Protein 1XZW (pdb70)

InterPro domains:
  IPR004843 Calcineurin-like, phosphoesterase domain [PF00149] (167-364)
  IPR008963 Purple acid phosphatase-like, N-terminal [SSF49363] (44-157)
  IPR015914 Purple acid phosphatase, N-terminal [PF16656] (63-155)
  IPR025733 Purple acid phosphatase, C-terminal domain [PF14008] (390-450)
  IPR029052 Metallo-dependent phosphatase-like [G3DSA:3.60.21.10] (160-464)
  IPR029052 Metallo-dependent phosphatase-like [SSF56300] (159-462)
  IPR039331 Purple acid phosphatase-like [PTHR22953] (9-457)
  IPR041792 Purple acid phosphatase, metallophosphatase domain [cd00839] (161-459)

B-factor: mean 41.58, std 10.11, range [20.76, 100.69]

Structure (mmCIF, N/CA/C/O backbone):
data_1XZW
#
_entry.id   1XZW
#
_cell.length_a   116.15
_cell.length_b   116.15
_cell.length_c   291.95
_cell.angle_alpha   90.0
_cell.angle_beta   90.0
_cell.angle_gamma   120.0
#
_symmetry.space_group_name_H-M   'P 65 2 2'
#
loop_
_entity.id
_entity.type
_entity.pdbx_description
1 polymer 'purple acid phosphatase'
2 branched alpha-D-mannopyranose-(1-4)-2-acetamido-2-deoxy-beta-D-glucopyranose-(1-4)-[alpha-L-fucopyranose-(1-3)]2-acetamido-2-deoxy-beta-D-glucopyranose
3 branched 2-acetamido-2-deoxy-beta-D-glucopyranose-(1-4)-2-acetamido-2-deoxy-beta-D-glucopyranose
4 branched alpha-L-fucopyranose-(1-3)-2-acetamido-2-deoxy-beta-D-glucopyranose
5 branched alpha-L-fucopyranose-(1-3)-[2-acetamido-2-deoxy-beta-D-glucopyranose-(1-4)]2-acetamido-2-deoxy-beta-D-glucopyranose
6 non-polymer 'FE (III) ION'
7 non-polymer 'MANGANESE (II) ION'
8 non-polymer 'PHOSPHATE ION'
9 non-polymer 2-acetamido-2-deoxy-beta-D-glucopyranose
10 water water
#
loop_
_atom_site.group_PDB
_atom_site.id
_atom_site.type_symbol
_atom_site.label_atom_id
_atom_site.label_alt_id
_atom_site.label_comp_id
_atom_site.label_asym_id
_atom_site.label_entity_id
_atom_site.label_seq_id
_atom_site.pdbx_PDB_ins_code
_atom_site.Cartn_x
_atom_site.Cartn_y
_atom_site.Cartn_z
_atom_site.occupancy
_atom_site.B_iso_or_equiv
_atom_site.auth_seq_id
_atom_site.auth_comp_id
_atom_site.auth_asym_id
_atom_site.auth_atom_id
_atom_site.pdbx_PDB_model_num
ATOM 1 N N . LEU A 1 1 ? 70.220 -37.862 170.907 1.00 62.61 1 LEU A N 1
ATOM 2 C CA . LEU A 1 1 ? 71.088 -37.082 171.840 1.00 61.79 1 LEU A CA 1
ATOM 3 C C . LEU A 1 1 ? 72.276 -36.477 171.089 1.00 61.24 1 LEU A C 1
ATOM 4 O O . LEU A 1 1 ? 73.296 -37.146 170.889 1.00 61.55 1 LEU A O 1
ATOM 6 N N . PRO A 1 2 ? 72.162 -35.198 170.668 1.00 59.35 2 PRO A N 1
ATOM 7 C CA . PRO A 1 2 ? 71.000 -34.320 170.858 1.00 58.30 2 PRO A CA 1
ATOM 8 C C . PRO A 1 2 ? 69.763 -34.723 170.063 1.00 57.86 2 PRO A C 1
ATOM 9 O O . PRO A 1 2 ? 69.859 -35.270 168.967 1.00 57.16 2 PRO A O 1
ATOM 13 N N . ASN A 1 3 ? 68.599 -34.439 170.628 1.00 57.72 3 ASN A N 1
ATOM 14 C CA . ASN A 1 3 ? 67.336 -34.760 169.982 1.00 58.09 3 ASN A CA 1
ATOM 15 C C . ASN A 1 3 ? 67.007 -33.678 168.954 1.00 57.28 3 ASN A C 1
ATOM 16 O O . ASN A 1 3 ? 66.918 -32.500 169.294 1.00 56.76 3 ASN A O 1
ATOM 21 N N . ALA A 1 4 ? 66.821 -34.080 167.702 1.00 56.29 4 ALA A N 1
ATOM 22 C CA . ALA A 1 4 ? 66.519 -33.137 166.630 1.00 55.37 4 ALA A CA 1
ATOM 23 C C . ALA A 1 4 ? 65.326 -32.238 166.938 1.00 55.39 4 ALA A C 1
ATOM 24 O O . ALA A 1 4 ? 65.332 -31.052 166.611 1.00 55.45 4 ALA A O 1
ATOM 26 N N . GLU A 1 5 ? 64.308 -32.809 167.569 1.00 55.18 5 GLU A N 1
ATOM 27 C CA . GLU A 1 5 ? 63.098 -32.075 167.907 1.00 55.49 5 GLU A CA 1
ATOM 28 C C . GLU A 1 5 ? 63.303 -30.996 168.955 1.00 54.38 5 GLU A C 1
ATOM 29 O O . GLU A 1 5 ? 62.428 -30.157 169.167 1.00 53.92 5 GLU A O 1
ATOM 35 N N . ASP A 1 6 ? 64.456 -31.014 169.607 1.00 53.00 6 ASP A N 1
ATOM 36 C CA . ASP A 1 6 ? 64.741 -30.040 170.647 1.00 52.36 6 ASP A CA 1
ATOM 37 C C . ASP A 1 6 ? 65.706 -28.938 170.226 1.00 51.88 6 ASP A C 1
ATOM 38 O O . ASP A 1 6 ? 65.729 -27.874 170.843 1.00 52.89 6 ASP A O 1
ATOM 43 N N . VAL A 1 7 ? 66.501 -29.183 169.187 1.00 50.20 7 VAL A N 1
ATOM 44 C CA . VAL A 1 7 ? 67.484 -28.197 168.765 1.00 47.93 7 VAL A CA 1
ATOM 45 C C . VAL A 1 7 ? 67.255 -27.593 167.385 1.00 48.42 7 VAL A C 1
ATOM 46 O O . VAL A 1 7 ? 67.701 -26.474 167.119 1.00 48.45 7 VAL A O 1
ATOM 50 N N . ASP A 1 8 ? 66.566 -28.316 166.506 1.00 48.72 8 ASP A N 1
ATOM 51 C CA . ASP A 1 8 ? 66.284 -27.776 165.177 1.00 49.34 8 ASP A CA 1
ATOM 52 C C . ASP A 1 8 ? 65.394 -26.552 165.370 1.00 50.23 8 ASP A C 1
ATOM 53 O O . ASP A 1 8 ? 64.683 -26.448 166.373 1.00 50.10 8 ASP A O 1
ATOM 58 N N . MET A 1 9 ? 65.431 -25.618 164.428 1.00 50.38 9 MET A N 1
ATOM 59 C CA . MET A 1 9 ? 64.593 -24.427 164.557 1.00 49.64 9 MET A CA 1
ATOM 60 C C . MET A 1 9 ? 63.122 -24.842 164.549 1.00 48.98 9 MET A C 1
ATOM 61 O O . MET A 1 9 ? 62.747 -25.810 163.877 1.00 48.77 9 MET A O 1
ATOM 66 N N . PRO A 1 10 ? 62.273 -24.119 165.308 1.00 47.98 10 PRO A N 1
ATOM 67 C CA . PRO A 1 10 ? 60.833 -24.385 165.410 1.00 46.73 10 PRO A CA 1
ATOM 68 C C . PRO A 1 10 ? 60.141 -24.337 164.052 1.00 46.67 10 PRO A C 1
ATOM 69 O O . PRO A 1 10 ? 60.601 -23.649 163.143 1.00 46.51 10 PRO A O 1
ATOM 73 N N . TRP A 1 11 ? 59.032 -25.059 163.916 1.00 46.36 11 TRP A N 1
ATOM 74 C CA . TRP A 1 11 ? 58.295 -25.071 162.655 1.00 46.49 11 TRP A CA 1
ATOM 75 C C . TRP A 1 11 ? 57.829 -23.668 162.231 1.00 47.18 11 TRP A C 1
ATOM 76 O O . TRP A 1 11 ? 57.762 -23.357 161.036 1.00 46.91 11 TRP A O 1
ATOM 87 N N . ASP A 1 12 ? 57.505 -22.833 163.214 1.00 47.94 12 ASP A N 1
ATOM 88 C CA . ASP A 1 12 ? 57.024 -21.473 162.968 1.00 49.30 12 ASP A CA 1
ATOM 89 C C . ASP A 1 12 ? 58.139 -20.442 162.758 1.00 49.31 12 ASP A C 1
ATOM 90 O O . ASP A 1 12 ? 57.869 -19.256 162.567 1.00 49.44 12 ASP A O 1
ATOM 95 N N . SER A 1 13 ? 59.388 -20.883 162.799 1.00 48.97 13 SER A N 1
ATOM 96 C CA . SER A 1 13 ? 60.499 -19.967 162.611 1.00 48.44 13 SER A CA 1
ATOM 97 C C . SER A 1 13 ? 60.319 -19.128 161.347 1.00 48.20 13 SER A C 1
ATOM 98 O O . SER A 1 13 ? 59.836 -19.619 160.323 1.00 48.09 13 SER A O 1
ATOM 101 N N . ASP A 1 14 ? 60.707 -17.859 161.425 1.00 47.22 14 ASP A N 1
ATOM 102 C CA . ASP A 1 14 ? 60.571 -16.960 160.286 1.00 47.02 14 ASP A CA 1
ATOM 103 C C . ASP A 1 14 ? 61.214 -17.537 159.033 1.00 45.72 14 ASP A C 1
ATOM 104 O O . ASP A 1 14 ? 60.657 -17.463 157.933 1.00 44.80 14 ASP A O 1
ATOM 109 N N . VAL A 1 15 ? 62.385 -18.129 159.212 1.00 44.63 15 VAL A N 1
ATOM 110 C CA . VAL A 1 15 ? 63.122 -18.711 158.110 1.00 44.30 15 VAL A CA 1
ATOM 111 C C . VAL A 1 15 ? 62.362 -19.854 157.408 1.00 44.82 15 VAL A C 1
ATOM 112 O O . VAL A 1 15 ? 62.762 -20.302 156.332 1.00 44.73 15 VAL A O 1
ATOM 116 N N . PHE A 1 16 ? 61.269 -20.322 158.010 1.00 44.96 16 PHE A N 1
ATOM 117 C CA . PHE A 1 16 ? 60.463 -21.395 157.416 1.00 45.06 16 PHE A CA 1
ATOM 118 C C . PHE A 1 16 ? 59.126 -20.884 156.870 1.00 45.62 16 PHE A C 1
ATOM 119 O O . PHE A 1 16 ? 58.295 -21.665 156.393 1.00 45.42 16 PHE A O 1
ATOM 127 N N . ALA A 1 17 ? 58.925 -19.574 156.947 1.00 46.37 17 ALA A N 1
ATOM 128 C CA . ALA A 1 17 ? 57.691 -18.963 156.478 1.00 46.64 17 ALA A CA 1
ATOM 129 C C . ALA A 1 17 ? 57.351 -19.272 155.017 1.00 47.40 17 ALA A C 1
ATOM 130 O O . ALA A 1 17 ? 58.210 -19.228 154.132 1.00 48.91 17 ALA A O 1
ATOM 132 N N . VAL A 1 18 ? 56.083 -19.582 154.775 1.00 46.95 18 VAL A N 1
ATOM 133 C CA . VAL A 1 18 ? 55.607 -19.877 153.434 1.00 46.35 18 VAL A CA 1
ATOM 134 C C . VAL A 1 18 ? 55.288 -18.571 152.707 1.00 46.97 18 VAL A C 1
ATOM 135 O O . VAL A 1 18 ? 54.597 -17.698 153.244 1.00 47.42 18 VAL A O 1
ATOM 139 N N . PRO A 1 19 ? 55.797 -18.412 151.475 1.00 46.48 19 PRO A N 1
ATOM 140 C CA . PRO A 1 19 ? 55.508 -17.175 150.739 1.00 45.73 19 PRO A CA 1
ATOM 141 C C . PRO A 1 19 ? 53.993 -17.014 150.503 1.00 45.77 19 PRO A C 1
ATOM 142 O O . PRO A 1 19 ? 53.313 -17.978 150.146 1.00 46.03 19 PRO A O 1
ATOM 146 N N . SER A 1 20 ? 53.471 -15.804 150.702 1.00 45.16 20 SER A N 1
ATOM 147 C CA . SER A 1 20 ? 52.043 -15.550 150.522 1.00 45.60 20 SER A CA 1
ATOM 148 C C . SER A 1 20 ? 51.569 -15.558 149.072 1.00 46.50 20 SER A C 1
ATOM 149 O O . SER A 1 20 ? 52.372 -15.468 148.140 1.00 46.91 20 SER A O 1
ATOM 152 N N . GLY A 1 21 ? 50.252 -15.668 148.895 1.00 46.35 21 GLY A N 1
ATOM 153 C CA . GLY A 1 21 ? 49.673 -15.716 147.564 1.00 46.28 21 GLY A CA 1
ATOM 154 C C . GLY A 1 21 ? 49.187 -17.119 147.227 1.00 47.66 21 GLY A C 1
ATOM 155 O O . GLY A 1 21 ? 49.712 -18.111 147.744 1.00 47.68 21 GLY A O 1
ATOM 156 N N . TYR A 1 22 ? 48.181 -17.206 146.361 1.00 47.26 22 TYR A N 1
ATOM 157 C CA . TYR A 1 22 ? 47.636 -18.495 145.956 1.00 46.33 22 TYR A CA 1
ATOM 158 C C . TYR A 1 22 ? 48.684 -19.307 145.201 1.00 45.28 22 TYR A C 1
ATOM 159 O O . TYR A 1 22 ? 49.330 -18.795 144.289 1.00 44.67 22 TYR A O 1
ATOM 168 N N . ASN A 1 23 ? 48.829 -20.574 145.594 1.00 45.53 23 ASN A N 1
ATOM 169 C CA . ASN A 1 23 ? 49.772 -21.521 144.986 1.00 43.28 23 ASN A CA 1
ATOM 170 C C . ASN A 1 23 ? 51.174 -20.941 144.814 1.00 42.24 23 ASN A C 1
ATOM 171 O O . ASN A 1 23 ? 51.837 -21.160 143.789 1.00 43.06 23 ASN A O 1
ATOM 176 N N . ALA A 1 24 ? 51.624 -20.207 145.824 1.00 40.32 24 ALA A N 1
ATOM 177 C CA . ALA A 1 24 ? 52.935 -19.572 145.778 1.00 40.46 24 ALA A CA 1
ATOM 178 C C . ALA A 1 24 ? 54.093 -20.539 145.514 1.00 39.92 24 ALA A C 1
ATOM 179 O O . ALA A 1 24 ? 54.193 -21.594 146.141 1.00 39.35 24 ALA A O 1
ATOM 181 N N . PRO A 1 25 ? 54.979 -20.186 144.569 1.00 39.33 25 PRO A N 1
ATOM 182 C CA . PRO A 1 25 ? 56.129 -21.032 144.251 1.00 38.59 25 PRO A CA 1
ATOM 183 C C . PRO A 1 25 ? 57.043 -20.935 145.460 1.00 38.67 25 PRO A C 1
ATOM 184 O O . PRO A 1 25 ? 57.344 -19.824 145.918 1.00 38.58 25 PRO A O 1
ATOM 188 N N . GLN A 1 26 ? 57.473 -22.080 145.985 1.00 38.33 26 GLN A N 1
ATOM 189 C CA . GLN A 1 26 ? 58.351 -22.074 147.153 1.00 38.67 26 GLN A CA 1
ATOM 190 C C . GLN A 1 26 ? 59.514 -23.061 147.034 1.00 37.95 26 GLN A C 1
ATOM 191 O O . GLN A 1 26 ? 59.652 -23.759 146.019 1.00 35.56 26 GLN A O 1
ATOM 197 N N . GLN A 1 27 ? 60.343 -23.116 148.077 1.00 37.61 27 GLN A N 1
ATOM 198 C CA . GLN A 1 27 ? 61.511 -23.999 148.089 1.00 37.37 27 GLN A CA 1
ATOM 199 C C . GLN A 1 27 ? 62.238 -23.861 146.747 1.00 36.51 27 GLN A C 1
ATOM 200 O O . GLN A 1 27 ? 62.552 -24.846 146.074 1.00 36.48 27 GLN A O 1
ATOM 206 N N . VAL A 1 28 ? 62.494 -22.611 146.377 1.00 35.20 28 VAL A N 1
ATOM 207 C CA . VAL A 1 28 ? 63.166 -22.283 145.129 1.00 34.24 28 VAL A CA 1
ATOM 208 C C . VAL A 1 28 ? 64.676 -22.466 145.248 1.00 33.71 28 VAL A C 1
ATOM 209 O O . VAL A 1 28 ? 65.286 -22.002 146.203 1.00 34.00 28 VAL A O 1
ATOM 213 N N . HIS A 1 29 ? 65.272 -23.157 144.281 1.00 33.75 29 HIS A N 1
ATOM 214 C CA . HIS A 1 29 ? 66.721 -23.366 144.273 1.00 34.77 29 HIS A CA 1
ATOM 215 C C . HIS A 1 29 ? 67.254 -23.656 142.868 1.00 35.27 29 HIS A C 1
ATOM 216 O O . HIS A 1 29 ? 66.530 -24.154 141.996 1.00 36.07 29 HIS A O 1
ATOM 223 N N . ILE A 1 30 ? 68.521 -23.322 142.644 1.00 34.98 30 ILE A N 1
ATOM 224 C CA . ILE A 1 30 ? 69.123 -23.554 141.337 1.00 34.30 30 ILE A CA 1
ATOM 225 C C . ILE A 1 30 ? 70.480 -24.243 141.459 1.00 34.52 30 ILE A C 1
ATOM 226 O O . ILE A 1 30 ? 71.098 -24.272 142.529 1.00 34.52 30 ILE A O 1
ATOM 231 N N . THR A 1 31 ? 70.937 -24.797 140.349 1.00 32.06 31 THR A N 1
ATOM 232 C CA . THR A 1 31 ? 72.232 -25.428 140.322 1.00 31.77 31 THR A CA 1
ATOM 233 C C . THR A 1 31 ? 72.677 -25.409 138.858 1.00 31.99 31 THR A C 1
ATOM 234 O O . THR A 1 31 ? 71.850 -25.244 137.953 1.00 31.71 31 THR A O 1
ATOM 238 N N . GLN A 1 32 ? 73.973 -25.566 138.619 1.00 32.19 32 GLN A N 1
ATOM 239 C CA . GLN A 1 32 ? 74.469 -25.535 137.253 1.00 33.37 32 GLN A CA 1
ATOM 240 C C . GLN A 1 32 ? 73.744 -26.586 136.430 1.00 34.16 32 GLN A C 1
ATOM 241 O O . GLN A 1 32 ? 73.539 -27.707 136.892 1.00 35.44 32 GLN A O 1
ATOM 247 N N . GLY A 1 33 ? 73.359 -26.216 135.211 1.00 34.76 33 GLY A N 1
ATOM 248 C CA . GLY A 1 33 ? 72.615 -27.121 134.348 1.00 33.24 33 GLY A CA 1
ATOM 249 C C . GLY A 1 33 ? 73.368 -27.740 133.191 1.00 33.66 33 GLY A C 1
ATOM 250 O O . GLY A 1 33 ? 72.831 -28.599 132.491 1.00 34.78 33 GLY A O 1
ATOM 251 N N . ASP A 1 34 ? 74.606 -27.327 132.968 1.00 34.00 34 ASP A N 1
ATOM 252 C CA . ASP A 1 34 ? 75.360 -27.914 131.873 1.00 34.34 34 ASP A CA 1
ATOM 253 C C . ASP A 1 34 ? 76.796 -28.136 132.307 1.00 34.55 34 ASP A C 1
ATOM 254 O O . ASP A 1 34 ? 77.170 -27.823 133.435 1.00 33.77 34 ASP A O 1
ATOM 259 N N . TYR A 1 35 ? 77.589 -28.675 131.393 1.00 36.23 35 TYR A N 1
ATOM 260 C CA . TYR A 1 35 ? 78.992 -28.971 131.631 1.00 39.75 35 TYR A CA 1
ATOM 261 C C . TYR A 1 35 ? 79.895 -27.726 131.603 1.00 42.80 35 TYR A C 1
ATOM 262 O O . TYR A 1 35 ? 80.861 -27.645 132.362 1.00 43.67 35 TYR A O 1
ATOM 271 N N . GLU A 1 36 ? 79.567 -26.766 130.732 1.00 45.21 36 GLU A N 1
ATOM 272 C CA . GLU A 1 36 ? 80.353 -25.540 130.545 1.00 47.08 36 GLU A CA 1
ATOM 273 C C . GLU A 1 36 ? 80.068 -24.393 131.505 1.00 47.12 36 GLU A C 1
ATOM 274 O O . GLU A 1 36 ? 80.984 -23.660 131.893 1.00 46.13 36 GLU A O 1
ATOM 280 N N . GLY A 1 37 ? 78.801 -24.214 131.871 1.00 47.33 37 GLY A N 1
ATOM 281 C CA . GLY A 1 37 ? 78.454 -23.132 132.779 1.00 46.27 37 GLY A CA 1
ATOM 282 C C . GLY A 1 37 ? 77.347 -22.222 132.274 1.00 46.06 37 GLY A C 1
ATOM 283 O O . GLY A 1 37 ? 76.769 -21.455 133.047 1.00 46.36 37 GLY A O 1
ATOM 284 N N . ARG A 1 38 ? 77.039 -22.293 130.984 1.00 45.52 38 ARG A N 1
ATOM 285 C CA . ARG A 1 38 ? 75.983 -21.446 130.454 1.00 46.88 38 ARG A CA 1
ATOM 286 C C . ARG A 1 38 ? 74.636 -22.141 130.593 1.00 46.05 38 ARG A C 1
ATOM 287 O O . ARG A 1 38 ? 73.691 -21.858 129.857 1.00 47.44 38 ARG A O 1
ATOM 295 N N . GLY A 1 39 ? 74.563 -23.050 131.563 1.00 45.06 39 GLY A N 1
ATOM 296 C CA . GLY A 1 39 ? 73.346 -23.795 131.823 1.00 43.16 39 GLY A CA 1
ATOM 297 C C . GLY A 1 39 ? 72.932 -23.668 133.279 1.00 43.62 39 GLY A C 1
ATOM 298 O O . GLY A 1 39 ? 73.760 -23.371 134.148 1.00 44.12 39 GLY A O 1
ATOM 299 N N . VAL A 1 40 ? 71.649 -23.899 133.549 1.00 42.62 40 VAL A N 1
ATOM 300 C CA . VAL A 1 40 ? 71.111 -23.796 134.900 1.00 40.87 40 VAL A CA 1
ATOM 301 C C . VAL A 1 40 ? 69.867 -24.661 135.069 1.00 40.65 40 VAL A C 1
ATOM 302 O O . VAL A 1 40 ? 69.105 -24.872 134.121 1.00 40.75 40 VAL A O 1
ATOM 306 N N . ILE A 1 41 ? 69.670 -25.174 136.278 1.00 40.45 41 ILE A N 1
ATOM 307 C CA . ILE A 1 41 ? 68.477 -25.962 136.576 1.00 39.67 41 ILE A CA 1
ATOM 308 C C . ILE A 1 41 ? 67.749 -25.212 137.676 1.00 40.20 41 ILE A C 1
ATOM 309 O O . ILE A 1 41 ? 68.254 -25.108 138.801 1.00 42.17 41 ILE A O 1
ATOM 314 N N . ILE A 1 42 ? 66.571 -24.687 137.356 1.00 39.02 42 ILE A N 1
ATOM 315 C CA . ILE A 1 42 ? 65.797 -23.954 138.346 1.00 38.22 42 ILE A CA 1
ATOM 316 C C . ILE A 1 42 ? 64.726 -24.874 138.910 1.00 38.18 42 ILE A C 1
ATOM 317 O O . ILE A 1 42 ? 63.987 -25.527 138.155 1.00 38.17 42 ILE A O 1
ATOM 322 N N . SER A 1 43 ? 64.651 -24.922 140.236 1.00 36.66 43 SER A N 1
ATOM 323 C CA . SER A 1 43 ? 63.677 -25.751 140.917 1.00 37.73 43 SER A CA 1
ATOM 324 C C . SER A 1 43 ? 62.806 -24.935 141.852 1.00 38.13 43 SER A C 1
ATOM 325 O O . SER A 1 43 ? 63.285 -24.031 142.555 1.00 38.92 43 SER A O 1
ATOM 328 N N . TRP A 1 44 ? 61.520 -25.264 141.859 1.00 37.17 44 TRP A N 1
ATOM 329 C CA . TRP A 1 44 ? 60.565 -24.597 142.723 1.00 36.56 44 TRP A CA 1
ATOM 330 C C . TRP A 1 44 ? 59.412 -25.563 14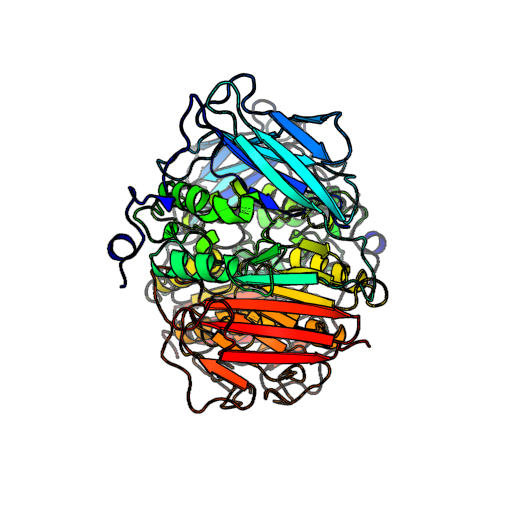2.974 1.00 36.39 44 TRP A C 1
ATOM 331 O O . TRP A 1 44 ? 59.114 -26.439 142.143 1.00 33.38 44 TRP A O 1
ATOM 342 N N . THR A 1 45 ? 58.776 -25.406 144.132 1.00 36.82 45 THR A N 1
ATOM 343 C CA . THR A 1 45 ? 57.677 -26.271 144.503 1.00 37.96 45 THR A CA 1
ATOM 344 C C . THR A 1 45 ? 56.378 -25.511 144.680 1.00 37.79 45 THR A C 1
ATOM 345 O O . THR A 1 45 ? 56.345 -24.416 145.250 1.00 37.01 45 THR A O 1
ATOM 349 N N . THR A 1 46 ? 55.305 -26.116 144.192 1.00 38.54 46 THR A N 1
ATOM 350 C CA . THR A 1 46 ? 53.997 -25.505 144.282 1.00 39.82 46 THR A CA 1
ATOM 351 C C . THR A 1 46 ? 52.974 -26.488 144.850 1.00 39.21 46 THR A C 1
ATOM 352 O O . THR A 1 46 ? 52.935 -27.648 144.455 1.00 40.03 46 THR A O 1
ATOM 356 N N . PRO A 1 47 ? 52.134 -26.034 145.789 1.00 40.21 47 PRO A N 1
ATOM 357 C CA . PRO A 1 47 ? 51.112 -26.899 146.396 1.00 40.96 47 PRO A CA 1
ATOM 358 C C . PRO A 1 47 ? 50.056 -27.445 145.425 1.00 41.36 47 PRO A C 1
ATOM 359 O O . PRO A 1 47 ? 49.450 -28.488 145.692 1.00 40.06 47 PRO A O 1
ATOM 363 N N . TYR A 1 48 ? 49.839 -26.746 144.308 1.00 42.41 48 TYR A N 1
ATOM 364 C CA . TYR A 1 48 ? 48.861 -27.185 143.305 1.00 43.90 48 TYR A CA 1
ATOM 365 C C . TYR A 1 48 ? 49.476 -27.152 141.917 1.00 44.91 48 TYR A C 1
ATOM 366 O O . TYR A 1 48 ? 50.362 -26.347 141.651 1.00 45.47 48 TYR A O 1
ATOM 375 N N . ASP A 1 49 ? 49.005 -28.024 141.034 1.00 46.40 49 ASP A N 1
ATOM 376 C CA . ASP A 1 49 ? 49.531 -28.075 139.682 1.00 49.24 49 ASP A CA 1
ATOM 377 C C . ASP A 1 49 ? 48.561 -27.463 138.683 1.00 50.31 49 ASP A C 1
ATOM 378 O O . ASP A 1 49 ? 48.088 -28.150 137.769 1.00 50.75 49 ASP A O 1
ATOM 383 N N . LYS A 1 50 ? 48.270 -26.176 138.855 1.00 49.99 50 LYS A N 1
ATOM 384 C CA . LYS A 1 50 ? 47.355 -25.490 137.951 1.00 51.86 50 LYS A CA 1
ATOM 385 C C . LYS A 1 50 ? 48.087 -24.591 136.947 1.00 51.84 50 LYS A C 1
ATOM 386 O O . LYS A 1 50 ? 49.211 -24.145 137.202 1.00 51.02 50 LYS A O 1
ATOM 392 N N . ALA A 1 51 ? 47.440 -24.343 135.807 1.00 51.97 51 ALA A N 1
ATOM 393 C CA . ALA A 1 51 ? 48.020 -23.513 134.759 1.00 51.52 51 ALA A CA 1
ATOM 394 C C . ALA A 1 51 ? 48.838 -22.342 135.266 1.00 52.05 51 ALA A C 1
ATOM 395 O O . ALA A 1 51 ? 48.344 -21.516 136.038 1.00 52.55 51 ALA A O 1
ATOM 396 N N . GLY A 1 52 ? 50.096 -22.271 134.838 1.00 51.30 52 GLY A N 1
ATOM 397 C CA . GLY A 1 52 ? 50.954 -21.178 135.260 1.00 50.74 52 GLY A CA 1
ATOM 398 C C . GLY A 1 52 ? 52.002 -21.565 136.287 1.00 50.41 52 GLY A C 1
ATOM 399 O O . GLY A 1 52 ? 53.102 -21.004 136.297 1.00 52.04 52 GLY A O 1
ATOM 400 N N . ALA A 1 53 ? 51.672 -22.520 137.150 1.00 48.97 53 ALA A N 1
ATOM 401 C CA . ALA A 1 53 ? 52.594 -22.959 138.192 1.00 47.64 53 ALA A CA 1
ATOM 402 C C . ALA A 1 53 ? 53.848 -23.637 137.635 1.00 46.12 53 ALA A C 1
ATOM 403 O O . ALA A 1 53 ? 54.848 -23.763 138.331 1.00 45.02 53 ALA A O 1
ATOM 405 N N . ASN A 1 54 ? 53.797 -24.060 136.379 1.00 44.92 54 ASN A N 1
ATOM 406 C CA . ASN A 1 54 ? 54.925 -24.748 135.759 1.00 44.68 54 ASN A CA 1
ATOM 407 C C . ASN A 1 54 ? 55.680 -23.888 134.729 1.00 44.72 54 ASN A C 1
ATOM 408 O O . ASN A 1 54 ? 56.240 -24.410 133.770 1.00 43.09 54 ASN A O 1
ATOM 413 N N . LYS A 1 55 ? 55.700 -22.572 134.924 1.00 46.06 55 LYS A N 1
ATOM 414 C CA . LYS A 1 55 ? 56.374 -21.693 133.974 1.00 46.66 55 LYS A CA 1
ATOM 415 C C . LYS A 1 55 ? 57.364 -20.736 134.621 1.00 47.49 55 LYS A C 1
ATOM 416 O O . LYS A 1 55 ? 57.080 -20.130 135.659 1.00 47.49 55 LYS A O 1
ATOM 422 N N . VAL A 1 56 ? 58.530 -20.614 133.994 1.00 47.30 56 VAL A N 1
ATOM 423 C CA . VAL A 1 56 ? 59.573 -19.713 134.460 1.00 46.58 56 VAL A CA 1
ATOM 424 C C . VAL A 1 56 ? 59.774 -18.654 133.408 1.00 46.71 56 VAL A C 1
ATOM 425 O O . VAL A 1 56 ? 59.826 -18.951 132.211 1.00 46.54 56 VAL A O 1
ATOM 429 N N . PHE A 1 57 ? 59.882 -17.415 133.859 1.00 47.26 57 PHE A N 1
ATOM 430 C CA . PHE A 1 57 ? 60.121 -16.307 132.958 1.00 48.30 57 PHE A CA 1
ATOM 431 C C . PHE A 1 57 ? 61.511 -15.827 133.343 1.00 49.11 57 PHE A C 1
ATOM 432 O O . PHE A 1 57 ? 61.769 -15.526 134.510 1.00 50.14 57 PHE A O 1
ATOM 440 N N . TYR A 1 58 ? 62.414 -15.776 132.373 1.00 49.48 58 TYR A N 1
ATOM 441 C CA . TYR A 1 58 ? 63.768 -15.322 132.648 1.00 50.14 58 TYR A CA 1
ATOM 442 C C . TYR A 1 58 ? 64.269 -14.385 131.558 1.00 51.65 58 TYR A C 1
ATOM 443 O O . TYR A 1 58 ? 63.854 -14.471 130.399 1.00 51.30 58 TYR A O 1
ATOM 452 N N . TRP A 1 59 ? 65.174 -13.493 131.935 1.00 53.80 59 TRP A N 1
ATOM 453 C CA . TRP A 1 59 ? 65.715 -12.542 130.983 1.00 56.78 59 TRP A CA 1
ATOM 454 C C . TRP A 1 59 ? 66.982 -11.887 131.531 1.00 58.16 59 TRP A C 1
ATOM 455 O O . TRP A 1 59 ? 67.123 -11.668 132.744 1.00 56.75 59 TRP A O 1
ATOM 466 N N . SER A 1 60 ? 67.904 -11.598 130.620 1.00 60.09 60 SER A N 1
ATOM 467 C CA . SER A 1 60 ? 69.157 -10.936 130.954 1.00 63.35 60 SER A CA 1
ATOM 468 C C . SER A 1 60 ? 68.769 -9.508 131.314 1.00 65.01 60 SER A C 1
ATOM 469 O O . SER A 1 60 ? 67.830 -8.977 130.734 1.00 65.85 60 SER A O 1
ATOM 472 N N . GLU A 1 61 ? 69.470 -8.881 132.254 1.00 67.67 61 GLU A N 1
ATOM 473 C CA . GLU A 1 61 ? 69.103 -7.522 132.663 1.00 71.48 61 GLU A CA 1
ATOM 474 C C . GLU A 1 61 ? 69.285 -6.458 131.575 1.00 73.39 61 GLU A C 1
ATOM 475 O O . GLU A 1 61 ? 68.477 -5.523 131.460 1.00 72.94 61 GLU A O 1
ATOM 481 N N . ASN A 1 62 ? 70.341 -6.598 130.779 1.00 75.36 62 ASN A N 1
ATOM 482 C CA . ASN A 1 62 ? 70.603 -5.649 129.705 1.00 77.40 62 ASN A CA 1
ATOM 483 C C . ASN A 1 62 ? 70.036 -6.203 128.397 1.00 78.56 62 ASN A C 1
ATOM 484 O O . ASN A 1 62 ? 70.728 -6.248 127.376 1.00 78.50 62 ASN A O 1
ATOM 486 N N . SER A 1 63 ? 68.772 -6.623 128.439 1.00 79.61 63 SER A N 1
ATOM 487 C CA . SER A 1 63 ? 68.097 -7.182 127.268 1.00 80.53 63 SER A CA 1
ATOM 488 C C . SER A 1 63 ? 66.623 -7.438 127.578 1.00 80.98 63 SER A C 1
ATOM 489 O O . SER A 1 63 ? 66.194 -8.585 127.729 1.00 81.13 63 SER A O 1
ATOM 491 N N . LYS A 1 64 ? 65.865 -6.347 127.663 1.00 81.28 64 LYS A N 1
ATOM 492 C CA . LYS A 1 64 ? 64.432 -6.354 127.962 1.00 81.38 64 LYS A CA 1
ATOM 493 C C . LYS A 1 64 ? 63.656 -7.651 127.673 1.00 81.42 64 LYS A C 1
ATOM 494 O O . LYS A 1 64 ? 63.170 -8.301 128.606 1.00 81.94 64 LYS A O 1
ATOM 496 N N . SER A 1 65 ? 63.535 -8.018 126.396 1.00 80.58 65 SER A N 1
ATOM 497 C CA . SER A 1 65 ? 62.795 -9.220 125.982 1.00 79.02 65 SER A CA 1
ATOM 498 C C . SER A 1 65 ? 62.987 -10.414 126.928 1.00 77.14 65 SER A C 1
ATOM 499 O O . SER A 1 65 ? 64.112 -10.877 127.130 1.00 77.11 65 SER A O 1
ATOM 502 N N . GLN A 1 66 ? 61.888 -10.912 127.498 1.00 74.61 66 GLN A N 1
ATOM 503 C CA . GLN A 1 66 ? 61.963 -12.034 128.434 1.00 72.63 66 GLN A CA 1
ATOM 504 C C . GLN A 1 66 ? 61.444 -13.359 127.885 1.00 70.62 66 GLN A C 1
ATOM 505 O O . GLN A 1 66 ? 60.346 -13.426 127.336 1.00 70.81 66 GLN A O 1
ATOM 511 N N . LYS A 1 67 ? 62.241 -14.412 128.049 1.00 68.39 67 LYS A N 1
ATOM 512 C CA . LYS A 1 67 ? 61.871 -15.746 127.580 1.00 66.58 67 LYS A CA 1
ATOM 513 C C . LYS A 1 67 ? 61.195 -16.562 128.686 1.00 64.33 67 LYS A C 1
ATOM 514 O O . LYS A 1 67 ? 61.465 -16.375 129.873 1.00 64.29 67 LYS A O 1
ATOM 516 N N . ARG A 1 68 ? 60.314 -17.470 128.283 1.00 61.47 68 ARG A N 1
ATOM 517 C CA . ARG A 1 68 ? 59.579 -18.315 129.220 1.00 59.14 68 ARG A CA 1
ATOM 518 C C . ARG A 1 68 ? 59.880 -19.779 128.937 1.00 56.66 68 ARG A C 1
ATOM 519 O O . ARG A 1 68 ? 60.024 -20.183 127.781 1.00 55.15 68 ARG A O 1
ATOM 527 N N . ALA A 1 69 ? 59.976 -20.567 130.000 1.00 54.61 69 ALA A N 1
ATOM 528 C CA . ALA A 1 69 ? 60.253 -21.987 129.869 1.00 53.59 69 ALA A CA 1
ATOM 529 C C . ALA A 1 69 ? 59.301 -22.788 130.749 1.00 53.23 69 ALA A C 1
ATOM 530 O O . ALA A 1 69 ? 58.759 -22.282 131.738 1.00 53.30 69 ALA A O 1
ATOM 532 N N . MET A 1 70 ? 59.102 -24.045 130.377 1.00 52.38 70 MET A N 1
ATOM 533 C CA . MET A 1 70 ? 58.232 -24.935 131.126 1.00 51.57 70 MET A CA 1
ATOM 534 C C . MET A 1 70 ? 59.105 -25.945 131.856 1.00 50.53 70 MET A C 1
ATOM 535 O O . MET A 1 70 ? 60.139 -26.371 131.332 1.00 51.21 70 MET A O 1
ATOM 540 N N . GLY A 1 71 ? 58.702 -26.327 133.063 1.00 48.29 71 GLY A N 1
ATOM 541 C CA . GLY A 1 71 ? 59.494 -27.288 133.806 1.00 47.35 71 GLY A CA 1
ATOM 542 C C . GLY A 1 71 ? 58.925 -28.691 133.724 1.00 46.60 71 GLY A C 1
ATOM 543 O O . GLY A 1 71 ? 57.852 -28.906 133.161 1.00 46.38 71 GLY A O 1
ATOM 544 N N . THR A 1 72 ? 59.661 -29.653 134.273 1.00 45.63 72 THR A N 1
ATOM 545 C CA . THR A 1 72 ? 59.222 -31.038 134.313 1.00 43.69 72 THR A CA 1
ATOM 546 C C . THR A 1 72 ? 58.783 -31.187 135.755 1.00 42.46 72 THR A C 1
ATOM 547 O O . THR A 1 72 ? 59.496 -30.771 136.662 1.00 42.03 72 THR A O 1
ATOM 551 N N . VAL A 1 73 ? 57.616 -31.768 135.977 1.00 41.48 73 VAL A N 1
ATOM 552 C CA . VAL A 1 73 ? 57.120 -31.892 137.338 1.00 41.25 73 VAL A CA 1
ATOM 553 C C . VAL A 1 73 ? 57.067 -33.307 137.876 1.00 39.88 73 VAL A C 1
ATOM 554 O O . VAL A 1 73 ? 56.810 -34.270 137.153 1.00 37.45 73 VAL A O 1
ATOM 558 N N . VAL A 1 74 ? 57.313 -33.425 139.171 1.00 40.00 74 VAL A N 1
ATOM 559 C CA . VAL A 1 74 ? 57.300 -34.728 139.796 1.00 40.49 74 VAL A CA 1
ATOM 560 C C . VAL A 1 74 ? 56.783 -34.643 141.229 1.00 40.08 74 VAL A C 1
ATOM 561 O O . VAL A 1 74 ? 56.787 -33.573 141.857 1.00 41.18 74 VAL A O 1
ATOM 565 N N . THR A 1 75 ? 56.317 -35.777 141.732 1.00 37.75 75 THR A N 1
ATOM 566 C CA . THR A 1 75 ? 55.835 -35.873 143.101 1.00 35.21 75 THR A CA 1
ATOM 567 C C . THR A 1 75 ? 56.330 -37.223 143.587 1.00 33.92 75 THR A C 1
ATOM 568 O O . THR A 1 75 ? 56.684 -38.089 142.778 1.00 34.13 75 THR A O 1
ATOM 572 N N . TYR A 1 76 ? 56.385 -37.405 144.898 1.00 32.88 76 TYR A N 1
ATOM 573 C CA . TYR A 1 76 ? 56.824 -38.685 145.424 1.00 33.69 76 TYR A CA 1
ATOM 574 C C . TYR A 1 76 ? 56.158 -38.929 146.763 1.00 34.37 76 TYR A C 1
ATOM 575 O O . TYR A 1 76 ? 55.621 -38.009 147.380 1.00 33.02 76 TYR A O 1
ATOM 584 N N . LYS A 1 77 ? 56.185 -40.182 147.193 1.00 36.00 77 LYS A N 1
ATOM 585 C CA . LYS A 1 77 ? 55.608 -40.578 148.465 1.00 37.30 77 LYS A CA 1
ATOM 586 C C . LYS A 1 77 ? 56.687 -41.292 149.282 1.00 39.22 77 LYS A C 1
ATOM 587 O O . LYS A 1 77 ? 57.582 -41.944 148.720 1.00 39.40 77 LYS A O 1
ATOM 593 N N . TYR A 1 78 ? 56.607 -41.157 150.603 1.00 38.67 78 TYR A N 1
ATOM 594 C CA . TYR A 1 78 ? 57.567 -41.779 151.511 1.00 40.21 78 TYR A CA 1
ATOM 595 C C . TYR A 1 78 ? 56.770 -42.079 152.770 1.00 42.57 78 TYR A C 1
ATOM 596 O O . TYR A 1 78 ? 56.415 -41.154 153.517 1.00 41.74 78 TYR A O 1
ATOM 605 N N . TYR A 1 79 ? 56.498 -43.364 153.007 1.00 43.21 79 TYR A N 1
ATOM 606 C CA . TYR A 1 79 ? 55.688 -43.766 154.148 1.00 44.33 79 TYR A CA 1
ATOM 607 C C . TYR A 1 79 ? 54.373 -42.987 153.975 1.00 44.79 79 TYR A C 1
ATOM 608 O O . TYR A 1 79 ? 53.860 -42.930 152.856 1.00 45.03 79 TYR A O 1
ATOM 617 N N . ASN A 1 80 ? 53.834 -42.385 155.035 1.00 45.10 80 ASN A N 1
ATOM 618 C CA . ASN A 1 80 ? 52.575 -41.643 154.905 1.00 48.29 80 ASN A CA 1
ATOM 619 C C . ASN A 1 80 ? 52.766 -40.189 154.463 1.00 47.62 80 ASN A C 1
ATOM 620 O O . ASN A 1 80 ? 51.959 -39.312 154.808 1.00 46.83 80 ASN A O 1
ATOM 625 N N . TYR A 1 81 ? 53.824 -39.928 153.701 1.00 44.17 81 TYR A N 1
ATOM 626 C CA . TYR A 1 81 ? 54.081 -38.576 153.229 1.00 41.30 81 TYR A CA 1
ATOM 627 C C . TYR A 1 81 ? 53.939 -38.445 151.713 1.00 39.78 81 TYR A C 1
ATOM 628 O O . TYR A 1 81 ? 54.318 -39.337 150.955 1.00 38.74 81 TYR A O 1
ATOM 637 N N . THR A 1 82 ? 53.382 -37.322 151.280 1.00 39.95 82 THR A N 1
ATOM 638 C CA . THR A 1 82 ? 53.221 -37.054 149.856 1.00 39.78 82 THR A CA 1
ATOM 639 C C . THR A 1 82 ? 53.729 -35.644 149.576 1.00 37.75 82 THR A C 1
ATOM 640 O O . THR A 1 82 ? 53.400 -34.699 150.278 1.00 36.62 82 THR A O 1
ATOM 644 N N . SER A 1 83 ? 54.538 -35.502 148.545 1.00 38.82 83 SER A N 1
ATOM 645 C CA . SER A 1 83 ? 55.095 -34.190 148.215 1.00 38.79 83 SER A CA 1
ATOM 646 C C . SER A 1 83 ? 54.120 -33.376 147.394 1.00 39.05 83 SER A C 1
ATOM 647 O O . SER A 1 83 ? 53.122 -33.899 146.878 1.00 40.50 83 SER A O 1
ATOM 650 N N . ALA A 1 84 ? 54.423 -32.090 147.273 1.00 37.77 84 ALA A N 1
ATOM 651 C CA . ALA A 1 84 ? 53.604 -31.197 146.473 1.00 36.56 84 ALA A CA 1
ATOM 652 C C . ALA A 1 84 ? 54.136 -31.386 145.066 1.00 36.04 84 ALA A C 1
ATOM 653 O O . ALA A 1 84 ? 54.805 -32.392 144.782 1.00 34.61 84 ALA A O 1
ATOM 655 N N . PHE A 1 85 ? 53.843 -30.430 144.190 1.00 35.84 85 PHE A N 1
ATOM 656 C CA . PHE A 1 85 ? 54.299 -30.512 142.811 1.00 36.02 85 PHE A CA 1
ATOM 657 C C . PHE A 1 85 ? 55.644 -29.823 142.719 1.00 37.82 85 PHE A C 1
ATOM 658 O O . PHE A 1 85 ? 55.760 -28.598 142.889 1.00 36.96 85 PHE A O 1
ATOM 666 N N . ILE A 1 86 ? 56.664 -30.644 142.469 1.00 39.19 86 ILE A N 1
ATOM 667 C CA . ILE A 1 86 ? 58.041 -30.187 142.360 1.00 39.14 86 ILE A CA 1
ATOM 668 C C . ILE A 1 86 ? 58.383 -29.966 140.893 1.00 39.03 86 ILE A C 1
ATOM 669 O O . ILE A 1 86 ? 58.204 -30.867 140.065 1.00 39.99 86 ILE A O 1
ATOM 674 N N . HIS A 1 87 ? 58.877 -28.773 140.575 1.00 38.18 87 HIS A N 1
ATOM 675 C CA . HIS A 1 87 ? 59.237 -28.457 139.200 1.00 37.40 87 HIS A CA 1
ATOM 676 C C . HIS A 1 87 ? 60.736 -28.295 139.017 1.00 37.12 87 HIS A C 1
ATOM 677 O O . HIS A 1 87 ? 61.421 -27.708 139.857 1.00 37.01 87 HIS A O 1
ATOM 684 N N . HIS A 1 88 ? 61.241 -28.808 137.906 1.00 36.72 88 HIS A N 1
ATOM 685 C CA . HIS A 1 88 ? 62.658 -28.699 137.601 1.00 37.55 88 HIS A CA 1
ATOM 686 C C . HIS A 1 88 ? 62.770 -28.245 136.159 1.00 37.26 88 HIS A C 1
ATOM 687 O O . HIS A 1 88 ? 62.283 -28.916 135.252 1.00 36.44 88 HIS A O 1
ATOM 694 N N . CYS A 1 89 ? 63.399 -27.096 135.949 1.00 37.34 89 CYS A N 1
ATOM 695 C CA . CYS A 1 89 ? 63.555 -26.577 134.601 1.00 38.26 89 CYS A CA 1
ATOM 696 C C . CYS A 1 89 ? 65.026 -26.383 134.267 1.00 38.16 89 CYS A C 1
ATOM 697 O O . CYS A 1 89 ? 65.754 -25.669 134.972 1.00 37.62 89 CYS A O 1
ATOM 700 N N . THR A 1 90 ? 65.458 -27.023 133.189 1.00 37.80 90 THR A N 1
ATOM 701 C CA . THR A 1 90 ? 66.843 -26.933 132.754 1.00 39.90 90 THR A CA 1
ATOM 702 C C . THR A 1 90 ? 66.979 -25.986 131.570 1.00 40.27 90 THR A C 1
ATOM 703 O O . THR A 1 90 ? 66.585 -26.317 130.449 1.00 41.13 90 THR A O 1
ATOM 707 N N . ILE A 1 91 ? 67.544 -24.814 131.829 1.00 40.18 91 ILE A N 1
ATOM 708 C CA . ILE A 1 91 ? 67.749 -23.800 130.798 1.00 41.01 91 ILE A CA 1
ATOM 709 C C . ILE A 1 91 ? 69.207 -23.849 130.349 1.00 43.64 91 ILE A C 1
ATOM 710 O O . ILE A 1 91 ? 70.133 -23.746 131.158 1.00 43.41 91 ILE A O 1
ATOM 715 N N . LYS A 1 92 ? 69.410 -24.006 129.050 1.00 45.69 92 LYS A N 1
ATOM 716 C CA . LYS A 1 92 ? 70.764 -24.095 128.530 1.00 48.68 92 LYS A CA 1
ATOM 717 C C . LYS A 1 92 ? 71.132 -22.906 127.644 1.00 50.05 92 LYS A C 1
ATOM 718 O O . LYS A 1 92 ? 70.333 -21.990 127.450 1.00 50.13 92 LYS A O 1
ATOM 724 N N . ASP A 1 93 ? 72.356 -22.924 127.129 1.00 50.95 93 ASP A N 1
ATOM 725 C CA . ASP A 1 93 ? 72.846 -21.884 126.232 1.00 52.02 93 ASP A CA 1
ATOM 726 C C . ASP A 1 93 ? 72.716 -20.428 126.669 1.00 51.50 93 ASP A C 1
ATOM 727 O O . ASP A 1 93 ? 72.540 -19.558 125.826 1.00 52.90 93 ASP A O 1
ATOM 732 N N . LEU A 1 94 ? 72.795 -20.148 127.963 1.00 50.45 94 LEU A N 1
ATOM 733 C CA . LEU A 1 94 ? 72.717 -18.760 128.404 1.00 49.21 94 LEU A CA 1
ATOM 734 C C . LEU A 1 94 ? 74.042 -18.114 127.994 1.00 49.21 94 LEU A C 1
ATOM 735 O O . LEU A 1 94 ? 74.861 -18.749 127.317 1.00 47.40 94 LEU A O 1
ATOM 740 N N . GLU A 1 95 ? 74.247 -16.859 128.390 1.00 48.92 95 GLU A N 1
ATOM 741 C CA . GLU A 1 95 ? 75.490 -16.157 128.079 1.00 49.21 95 GLU A CA 1
ATOM 742 C C . GLU A 1 95 ? 76.399 -16.186 129.307 1.00 47.67 95 GLU A C 1
ATOM 743 O O . GLU A 1 95 ? 75.919 -16.141 130.439 1.00 47.35 95 GLU A O 1
ATOM 749 N N . TYR A 1 96 ? 77.707 -16.264 129.091 1.00 45.81 96 TYR A N 1
ATOM 750 C CA . TYR A 1 96 ? 78.637 -16.289 130.213 1.00 45.37 96 TYR A CA 1
ATOM 751 C C . TYR A 1 96 ? 78.698 -14.939 130.914 1.00 46.37 96 TYR A C 1
ATOM 752 O O . TYR A 1 96 ? 78.433 -13.903 130.312 1.00 46.60 96 TYR A O 1
ATOM 761 N N . ASP A 1 97 ? 79.039 -14.971 132.197 1.00 47.24 97 ASP A N 1
ATOM 762 C CA . ASP A 1 97 ? 79.204 -13.767 132.995 1.00 48.69 97 ASP A CA 1
ATOM 763 C C . ASP A 1 97 ? 78.135 -12.695 132.791 1.00 49.51 97 ASP A C 1
ATOM 764 O O . ASP A 1 97 ? 78.453 -11.524 132.578 1.00 49.81 97 ASP A O 1
ATOM 769 N N . THR A 1 98 ? 76.868 -13.084 132.849 1.00 49.93 98 THR A N 1
ATOM 770 C CA . THR A 1 98 ? 75.794 -12.111 132.699 1.00 50.49 98 THR A CA 1
ATOM 771 C C . THR A 1 98 ? 74.719 -12.401 133.727 1.00 49.22 98 THR A C 1
ATOM 772 O O . THR A 1 98 ? 74.420 -13.560 134.008 1.00 49.84 98 THR A O 1
ATOM 776 N N . LYS A 1 99 ? 74.147 -11.341 134.289 1.00 48.31 99 LYS A N 1
ATOM 777 C CA . LYS A 1 99 ? 73.105 -11.464 135.299 1.00 46.54 99 LYS A CA 1
ATOM 778 C C . LYS A 1 99 ? 71.768 -11.768 134.641 1.00 46.34 99 LYS A C 1
ATOM 779 O O . LYS A 1 99 ? 71.425 -11.198 133.605 1.00 46.29 99 LYS A O 1
ATOM 785 N N . TYR A 1 100 ? 71.016 -12.673 135.251 1.00 46.10 100 TYR A N 1
ATOM 786 C CA . TYR A 1 100 ? 69.709 -13.047 134.731 1.00 46.19 100 TYR A CA 1
ATOM 787 C C . TYR A 1 100 ? 68.651 -12.935 135.814 1.00 46.82 100 TYR A C 1
ATOM 788 O O . TYR A 1 100 ? 68.910 -13.204 136.996 1.00 47.19 100 TYR A O 1
ATOM 797 N N . TYR A 1 101 ? 67.457 -12.527 135.403 1.00 46.89 101 TYR A N 1
ATOM 798 C CA . TYR A 1 101 ? 66.338 -12.406 136.320 1.00 46.88 101 TYR A CA 1
ATOM 799 C C . TYR A 1 101 ? 65.345 -13.476 135.904 1.00 46.65 101 TYR A C 1
ATOM 800 O O . TYR A 1 101 ? 65.204 -13.769 134.713 1.00 46.28 101 TYR A O 1
ATOM 809 N N . TYR A 1 102 ? 64.670 -14.076 136.873 1.00 46.52 102 TYR A N 1
ATOM 810 C CA . TYR A 1 102 ? 63.661 -15.078 136.554 1.00 45.95 102 TYR A CA 1
ATOM 811 C C . TYR A 1 102 ? 62.558 -14.956 137.593 1.00 46.40 102 TYR A C 1
ATOM 812 O O . TYR A 1 102 ? 62.816 -14.558 138.739 1.00 46.05 102 TYR A O 1
ATOM 821 N N . ARG A 1 103 ? 61.329 -15.273 137.198 1.00 47.00 103 ARG A N 1
ATOM 822 C CA . ARG A 1 103 ? 60.223 -15.176 138.137 1.00 50.09 103 ARG A CA 1
ATOM 823 C C . ARG A 1 103 ? 59.262 -16.345 138.014 1.00 49.39 103 ARG A C 1
ATOM 824 O O . ARG A 1 103 ? 59.113 -16.939 136.944 1.00 48.11 103 ARG A O 1
ATOM 832 N N . LEU A 1 104 ? 58.619 -16.663 139.134 1.00 50.03 104 LEU A N 1
ATOM 833 C CA . LEU A 1 104 ? 57.646 -17.749 139.209 1.00 51.56 104 LEU A CA 1
ATOM 834 C C . LEU A 1 104 ? 56.342 -17.199 139.779 1.00 52.99 104 LEU A C 1
ATOM 835 O O . LEU A 1 104 ? 56.336 -16.158 140.438 1.00 52.87 104 LEU A O 1
ATOM 840 N N . GLY A 1 105 ? 55.246 -17.908 139.529 1.00 54.57 105 GLY A N 1
ATOM 841 C CA . GLY A 1 105 ? 53.957 -17.492 140.053 1.00 56.82 105 GLY A CA 1
ATOM 842 C C . GLY A 1 105 ? 53.250 -16.381 139.297 1.00 58.82 105 GLY A C 1
ATOM 843 O O . GLY A 1 105 ? 53.777 -15.836 138.322 1.00 58.62 105 GLY A O 1
ATOM 844 N N . PHE A 1 106 ? 52.041 -16.057 139.755 1.00 60.71 106 PHE A N 1
ATOM 845 C CA . PHE A 1 106 ? 51.229 -15.004 139.155 1.00 61.64 106 PHE A CA 1
ATOM 846 C C . PHE A 1 106 ? 50.414 -14.258 140.204 1.00 61.50 106 PHE A C 1
ATOM 847 O O . PHE A 1 106 ? 50.313 -14.682 141.360 1.00 60.77 106 PHE A O 1
ATOM 855 N N . GLY A 1 107 ? 49.830 -13.140 139.792 1.00 61.27 107 GLY A N 1
ATOM 856 C CA . GLY A 1 107 ? 49.036 -12.357 140.715 1.00 61.37 107 GLY A CA 1
ATOM 857 C C . GLY A 1 107 ? 49.907 -11.885 141.854 1.00 61.00 107 GLY A C 1
ATOM 858 O O . GLY A 1 107 ? 51.025 -11.431 141.630 1.00 61.93 107 GLY A O 1
ATOM 859 N N . ASP A 1 108 ? 49.408 -11.988 143.077 1.00 61.04 108 ASP A N 1
ATOM 860 C CA . ASP A 1 108 ? 50.192 -11.556 144.224 1.00 61.71 108 ASP A CA 1
ATOM 861 C C . ASP A 1 108 ? 50.972 -12.707 144.850 1.00 59.54 108 ASP A C 1
ATOM 862 O O . ASP A 1 108 ? 51.283 -12.688 146.039 1.00 59.62 108 ASP A O 1
ATOM 867 N N . ALA A 1 109 ? 51.281 -13.710 144.035 1.00 56.97 109 ALA A N 1
ATOM 868 C CA . ALA A 1 109 ? 52.057 -14.857 144.481 1.00 55.73 109 ALA A CA 1
ATOM 869 C C . ALA A 1 109 ? 53.357 -14.839 143.674 1.00 54.95 109 ALA A C 1
ATOM 870 O O . ALA A 1 109 ? 54.287 -15.611 143.923 1.00 55.34 109 ALA A O 1
ATOM 872 N N . LYS A 1 110 ? 53.398 -13.936 142.701 1.00 53.35 110 LYS A N 1
ATOM 873 C CA . LYS A 1 110 ? 54.540 -13.753 141.814 1.00 50.83 110 LYS A CA 1
ATOM 874 C C . LYS A 1 110 ? 55.819 -13.473 142.608 1.00 49.34 110 LYS A C 1
ATOM 875 O O . LYS A 1 110 ? 55.820 -12.670 143.549 1.00 47.95 110 LYS A O 1
ATOM 881 N N . ARG A 1 111 ? 56.905 -14.144 142.230 1.00 48.49 111 ARG A N 1
ATOM 882 C CA . ARG A 1 111 ? 58.193 -13.962 142.901 1.00 47.37 111 ARG A CA 1
ATOM 883 C C . ARG A 1 111 ? 59.322 -13.865 141.882 1.00 46.33 111 ARG A C 1
ATOM 884 O O . ARG A 1 111 ? 59.373 -14.622 140.907 1.00 45.41 111 ARG A O 1
ATOM 892 N N . GLN A 1 112 ? 60.231 -12.928 142.116 1.00 46.42 112 GLN A N 1
ATOM 893 C CA . GLN A 1 112 ? 61.355 -12.722 141.213 1.00 46.03 112 GLN A CA 1
ATOM 894 C C . GLN A 1 112 ? 62.700 -12.934 141.909 1.00 45.47 112 GLN A C 1
ATOM 895 O O . GLN A 1 112 ? 62.910 -12.504 143.051 1.00 44.59 112 GLN A O 1
ATOM 901 N N . PHE A 1 113 ? 63.603 -13.609 141.203 1.00 44.44 113 PHE A N 1
ATOM 902 C CA . PHE A 1 113 ? 64.943 -13.885 141.710 1.00 43.57 113 PHE A CA 1
ATOM 903 C C . PHE A 1 113 ? 65.950 -13.572 140.612 1.00 44.36 113 PHE A C 1
ATOM 904 O O . PHE A 1 113 ? 65.580 -13.159 139.511 1.00 44.48 113 PHE A O 1
ATOM 912 N N . TRP A 1 114 ? 67.225 -13.768 140.912 1.00 44.35 114 TRP A N 1
ATOM 913 C CA . TRP A 1 114 ? 68.266 -13.528 139.929 1.00 44.96 114 TRP A CA 1
ATOM 914 C C . TRP A 1 114 ? 69.492 -14.371 140.236 1.00 44.46 114 TRP A C 1
ATOM 915 O O . TRP A 1 114 ? 69.639 -14.912 141.337 1.00 44.47 114 TRP A O 1
ATOM 926 N N . PHE A 1 115 ? 70.365 -14.483 139.246 1.00 42.98 115 PHE A N 1
ATOM 927 C CA . PHE A 1 115 ? 71.594 -15.223 139.397 1.00 42.09 115 PHE A CA 1
ATOM 928 C C . PHE A 1 115 ? 72.562 -14.732 138.330 1.00 41.60 115 PHE A C 1
ATOM 929 O O . PHE A 1 115 ? 72.171 -14.020 137.405 1.00 42.15 115 PHE A O 1
ATOM 937 N N . VAL A 1 116 ? 73.826 -15.106 138.462 1.00 41.80 116 VAL A N 1
ATOM 938 C CA . VAL A 1 116 ? 74.834 -14.674 137.510 1.00 42.12 116 VAL A CA 1
ATOM 939 C C . VAL A 1 116 ? 75.623 -15.843 136.964 1.00 41.46 116 VAL A C 1
ATOM 940 O O . VAL A 1 116 ? 76.353 -16.500 137.707 1.00 42.43 116 VAL A O 1
ATOM 944 N N . THR A 1 117 ? 75.487 -16.108 135.673 1.00 40.21 117 THR A N 1
ATOM 945 C CA . THR A 1 117 ? 76.227 -17.205 135.080 1.00 40.87 117 THR A CA 1
ATOM 946 C C . THR A 1 117 ? 77.719 -16.930 135.236 1.00 42.00 117 THR A C 1
ATOM 947 O O . THR A 1 117 ? 78.163 -15.775 135.252 1.00 42.63 117 THR A O 1
ATOM 951 N N . PRO A 1 118 ? 78.519 -17.993 135.363 1.00 42.17 118 PRO A N 1
ATOM 952 C CA . PRO A 1 118 ? 79.964 -17.825 135.519 1.00 42.92 118 PRO A CA 1
ATOM 953 C C . PRO A 1 118 ? 80.639 -17.405 134.225 1.00 42.90 118 PRO A C 1
ATOM 954 O O . PRO A 1 118 ? 80.061 -17.507 133.142 1.00 42.52 118 PRO A O 1
ATOM 958 N N . PRO A 1 119 ? 81.878 -16.915 134.327 1.00 43.48 119 PRO A N 1
ATOM 959 C CA . PRO A 1 119 ? 82.590 -16.505 133.116 1.00 44.02 119 PRO A CA 1
ATOM 960 C C . PRO A 1 119 ? 83.011 -17.742 132.345 1.00 45.07 119 PRO A C 1
ATOM 961 O O . PRO A 1 119 ? 83.091 -18.827 132.909 1.00 46.37 119 PRO A O 1
ATOM 965 N N . LYS A 1 120 ? 83.271 -17.586 131.055 1.00 45.78 120 LYS A N 1
ATOM 966 C CA . LYS A 1 120 ? 83.697 -18.714 130.231 1.00 45.84 120 LYS A CA 1
ATOM 967 C C . LYS A 1 120 ? 84.904 -19.402 130.878 1.00 46.54 120 LYS A C 1
ATOM 968 O O . LYS A 1 120 ? 85.779 -18.740 131.444 1.00 46.52 120 LYS A O 1
ATOM 974 N N . PRO A 1 121 ? 84.964 -20.742 130.801 1.00 47.31 121 PRO A N 1
ATOM 975 C CA . PRO A 1 121 ? 86.065 -21.525 131.376 1.00 46.96 121 PRO A CA 1
ATOM 976 C C . PRO A 1 121 ? 87.425 -21.125 130.804 1.00 47.19 121 PRO A C 1
ATOM 977 O O . PRO A 1 121 ? 87.621 -21.141 129.592 1.00 47.98 121 PRO A O 1
ATOM 981 N N . GLY A 1 122 ? 88.357 -20.776 131.684 1.00 46.30 122 GLY A N 1
ATOM 982 C CA . GLY A 1 122 ? 89.679 -20.375 131.248 1.00 45.04 122 GLY A CA 1
ATOM 983 C C . GLY A 1 122 ? 90.688 -20.561 132.362 1.00 44.28 122 GLY A C 1
ATOM 984 O O . GLY A 1 122 ? 90.324 -20.515 133.540 1.00 44.35 122 GLY A O 1
ATOM 985 N N . PRO A 1 123 ? 91.972 -20.756 132.021 1.00 42.99 123 PRO A N 1
ATOM 986 C CA . PRO A 1 123 ? 93.051 -20.959 132.989 1.00 41.90 123 PRO A CA 1
ATOM 987 C C . PRO A 1 123 ? 93.227 -19.913 134.088 1.00 42.22 123 PRO A C 1
ATOM 988 O O . PRO A 1 123 ? 93.489 -20.259 135.245 1.00 42.64 123 PRO A O 1
ATOM 992 N N . ASP A 1 124 ? 93.082 -18.637 133.753 1.00 41.34 124 ASP A N 1
ATOM 993 C CA . ASP A 1 124 ? 93.286 -17.620 134.776 1.00 41.28 124 ASP A CA 1
ATOM 994 C C . ASP A 1 124 ? 92.017 -16.907 135.235 1.00 41.08 124 ASP A C 1
ATOM 995 O O . ASP A 1 124 ? 92.083 -15.846 135.866 1.00 40.51 124 ASP A O 1
ATOM 1000 N N . VAL A 1 125 ? 90.860 -17.499 134.940 1.00 40.90 125 VAL A N 1
ATOM 1001 C CA . VAL A 1 125 ? 89.588 -16.895 135.328 1.00 40.65 125 VAL A CA 1
ATOM 1002 C C . VAL A 1 125 ? 89.334 -17.050 136.827 1.00 40.69 125 VAL A C 1
ATOM 1003 O O . VAL A 1 125 ? 89.126 -18.152 137.320 1.00 40.79 125 VAL A O 1
ATOM 1007 N N . PRO A 1 126 ? 89.343 -15.939 137.571 1.00 40.68 126 PRO A N 1
ATOM 1008 C CA . PRO A 1 126 ? 89.111 -16.009 139.019 1.00 39.37 126 PRO A CA 1
ATOM 1009 C C . PRO A 1 126 ? 87.665 -16.334 139.376 1.00 39.47 126 PRO A C 1
ATOM 1010 O O . PRO A 1 126 ? 86.749 -16.069 138.602 1.00 39.81 126 PRO A O 1
ATOM 1014 N N . TYR A 1 127 ? 87.468 -16.920 140.555 1.00 40.01 127 TYR A N 1
ATOM 1015 C CA . TYR A 1 127 ? 86.137 -17.282 141.022 1.00 38.99 127 TYR A CA 1
ATOM 1016 C C . TYR A 1 127 ? 86.192 -17.586 142.518 1.00 39.10 127 TYR A C 1
ATOM 1017 O O . TYR A 1 127 ? 87.186 -18.126 143.012 1.00 39.36 127 TYR A O 1
ATOM 1026 N N . VAL A 1 128 ? 85.130 -17.231 143.239 1.00 39.23 128 VAL A N 1
ATOM 1027 C CA . VAL A 1 128 ? 85.061 -17.478 144.682 1.00 38.92 128 VAL A CA 1
ATOM 1028 C C . VAL A 1 128 ? 83.967 -18.480 145.055 1.00 38.50 128 VAL A C 1
ATOM 1029 O O . VAL A 1 128 ? 82.776 -18.204 144.879 1.00 39.11 128 VAL A O 1
ATOM 1033 N N . PHE A 1 129 ? 84.377 -19.636 145.573 1.00 37.10 129 PHE A N 1
ATOM 1034 C CA . PHE A 1 129 ? 83.439 -20.691 145.985 1.00 36.50 129 PHE A CA 1
ATOM 1035 C C . PHE A 1 129 ? 83.190 -20.720 147.477 1.00 36.79 129 PHE A C 1
ATOM 1036 O O . PHE A 1 129 ? 84.130 -20.619 148.277 1.00 37.55 129 PHE A O 1
ATOM 1044 N N . GLY A 1 130 ? 81.926 -20.877 147.852 1.00 36.66 130 GLY A N 1
ATOM 1045 C CA . GLY A 1 130 ? 81.594 -20.975 149.260 1.00 36.53 130 GLY A CA 1
ATOM 1046 C C . GLY A 1 130 ? 81.687 -22.452 149.590 1.00 36.54 130 GLY A C 1
ATOM 1047 O O . GLY A 1 130 ? 81.509 -23.295 148.705 1.00 35.18 130 GLY A O 1
ATOM 1048 N N . LEU A 1 131 ? 81.965 -22.774 150.848 1.00 37.53 131 LEU A N 1
ATOM 1049 C CA . LEU A 1 131 ? 82.097 -24.171 151.275 1.00 37.78 131 LEU A CA 1
ATOM 1050 C C . LEU A 1 131 ? 81.238 -24.451 152.503 1.00 38.53 131 LEU A C 1
ATOM 1051 O O . LEU A 1 131 ? 81.420 -23.840 153.569 1.00 38.02 131 LEU A O 1
ATOM 1056 N N . ILE A 1 132 ? 80.296 -25.376 152.350 1.00 37.48 132 ILE A N 1
ATOM 1057 C CA . ILE A 1 132 ? 79.414 -25.732 153.451 1.00 36.72 132 ILE A CA 1
ATOM 1058 C C . ILE A 1 132 ? 79.115 -27.222 153.441 1.00 38.46 132 ILE A C 1
ATOM 1059 O O . ILE A 1 132 ? 79.035 -27.853 152.369 1.00 40.42 132 ILE A O 1
ATOM 1064 N N . GLY A 1 133 ? 78.945 -27.783 154.635 1.00 37.98 133 GLY A N 1
ATOM 1065 C CA . GLY A 1 133 ? 78.626 -29.193 154.746 1.00 35.86 133 GLY A CA 1
ATOM 1066 C C . GLY A 1 133 ? 77.877 -29.532 156.018 1.00 36.30 133 GLY A C 1
ATOM 1067 O O . GLY A 1 133 ? 78.139 -28.943 157.072 1.00 35.16 133 GLY A O 1
ATOM 1068 N N . ASP A 1 134 ? 76.932 -30.469 155.915 1.00 36.28 134 ASP A N 1
ATOM 1069 C CA . ASP A 1 134 ? 76.164 -30.934 157.071 1.00 37.05 134 ASP A CA 1
ATOM 1070 C C . ASP A 1 134 ? 75.502 -29.788 157.833 1.00 37.55 134 ASP A C 1
ATOM 1071 O O . ASP A 1 134 ? 75.569 -29.725 159.066 1.00 35.72 134 ASP A O 1
ATOM 1076 N N . ILE A 1 135 ? 74.848 -28.892 157.104 1.00 39.17 135 ILE A N 1
ATOM 1077 C CA . ILE A 1 135 ? 74.217 -27.747 157.737 1.00 40.24 135 ILE A CA 1
ATOM 1078 C C . ILE A 1 135 ? 72.952 -28.045 158.548 1.00 40.51 135 ILE A C 1
ATOM 1079 O O . ILE A 1 135 ? 72.835 -27.608 159.691 1.00 41.33 135 ILE A O 1
ATOM 1084 N N . GLY A 1 136 ? 72.013 -28.791 157.979 1.00 40.44 136 GLY A N 1
ATOM 1085 C CA . GLY A 1 136 ? 70.795 -29.100 158.712 1.00 39.53 136 GLY A CA 1
ATOM 1086 C C . GLY A 1 136 ? 69.932 -27.867 158.881 1.00 40.50 136 GLY A C 1
ATOM 1087 O O . GLY A 1 136 ? 69.966 -26.971 158.035 1.00 41.04 136 GLY A O 1
ATOM 1088 N N . GLN A 1 137 ? 69.165 -27.803 159.965 1.00 39.03 137 GLN A N 1
ATOM 1089 C CA . GLN A 1 137 ? 68.297 -26.654 160.191 1.00 40.36 137 GLN A CA 1
ATOM 1090 C C . GLN A 1 137 ? 68.148 -26.240 161.659 1.00 42.45 137 GLN A C 1
ATOM 1091 O O . GLN A 1 137 ? 67.037 -26.090 162.183 1.00 41.45 137 GLN A O 1
ATOM 1097 N N . THR A 1 138 ? 69.284 -26.048 162.317 1.00 44.42 138 THR A N 1
ATOM 1098 C CA . THR A 1 138 ? 69.303 -25.649 163.714 1.00 46.22 138 THR A CA 1
ATOM 1099 C C . THR A 1 138 ? 69.578 -24.150 163.757 1.00 46.92 138 THR A C 1
ATOM 1100 O O . THR A 1 138 ? 69.706 -23.510 162.710 1.00 46.33 138 THR A O 1
ATOM 1104 N N . HIS A 1 139 ? 69.671 -23.582 164.955 1.00 48.34 139 HIS A N 1
ATOM 1105 C CA . HIS A 1 139 ? 69.947 -22.154 165.056 1.00 48.69 139 HIS A CA 1
ATOM 1106 C C . HIS A 1 139 ? 71.377 -21.870 164.607 1.00 48.25 139 HIS A C 1
ATOM 1107 O O . HIS A 1 139 ? 71.650 -20.807 164.056 1.00 49.79 139 HIS A O 1
ATOM 1114 N N . ASP A 1 140 ? 72.286 -22.816 164.835 1.00 46.28 140 ASP A N 1
ATOM 1115 C CA . ASP A 1 140 ? 73.672 -22.656 164.400 1.00 44.06 140 ASP A CA 1
ATOM 1116 C C . ASP A 1 140 ? 73.673 -22.656 162.871 1.00 43.90 140 ASP A C 1
ATOM 1117 O O . ASP A 1 140 ? 74.417 -21.910 162.235 1.00 43.73 140 ASP A O 1
ATOM 1122 N N . SER A 1 141 ? 72.828 -23.505 162.291 1.00 43.39 141 SER A N 1
ATOM 1123 C CA . SER A 1 141 ? 72.720 -23.621 160.842 1.00 42.94 141 SER A CA 1
ATOM 1124 C C . SER A 1 141 ? 72.389 -22.267 160.241 1.00 42.47 141 SER A C 1
ATOM 1125 O O . SER A 1 141 ? 72.888 -21.899 159.174 1.00 42.64 141 SER A O 1
ATOM 1128 N N . ASN A 1 142 ? 71.532 -21.527 160.932 1.00 41.77 142 ASN A N 1
ATOM 1129 C CA . ASN A 1 142 ? 71.122 -20.225 160.449 1.00 42.01 142 ASN A CA 1
ATOM 1130 C C . ASN A 1 142 ? 72.285 -19.251 160.536 1.00 40.88 142 ASN A C 1
ATOM 1131 O O . ASN A 1 142 ? 72.488 -18.434 159.642 1.00 39.74 142 ASN A O 1
ATOM 1136 N N . THR A 1 143 ? 73.051 -19.348 161.617 1.00 39.78 143 THR A N 1
ATOM 1137 C CA . THR A 1 143 ? 74.202 -18.480 161.819 1.00 39.55 143 THR A CA 1
ATOM 1138 C C . THR A 1 143 ? 75.250 -18.703 160.742 1.00 39.37 143 THR A C 1
ATOM 1139 O O . THR A 1 143 ? 75.764 -17.741 160.159 1.00 39.72 143 THR A O 1
ATOM 1143 N N . THR A 1 144 ? 75.562 -19.973 160.493 1.00 38.28 144 THR A N 1
ATOM 1144 C CA . THR A 1 144 ? 76.539 -20.364 159.482 1.00 38.09 144 THR A CA 1
ATOM 1145 C C . THR A 1 144 ? 76.186 -19.714 158.149 1.00 38.46 144 THR A C 1
ATOM 1146 O O . THR A 1 144 ? 77.010 -19.047 157.525 1.00 38.88 144 THR A O 1
ATOM 1150 N N . LEU A 1 145 ? 74.949 -19.912 157.718 1.00 38.12 145 LEU A N 1
ATOM 1151 C CA . LEU A 1 145 ? 74.485 -19.347 156.463 1.00 39.73 145 LEU A CA 1
ATOM 1152 C C . LEU A 1 145 ? 74.564 -17.813 156.467 1.00 40.46 145 LEU A C 1
ATOM 1153 O O . LEU A 1 145 ? 74.978 -17.192 155.479 1.00 38.98 145 LEU A O 1
ATOM 1158 N N . THR A 1 146 ? 74.157 -17.205 157.579 1.00 41.78 146 THR A N 1
ATOM 1159 C CA . THR A 1 146 ? 74.183 -15.751 157.691 1.00 41.73 146 THR A CA 1
ATOM 1160 C C . THR A 1 146 ? 75.609 -15.281 157.484 1.00 42.33 146 THR A C 1
ATOM 1161 O O . THR A 1 146 ? 75.866 -14.354 156.708 1.00 42.83 146 THR A O 1
ATOM 1165 N N . HIS A 1 147 ? 76.540 -15.930 158.176 1.00 42.24 147 HIS A N 1
ATOM 1166 C CA . HIS A 1 147 ? 77.936 -15.565 158.051 1.00 43.06 147 HIS A CA 1
ATOM 1167 C C . HIS A 1 147 ? 78.451 -15.713 156.623 1.00 43.65 147 HIS A C 1
ATOM 1168 O O . HIS A 1 147 ? 79.244 -14.897 156.167 1.00 46.26 147 HIS A O 1
ATOM 1175 N N . TYR A 1 148 ? 78.015 -16.744 155.910 1.00 43.01 148 TYR A N 1
ATOM 1176 C CA . TYR A 1 148 ? 78.482 -16.912 154.543 1.00 43.28 148 TYR A CA 1
ATOM 1177 C C . TYR A 1 148 ? 78.006 -15.741 153.698 1.00 44.25 148 TYR A C 1
ATOM 1178 O O . TYR A 1 148 ? 78.753 -15.207 152.883 1.00 44.78 148 TYR A O 1
ATOM 1187 N N . GLU A 1 149 ? 76.755 -15.350 153.899 1.00 44.97 149 GLU A N 1
ATOM 1188 C CA . GLU A 1 149 ? 76.171 -14.255 153.140 1.00 45.95 149 GLU A CA 1
ATOM 1189 C C . GLU A 1 149 ? 76.873 -12.921 153.384 1.00 45.94 149 GLU A C 1
ATOM 1190 O O . GLU A 1 149 ? 76.977 -12.105 152.475 1.00 45.08 149 GLU A O 1
ATOM 1196 N N . GLN A 1 150 ? 77.367 -12.709 154.600 1.00 46.38 150 GLN A N 1
ATOM 1197 C CA . GLN A 1 150 ? 78.031 -11.459 154.935 1.00 47.05 150 GLN A CA 1
ATOM 1198 C C . GLN A 1 150 ? 79.533 -11.494 154.693 1.00 48.44 150 GLN A C 1
ATOM 1199 O O . GLN A 1 150 ? 80.200 -10.460 154.748 1.00 49.94 150 GLN A O 1
ATOM 1205 N N . ASN A 1 151 ? 80.069 -12.677 154.424 1.00 48.57 151 ASN A N 1
ATOM 1206 C CA . ASN A 1 151 ? 81.503 -12.818 154.196 1.00 48.68 151 ASN A CA 1
ATOM 1207 C C . ASN A 1 151 ? 81.947 -11.892 153.068 1.00 47.87 151 ASN A C 1
ATOM 1208 O O . ASN A 1 151 ? 81.495 -12.011 151.925 1.00 46.22 151 ASN A O 1
ATOM 1213 N N . SER A 1 152 ? 82.840 -10.968 153.401 1.00 47.09 152 SER A N 1
ATOM 1214 C CA . SER A 1 152 ? 83.328 -9.999 152.429 1.00 47.44 152 SER A CA 1
ATOM 1215 C C . SER A 1 152 ? 83.949 -10.612 151.181 1.00 46.93 152 SER A C 1
ATOM 1216 O O . SER A 1 152 ? 84.189 -9.899 150.204 1.00 47.25 152 SER A O 1
ATOM 1219 N N . ALA A 1 153 ? 84.205 -11.918 151.212 1.00 45.93 153 ALA A N 1
ATOM 1220 C CA . ALA A 1 153 ? 84.805 -12.612 150.074 1.00 45.93 153 ALA A CA 1
ATOM 1221 C C . ALA A 1 153 ? 83.804 -12.777 148.934 1.00 45.31 153 ALA A C 1
ATOM 1222 O O . ALA A 1 153 ? 84.188 -13.050 147.793 1.00 46.31 153 ALA A O 1
ATOM 1224 N N . LYS A 1 154 ? 82.522 -12.620 149.256 1.00 44.57 154 LYS A N 1
ATOM 1225 C CA . LYS A 1 154 ? 81.435 -12.722 148.278 1.00 44.19 154 LYS A CA 1
ATOM 1226 C C . LYS A 1 154 ? 81.424 -13.971 147.394 1.00 44.13 154 LYS A C 1
ATOM 1227 O O . LYS A 1 154 ? 81.763 -13.909 146.206 1.00 43.05 154 LYS A O 1
ATOM 1233 N N . GLY A 1 155 ? 81.021 -15.098 147.979 1.00 44.26 155 GLY A N 1
ATOM 1234 C CA . GLY A 1 155 ? 80.952 -16.350 147.240 1.00 44.71 155 GLY A CA 1
ATOM 1235 C C . GLY A 1 155 ? 79.876 -16.317 146.166 1.00 45.03 155 GLY A C 1
ATOM 1236 O O . GLY A 1 155 ? 78.776 -15.795 146.385 1.00 45.45 155 GLY A O 1
ATOM 1237 N N . GLN A 1 156 ? 80.187 -16.884 145.005 1.00 44.43 156 GLN A N 1
ATOM 1238 C CA . GLN A 1 156 ? 79.268 -16.887 143.873 1.00 44.47 156 GLN A CA 1
ATOM 1239 C C . GLN A 1 156 ? 78.525 -18.206 143.688 1.00 44.04 156 GLN A C 1
ATOM 1240 O O . GLN A 1 156 ? 77.529 -18.277 142.963 1.00 43.62 156 GLN A O 1
ATOM 1246 N N . ALA A 1 157 ? 79.015 -19.251 144.345 1.00 42.77 157 ALA A N 1
ATOM 1247 C CA . ALA A 1 157 ? 78.413 -20.574 144.257 1.00 40.21 157 ALA A CA 1
ATOM 1248 C C . ALA A 1 157 ? 78.855 -21.345 145.482 1.00 39.46 157 ALA A C 1
ATOM 1249 O O . ALA A 1 157 ? 79.941 -21.115 146.008 1.00 39.78 157 ALA A O 1
ATOM 1251 N N . VAL A 1 158 ? 78.012 -22.256 145.944 1.00 38.68 158 VAL A N 1
ATOM 1252 C CA . VAL A 1 158 ? 78.353 -23.045 147.111 1.00 37.63 158 VAL A CA 1
ATOM 1253 C C . VAL A 1 158 ? 78.612 -24.504 146.767 1.00 37.46 158 VAL A C 1
ATOM 1254 O O . VAL A 1 158 ? 77.792 -25.161 146.115 1.00 37.49 158 VAL A O 1
ATOM 1258 N N . LEU A 1 159 ? 79.770 -25.001 147.193 1.00 37.20 159 LEU A N 1
ATOM 1259 C CA . LEU A 1 159 ? 80.116 -26.400 146.987 1.00 36.77 159 LEU A CA 1
ATOM 1260 C C . LEU A 1 159 ? 79.603 -27.021 148.287 1.00 37.21 159 LEU A C 1
ATOM 1261 O O . LEU A 1 159 ? 80.081 -26.676 149.376 1.00 37.72 159 LEU A O 1
ATOM 1266 N N . PHE A 1 160 ? 78.616 -27.909 148.184 1.00 35.53 160 PHE A N 1
ATOM 1267 C CA . PHE A 1 160 ? 78.033 -28.517 149.378 1.00 36.35 160 PHE A CA 1
ATOM 1268 C C . PHE A 1 160 ? 78.518 -29.952 149.594 1.00 36.00 160 PHE A C 1
ATOM 1269 O O . PHE A 1 160 ? 78.395 -30.815 148.715 1.00 35.56 160 PHE A O 1
ATOM 1277 N N . MET A 1 161 ? 79.061 -30.207 150.780 1.00 35.39 161 MET A N 1
ATOM 1278 C CA . MET A 1 161 ? 79.622 -31.516 151.071 1.00 35.84 161 MET A CA 1
ATOM 1279 C C . MET A 1 161 ? 78.727 -32.646 151.569 1.00 36.54 161 MET A C 1
ATOM 1280 O O . MET A 1 161 ? 79.227 -33.691 151.966 1.00 36.55 161 MET A O 1
ATOM 1285 N N . GLY A 1 162 ? 77.411 -32.453 151.545 1.00 37.73 162 GLY A N 1
ATOM 1286 C CA . GLY A 1 162 ? 76.520 -33.523 151.962 1.00 38.59 162 GLY A CA 1
ATOM 1287 C C . GLY A 1 162 ? 75.796 -33.330 153.274 1.00 40.06 162 GLY A C 1
ATOM 1288 O O . GLY A 1 162 ? 76.215 -32.530 154.121 1.00 41.15 162 GLY A O 1
ATOM 1289 N N . ASP A 1 163 ? 74.710 -34.085 153.435 1.00 40.21 163 ASP A N 1
ATOM 1290 C CA . ASP A 1 163 ? 73.853 -34.032 154.624 1.00 40.81 163 ASP A CA 1
ATOM 1291 C C . ASP A 1 163 ? 73.161 -32.672 154.641 1.00 41.14 163 ASP A C 1
ATOM 1292 O O . ASP A 1 163 ? 73.592 -31.733 155.319 1.00 42.02 163 ASP A O 1
ATOM 1297 N N . LEU A 1 164 ? 72.077 -32.587 153.874 1.00 40.48 164 LEU A N 1
ATOM 1298 C CA . LEU A 1 164 ? 71.320 -31.354 153.730 1.00 39.55 164 LEU A CA 1
ATOM 1299 C C . LEU A 1 164 ? 70.388 -30.974 154.863 1.00 39.53 164 LEU A C 1
ATOM 1300 O O . LEU A 1 164 ? 70.698 -30.082 155.645 1.00 40.42 164 LEU A O 1
ATOM 1305 N N . SER A 1 165 ? 69.251 -31.656 154.947 1.00 39.33 165 SER A N 1
ATOM 1306 C CA . SER A 1 165 ? 68.226 -31.341 155.939 1.00 41.05 165 SER A CA 1
ATOM 1307 C C . SER A 1 165 ? 68.206 -32.065 157.284 1.00 42.06 165 SER A C 1
ATOM 1308 O O . SER A 1 165 ? 67.633 -31.543 158.243 1.00 44.26 165 SER A O 1
ATOM 1311 N N . TYR A 1 166 ? 68.805 -33.247 157.370 1.00 40.94 166 TYR A N 1
ATOM 1312 C CA . TYR A 1 166 ? 68.784 -33.998 158.619 1.00 40.01 166 TYR A CA 1
ATOM 1313 C C . TYR A 1 166 ? 67.352 -34.242 159.084 1.00 40.19 166 TYR A C 1
ATOM 1314 O O . TYR A 1 166 ? 67.088 -34.385 160.276 1.00 40.57 166 TYR A O 1
ATOM 1323 N N . SER A 1 167 ? 66.422 -34.293 158.140 1.00 39.81 167 SER A N 1
ATOM 1324 C CA . SER A 1 167 ? 65.041 -34.530 158.505 1.00 40.59 167 SER A CA 1
ATOM 1325 C C . SER A 1 167 ? 64.864 -36.002 158.843 1.00 40.05 167 SER A C 1
ATOM 1326 O O . SER A 1 167 ? 63.912 -36.387 159.526 1.00 40.53 167 SER A O 1
ATOM 1329 N N . ASN A 1 168 ? 65.789 -36.832 158.369 1.00 38.50 168 ASN A N 1
ATOM 1330 C CA . ASN A 1 168 ? 65.703 -38.255 158.642 1.00 36.07 168 ASN A CA 1
ATOM 1331 C C . ASN A 1 168 ? 65.885 -38.486 160.137 1.00 36.01 168 ASN A C 1
ATOM 1332 O O . ASN A 1 168 ? 65.732 -39.605 160.619 1.00 35.77 168 ASN A O 1
ATOM 1337 N N . ARG A 1 169 ? 66.203 -37.425 160.874 1.00 36.45 169 ARG A N 1
ATOM 1338 C CA . ARG A 1 169 ? 66.383 -37.536 162.324 1.00 38.12 169 ARG A CA 1
ATOM 1339 C C . ARG A 1 169 ? 65.051 -37.343 163.054 1.00 37.92 169 ARG A C 1
ATOM 1340 O O . ARG A 1 169 ? 64.942 -37.551 164.259 1.00 37.08 169 ARG A O 1
ATOM 1348 N N . TRP A 1 170 ? 64.030 -36.943 162.316 1.00 39.37 170 TRP A N 1
ATOM 1349 C CA . TRP A 1 170 ? 62.722 -36.762 162.920 1.00 40.21 170 TRP A CA 1
ATOM 1350 C C . TRP A 1 170 ? 61.942 -38.073 162.834 1.00 40.39 170 TRP A C 1
ATOM 1351 O O . TRP A 1 170 ? 62.335 -39.001 162.112 1.00 39.36 170 TRP A O 1
ATOM 1362 N N . PRO A 1 171 ? 60.829 -38.176 163.578 1.00 40.83 171 PRO A N 1
ATOM 1363 C CA . PRO A 1 171 ? 60.057 -39.416 163.510 1.00 40.26 171 PRO A CA 1
ATOM 1364 C C . PRO A 1 171 ? 59.699 -39.752 162.065 1.00 40.39 171 PRO A C 1
ATOM 1365 O O . PRO A 1 171 ? 59.265 -38.884 161.310 1.00 40.42 171 PRO A O 1
ATOM 1369 N N . ASN A 1 172 ? 59.904 -41.007 161.680 1.00 40.18 172 ASN A N 1
ATOM 1370 C CA . ASN A 1 172 ? 59.598 -41.445 160.329 1.00 40.01 172 ASN A CA 1
ATOM 1371 C C . ASN A 1 172 ? 60.317 -40.620 159.269 1.00 39.70 172 ASN A C 1
ATOM 1372 O O . ASN A 1 172 ? 59.822 -40.499 158.149 1.00 40.94 172 ASN A O 1
ATOM 1377 N N . HIS A 1 173 ? 61.475 -40.056 159.609 1.00 39.33 173 HIS A N 1
ATOM 1378 C CA . HIS A 1 173 ? 62.219 -39.232 158.655 1.00 38.04 173 HIS A CA 1
ATOM 1379 C C . HIS A 1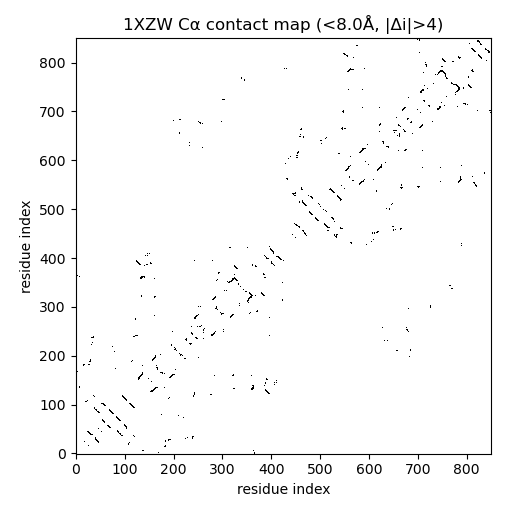 173 ? 61.323 -38.115 158.111 1.00 38.01 173 HIS A C 1
ATOM 1380 O O . HIS A 1 173 ? 61.467 -37.710 156.958 1.00 38.31 173 HIS A O 1
ATOM 1387 N N . ASP A 1 174 ? 60.404 -37.632 158.942 1.00 38.68 174 ASP A N 1
ATOM 1388 C CA . ASP A 1 174 ? 59.451 -36.583 158.573 1.00 39.16 174 ASP A CA 1
ATOM 1389 C C . ASP A 1 174 ? 59.896 -35.724 157.375 1.00 39.77 174 ASP A C 1
ATOM 1390 O O . ASP A 1 174 ? 60.694 -34.795 157.526 1.00 39.06 174 ASP A O 1
ATOM 1395 N N . ASN A 1 175 ? 59.377 -36.028 156.189 1.00 39.00 175 ASN A N 1
ATOM 1396 C CA . ASN A 1 175 ? 59.752 -35.274 155.001 1.00 38.17 175 ASN A CA 1
ATOM 1397 C C . ASN A 1 175 ? 59.248 -33.829 155.040 1.00 38.81 175 ASN A C 1
ATOM 1398 O O . ASN A 1 175 ? 59.550 -33.027 154.146 1.00 38.50 175 ASN A O 1
ATOM 1403 N N . ASN A 1 176 ? 58.476 -33.492 156.067 1.00 38.79 176 ASN A N 1
ATOM 1404 C CA . ASN A 1 176 ? 57.999 -32.124 156.187 1.00 39.08 176 ASN A CA 1
ATOM 1405 C C . ASN A 1 176 ? 59.207 -31.261 156.529 1.00 40.45 176 ASN A C 1
ATOM 1406 O O . ASN A 1 176 ? 59.219 -30.052 156.266 1.00 41.88 176 ASN A O 1
ATOM 1411 N N . ARG A 1 177 ? 60.232 -31.885 157.110 1.00 39.72 177 ARG A N 1
ATOM 1412 C CA . ARG A 1 177 ? 61.442 -31.156 157.461 1.00 40.55 177 ARG A CA 1
ATOM 1413 C C . ARG A 1 177 ? 62.358 -30.962 156.256 1.00 40.55 177 ARG A C 1
ATOM 1414 O O . ARG A 1 177 ? 63.346 -30.230 156.329 1.00 41.26 177 ARG A O 1
ATOM 1422 N N . TRP A 1 178 ? 62.040 -31.627 155.149 1.00 39.50 178 TRP A N 1
ATOM 1423 C CA . TRP A 1 178 ? 62.806 -31.427 153.918 1.00 38.65 178 TRP A CA 1
ATOM 1424 C C . TRP A 1 178 ? 62.239 -30.118 153.345 1.00 37.96 178 TRP A C 1
ATOM 1425 O O . TRP A 1 178 ? 62.973 -29.274 152.837 1.00 37.26 178 TRP A O 1
ATOM 1436 N N . ASP A 1 179 ? 60.920 -29.965 153.440 1.00 37.09 179 ASP A N 1
ATOM 1437 C CA . ASP A 1 179 ? 60.243 -28.776 152.948 1.00 37.47 179 ASP A CA 1
ATOM 1438 C C . ASP A 1 179 ? 60.708 -27.526 153.701 1.00 38.03 179 ASP A C 1
ATOM 1439 O O . ASP A 1 179 ? 60.950 -26.475 153.093 1.00 35.74 179 ASP A O 1
ATOM 1444 N N . THR A 1 180 ? 60.830 -27.641 155.024 1.00 37.61 180 THR A N 1
ATOM 1445 C CA . THR A 1 180 ? 61.266 -26.506 155.818 1.00 38.43 180 THR A CA 1
ATOM 1446 C C . THR A 1 180 ? 62.676 -26.138 155.396 1.00 38.61 180 THR A C 1
ATOM 1447 O O . THR A 1 180 ? 62.985 -24.971 155.149 1.00 39.79 180 THR A O 1
ATOM 1451 N N . TRP A 1 181 ? 63.539 -27.136 155.300 1.00 38.22 181 TRP A N 1
ATOM 1452 C CA . TRP A 1 181 ? 64.906 -26.870 154.899 1.00 37.61 181 TRP A CA 1
ATOM 1453 C C . TRP A 1 181 ? 64.921 -26.164 153.540 1.00 38.02 181 TRP A C 1
ATOM 1454 O O . TRP A 1 181 ? 65.764 -25.301 153.285 1.00 37.73 181 TRP A O 1
ATOM 1465 N N . GLY A 1 182 ? 63.979 -26.534 152.674 1.00 38.13 182 GLY A N 1
ATOM 1466 C CA . GLY A 1 182 ? 63.906 -25.931 151.354 1.00 38.45 182 GLY A CA 1
ATOM 1467 C C . GLY A 1 182 ? 63.592 -24.448 151.405 1.00 38.56 182 GLY A C 1
ATOM 1468 O O . GLY A 1 182 ? 64.103 -23.661 150.610 1.00 39.41 182 GLY A O 1
ATOM 1469 N N . ARG A 1 183 ? 62.739 -24.061 152.344 1.00 39.58 183 ARG A N 1
ATOM 1470 C CA . ARG A 1 183 ? 62.370 -22.657 152.502 1.00 40.26 183 ARG A CA 1
ATOM 1471 C C . ARG A 1 183 ? 63.513 -21.897 153.158 1.00 40.78 183 ARG A C 1
ATOM 1472 O O . ARG A 1 183 ? 63.829 -20.771 152.776 1.00 42.66 183 ARG A O 1
ATOM 1480 N N . PHE A 1 184 ? 64.134 -22.530 154.144 1.00 39.38 184 PHE A N 1
ATOM 1481 C CA . PHE A 1 184 ? 65.232 -21.922 154.871 1.00 38.35 184 PHE A CA 1
ATOM 1482 C C . PHE A 1 184 ? 66.422 -21.600 153.966 1.00 37.96 184 PHE A C 1
ATOM 1483 O O . PHE A 1 184 ? 66.896 -20.462 153.943 1.00 37.07 184 PHE A O 1
ATOM 1491 N N . SER A 1 185 ? 66.888 -22.596 153.219 1.00 38.38 185 SER A N 1
ATOM 1492 C CA . SER A 1 185 ? 68.045 -22.422 152.344 1.00 37.75 185 SER A CA 1
ATOM 1493 C C . SER A 1 185 ? 67.781 -21.553 151.124 1.00 38.36 185 SER A C 1
ATOM 1494 O O . SER A 1 185 ? 68.708 -21.005 150.527 1.00 38.57 185 SER A O 1
ATOM 1497 N N . GLU A 1 186 ? 66.514 -21.424 150.759 1.00 38.16 186 GLU A N 1
ATOM 1498 C CA . GLU A 1 186 ? 66.153 -20.657 149.579 1.00 39.32 186 GLU A CA 1
ATOM 1499 C C . GLU A 1 186 ? 66.777 -19.270 149.444 1.00 40.27 186 GLU A C 1
ATOM 1500 O O . GLU A 1 186 ? 67.147 -18.859 148.333 1.00 40.15 186 GLU A O 1
ATOM 1506 N N . ARG A 1 187 ? 66.898 -18.548 150.557 1.00 40.32 187 ARG A N 1
ATOM 1507 C CA . ARG A 1 187 ? 67.444 -17.196 150.497 1.00 40.07 187 ARG A CA 1
ATOM 1508 C C . ARG A 1 187 ? 68.829 -17.140 149.866 1.00 41.94 187 ARG A C 1
ATOM 1509 O O . ARG A 1 187 ? 69.289 -16.069 149.451 1.00 43.54 187 ARG A O 1
ATOM 1517 N N . SER A 1 188 ? 69.492 -18.291 149.783 1.00 41.52 188 SER A N 1
ATOM 1518 C CA . SER A 1 188 ? 70.808 -18.357 149.169 1.00 40.40 188 SER A CA 1
ATOM 1519 C C . SER A 1 188 ? 70.785 -19.121 147.839 1.00 39.70 188 SER A C 1
ATOM 1520 O O . SER A 1 188 ? 71.159 -18.575 146.801 1.00 40.54 188 SER A O 1
ATOM 1523 N N . VAL A 1 189 ? 70.334 -20.373 147.873 1.00 38.62 189 VAL A N 1
ATOM 1524 C CA . VAL A 1 189 ? 70.306 -21.230 146.688 1.00 38.79 189 VAL A CA 1
ATOM 1525 C C . VAL A 1 189 ? 69.431 -20.726 145.557 1.00 40.05 189 VAL A C 1
ATOM 1526 O O . VAL A 1 189 ? 69.530 -21.219 144.415 1.00 39.56 189 VAL A O 1
ATOM 1530 N N . ALA A 1 190 ? 68.559 -19.772 145.871 1.00 40.61 190 ALA A N 1
ATOM 1531 C CA . ALA A 1 190 ? 67.669 -19.210 144.862 1.00 41.49 190 ALA A CA 1
ATOM 1532 C C . ALA A 1 190 ? 68.439 -18.191 144.021 1.00 43.01 190 ALA A C 1
ATOM 1533 O O . ALA A 1 190 ? 68.030 -17.859 142.909 1.00 42.93 190 ALA A O 1
ATOM 1535 N N . TYR A 1 191 ? 69.564 -17.720 144.559 1.00 43.09 191 TYR A N 1
ATOM 1536 C CA . TYR A 1 191 ? 70.383 -16.714 143.893 1.00 43.23 191 TYR A CA 1
ATOM 1537 C C . TYR A 1 191 ? 71.730 -17.201 143.358 1.00 43.86 191 TYR A C 1
ATOM 1538 O O . TYR A 1 191 ? 72.235 -16.672 142.360 1.00 44.51 191 TYR A O 1
ATOM 1547 N N . GLN A 1 192 ? 72.323 -18.192 144.017 1.00 43.32 192 GLN A N 1
ATOM 1548 C CA . GLN A 1 192 ? 73.579 -18.754 143.529 1.00 41.92 192 GLN A CA 1
ATOM 1549 C C . GLN A 1 192 ? 73.457 -20.262 143.623 1.00 40.30 192 GLN A C 1
ATOM 1550 O O . GLN A 1 192 ? 72.926 -20.790 144.589 1.00 39.89 192 GLN A O 1
ATOM 1556 N N . PRO A 1 193 ? 73.945 -20.978 142.606 1.00 39.38 193 PRO A N 1
ATOM 1557 C CA . PRO A 1 193 ? 73.845 -22.434 142.638 1.00 38.96 193 PRO A CA 1
ATOM 1558 C C . PRO A 1 193 ? 74.618 -23.127 143.743 1.00 38.66 193 PRO A C 1
ATOM 1559 O O . PRO A 1 193 ? 75.711 -22.703 144.107 1.00 39.08 193 PRO A O 1
ATOM 1563 N N . TRP A 1 194 ? 74.031 -24.192 144.279 1.00 37.58 194 TRP A N 1
ATOM 1564 C CA . TRP A 1 194 ? 74.705 -25.002 145.278 1.00 37.38 194 TRP A CA 1
ATOM 1565 C C . TRP A 1 194 ? 74.980 -26.288 144.510 1.00 36.95 194 TRP A C 1
ATOM 1566 O O . TRP A 1 194 ? 74.095 -26.831 143.855 1.00 36.96 194 TRP A O 1
ATOM 1577 N N . ILE A 1 195 ? 76.221 -26.750 144.571 1.00 36.78 195 ILE A N 1
ATOM 1578 C CA . ILE A 1 195 ? 76.626 -27.968 143.872 1.00 37.15 195 ILE A CA 1
ATOM 1579 C C . ILE A 1 195 ? 76.548 -29.097 144.884 1.00 36.40 195 ILE A C 1
ATOM 1580 O O . ILE A 1 195 ? 77.368 -29.203 145.796 1.00 36.78 195 ILE A O 1
ATOM 1585 N N . TRP A 1 196 ? 75.534 -29.935 144.700 1.00 34.78 196 TRP A N 1
ATOM 1586 C CA . TRP A 1 196 ? 75.247 -31.018 145.621 1.00 34.23 196 TRP A CA 1
ATOM 1587 C C . TRP A 1 196 ? 76.137 -32.247 145.633 1.00 35.39 196 TRP A C 1
ATOM 1588 O O . TRP A 1 196 ? 76.612 -32.715 144.597 1.00 35.94 196 TRP A O 1
ATOM 1599 N N . THR A 1 197 ? 76.339 -32.753 146.848 1.00 34.52 197 THR A N 1
ATOM 1600 C CA . THR A 1 197 ? 77.102 -33.964 147.121 1.00 33.54 197 THR A CA 1
ATOM 1601 C C . THR A 1 197 ? 76.167 -34.726 148.042 1.00 33.52 197 THR A C 1
ATOM 1602 O O . THR A 1 197 ? 75.634 -34.149 148.998 1.00 32.52 197 THR A O 1
ATOM 1606 N N . ALA A 1 198 ? 75.960 -36.010 147.766 1.00 32.95 198 ALA A N 1
ATOM 1607 C CA . ALA A 1 198 ? 75.052 -36.802 148.589 1.00 31.29 198 ALA A CA 1
ATOM 1608 C C . ALA A 1 198 ? 75.720 -37.413 149.812 1.00 31.38 198 ALA A C 1
ATOM 1609 O O . ALA A 1 198 ? 76.733 -38.114 149.691 1.00 31.97 198 ALA A O 1
ATOM 1611 N N . GLY A 1 199 ? 75.140 -37.139 150.986 1.00 31.64 199 GLY A N 1
ATOM 1612 C CA . GLY A 1 199 ? 75.655 -37.673 152.242 1.00 32.12 199 GLY A CA 1
ATOM 1613 C C . GLY A 1 199 ? 74.757 -38.778 152.800 1.00 32.62 199 GLY A C 1
ATOM 1614 O O . GLY A 1 199 ? 73.644 -38.984 152.308 1.00 33.31 199 GLY A O 1
ATOM 1615 N N . ASN A 1 200 ? 75.223 -39.488 153.825 1.00 32.36 200 ASN A N 1
ATOM 1616 C CA . ASN A 1 200 ? 74.440 -40.566 154.412 1.00 33.02 200 ASN A CA 1
ATOM 1617 C C . ASN A 1 200 ? 73.067 -40.118 154.934 1.00 33.90 200 ASN A C 1
ATOM 1618 O O . ASN A 1 200 ? 72.176 -40.938 155.122 1.00 34.35 200 ASN A O 1
ATOM 1623 N N . HIS A 1 201 ? 72.878 -38.826 155.161 1.00 34.39 201 HIS A N 1
ATOM 1624 C CA . HIS A 1 201 ? 71.575 -38.372 155.614 1.00 35.13 201 HIS A CA 1
ATOM 1625 C C . HIS A 1 201 ? 70.614 -38.188 154.439 1.00 35.41 201 HIS A C 1
ATOM 1626 O O . HIS A 1 201 ? 69.454 -37.823 154.618 1.00 36.14 201 HIS A O 1
ATOM 1633 N N . GLU A 1 202 ? 71.103 -38.453 153.234 1.00 33.96 202 GLU A N 1
ATOM 1634 C CA . GLU A 1 202 ? 70.257 -38.378 152.065 1.00 34.36 202 GLU A CA 1
ATOM 1635 C C . GLU A 1 202 ? 69.874 -39.805 151.671 1.00 34.13 202 GLU A C 1
ATOM 1636 O O . GLU A 1 202 ? 69.089 -40.026 150.736 1.00 33.75 202 GLU A O 1
ATOM 1642 N N . ILE A 1 203 ? 70.422 -40.780 152.387 1.00 32.68 203 ILE A N 1
ATOM 1643 C CA . ILE A 1 203 ? 70.101 -42.168 152.081 1.00 32.31 203 ILE A CA 1
ATOM 1644 C C . ILE A 1 203 ? 68.631 -42.504 152.377 1.00 31.89 203 ILE A C 1
ATOM 1645 O O . ILE A 1 203 ? 67.986 -43.220 151.614 1.00 33.03 203 ILE A O 1
ATOM 1650 N N . ASP A 1 204 ? 68.110 -41.991 153.487 1.00 31.80 204 ASP A N 1
ATOM 1651 C CA . ASP A 1 204 ? 66.729 -42.224 153.863 1.00 31.35 204 ASP A CA 1
ATOM 1652 C C . ASP A 1 204 ? 66.263 -43.666 153.712 1.00 33.20 204 ASP A C 1
ATOM 1653 O O . ASP A 1 204 ? 65.209 -43.943 153.112 1.00 31.31 204 ASP A O 1
ATOM 1658 N N . TYR A 1 205 ? 67.056 -44.577 154.275 1.00 33.77 205 TYR A N 1
ATOM 1659 C CA . TYR A 1 205 ? 66.765 -46.004 154.245 1.00 34.51 205 TYR A CA 1
ATOM 1660 C C . TYR A 1 205 ? 66.002 -46.321 155.513 1.00 35.13 205 TYR A C 1
ATOM 1661 O O . TYR A 1 205 ? 66.531 -46.169 156.603 1.00 36.40 205 TYR A O 1
ATOM 1670 N N . ALA A 1 206 ? 64.759 -46.758 155.378 1.00 36.53 206 ALA A N 1
ATOM 1671 C CA . ALA A 1 206 ? 63.959 -47.065 156.559 1.00 39.20 206 ALA A CA 1
ATOM 1672 C C . ALA A 1 206 ? 63.080 -48.298 156.380 1.00 41.14 206 ALA A C 1
ATOM 1673 O O . ALA A 1 206 ? 61.896 -48.184 156.069 1.00 41.58 206 ALA A O 1
ATOM 1675 N N . PRO A 1 207 ? 63.657 -49.499 156.578 1.00 42.98 207 PRO A N 1
ATOM 1676 C CA . PRO A 1 207 ? 62.928 -50.766 156.440 1.00 44.19 207 PRO A CA 1
ATOM 1677 C C . PRO A 1 207 ? 61.759 -50.806 157.405 1.00 44.98 207 PRO A C 1
ATOM 1678 O O . PRO A 1 207 ? 60.679 -51.291 157.073 1.00 46.13 207 PRO A O 1
ATOM 1682 N N . ASP A 1 208 ? 61.998 -50.289 158.605 1.00 45.38 208 ASP A N 1
ATOM 1683 C CA . ASP A 1 208 ? 60.994 -50.244 159.657 1.00 46.70 208 ASP A CA 1
ATOM 1684 C C . ASP A 1 208 ? 59.677 -49.642 159.169 1.00 45.60 208 ASP A C 1
ATOM 1685 O O . ASP A 1 208 ? 58.612 -50.025 159.645 1.00 45.92 208 ASP A O 1
ATOM 1690 N N . ILE A 1 209 ? 59.744 -48.700 158.228 1.00 44.15 209 ILE A N 1
ATOM 1691 C CA . ILE A 1 209 ? 58.522 -48.101 157.697 1.00 42.01 209 ILE A CA 1
ATOM 1692 C C . ILE A 1 209 ? 58.381 -48.418 156.221 1.00 40.44 209 ILE A C 1
ATOM 1693 O O . ILE A 1 209 ? 57.746 -47.686 155.455 1.00 40.16 209 ILE A O 1
ATOM 1698 N N . GLY A 1 210 ? 58.996 -49.528 155.836 1.00 38.71 210 GLY A N 1
ATOM 1699 C CA . GLY A 1 210 ? 58.917 -50.008 154.470 1.00 38.66 210 GLY A CA 1
ATOM 1700 C C . GLY A 1 210 ? 59.554 -49.207 153.357 1.00 38.13 210 GLY A C 1
ATOM 1701 O O . GLY A 1 210 ? 59.059 -49.238 152.236 1.00 37.96 210 GLY A O 1
ATOM 1702 N N . GLU A 1 211 ? 60.638 -48.496 153.646 1.00 37.47 211 GLU A N 1
ATOM 1703 C CA . GLU A 1 211 ? 61.321 -47.725 152.612 1.00 36.70 211 GLU A CA 1
ATOM 1704 C C . GLU A 1 211 ? 62.725 -48.317 152.443 1.00 36.17 211 GLU A C 1
ATOM 1705 O O . GLU A 1 211 ? 63.655 -47.961 153.171 1.00 36.08 211 GLU A O 1
ATOM 1711 N N . TYR A 1 212 ? 62.864 -49.230 151.482 1.00 35.81 212 TYR A N 1
ATOM 1712 C CA . TYR A 1 212 ? 64.130 -49.911 151.222 1.00 37.03 212 TYR A CA 1
ATOM 1713 C C . TYR A 1 212 ? 65.005 -49.309 150.129 1.00 37.71 212 TYR A C 1
ATOM 1714 O O . TYR A 1 212 ? 66.213 -49.557 150.089 1.00 39.64 212 TYR A O 1
ATOM 1723 N N . GLN A 1 213 ? 64.413 -48.529 149.234 1.00 36.73 213 GLN A N 1
ATOM 1724 C CA . GLN A 1 213 ? 65.202 -47.898 148.171 1.00 34.38 213 GLN A CA 1
ATOM 1725 C C . GLN A 1 213 ? 65.660 -46.506 148.635 1.00 31.39 213 GLN A C 1
ATOM 1726 O O . GLN A 1 213 ? 64.849 -45.648 148.964 1.00 32.14 213 GLN A O 1
ATOM 1732 N N . PRO A 1 214 ? 66.978 -46.273 148.663 1.00 29.70 214 PRO A N 1
ATOM 1733 C CA . PRO A 1 214 ? 67.577 -45.003 149.096 1.00 28.87 214 PRO A CA 1
ATOM 1734 C C . PRO A 1 214 ? 67.528 -43.795 148.169 1.00 29.30 214 PRO A C 1
ATOM 1735 O O . PRO A 1 214 ? 67.285 -43.911 146.964 1.00 27.70 214 PRO A O 1
ATOM 1739 N N . PHE A 1 215 ? 67.767 -42.631 148.773 1.00 30.13 215 PHE A N 1
ATOM 1740 C CA . PHE A 1 215 ? 67.827 -41.349 148.075 1.00 30.93 215 PHE A CA 1
ATOM 1741 C C . PHE A 1 215 ? 66.534 -40.903 147.405 1.00 31.68 215 PHE A C 1
ATOM 1742 O O . PHE A 1 215 ? 66.569 -40.057 146.505 1.00 32.11 215 PHE A O 1
ATOM 1750 N N . VAL A 1 216 ? 65.397 -41.450 147.823 1.00 31.63 216 VAL A N 1
ATOM 1751 C CA . VAL A 1 216 ? 64.159 -41.073 147.169 1.00 31.07 216 VAL A CA 1
ATOM 1752 C C . VAL A 1 216 ? 63.832 -39.595 147.334 1.00 32.86 216 VAL A C 1
ATOM 1753 O O . VAL A 1 216 ? 63.619 -38.897 146.337 1.00 30.85 216 VAL A O 1
ATOM 1757 N N . PRO A 1 217 ? 63.799 -39.089 148.583 1.00 33.23 217 PRO A N 1
ATOM 1758 C CA . PRO A 1 217 ? 63.485 -37.668 148.784 1.00 33.76 217 PRO A CA 1
ATOM 1759 C C . PRO A 1 217 ? 64.519 -36.734 148.151 1.00 35.57 217 PRO A C 1
ATOM 1760 O O . PRO A 1 217 ? 64.171 -35.816 147.404 1.00 37.09 217 PRO A O 1
ATOM 1764 N N . PHE A 1 218 ? 65.792 -36.973 148.445 1.00 35.90 218 PHE A N 1
ATOM 1765 C CA . PHE A 1 218 ? 66.863 -36.133 147.915 1.00 35.55 218 PHE A CA 1
ATOM 1766 C C . PHE A 1 218 ? 66.888 -36.106 146.389 1.00 36.54 218 PHE A C 1
ATOM 1767 O O . PHE A 1 218 ? 66.970 -35.043 145.769 1.00 37.46 218 PHE A O 1
ATOM 1775 N N . THR A 1 219 ? 66.828 -37.285 145.790 1.00 35.48 219 THR A N 1
ATOM 1776 C CA . THR A 1 219 ? 66.860 -37.407 144.348 1.00 35.96 219 THR A CA 1
ATOM 1777 C C . THR A 1 219 ? 65.681 -36.717 143.664 1.00 37.32 219 THR A C 1
ATOM 1778 O O . THR A 1 219 ? 65.811 -36.243 142.539 1.00 38.35 219 THR A O 1
ATOM 1782 N N . ASN A 1 220 ? 64.535 -36.655 144.333 1.00 37.60 220 ASN A N 1
ATOM 1783 C CA . ASN A 1 220 ? 63.374 -36.005 143.747 1.00 38.83 220 ASN A CA 1
ATOM 1784 C C . ASN A 1 220 ? 63.405 -34.485 143.903 1.00 39.95 220 ASN A C 1
ATOM 1785 O O . ASN A 1 220 ? 62.921 -33.760 143.044 1.00 41.36 220 ASN A O 1
ATOM 1790 N N . ARG A 1 221 ? 63.981 -34.013 145.000 1.00 39.56 221 ARG A N 1
ATOM 1791 C CA . ARG A 1 221 ? 64.066 -32.587 145.281 1.00 38.67 221 ARG A CA 1
ATOM 1792 C C . ARG A 1 221 ? 65.258 -31.865 144.673 1.00 39.14 221 ARG A C 1
ATOM 1793 O O . ARG A 1 221 ? 65.131 -30.727 144.225 1.00 40.74 221 ARG A O 1
ATOM 1801 N N . TYR A 1 222 ? 66.415 -32.518 144.652 1.00 38.47 222 TYR A N 1
ATOM 1802 C CA . TYR A 1 222 ? 67.613 -31.878 144.145 1.00 36.47 222 TYR A CA 1
ATOM 1803 C C . TYR A 1 222 ? 68.260 -32.520 142.934 1.00 37.08 222 TYR A C 1
ATOM 1804 O O . TYR A 1 222 ? 69.182 -33.323 143.064 1.00 37.91 222 TYR A O 1
ATOM 1813 N N . PRO A 1 223 ? 67.784 -32.169 141.729 1.00 36.53 223 PRO A N 1
ATOM 1814 C CA . PRO A 1 223 ? 68.361 -32.739 140.514 1.00 36.55 223 PRO A CA 1
ATOM 1815 C C . PRO A 1 223 ? 69.820 -32.325 140.353 1.00 36.25 223 PRO A C 1
ATOM 1816 O O . PRO A 1 223 ? 70.287 -31.364 140.964 1.00 37.41 223 PRO A O 1
ATOM 1820 N N . THR A 1 224 ? 70.531 -33.060 139.515 1.00 36.64 224 THR A N 1
ATOM 1821 C CA . THR A 1 224 ? 71.941 -32.824 139.290 1.00 35.55 224 THR A CA 1
ATOM 1822 C C . THR A 1 224 ? 72.230 -32.830 137.790 1.00 35.85 224 THR A C 1
ATOM 1823 O O . THR A 1 224 ? 71.511 -33.459 137.013 1.00 35.83 224 THR A O 1
ATOM 1827 N N . PRO A 1 225 ? 73.283 -32.123 137.360 1.00 36.62 225 PRO A N 1
ATOM 1828 C CA . PRO A 1 225 ? 73.596 -32.103 135.924 1.00 36.93 225 PRO A CA 1
ATOM 1829 C C . PRO A 1 225 ? 74.464 -33.274 135.524 1.00 37.06 225 PRO A C 1
ATOM 1830 O O . PRO A 1 225 ? 75.471 -33.090 134.840 1.00 38.00 225 PRO A O 1
ATOM 1834 N N . HIS A 1 226 ? 74.074 -34.479 135.931 1.00 37.04 226 HIS A N 1
ATOM 1835 C CA . HIS A 1 226 ? 74.889 -35.642 135.626 1.00 37.43 226 HIS A CA 1
ATOM 1836 C C . HIS A 1 226 ? 74.974 -36.049 134.160 1.00 38.81 226 HIS A C 1
ATOM 1837 O O . HIS A 1 226 ? 76.057 -36.383 133.678 1.00 40.69 226 HIS A O 1
ATOM 1844 N N . GLU A 1 227 ? 73.854 -36.025 133.444 1.00 39.54 227 GLU A N 1
ATOM 1845 C CA . GLU A 1 227 ? 73.853 -36.422 132.033 1.00 40.56 227 GLU A CA 1
ATOM 1846 C C . GLU A 1 227 ? 74.845 -35.615 131.197 1.00 39.24 227 GLU A C 1
ATOM 1847 O O . GLU A 1 227 ? 75.564 -36.167 130.371 1.00 38.72 227 GLU A O 1
ATOM 1853 N N . ALA A 1 228 ? 74.880 -34.305 131.413 1.00 39.21 228 ALA A N 1
ATOM 1854 C CA . ALA A 1 228 ? 75.780 -33.440 130.662 1.00 37.87 228 ALA A CA 1
ATOM 1855 C C . ALA A 1 228 ? 77.229 -33.769 130.980 1.00 38.69 228 ALA A C 1
ATOM 1856 O O . ALA A 1 228 ? 78.144 -33.346 130.275 1.00 38.69 228 ALA A O 1
ATOM 1858 N N . SER A 1 229 ? 77.422 -34.532 132.050 1.00 39.11 229 SER A N 1
ATOM 1859 C CA . SER A 1 229 ? 78.741 -34.927 132.506 1.00 37.85 229 SER A CA 1
ATOM 1860 C C . SER A 1 229 ? 79.103 -36.326 131.994 1.00 36.98 229 SER A C 1
ATOM 1861 O O . SER A 1 229 ? 80.268 -36.712 132.021 1.00 37.82 229 SER A O 1
ATOM 1864 N N . GLY A 1 230 ? 78.094 -37.068 131.538 1.00 34.87 230 GLY A N 1
ATOM 1865 C CA . GLY A 1 230 ? 78.243 -38.432 131.007 1.00 34.16 230 GLY A CA 1
ATOM 1866 C C . GLY A 1 230 ? 77.868 -39.507 132.030 1.00 34.45 230 GLY A C 1
ATOM 1867 O O . GLY A 1 230 ? 78.111 -40.701 131.820 1.00 32.83 230 GLY A O 1
ATOM 1868 N N . SER A 1 231 ? 77.276 -39.076 133.138 1.00 34.22 231 SER A N 1
ATOM 1869 C CA . SER A 1 231 ? 76.881 -39.994 134.188 1.00 33.66 231 SER A CA 1
ATOM 1870 C C . SER A 1 231 ? 75.392 -40.291 134.131 1.00 34.39 231 SER A C 1
ATOM 1871 O O . SER A 1 231 ? 74.570 -39.388 133.905 1.00 33.58 231 SER A O 1
ATOM 1874 N N . GLY A 1 232 ? 75.054 -41.563 134.345 1.00 33.81 232 GLY A N 1
ATOM 1875 C CA . GLY A 1 232 ? 73.665 -41.980 134.316 1.00 32.56 232 GLY A CA 1
ATOM 1876 C C . GLY A 1 232 ? 73.041 -41.987 135.696 1.00 32.95 232 GLY A C 1
ATOM 1877 O O . GLY A 1 232 ? 71.953 -42.541 135.884 1.00 32.54 232 GLY A O 1
ATOM 1878 N N . ASP A 1 233 ? 73.721 -41.373 136.663 1.00 32.17 233 ASP A N 1
ATOM 1879 C CA . ASP A 1 233 ? 73.218 -41.328 138.030 1.00 32.26 233 ASP A CA 1
ATOM 1880 C C . ASP A 1 233 ? 73.446 -39.947 138.623 1.00 32.05 233 ASP A C 1
ATOM 1881 O O . ASP A 1 233 ? 74.505 -39.352 138.447 1.00 31.89 233 ASP A O 1
ATOM 1886 N N . PRO A 1 234 ? 72.449 -39.415 139.337 1.00 32.56 234 PRO A N 1
ATOM 1887 C CA . PRO A 1 234 ? 72.618 -38.087 139.930 1.00 32.61 234 PRO A CA 1
ATOM 1888 C C . PRO A 1 234 ? 73.613 -37.971 141.087 1.00 34.07 234 PRO A C 1
ATOM 1889 O O . PRO A 1 234 ? 74.060 -36.867 141.393 1.00 34.55 234 PRO A O 1
ATOM 1893 N N . LEU A 1 235 ? 73.974 -39.084 141.725 1.00 33.68 235 LEU A N 1
ATOM 1894 C CA . LEU A 1 235 ? 74.889 -39.009 142.864 1.00 33.44 235 LEU A CA 1
ATOM 1895 C C . LEU A 1 235 ? 76.352 -38.770 142.495 1.00 34.15 235 LEU A C 1
ATOM 1896 O O . LEU A 1 235 ? 77.160 -38.409 143.357 1.00 34.50 235 LEU A O 1
ATOM 1901 N N . TRP A 1 236 ? 76.705 -38.977 141.229 1.00 32.55 236 TRP A N 1
ATOM 1902 C CA . TRP A 1 236 ? 78.073 -38.712 140.798 1.00 32.68 236 TRP A CA 1
ATOM 1903 C C . TRP A 1 236 ? 78.084 -38.012 139.444 1.00 33.61 236 TRP A C 1
ATOM 1904 O O . TRP A 1 236 ? 77.389 -38.409 138.502 1.00 33.76 236 TRP A O 1
ATOM 1915 N N . TYR A 1 237 ? 78.869 -36.943 139.357 1.00 34.48 237 TYR A N 1
ATOM 1916 C CA . TYR A 1 237 ? 78.943 -36.153 138.129 1.00 34.22 237 TYR A CA 1
ATOM 1917 C C . TYR A 1 237 ? 80.057 -35.129 138.222 1.00 34.32 237 TYR A C 1
ATOM 1918 O O . TYR A 1 237 ? 80.718 -34.999 139.257 1.00 33.97 237 TYR A O 1
ATOM 1927 N N . ALA A 1 238 ? 80.249 -34.397 137.130 1.00 35.37 238 ALA A N 1
ATOM 1928 C CA . ALA A 1 238 ? 81.274 -33.362 137.070 1.00 36.54 238 ALA A CA 1
ATOM 1929 C C . ALA A 1 238 ? 80.813 -32.137 136.284 1.00 37.89 238 ALA A C 1
ATOM 1930 O O . ALA A 1 238 ? 80.007 -32.238 135.362 1.00 39.58 238 ALA A O 1
ATOM 1932 N N . ILE A 1 239 ? 81.325 -30.975 136.664 1.00 38.45 239 ILE A N 1
ATOM 1933 C CA . ILE A 1 239 ? 81.015 -29.740 135.962 1.00 38.77 239 ILE A CA 1
ATOM 1934 C C . ILE A 1 239 ? 82.294 -28.920 135.857 1.00 40.65 239 ILE A C 1
ATOM 1935 O O . ILE A 1 239 ? 83.285 -29.160 136.567 1.00 40.55 239 ILE A O 1
ATOM 1940 N N . LYS A 1 240 ? 82.264 -27.955 134.952 1.00 41.01 240 LYS A N 1
ATOM 1941 C CA . LYS A 1 240 ? 83.378 -27.050 134.765 1.00 40.74 240 LYS A CA 1
ATOM 1942 C C . LYS A 1 240 ? 82.792 -25.683 135.084 1.00 40.50 240 LYS A C 1
ATOM 1943 O O . LYS A 1 240 ? 81.703 -25.342 134.621 1.00 40.13 240 LYS A O 1
ATOM 1949 N N . ARG A 1 241 ? 83.488 -24.912 135.902 1.00 38.20 241 ARG A N 1
ATOM 1950 C CA . ARG A 1 241 ? 83.014 -23.580 136.212 1.00 38.50 241 ARG A CA 1
ATOM 1951 C C . ARG A 1 241 ? 84.244 -22.702 136.360 1.00 39.04 241 ARG A C 1
ATOM 1952 O O . ARG A 1 241 ? 85.127 -22.980 137.181 1.00 38.58 241 ARG A O 1
ATOM 1960 N N . ALA A 1 242 ? 84.292 -21.648 135.545 1.00 38.26 242 ALA A N 1
ATOM 1961 C CA . ALA A 1 242 ? 85.408 -20.725 135.540 1.00 37.48 242 ALA A CA 1
ATOM 1962 C C . ALA A 1 242 ? 86.688 -21.515 135.245 1.00 38.83 242 ALA A C 1
ATOM 1963 O O . ALA A 1 242 ? 86.795 -22.187 134.217 1.00 38.46 242 ALA A O 1
ATOM 1965 N N . SER A 1 243 ? 87.659 -21.446 136.147 1.00 39.91 243 SER A N 1
ATOM 1966 C CA . SER A 1 243 ? 88.922 -22.144 135.947 1.00 40.97 243 SER A CA 1
ATOM 1967 C C . SER A 1 243 ? 88.969 -23.513 136.633 1.00 42.34 243 SER A C 1
ATOM 1968 O O . SER A 1 243 ? 90.012 -24.176 136.631 1.00 42.92 243 SER A O 1
ATOM 1971 N N . ALA A 1 244 ? 87.845 -23.942 137.204 1.00 41.30 244 ALA A N 1
ATOM 1972 C CA . ALA A 1 244 ? 87.810 -25.209 137.919 1.00 40.86 244 ALA A CA 1
ATOM 1973 C C . ALA A 1 244 ? 87.040 -26.346 137.269 1.00 40.69 244 ALA A C 1
ATOM 1974 O O . ALA A 1 244 ? 86.038 -26.133 136.580 1.00 41.77 244 ALA A O 1
ATOM 1976 N N . HIS A 1 245 ? 87.535 -27.564 137.494 1.00 39.51 245 HIS A N 1
ATOM 1977 C CA . HIS A 1 245 ? 86.887 -28.769 136.997 1.00 38.40 245 HIS A CA 1
ATOM 1978 C C . HIS A 1 245 ? 86.549 -29.486 138.293 1.00 38.32 245 HIS A C 1
ATOM 1979 O O . HIS A 1 245 ? 87.445 -29.917 139.022 1.00 38.78 245 HIS A O 1
ATOM 1986 N N . ILE A 1 246 ? 85.255 -29.593 138.577 1.00 37.66 246 ILE A N 1
ATOM 1987 C CA . ILE A 1 246 ? 84.770 -30.209 139.808 1.00 36.50 246 ILE A CA 1
ATOM 1988 C C . ILE A 1 246 ? 84.143 -31.579 139.602 1.00 36.45 246 ILE A C 1
ATOM 1989 O O . ILE A 1 246 ? 83.210 -31.746 138.810 1.00 35.89 246 ILE A O 1
ATOM 1994 N N . ILE A 1 247 ? 84.668 -32.556 140.329 1.00 36.68 247 ILE A N 1
ATOM 1995 C CA . ILE A 1 247 ? 84.167 -33.918 140.267 1.00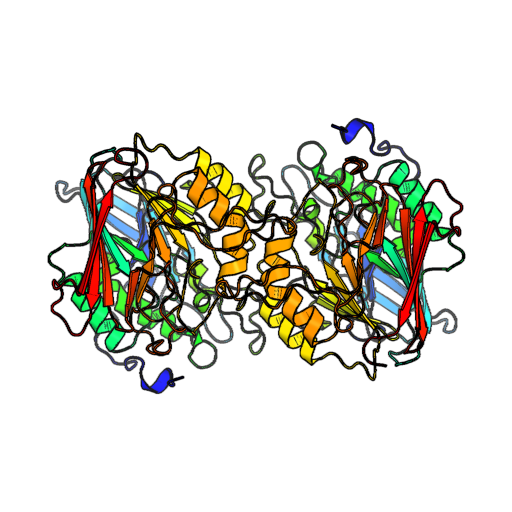 34.63 247 ILE A CA 1
ATOM 1996 C C . ILE A 1 247 ? 83.505 -34.204 141.610 1.00 35.30 247 ILE A C 1
ATOM 1997 O O . ILE A 1 247 ? 84.137 -34.082 142.671 1.00 35.82 247 ILE A O 1
ATOM 2002 N N . VAL A 1 248 ? 82.226 -34.566 141.556 1.00 35.52 248 VAL A N 1
ATOM 2003 C CA . VAL A 1 248 ? 81.451 -34.882 142.749 1.00 34.41 248 VAL A CA 1
ATOM 2004 C C . VAL A 1 248 ? 81.285 -36.399 142.800 1.00 35.13 248 VAL A C 1
ATOM 2005 O O . VAL A 1 248 ? 80.735 -36.983 141.868 1.00 35.77 248 VAL A O 1
ATOM 2009 N N . LEU A 1 249 ? 81.765 -37.027 143.877 1.00 35.05 249 LEU A N 1
ATOM 2010 C CA . LEU A 1 249 ? 81.681 -38.485 144.039 1.00 34.11 249 LEU A CA 1
ATOM 2011 C C . LEU A 1 249 ? 80.652 -38.901 145.086 1.00 34.43 249 LEU A C 1
ATOM 2012 O O . LEU A 1 249 ? 80.268 -38.102 145.942 1.00 36.64 249 LEU A O 1
ATOM 2017 N N . SER A 1 250 ? 80.211 -40.156 145.012 1.00 33.11 250 SER A N 1
ATOM 2018 C CA . SER A 1 250 ? 79.199 -40.677 145.929 1.00 31.45 250 SER A CA 1
ATOM 2019 C C . SER A 1 250 ? 79.727 -41.749 146.866 1.00 31.14 250 SER A C 1
ATOM 2020 O O . SER A 1 250 ? 79.953 -42.895 146.464 1.00 29.77 250 SER A O 1
ATOM 2023 N N . SER A 1 251 ? 79.900 -41.357 148.124 1.00 31.31 251 SER A N 1
ATOM 2024 C CA . SER A 1 251 ? 80.397 -42.222 149.189 1.00 31.42 251 SER A CA 1
ATOM 2025 C C . SER A 1 251 ? 79.572 -43.471 149.476 1.00 32.37 251 SER A C 1
ATOM 2026 O O . SER A 1 251 ? 80.131 -44.517 149.820 1.00 31.11 251 SER A O 1
ATOM 2029 N N . TYR A 1 252 ? 78.253 -43.370 149.346 1.00 31.09 252 TYR A N 1
ATOM 2030 C CA . TYR A 1 252 ? 77.411 -44.516 149.647 1.00 32.06 252 TYR A CA 1
ATOM 2031 C C . TYR A 1 252 ? 76.904 -45.296 148.448 1.00 31.84 252 TYR A C 1
ATOM 2032 O O . TYR A 1 252 ? 75.970 -46.085 148.558 1.00 35.25 252 TYR A O 1
ATOM 2041 N N . SER A 1 253 ? 77.537 -45.080 147.302 1.00 30.18 253 SER A N 1
ATOM 2042 C CA . SER A 1 253 ? 77.194 -45.811 146.089 1.00 30.54 253 SER A CA 1
ATOM 2043 C C . SER A 1 253 ? 78.368 -46.740 145.848 1.00 30.77 253 SER A C 1
ATOM 2044 O O . SER A 1 253 ? 79.436 -46.542 146.425 1.00 32.99 253 SER A O 1
ATOM 2047 N N . GLY A 1 254 ? 78.189 -47.760 145.018 1.00 30.30 254 GLY A N 1
ATOM 2048 C CA . GLY A 1 254 ? 79.301 -48.651 144.746 1.00 29.56 254 GLY A CA 1
ATOM 2049 C C . GLY A 1 254 ? 80.425 -47.846 144.096 1.00 30.16 254 GLY A C 1
ATOM 2050 O O . GLY A 1 254 ? 80.161 -46.959 143.296 1.00 32.31 254 GLY A O 1
ATOM 2051 N N . PHE A 1 255 ? 81.679 -48.135 144.423 1.00 29.00 255 PHE A N 1
ATOM 2052 C CA . PHE A 1 255 ? 82.768 -47.377 143.824 1.00 29.60 255 PHE A CA 1
ATOM 2053 C C . PHE A 1 255 ? 84.034 -48.169 143.523 1.00 30.81 255 PHE A C 1
ATOM 2054 O O . PHE A 1 255 ? 85.049 -47.582 143.154 1.00 31.51 255 PHE A O 1
ATOM 2062 N N . VAL A 1 256 ? 83.982 -49.491 143.673 1.00 30.74 256 VAL A N 1
ATOM 2063 C CA . VAL A 1 256 ? 85.157 -50.321 143.383 1.00 31.05 256 VAL A CA 1
ATOM 2064 C C . VAL A 1 256 ? 85.333 -50.451 141.878 1.00 31.83 256 VAL A C 1
ATOM 2065 O O . VAL A 1 256 ? 84.449 -50.086 141.103 1.00 31.13 256 VAL A O 1
ATOM 2069 N N . LYS A 1 257 ? 86.482 -50.976 141.466 1.00 32.81 257 LYS A N 1
ATOM 2070 C CA . LYS A 1 257 ? 86.762 -51.146 140.051 1.00 33.55 257 LYS A CA 1
ATOM 2071 C C . LYS A 1 257 ? 85.628 -51.916 139.387 1.00 32.87 257 LYS A C 1
ATOM 2072 O O . LYS A 1 257 ? 85.079 -52.856 139.969 1.00 33.97 257 LYS A O 1
ATOM 2078 N N . TYR A 1 258 ? 85.284 -51.496 138.171 1.00 33.23 258 TYR A N 1
ATOM 2079 C CA . TYR A 1 258 ? 84.207 -52.081 137.340 1.00 32.64 258 TYR A CA 1
ATOM 2080 C C . TYR A 1 258 ? 82.806 -51.562 137.654 1.00 31.80 258 TYR A C 1
ATOM 2081 O O . TYR A 1 258 ? 81.874 -51.829 136.902 1.00 32.13 258 TYR A O 1
ATOM 2090 N N . SER A 1 259 ? 82.648 -50.829 138.753 1.00 31.75 259 SER A N 1
ATOM 2091 C CA . SER A 1 259 ? 81.341 -50.297 139.097 1.00 31.88 259 SER A CA 1
ATOM 2092 C C . SER A 1 259 ? 81.051 -49.103 138.195 1.00 32.06 259 SER A C 1
ATOM 2093 O O . SER A 1 259 ? 81.969 -48.429 137.703 1.00 31.62 259 SER A O 1
ATOM 2096 N N . PRO A 1 260 ? 79.767 -48.828 137.952 1.00 32.47 260 PRO A N 1
ATOM 2097 C CA . PRO A 1 260 ? 79.410 -47.691 137.098 1.00 33.37 260 PRO A CA 1
ATOM 2098 C C . PRO A 1 260 ? 80.114 -46.380 137.518 1.00 34.32 260 PRO A C 1
ATOM 2099 O O . PRO A 1 260 ? 80.670 -45.660 136.675 1.00 34.97 260 PRO A O 1
ATOM 2103 N N . GLN A 1 261 ? 80.092 -46.069 138.812 1.00 33.96 261 GLN A N 1
ATOM 2104 C CA . GLN A 1 261 ? 80.715 -44.836 139.280 1.00 34.72 261 GLN A CA 1
ATOM 2105 C C . GLN A 1 261 ? 82.199 -44.828 139.029 1.00 35.50 261 GLN A C 1
ATOM 2106 O O . GLN A 1 261 ? 82.762 -43.817 138.633 1.00 36.56 261 GLN A O 1
ATOM 2112 N N . TYR A 1 262 ? 82.836 -45.963 139.271 1.00 35.56 262 TYR A N 1
ATOM 2113 C CA . TYR A 1 262 ? 84.264 -46.075 139.067 1.00 35.09 262 TYR A CA 1
ATOM 2114 C C . TYR A 1 262 ? 84.586 -45.857 137.592 1.00 35.21 262 TYR A C 1
ATOM 2115 O O . TYR A 1 262 ? 85.496 -45.110 137.251 1.00 35.76 262 TYR A O 1
ATOM 2124 N N . LYS A 1 263 ? 83.846 -46.508 136.710 1.00 34.60 263 LYS A N 1
ATOM 2125 C CA . LYS A 1 263 ? 84.113 -46.326 135.295 1.00 34.77 263 LYS A CA 1
ATOM 2126 C C . LYS A 1 263 ? 83.886 -44.879 134.896 1.00 34.12 263 LYS A C 1
ATOM 2127 O O . LYS A 1 263 ? 84.672 -44.296 134.139 1.00 33.27 263 LYS A O 1
ATOM 2133 N N . TRP A 1 264 ? 82.813 -44.290 135.404 1.00 32.82 264 TRP A N 1
ATOM 2134 C CA . TRP A 1 264 ? 82.540 -42.906 135.059 1.00 33.68 264 TRP A CA 1
ATOM 2135 C C . TRP A 1 264 ? 83.681 -42.006 135.562 1.00 34.90 264 TRP A C 1
ATOM 2136 O O . TRP A 1 264 ? 84.193 -41.155 134.832 1.00 35.86 264 TRP A O 1
ATOM 2147 N N . PHE A 1 265 ? 84.071 -42.202 136.815 1.00 34.41 265 PHE A N 1
ATOM 2148 C CA . PHE A 1 265 ? 85.133 -41.414 137.413 1.00 33.32 265 PHE A CA 1
ATOM 2149 C C . PHE A 1 265 ? 86.453 -41.484 136.653 1.00 33.84 265 PHE A C 1
ATOM 2150 O O . PHE A 1 265 ? 87.059 -40.455 136.369 1.00 33.81 265 PHE A O 1
ATOM 2158 N N . THR A 1 266 ? 86.913 -42.686 136.322 1.00 35.39 266 THR A N 1
ATOM 2159 C CA . THR A 1 266 ? 88.174 -42.791 135.600 1.00 34.67 266 THR A CA 1
ATOM 2160 C C . THR A 1 266 ? 88.084 -42.110 134.235 1.00 35.89 266 THR A C 1
ATOM 2161 O O . THR A 1 266 ? 89.005 -41.398 133.840 1.00 37.69 266 THR A O 1
ATOM 2165 N N . SER A 1 267 ? 86.983 -42.304 133.515 1.00 35.98 267 SER A N 1
ATOM 2166 C CA . SER A 1 267 ? 86.833 -41.656 132.212 1.00 36.37 267 SER A CA 1
ATOM 2167 C C . SER A 1 267 ? 86.889 -40.133 132.381 1.00 36.55 267 SER A C 1
ATOM 2168 O O . SER A 1 267 ? 87.536 -39.425 131.604 1.00 37.24 267 SER A O 1
ATOM 2171 N N . GLU A 1 268 ? 86.205 -39.646 133.412 1.00 36.33 268 GLU A N 1
ATOM 2172 C CA . GLU A 1 268 ? 86.152 -38.230 133.717 1.00 35.66 268 GLU A CA 1
ATOM 2173 C C . GLU A 1 268 ? 87.539 -37.672 133.995 1.00 36.36 268 GLU A C 1
ATOM 2174 O O . GLU A 1 268 ? 87.845 -36.547 133.614 1.00 34.86 268 GLU A O 1
ATOM 2180 N N . LEU A 1 269 ? 88.391 -38.450 134.656 1.00 37.43 269 LEU A N 1
ATOM 2181 C CA . LEU A 1 269 ? 89.722 -37.948 134.940 1.00 38.46 269 LEU A CA 1
ATOM 2182 C C . LEU A 1 269 ? 90.459 -37.654 133.638 1.00 40.55 269 LEU A C 1
ATOM 2183 O O . LEU A 1 269 ? 91.181 -36.655 133.536 1.00 42.10 269 LEU A O 1
ATOM 2188 N N . GLU A 1 270 ? 90.268 -38.510 132.639 1.00 41.50 270 GLU A N 1
ATOM 2189 C CA . GLU A 1 270 ? 90.929 -38.312 131.356 1.00 43.86 270 GLU A CA 1
ATOM 2190 C C . GLU A 1 270 ? 90.369 -37.135 130.549 1.00 43.67 270 GLU A C 1
ATOM 2191 O O . GLU A 1 270 ? 91.021 -36.661 129.622 1.00 44.39 270 GLU A O 1
ATOM 2197 N N . LYS A 1 271 ? 89.171 -36.667 130.895 1.00 41.90 271 LYS A N 1
ATOM 2198 C CA . LYS A 1 271 ? 88.555 -35.545 130.194 1.00 40.21 271 LYS A CA 1
ATOM 2199 C C . LYS A 1 271 ? 89.071 -34.216 130.741 1.00 40.54 271 LYS A C 1
ATOM 2200 O O . LYS A 1 271 ? 88.921 -33.170 130.111 1.00 39.53 271 LYS A O 1
ATOM 2206 N N . VAL A 1 272 ? 89.678 -34.262 131.920 1.00 41.41 272 VAL A N 1
ATOM 2207 C CA . VAL A 1 272 ? 90.209 -33.064 132.553 1.00 42.41 272 VAL A CA 1
ATOM 2208 C C . VAL A 1 272 ? 91.314 -32.407 131.723 1.00 43.62 272 VAL A C 1
ATOM 2209 O O . VAL A 1 272 ? 92.175 -33.086 131.173 1.00 44.21 272 VAL A O 1
ATOM 2213 N N . ASN A 1 273 ? 91.268 -31.082 131.639 1.00 44.72 273 ASN A N 1
ATOM 2214 C CA . ASN A 1 273 ? 92.260 -30.304 130.907 1.00 46.11 273 ASN A CA 1
ATOM 2215 C C . ASN A 1 273 ? 92.691 -29.165 131.829 1.00 45.10 273 ASN A C 1
ATOM 2216 O O . ASN A 1 273 ? 91.947 -28.200 132.046 1.00 43.66 273 ASN A O 1
ATOM 2221 N N . ARG A 1 274 ? 93.894 -29.282 132.374 1.00 43.85 274 ARG A N 1
ATOM 2222 C CA . ARG A 1 274 ? 94.415 -28.280 133.298 1.00 43.73 274 ARG A CA 1
ATOM 2223 C C . ARG A 1 274 ? 94.792 -26.982 132.614 1.00 43.94 274 ARG A C 1
ATOM 2224 O O . ARG A 1 274 ? 95.004 -25.973 133.281 1.00 44.39 274 ARG A O 1
ATOM 2232 N N . SER A 1 275 ? 94.872 -27.009 131.286 1.00 43.95 275 SER A N 1
ATOM 2233 C CA . SER A 1 275 ? 95.193 -25.810 130.523 1.00 44.65 275 SER A CA 1
ATOM 2234 C C . SER A 1 275 ? 93.947 -24.950 130.352 1.00 45.45 275 SER A C 1
ATOM 2235 O O . SER A 1 275 ? 94.037 -23.758 130.065 1.00 47.35 275 SER A O 1
ATOM 2238 N N . GLU A 1 276 ? 92.781 -25.562 130.526 1.00 45.62 276 GLU A N 1
ATOM 2239 C CA . GLU A 1 276 ? 91.520 -24.846 130.405 1.00 44.87 276 GLU A CA 1
ATOM 2240 C C . GLU A 1 276 ? 91.033 -24.566 131.823 1.00 43.71 276 GLU A C 1
ATOM 2241 O O . GLU A 1 276 ? 90.648 -23.444 132.145 1.00 44.78 276 GLU A O 1
ATOM 2247 N N . THR A 1 277 ? 91.059 -25.593 132.670 1.00 42.19 277 THR A N 1
ATOM 2248 C CA . THR A 1 277 ? 90.623 -25.454 134.057 1.00 40.67 277 THR A CA 1
ATOM 2249 C C . THR A 1 277 ? 91.711 -26.003 134.974 1.00 39.68 277 THR A C 1
ATOM 2250 O O . THR A 1 277 ? 91.773 -27.196 135.251 1.00 38.45 277 THR A O 1
ATOM 2254 N N . PRO A 1 278 ? 92.593 -25.120 135.446 1.00 38.65 278 PRO A N 1
ATOM 2255 C CA . PRO A 1 278 ? 93.712 -25.425 136.332 1.00 38.76 278 PRO A CA 1
ATOM 2256 C C . PRO A 1 278 ? 93.332 -26.100 137.638 1.00 36.97 278 PRO A C 1
ATOM 2257 O O . PRO A 1 278 ? 94.007 -27.032 138.080 1.00 35.25 278 PRO A O 1
ATOM 2261 N N . TRP A 1 279 ? 92.257 -25.625 138.255 1.00 35.64 279 TRP A N 1
ATOM 2262 C CA . TRP A 1 279 ? 91.850 -26.175 139.537 1.00 37.41 279 TRP A CA 1
ATOM 2263 C C . TRP A 1 279 ? 90.977 -27.421 139.517 1.00 36.62 279 TRP A C 1
ATOM 2264 O O . TRP A 1 279 ? 89.793 -27.361 139.208 1.00 37.69 279 TRP A O 1
ATOM 2275 N N . LEU A 1 280 ? 91.586 -28.554 139.854 1.00 34.89 280 LEU A N 1
ATOM 2276 C CA . LEU A 1 280 ? 90.881 -29.831 139.903 1.00 35.88 280 LEU A CA 1
ATOM 2277 C C . LEU A 1 280 ? 90.404 -30.032 141.348 1.00 36.37 280 LEU A C 1
ATOM 2278 O O . LEU A 1 280 ? 91.216 -30.224 142.267 1.00 36.18 280 LEU A O 1
ATOM 2283 N N . ILE A 1 281 ? 89.086 -29.974 141.530 1.00 34.94 281 ILE A N 1
ATOM 2284 C CA . ILE A 1 281 ? 88.459 -30.110 142.844 1.00 34.24 281 ILE A CA 1
ATOM 2285 C C . ILE A 1 281 ? 87.590 -31.365 142.964 1.00 34.16 281 ILE A C 1
ATOM 2286 O O . ILE A 1 281 ? 86.864 -31.721 142.028 1.00 34.00 281 ILE A O 1
ATOM 2291 N N . VAL A 1 282 ? 87.662 -32.033 144.111 1.00 32.75 282 VAL A N 1
ATOM 2292 C CA . VAL A 1 282 ? 86.852 -33.221 144.323 1.00 32.65 282 VAL A CA 1
ATOM 2293 C C . VAL A 1 282 ? 85.956 -33.072 145.551 1.00 33.03 282 VAL A C 1
ATOM 2294 O O . VAL A 1 282 ? 86.370 -32.534 146.591 1.00 32.17 282 VAL A O 1
ATOM 2298 N N . LEU A 1 283 ? 84.725 -33.550 145.423 1.00 31.98 283 LEU A N 1
ATOM 2299 C CA . LEU A 1 283 ? 83.797 -33.511 146.534 1.00 32.92 283 LEU A CA 1
ATOM 2300 C C . LEU A 1 283 ? 83.324 -34.933 146.874 1.00 34.79 283 LEU A C 1
ATOM 2301 O O . LEU A 1 283 ? 82.923 -35.697 145.987 1.00 37.01 283 LEU A O 1
ATOM 2306 N N . VAL A 1 284 ? 83.401 -35.287 148.155 1.00 33.09 284 VAL A N 1
ATOM 2307 C CA . VAL A 1 284 ? 82.919 -36.572 148.658 1.00 32.49 284 VAL A CA 1
ATOM 2308 C C . VAL A 1 284 ? 82.503 -36.290 150.081 1.00 32.72 284 VAL A C 1
ATOM 2309 O O . VAL A 1 284 ? 83.135 -35.473 150.756 1.00 32.48 284 VAL A O 1
ATOM 2313 N N . HIS A 1 285 ? 81.452 -36.962 150.542 1.00 30.87 285 HIS A N 1
ATOM 2314 C CA . HIS A 1 285 ? 80.959 -36.718 151.886 1.00 30.85 285 HIS A CA 1
ATOM 2315 C C . HIS A 1 285 ? 81.879 -37.208 153.001 1.00 30.88 285 HIS A C 1
ATOM 2316 O O . HIS A 1 285 ? 82.210 -36.443 153.919 1.00 29.33 285 HIS A O 1
ATOM 2323 N N . ALA A 1 286 ? 82.279 -38.476 152.909 1.00 29.48 286 ALA A N 1
ATOM 2324 C CA . ALA A 1 286 ? 83.139 -39.106 153.905 1.00 30.11 286 ALA A CA 1
ATOM 2325 C C . ALA A 1 286 ? 84.603 -38.842 153.585 1.00 30.53 286 ALA A C 1
ATOM 2326 O O . ALA A 1 286 ? 85.103 -39.222 152.526 1.00 30.08 286 ALA A O 1
ATOM 2328 N N . PRO A 1 287 ? 85.312 -38.185 154.509 1.00 31.54 287 PRO A N 1
ATOM 2329 C CA . PRO A 1 287 ? 86.730 -37.854 154.330 1.00 32.45 287 PRO A CA 1
ATOM 2330 C C . PRO A 1 287 ? 87.666 -39.048 154.311 1.00 32.49 287 PRO A C 1
ATOM 2331 O O . PRO A 1 287 ? 87.522 -39.964 155.109 1.00 34.10 287 PRO A O 1
ATOM 2335 N N . LEU A 1 288 ? 88.621 -39.029 153.388 1.00 33.41 288 LEU A N 1
ATOM 2336 C CA . LEU A 1 288 ? 89.597 -40.103 153.272 1.00 33.17 288 LEU A CA 1
ATOM 2337 C C . LEU A 1 288 ? 90.633 -39.896 154.378 1.00 33.49 288 LEU A C 1
ATOM 2338 O O . LEU A 1 288 ? 91.326 -40.826 154.775 1.00 33.76 288 LEU A O 1
ATOM 2343 N N . TYR A 1 289 ? 90.737 -38.662 154.860 1.00 32.96 289 TYR A N 1
ATOM 2344 C CA . TYR A 1 289 ? 91.648 -38.337 155.952 1.00 32.18 289 TYR A CA 1
ATOM 2345 C C . TYR A 1 289 ? 90.843 -37.602 157.004 1.00 32.72 289 TYR A C 1
ATOM 2346 O O . TYR A 1 289 ? 90.247 -36.554 156.741 1.00 31.04 289 TYR A O 1
ATOM 2355 N N . ASN A 1 290 ? 90.823 -38.176 158.198 1.00 33.62 290 ASN A N 1
ATOM 2356 C CA . ASN A 1 290 ? 90.067 -37.628 159.319 1.00 33.79 290 ASN A CA 1
ATOM 2357 C C . ASN A 1 290 ? 90.716 -38.142 160.594 1.00 33.75 290 ASN A C 1
ATOM 2358 O O . ASN A 1 290 ? 90.892 -39.351 160.752 1.00 35.76 290 ASN A O 1
ATOM 2363 N N . SER A 1 291 ? 91.086 -37.249 161.505 1.00 33.21 291 SER A N 1
ATOM 2364 C CA . SER A 1 291 ? 91.719 -37.731 162.730 1.00 34.44 291 SER A CA 1
ATOM 2365 C C . SER A 1 291 ? 90.815 -37.527 163.937 1.00 34.80 291 SER A C 1
ATOM 2366 O O . SER A 1 291 ? 91.258 -37.578 165.084 1.00 35.22 291 SER A O 1
ATOM 2369 N N . TYR A 1 292 ? 89.535 -37.296 163.674 1.00 35.47 292 TYR A N 1
ATOM 2370 C CA . TYR A 1 292 ? 88.584 -37.143 164.763 1.00 36.68 292 TYR A CA 1
ATOM 2371 C C . TYR A 1 292 ? 88.115 -38.535 165.153 1.00 36.55 292 TYR A C 1
ATOM 2372 O O . TYR A 1 292 ? 88.193 -39.469 164.360 1.00 36.52 292 TYR A O 1
ATOM 2381 N N . GLU A 1 293 ? 87.634 -38.671 166.379 1.00 37.06 293 GLU A N 1
ATOM 2382 C CA . GLU A 1 293 ? 87.144 -39.954 166.862 1.00 38.80 293 GLU A CA 1
ATOM 2383 C C . GLU A 1 293 ? 85.947 -40.372 165.993 1.00 37.96 293 GLU A C 1
ATOM 2384 O O . GLU A 1 293 ? 85.893 -41.477 165.459 1.00 37.20 293 GLU A O 1
ATOM 2390 N N . ALA A 1 294 ? 84.995 -39.460 165.857 1.00 36.67 294 ALA A N 1
ATOM 2391 C CA . ALA A 1 294 ? 83.805 -39.691 165.059 1.00 36.51 294 ALA A CA 1
ATOM 2392 C C . ALA A 1 294 ? 84.141 -40.150 163.639 1.00 37.27 294 ALA A C 1
ATOM 2393 O O . ALA A 1 294 ? 84.977 -39.539 162.960 1.00 37.77 294 ALA A O 1
ATOM 2395 N N . HIS A 1 295 ? 83.483 -41.222 163.203 1.00 35.15 295 HIS A N 1
ATOM 2396 C CA . HIS A 1 295 ? 83.665 -41.773 161.862 1.00 35.16 295 HIS A CA 1
ATOM 2397 C C . HIS A 1 295 ? 85.091 -42.089 161.479 1.00 34.63 295 HIS A C 1
ATOM 2398 O O . HIS A 1 295 ? 85.399 -42.226 160.293 1.00 36.56 295 HIS A O 1
ATOM 2405 N N . TYR A 1 296 ? 85.960 -42.208 162.474 1.00 32.91 296 TYR A N 1
ATOM 2406 C CA . TYR A 1 296 ? 87.351 -42.525 162.219 1.00 31.93 296 TYR A CA 1
ATOM 2407 C C . TYR A 1 296 ? 87.505 -43.700 161.251 1.00 31.44 296 TYR A C 1
ATOM 2408 O O . TYR A 1 296 ? 86.907 -44.756 161.432 1.00 30.72 296 TYR A O 1
ATOM 2417 N N . MET A 1 297 ? 88.316 -43.498 160.223 1.00 31.69 297 MET A N 1
ATOM 2418 C CA . MET A 1 297 ? 88.604 -44.516 159.221 1.00 32.52 297 MET A CA 1
ATOM 2419 C C . MET A 1 297 ? 87.421 -45.001 158.365 1.00 33.21 297 MET A C 1
ATOM 2420 O O . MET A 1 297 ? 87.553 -45.955 157.586 1.00 31.94 297 MET A O 1
ATOM 2425 N N . GLU A 1 298 ? 86.268 -44.352 158.486 1.00 33.27 298 GLU A N 1
ATOM 2426 C CA . GLU A 1 298 ? 85.124 -44.767 157.678 1.00 32.44 298 GLU A CA 1
ATOM 2427 C C . GLU A 1 298 ? 85.426 -44.587 156.192 1.00 31.94 298 GLU A C 1
ATOM 2428 O O . GLU A 1 298 ? 84.846 -45.266 155.346 1.00 32.45 298 GLU A O 1
ATOM 2434 N N . GLY A 1 299 ? 86.342 -43.674 155.881 1.00 31.19 299 GLY A N 1
ATOM 2435 C CA . GLY A 1 299 ? 86.693 -43.425 154.498 1.00 30.21 299 GLY A CA 1
ATOM 2436 C C . GLY A 1 299 ? 87.819 -44.290 153.967 1.00 29.34 299 GLY A C 1
ATOM 2437 O O . GLY A 1 299 ? 88.275 -44.099 152.841 1.00 30.12 299 GLY A O 1
ATOM 2438 N N . GLU A 1 300 ? 88.271 -45.252 154.759 1.00 29.57 300 GLU A N 1
ATOM 2439 C CA . GLU A 1 300 ? 89.358 -46.113 154.317 1.00 30.96 300 GLU A CA 1
ATOM 2440 C C . GLU A 1 300 ? 89.053 -46.901 153.044 1.00 31.27 300 GLU A C 1
ATOM 2441 O O . GLU A 1 300 ? 89.922 -47.029 152.178 1.00 30.92 300 GLU A O 1
ATOM 2447 N N . ALA A 1 301 ? 87.833 -47.428 152.926 1.00 31.20 301 ALA A N 1
ATOM 2448 C CA . ALA A 1 301 ? 87.459 -48.204 151.741 1.00 31.36 301 ALA A CA 1
ATOM 2449 C C . ALA A 1 301 ? 87.627 -47.382 150.471 1.00 32.38 301 ALA A C 1
ATOM 2450 O O . ALA A 1 301 ? 88.268 -47.830 149.522 1.00 33.11 301 ALA A O 1
ATOM 2452 N N . MET A 1 302 ? 87.057 -46.179 150.443 1.00 32.91 302 MET A N 1
ATOM 2453 C CA . MET A 1 302 ? 87.206 -45.354 149.260 1.00 34.31 302 MET A CA 1
ATOM 2454 C C . MET A 1 302 ? 88.653 -44.899 149.046 1.00 34.65 302 MET A C 1
ATOM 2455 O O . MET A 1 302 ? 89.107 -44.779 147.899 1.00 35.78 302 MET A O 1
ATOM 2460 N N . ARG A 1 303 ? 89.382 -44.641 150.127 1.00 33.71 303 ARG A N 1
ATOM 2461 C CA . ARG A 1 303 ? 90.754 -44.195 149.961 1.00 34.73 303 ARG A CA 1
ATOM 2462 C C . ARG A 1 303 ? 91.564 -45.252 149.205 1.00 34.76 303 ARG A C 1
ATOM 2463 O O . ARG A 1 303 ? 92.385 -44.934 148.340 1.00 34.37 303 ARG A O 1
ATOM 2471 N N . ALA A 1 304 ? 91.311 -46.514 149.536 1.00 34.84 304 ALA A N 1
ATOM 2472 C CA . ALA A 1 304 ? 92.014 -47.627 148.924 1.00 33.87 304 ALA A CA 1
ATOM 2473 C C . ALA A 1 304 ? 91.881 -47.627 147.414 1.00 33.53 304 ALA A C 1
ATOM 2474 O O . ALA A 1 304 ? 92.850 -47.868 146.713 1.00 33.19 304 ALA A O 1
ATOM 2476 N N . ILE A 1 305 ? 90.683 -47.350 146.912 1.00 35.11 305 ILE A N 1
ATOM 2477 C CA . ILE A 1 305 ? 90.463 -47.361 145.469 1.00 36.95 305 ILE A CA 1
ATOM 2478 C C . ILE A 1 305 ? 90.741 -46.030 144.791 1.00 37.26 305 ILE A C 1
ATOM 2479 O O . ILE A 1 305 ? 91.385 -45.998 143.746 1.00 37.77 305 ILE A O 1
ATOM 2484 N N . PHE A 1 306 ? 90.262 -44.938 145.385 1.00 36.75 306 PHE A N 1
ATOM 2485 C CA . PHE A 1 306 ? 90.436 -43.615 144.790 1.00 36.54 306 PHE A CA 1
ATOM 2486 C C . PHE A 1 306 ? 91.695 -42.789 145.091 1.00 36.88 306 PHE A C 1
ATOM 2487 O O . PHE A 1 306 ? 92.125 -42.008 144.229 1.00 36.15 306 PHE A O 1
ATOM 2495 N N . GLU A 1 307 ? 92.285 -42.924 146.280 1.00 35.65 307 GLU A N 1
ATOM 2496 C CA . GLU A 1 307 ? 93.474 -42.117 146.576 1.00 36.03 307 GLU A CA 1
ATOM 2497 C C . GLU A 1 307 ? 94.532 -42.231 145.475 1.00 35.77 307 GLU A C 1
ATOM 2498 O O . GLU A 1 307 ? 95.092 -41.222 145.036 1.00 35.26 307 GLU A O 1
ATOM 2504 N N . PRO A 1 308 ? 94.814 -43.453 145.002 1.00 35.07 308 PRO A N 1
ATOM 2505 C CA . PRO A 1 308 ? 95.825 -43.580 143.942 1.00 34.62 308 PRO A CA 1
ATOM 2506 C C . PRO A 1 308 ? 95.585 -42.622 142.762 1.00 34.20 308 PRO A C 1
ATOM 2507 O O . PRO A 1 308 ? 96.524 -42.052 142.207 1.00 34.77 308 PRO A O 1
ATOM 2511 N N . TYR A 1 309 ? 94.327 -42.447 142.386 1.00 35.51 309 TYR A N 1
ATOM 2512 C CA . TYR A 1 309 ? 93.993 -41.567 141.276 1.00 36.12 309 TYR A CA 1
ATOM 2513 C C . TYR A 1 309 ? 94.106 -40.100 141.646 1.00 36.36 309 TYR A C 1
ATOM 2514 O O . TYR A 1 309 ? 94.605 -39.299 140.851 1.00 38.10 309 TYR A O 1
ATOM 2523 N N . PHE A 1 310 ? 93.639 -39.747 142.841 1.00 36.79 310 PHE A N 1
ATOM 2524 C CA . PHE A 1 310 ? 93.713 -38.358 143.308 1.00 36.38 310 PHE A CA 1
ATOM 2525 C C . PHE A 1 310 ? 95.147 -37.876 143.163 1.00 37.04 310 PHE A C 1
ATOM 2526 O O . PHE A 1 310 ? 95.398 -36.745 142.751 1.00 38.81 310 PHE A O 1
ATOM 2534 N N . VAL A 1 311 ? 96.084 -38.750 143.505 1.00 37.37 311 VAL A N 1
ATOM 2535 C CA . VAL A 1 311 ? 97.496 -38.421 143.448 1.00 37.48 311 VAL A CA 1
ATOM 2536 C C . VAL A 1 311 ? 98.058 -38.437 142.030 1.00 38.94 311 VAL A C 1
ATOM 2537 O O . VAL A 1 311 ? 98.824 -37.554 141.654 1.00 39.96 311 VAL A O 1
ATOM 2541 N N . TYR A 1 312 ? 97.682 -39.429 141.235 1.00 39.30 312 TYR A N 1
ATOM 2542 C CA . TYR A 1 312 ? 98.212 -39.512 139.878 1.00 41.44 312 TYR A CA 1
ATOM 2543 C C . TYR A 1 312 ? 97.809 -38.345 138.976 1.00 41.80 312 TYR A C 1
ATOM 2544 O O . TYR A 1 312 ? 98.616 -37.889 138.163 1.00 42.88 312 TYR A O 1
ATOM 2553 N N . TYR A 1 313 ? 96.570 -37.873 139.112 1.00 40.74 313 TYR A N 1
ATOM 2554 C CA . TYR A 1 313 ? 96.067 -36.753 138.310 1.00 39.16 313 TYR A CA 1
ATOM 2555 C C . TYR A 1 313 ? 96.236 -35.442 139.048 1.00 39.35 313 TYR A C 1
ATOM 2556 O O . TYR A 1 313 ? 95.833 -34.386 138.573 1.00 40.07 313 TYR A O 1
ATOM 2565 N N . LYS A 1 314 ? 96.838 -35.529 140.225 1.00 39.28 314 LYS A N 1
ATOM 2566 C CA . LYS A 1 314 ? 97.126 -34.366 141.049 1.00 39.12 314 LYS A CA 1
ATOM 2567 C C . LYS A 1 314 ? 95.971 -33.466 141.457 1.00 38.12 314 LYS A C 1
ATOM 2568 O O . LYS A 1 314 ? 96.021 -32.257 141.273 1.00 37.47 314 LYS A O 1
ATOM 2574 N N . VAL A 1 315 ? 94.929 -34.049 142.025 1.00 37.60 315 VAL A N 1
ATOM 2575 C CA . VAL A 1 315 ? 93.809 -33.244 142.487 1.00 38.11 315 VAL A CA 1
ATOM 2576 C C . VAL A 1 315 ? 94.414 -32.165 143.395 1.00 38.33 315 VAL A C 1
ATOM 2577 O O . VAL A 1 315 ? 95.299 -32.453 144.208 1.00 38.90 315 VAL A O 1
ATOM 2581 N N . ASP A 1 316 ? 93.951 -30.928 143.245 1.00 38.28 316 ASP A N 1
ATOM 2582 C CA . ASP A 1 316 ? 94.472 -29.825 144.049 1.00 36.89 316 ASP A CA 1
ATOM 2583 C C . ASP A 1 316 ? 93.980 -29.864 145.477 1.00 35.88 316 ASP A C 1
ATOM 2584 O O . ASP A 1 316 ? 94.751 -29.671 146.430 1.00 33.19 316 ASP A O 1
ATOM 2589 N N . ILE A 1 317 ? 92.682 -30.111 145.618 1.00 35.04 317 ILE A N 1
ATOM 2590 C CA . ILE A 1 317 ? 92.073 -30.138 146.927 1.00 33.72 317 ILE A CA 1
ATOM 2591 C C . ILE A 1 317 ? 90.812 -31.005 146.938 1.00 33.98 317 ILE A C 1
ATOM 2592 O O . ILE A 1 317 ? 90.110 -31.130 145.933 1.00 33.96 317 ILE A O 1
ATOM 2597 N N . VAL A 1 318 ? 90.546 -31.611 148.089 1.00 34.06 318 VAL A N 1
ATOM 2598 C CA . VAL A 1 318 ? 89.390 -32.474 148.273 1.00 32.99 318 VAL A CA 1
ATOM 2599 C C . VAL A 1 318 ? 88.585 -31.955 149.457 1.00 33.94 318 VAL A C 1
ATOM 2600 O O . VAL A 1 318 ? 89.119 -31.789 150.547 1.00 33.88 318 VAL A O 1
ATOM 2604 N N . PHE A 1 319 ? 87.303 -31.695 149.229 1.00 35.25 319 PHE A N 1
ATOM 2605 C CA . PHE A 1 319 ? 86.410 -31.210 150.278 1.00 37.13 319 PHE A CA 1
ATOM 2606 C C . PHE A 1 319 ? 85.429 -32.316 150.712 1.00 37.10 319 PHE A C 1
ATOM 2607 O O . PHE A 1 319 ? 84.828 -32.991 149.871 1.00 36.16 319 PHE A O 1
ATOM 2615 N N . SER A 1 320 ? 85.272 -32.489 152.023 1.00 36.28 320 SER A N 1
ATOM 2616 C CA . SER A 1 320 ? 84.360 -33.485 152.572 1.00 36.16 320 SER A CA 1
ATOM 2617 C C . SER A 1 320 ? 83.643 -32.910 153.774 1.00 36.05 320 SER A C 1
ATOM 2618 O O . SER A 1 320 ? 83.986 -31.826 154.238 1.00 37.12 320 SER A O 1
ATOM 2621 N N . GLY A 1 321 ? 82.648 -33.643 154.271 1.00 35.53 321 GLY A N 1
ATOM 2622 C CA . GLY A 1 321 ? 81.902 -33.220 155.450 1.00 34.37 321 GLY A CA 1
ATOM 2623 C C . GLY A 1 321 ? 81.853 -34.403 156.406 1.00 33.77 321 GLY A C 1
ATOM 2624 O O . GLY A 1 321 ? 82.893 -34.918 156.807 1.00 31.82 321 GLY A O 1
ATOM 2625 N N . HIS A 1 322 ? 80.647 -34.826 156.763 1.00 32.99 322 HIS A N 1
ATOM 2626 C CA . HIS A 1 322 ? 80.429 -35.982 157.623 1.00 34.43 322 HIS A CA 1
ATOM 2627 C C . HIS A 1 322 ? 80.875 -35.823 159.071 1.00 35.02 322 HIS A C 1
ATOM 2628 O O . HIS A 1 322 ? 80.116 -36.142 159.987 1.00 33.94 322 HIS A O 1
ATOM 2635 N N . VAL A 1 323 ? 82.103 -35.348 159.279 1.00 36.13 323 VAL A N 1
ATOM 2636 C CA . VAL A 1 323 ? 82.610 -35.135 160.638 1.00 35.74 323 VAL A CA 1
ATOM 2637 C C . VAL A 1 323 ? 82.213 -33.718 160.999 1.00 36.21 323 VAL A C 1
ATOM 2638 O O . VAL A 1 323 ? 82.612 -32.773 160.333 1.00 36.90 323 VAL A O 1
ATOM 2642 N N . HIS A 1 324 ? 81.423 -33.578 162.053 1.00 37.63 324 HIS A N 1
ATOM 2643 C CA . HIS A 1 324 ? 80.927 -32.278 162.477 1.00 38.26 324 HIS A CA 1
ATOM 2644 C C . HIS A 1 324 ? 81.950 -31.402 163.170 1.00 39.26 324 HIS A C 1
ATOM 2645 O O . HIS A 1 324 ? 81.863 -31.132 164.371 1.00 38.60 324 HIS A O 1
ATOM 2652 N N . SER A 1 325 ? 82.922 -30.958 162.388 1.00 40.06 325 SER A N 1
ATOM 2653 C CA . SER A 1 325 ? 83.984 -30.096 162.873 1.00 41.21 325 SER A CA 1
ATOM 2654 C C . SER A 1 325 ? 84.873 -29.792 161.683 1.00 41.64 325 SER A C 1
ATOM 2655 O O . SER A 1 325 ? 84.559 -30.184 160.549 1.00 41.39 325 SER A O 1
ATOM 2658 N N . TYR A 1 326 ? 85.978 -29.102 161.935 1.00 40.37 326 TYR A N 1
ATOM 2659 C CA . TYR A 1 326 ? 86.874 -28.729 160.860 1.00 39.41 326 TYR A CA 1
ATOM 2660 C C . TYR A 1 326 ? 88.247 -29.365 160.956 1.00 39.14 326 TYR A C 1
ATOM 2661 O O . TYR A 1 326 ? 88.765 -29.626 162.050 1.00 39.01 326 TYR A O 1
ATOM 2670 N N . GLU A 1 327 ? 88.837 -29.608 159.792 1.00 39.37 327 GLU A N 1
ATOM 2671 C CA . GLU A 1 327 ? 90.173 -30.182 159.713 1.00 39.03 327 GLU A CA 1
ATOM 2672 C C . GLU A 1 327 ? 90.753 -30.002 158.323 1.00 37.30 327 GLU A C 1
ATOM 2673 O O . GLU A 1 327 ? 90.048 -30.060 157.314 1.00 36.56 327 GLU A O 1
ATOM 2679 N N . ARG A 1 328 ? 92.058 -29.782 158.301 1.00 36.81 328 ARG A N 1
ATOM 2680 C CA . ARG A 1 328 ? 92.811 -29.567 157.083 1.00 35.79 328 ARG A CA 1
ATOM 2681 C C . ARG A 1 328 ? 94.094 -30.379 157.172 1.00 36.00 328 ARG A C 1
ATOM 2682 O O . ARG A 1 328 ? 94.824 -30.298 158.171 1.00 34.75 328 ARG A O 1
ATOM 2690 N N . SER A 1 329 ? 94.367 -31.159 156.133 1.00 35.31 329 SER A N 1
ATOM 2691 C CA . SER A 1 329 ? 95.562 -31.998 156.117 1.00 36.64 329 SER A CA 1
ATOM 2692 C C . SER A 1 329 ? 96.740 -31.356 155.393 1.00 38.49 329 SER A C 1
ATOM 2693 O O . SER A 1 329 ? 96.623 -30.280 154.801 1.00 40.59 329 SER A O 1
ATOM 2696 N N . GLU A 1 330 ? 97.876 -32.036 155.457 1.00 38.15 330 GLU A N 1
ATOM 2697 C CA . GLU A 1 330 ? 99.087 -31.614 154.772 1.00 37.90 330 GLU A CA 1
ATOM 2698 C C . GLU A 1 330 ? 98.960 -32.388 153.472 1.00 38.66 330 GLU A C 1
ATOM 2699 O O . GLU A 1 330 ? 98.155 -33.322 153.395 1.00 41.15 330 GLU A O 1
ATOM 2705 N N . ARG A 1 331 ? 99.724 -32.030 152.450 1.00 37.95 331 ARG A N 1
ATOM 2706 C CA . ARG A 1 331 ? 99.649 -32.786 151.206 1.00 38.25 331 ARG A CA 1
ATOM 2707 C C . ARG A 1 331 ? 100.351 -34.111 151.468 1.00 38.72 331 ARG A C 1
ATOM 2708 O O . ARG A 1 331 ? 101.580 -34.179 151.500 1.00 40.23 331 ARG A O 1
ATOM 2716 N N . VAL A 1 332 ? 99.566 -35.164 151.668 1.00 39.16 332 VAL A N 1
ATOM 2717 C CA . VAL A 1 332 ? 100.122 -36.486 151.954 1.00 41.34 332 VAL A CA 1
ATOM 2718 C C . VAL A 1 332 ? 99.463 -37.602 151.137 1.00 40.82 332 VAL A C 1
ATOM 2719 O O . VAL A 1 332 ? 98.416 -37.390 150.522 1.00 43.02 332 VAL A O 1
ATOM 2723 N N . SER A 1 333 ? 100.073 -38.786 151.126 1.00 40.29 333 SER A N 1
ATOM 2724 C CA . SER A 1 333 ? 99.507 -39.938 150.409 1.00 38.39 333 SER A CA 1
ATOM 2725 C C . SER A 1 333 ? 99.884 -41.234 151.109 1.00 37.83 333 SER A C 1
ATOM 2726 O O . SER A 1 333 ? 100.852 -41.283 151.867 1.00 39.71 333 SER A O 1
ATOM 2729 N N . ASN A 1 334 ? 99.116 -42.282 150.846 1.00 35.52 334 ASN A N 1
ATOM 2730 C CA . ASN A 1 334 ? 99.365 -43.598 151.421 1.00 33.73 334 ASN A CA 1
ATOM 2731 C C . ASN A 1 334 ? 99.004 -44.590 150.319 1.00 33.67 334 ASN A C 1
ATOM 2732 O O . ASN A 1 334 ? 98.121 -45.428 150.488 1.00 31.91 334 ASN A O 1
ATOM 2737 N N . VAL A 1 335 ? 99.693 -44.485 149.184 1.00 33.91 335 VAL A N 1
ATOM 2738 C CA . VAL A 1 335 ? 99.402 -45.345 148.037 1.00 34.59 335 VAL A CA 1
ATOM 2739 C C . VAL A 1 335 ? 100.495 -46.322 147.672 1.00 35.99 335 VAL A C 1
ATOM 2740 O O . VAL A 1 335 ? 100.504 -46.848 146.565 1.00 37.43 335 VAL A O 1
ATOM 2744 N N . ALA A 1 336 ? 101.412 -46.579 148.594 1.00 36.67 336 ALA A N 1
ATOM 2745 C CA . ALA A 1 336 ? 102.511 -47.483 148.307 1.00 36.98 336 ALA A CA 1
ATOM 2746 C C . ALA A 1 336 ? 102.261 -48.933 148.722 1.00 37.64 336 ALA A C 1
ATOM 2747 O O . ALA A 1 336 ? 102.989 -49.832 148.306 1.00 38.55 336 ALA A O 1
ATOM 2749 N N . TYR A 1 337 ? 101.231 -49.150 149.532 1.00 37.48 337 TYR A N 1
ATOM 2750 C CA . TYR A 1 337 ? 100.889 -50.472 150.054 1.00 37.39 337 TYR A CA 1
ATOM 2751 C C . TYR A 1 337 ? 100.538 -51.537 149.026 1.00 38.68 337 TYR A C 1
ATOM 2752 O O . TYR A 1 337 ? 99.825 -51.264 148.057 1.00 40.21 337 TYR A O 1
ATOM 2761 N N . ASN A 1 338 ? 101.038 -52.752 149.254 1.00 37.89 338 ASN A N 1
ATOM 2762 C CA . ASN A 1 338 ? 100.751 -53.890 148.388 1.00 36.38 338 ASN A CA 1
ATOM 2763 C C . ASN A 1 338 ? 100.662 -55.149 149.256 1.00 36.46 338 ASN A C 1
ATOM 2764 O O . ASN A 1 338 ? 100.828 -56.263 148.775 1.00 35.64 338 ASN A O 1
ATOM 2769 N N . ILE A 1 339 ? 100.382 -54.941 150.540 1.00 36.81 339 ILE A N 1
ATOM 2770 C CA . ILE A 1 339 ? 100.286 -56.006 151.536 1.00 37.59 339 ILE A CA 1
ATOM 2771 C C . ILE A 1 339 ? 101.676 -56.452 152.004 1.00 38.10 339 ILE A C 1
ATOM 2772 O O . ILE A 1 339 ? 102.069 -56.211 153.142 1.00 39.00 339 ILE A O 1
ATOM 2777 N N . VAL A 1 340 ? 102.408 -57.108 151.108 1.00 37.62 340 VAL A N 1
ATOM 2778 C CA . VAL A 1 340 ? 103.725 -57.636 151.404 1.00 36.28 340 VAL A CA 1
ATOM 2779 C C . VAL A 1 340 ? 104.778 -56.647 151.876 1.00 37.28 340 VAL A C 1
ATOM 2780 O O . VAL A 1 340 ? 105.558 -56.961 152.766 1.00 39.03 340 VAL A O 1
ATOM 2784 N N . ASN A 1 341 ? 104.814 -55.460 151.284 1.00 36.27 341 ASN A N 1
ATOM 2785 C CA . ASN A 1 341 ? 105.809 -54.460 151.660 1.00 35.68 341 ASN A CA 1
ATOM 2786 C C . ASN A 1 341 ? 105.497 -53.786 152.989 1.00 35.02 341 ASN A C 1
ATOM 2787 O O . ASN A 1 341 ? 106.338 -53.091 153.551 1.00 34.92 341 ASN A O 1
ATOM 2792 N N . ALA A 1 342 ? 104.280 -53.975 153.477 1.00 34.73 342 ALA A N 1
ATOM 2793 C CA . ALA A 1 342 ? 103.854 -53.373 154.736 1.00 36.39 342 ALA A CA 1
ATOM 2794 C C . ALA A 1 342 ? 103.980 -51.842 154.750 1.00 36.74 342 ALA A C 1
ATOM 2795 O O . ALA A 1 342 ? 104.012 -51.224 155.820 1.00 35.84 342 ALA A O 1
ATOM 2797 N N . LYS A 1 343 ? 104.054 -51.222 153.577 1.00 37.39 343 LYS A N 1
ATOM 2798 C CA . LYS A 1 343 ? 104.171 -49.767 153.530 1.00 36.74 343 LYS A CA 1
ATOM 2799 C C . LYS A 1 343 ? 102.786 -49.167 153.666 1.00 36.23 343 LYS A C 1
ATOM 2800 O O . LYS A 1 343 ? 102.074 -48.997 152.683 1.00 37.10 343 LYS A O 1
ATOM 2806 N N . CYS A 1 344 ? 102.405 -48.851 154.899 1.00 35.98 344 CYS A N 1
ATOM 2807 C CA . CYS A 1 344 ? 101.086 -48.298 155.158 1.00 35.79 344 CYS A CA 1
ATOM 2808 C C . CYS A 1 344 ? 101.074 -47.007 155.982 1.00 35.07 344 CYS A C 1
ATOM 2809 O O . CYS A 1 344 ? 100.132 -46.751 156.739 1.00 35.57 344 CYS A O 1
ATOM 2812 N N . THR A 1 345 ? 102.107 -46.188 155.822 1.00 35.11 345 THR A N 1
ATOM 2813 C CA . THR A 1 345 ? 102.197 -44.936 156.558 1.00 34.50 345 THR A CA 1
ATOM 2814 C C . THR A 1 345 ? 102.058 -43.733 155.627 1.00 35.95 345 THR A C 1
ATOM 2815 O O . THR A 1 345 ? 102.780 -43.615 154.632 1.00 37.06 345 THR A O 1
ATOM 2819 N N . PRO A 1 346 ? 101.115 -42.829 155.927 1.00 37.14 346 PRO A N 1
ATOM 2820 C CA . PRO A 1 346 ? 100.972 -41.659 155.055 1.00 38.39 346 PRO A CA 1
ATOM 2821 C C . PRO A 1 346 ? 102.261 -40.843 155.081 1.00 39.37 346 PRO A C 1
ATOM 2822 O O . PRO A 1 346 ? 102.806 -40.557 156.152 1.00 39.79 346 PRO A O 1
ATOM 2826 N N . VAL A 1 347 ? 102.750 -40.480 153.899 1.00 39.70 347 VAL A N 1
ATOM 2827 C CA . VAL A 1 347 ? 103.989 -39.726 153.784 1.00 40.95 347 VAL A CA 1
ATOM 2828 C C . VAL A 1 347 ? 103.800 -38.440 152.997 1.00 42.17 347 VAL A C 1
ATOM 2829 O O . VAL A 1 347 ? 102.951 -38.361 152.106 1.00 43.67 347 VAL A O 1
ATOM 2833 N N . SER A 1 348 ? 104.600 -37.432 153.335 1.00 42.69 348 SER A N 1
ATOM 2834 C CA . SER A 1 348 ? 104.552 -36.146 152.653 1.00 42.15 348 SER A CA 1
ATOM 2835 C C . SER A 1 348 ? 104.591 -36.409 151.145 1.00 39.97 348 SER A C 1
ATOM 2836 O O . SER A 1 348 ? 105.429 -37.166 150.669 1.00 39.73 348 SER A O 1
ATOM 2839 N N . ASP A 1 349 ? 103.684 -35.791 150.398 1.00 38.85 349 ASP A N 1
ATOM 2840 C CA . ASP A 1 349 ? 103.628 -35.994 148.953 1.00 39.27 349 ASP A CA 1
ATOM 2841 C C . ASP A 1 349 ? 103.081 -34.744 148.234 1.00 39.59 349 ASP A C 1
ATOM 2842 O O . ASP A 1 349 ? 101.877 -34.449 148.287 1.00 38.47 349 ASP A O 1
ATOM 2847 N N . GLU A 1 350 ? 103.973 -34.018 147.561 1.00 39.49 350 GLU A N 1
ATOM 2848 C CA . GLU A 1 350 ? 103.597 -32.793 146.854 1.00 40.07 350 GLU A CA 1
ATOM 2849 C C . GLU A 1 350 ? 102.706 -33.056 145.632 1.00 38.24 350 GLU A C 1
ATOM 2850 O O . GLU A 1 350 ? 102.224 -32.128 144.982 1.00 38.14 350 GLU A O 1
ATOM 2856 N N . SER A 1 351 ? 102.487 -34.321 145.316 1.00 36.26 351 SER A N 1
ATOM 2857 C CA . SER A 1 351 ? 101.637 -34.643 144.184 1.00 35.48 351 SER A CA 1
ATOM 2858 C C . SER A 1 351 ? 100.209 -34.927 144.674 1.00 34.91 351 SER A C 1
ATOM 2859 O O . SER A 1 351 ? 99.293 -35.131 143.882 1.00 33.59 351 SER A O 1
ATOM 2862 N N . ALA A 1 352 ? 100.037 -34.925 145.991 1.00 34.79 352 ALA A N 1
ATOM 2863 C CA . ALA A 1 352 ? 98.748 -35.179 146.611 1.00 35.02 352 ALA A CA 1
ATOM 2864 C C . ALA A 1 352 ? 98.007 -33.890 146.948 1.00 35.70 352 ALA A C 1
ATOM 2865 O O . ALA A 1 352 ? 98.621 -32.840 147.169 1.00 36.55 352 ALA A O 1
ATOM 2867 N N . PRO A 1 353 ? 96.669 -33.956 146.990 1.00 34.96 353 PRO A N 1
ATOM 2868 C CA . PRO A 1 353 ? 95.857 -32.778 147.309 1.00 36.26 353 PRO A CA 1
ATOM 2869 C C . PRO A 1 353 ? 95.809 -32.502 148.801 1.00 36.20 353 PRO A C 1
ATOM 2870 O O . PRO A 1 353 ? 96.295 -33.285 149.623 1.00 36.36 353 PRO A O 1
ATOM 2874 N N . VAL A 1 354 ? 95.227 -31.367 149.144 1.00 36.57 354 VAL A N 1
ATOM 2875 C CA . VAL A 1 354 ? 95.050 -31.018 150.535 1.00 38.01 354 VAL A CA 1
ATOM 2876 C C . VAL A 1 354 ? 93.656 -31.546 150.840 1.00 38.31 354 VAL A C 1
ATOM 2877 O O . VAL A 1 354 ? 92.734 -31.362 150.036 1.00 38.67 354 VAL A O 1
ATOM 2881 N N . TYR A 1 355 ? 93.500 -32.208 151.982 1.00 37.88 355 TYR A N 1
ATOM 2882 C CA . TYR A 1 355 ? 92.199 -32.736 152.353 1.00 36.49 355 TYR A CA 1
ATOM 2883 C C . TYR A 1 355 ? 91.480 -31.865 153.380 1.00 36.19 355 TYR A C 1
ATOM 2884 O O . TYR A 1 355 ? 92.010 -31.578 154.457 1.00 36.14 355 TYR A O 1
ATOM 2893 N N . ILE A 1 356 ? 90.264 -31.453 153.034 1.00 35.38 356 ILE A N 1
ATOM 2894 C CA . ILE A 1 356 ? 89.461 -30.604 153.900 1.00 36.57 356 ILE A CA 1
ATOM 2895 C C . ILE A 1 356 ? 88.179 -31.247 154.435 1.00 37.37 356 ILE A C 1
ATOM 2896 O O . ILE A 1 356 ? 87.422 -31.878 153.699 1.00 37.40 356 ILE A O 1
ATOM 2901 N N . THR A 1 357 ? 87.951 -31.067 155.732 1.00 38.32 357 THR A N 1
ATOM 2902 C CA . THR A 1 357 ? 86.756 -31.564 156.402 1.00 37.44 357 THR A CA 1
ATOM 2903 C C . THR A 1 357 ? 86.010 -30.333 156.909 1.00 36.48 357 THR A C 1
ATOM 2904 O O . THR A 1 357 ? 86.493 -29.626 157.799 1.00 36.48 357 THR A O 1
ATOM 2908 N N . ILE A 1 358 ? 84.842 -30.077 156.338 1.00 34.77 358 ILE A N 1
ATOM 2909 C CA . ILE A 1 358 ? 84.032 -28.929 156.729 1.00 36.15 358 ILE A CA 1
ATOM 2910 C C . ILE A 1 358 ? 82.582 -29.337 156.933 1.00 35.79 358 ILE A C 1
ATOM 2911 O O . ILE A 1 358 ? 81.676 -28.710 156.380 1.00 33.91 358 ILE A O 1
ATOM 2916 N N . GLY A 1 359 ? 82.363 -30.387 157.720 1.00 36.92 359 GLY A N 1
ATOM 2917 C CA . GLY A 1 359 ? 81.008 -30.829 157.994 1.00 37.30 359 GLY A CA 1
ATOM 2918 C C . GLY A 1 359 ? 80.494 -30.145 159.249 1.00 38.45 359 GLY A C 1
ATOM 2919 O O . GLY A 1 359 ? 79.771 -30.740 160.045 1.00 41.20 359 GLY A O 1
ATOM 2920 N N . ASP A 1 360 ? 80.854 -28.879 159.430 1.00 37.87 360 ASP A N 1
ATOM 2921 C CA . ASP A 1 360 ? 80.451 -28.148 160.620 1.00 37.46 360 ASP A CA 1
ATOM 2922 C C . ASP A 1 360 ? 79.421 -27.068 160.392 1.00 37.33 360 ASP A C 1
ATOM 2923 O O . ASP A 1 360 ? 79.445 -26.038 161.059 1.00 38.00 360 ASP A O 1
ATOM 2928 N N . GLY A 1 361 ? 78.505 -27.314 159.464 1.00 37.21 361 GLY A N 1
ATOM 2929 C CA . GLY A 1 361 ? 77.465 -26.347 159.161 1.00 37.71 361 GLY A CA 1
ATOM 2930 C C . GLY A 1 361 ? 76.506 -26.077 160.303 1.00 38.63 361 GLY A C 1
ATOM 2931 O O . GLY A 1 361 ? 75.799 -25.066 160.288 1.00 39.94 361 GLY A O 1
ATOM 2932 N N . GLY A 1 362 ? 76.461 -26.980 161.281 1.00 38.54 362 GLY A N 1
ATOM 2933 C CA . GLY A 1 362 ? 75.595 -26.777 162.430 1.00 40.19 362 GLY A CA 1
ATOM 2934 C C . GLY A 1 362 ? 74.366 -27.653 162.630 1.00 41.95 362 GLY A C 1
ATOM 2935 O O . GLY A 1 362 ? 73.478 -27.276 163.401 1.00 42.42 362 GLY A O 1
ATOM 2936 N N . ASN A 1 363 ? 74.291 -28.810 161.971 1.00 41.48 363 ASN A N 1
ATOM 2937 C CA . ASN A 1 363 ? 73.121 -29.683 162.137 1.00 39.88 363 ASN A CA 1
ATOM 2938 C C . ASN A 1 363 ? 72.876 -30.073 163.602 1.00 39.57 363 ASN A C 1
ATOM 2939 O O . ASN A 1 363 ? 73.759 -29.954 164.458 1.00 38.33 363 ASN A O 1
ATOM 2944 N N . SER A 1 364 ? 71.661 -30.540 163.871 1.00 39.51 364 SER A N 1
ATOM 2945 C CA . SER A 1 364 ? 71.226 -30.923 165.218 1.00 39.51 364 SER A CA 1
ATOM 2946 C C . SER A 1 364 ? 72.099 -31.889 166.036 1.00 39.67 364 SER A C 1
ATOM 2947 O O . SER A 1 364 ? 72.108 -31.826 167.268 1.00 39.00 364 SER A O 1
ATOM 2950 N N . GLU A 1 365 ? 72.823 -32.780 165.367 1.00 39.66 365 GLU A N 1
ATOM 2951 C CA . GLU A 1 365 ? 73.653 -33.741 166.075 1.00 38.27 365 GLU A CA 1
ATOM 2952 C C . GLU A 1 365 ? 74.768 -33.077 166.865 1.00 38.24 365 GLU A C 1
ATOM 2953 O O . GLU A 1 365 ? 75.319 -33.669 167.794 1.00 36.23 365 GLU A O 1
ATOM 2959 N N . GLY A 1 366 ? 75.105 -31.845 166.502 1.00 37.96 366 GLY A N 1
ATOM 2960 C CA . GLY A 1 366 ? 76.140 -31.140 167.240 1.00 37.61 366 GLY A CA 1
ATOM 2961 C C . GLY A 1 366 ? 77.570 -31.312 166.775 1.00 37.05 366 GLY A C 1
ATOM 2962 O O . GLY A 1 366 ? 77.847 -31.866 165.706 1.00 36.83 366 GLY A O 1
ATOM 2963 N N . LEU A 1 367 ? 78.484 -30.823 167.606 1.00 37.58 367 LEU A N 1
ATOM 2964 C CA . LEU A 1 367 ? 79.907 -30.862 167.311 1.00 39.05 367 LEU A CA 1
ATOM 2965 C C . LEU A 1 367 ? 80.575 -32.179 167.642 1.00 40.48 367 LEU A C 1
ATOM 2966 O O . LEU A 1 367 ? 80.228 -32.834 168.619 1.00 40.13 367 LEU A O 1
ATOM 2971 N N . ALA A 1 368 ? 81.541 -32.544 166.801 1.00 42.68 368 ALA A N 1
ATOM 2972 C CA . ALA A 1 368 ? 82.341 -33.748 166.962 1.00 44.32 368 ALA A CA 1
ATOM 2973 C C . ALA A 1 368 ? 83.617 -33.265 167.646 1.00 46.30 368 ALA A C 1
ATOM 2974 O O . ALA A 1 368 ? 84.595 -32.904 166.982 1.00 47.34 368 ALA A O 1
ATOM 2976 N N . SER A 1 369 ? 83.595 -33.265 168.974 1.00 47.59 369 SER A N 1
ATOM 2977 C CA . SER A 1 369 ? 84.708 -32.776 169.783 1.00 49.15 369 SER A CA 1
ATOM 2978 C C . SER A 1 369 ? 85.922 -33.673 170.019 1.00 48.89 369 SER A C 1
ATOM 2979 O O . SER A 1 369 ? 87.060 -33.213 169.897 1.00 48.34 369 SER A O 1
ATOM 2982 N N . GLU A 1 370 ? 85.701 -34.937 170.371 1.00 48.59 370 GLU A N 1
ATOM 2983 C CA . GLU A 1 370 ? 86.833 -35.808 170.642 1.00 47.91 370 GLU A CA 1
ATOM 2984 C C . GLU A 1 370 ? 87.689 -36.104 169.417 1.00 45.94 370 GLU A C 1
ATOM 2985 O O . GLU A 1 370 ? 87.181 -36.495 168.367 1.00 45.89 370 GLU A O 1
ATOM 2991 N N . MET A 1 371 ? 88.995 -35.916 169.562 1.00 44.00 371 MET A N 1
ATOM 2992 C CA . MET A 1 371 ? 89.924 -36.152 168.468 1.00 43.18 371 MET A CA 1
ATOM 2993 C C . MET A 1 371 ? 90.905 -37.253 168.856 1.00 43.29 371 MET A C 1
ATOM 2994 O O . MET A 1 371 ? 91.136 -37.492 170.045 1.00 43.30 371 MET A O 1
ATOM 2999 N N . THR A 1 372 ? 91.477 -37.928 167.859 1.00 42.49 372 THR A N 1
ATOM 3000 C CA . THR A 1 372 ? 92.456 -38.960 168.151 1.00 42.86 372 THR A CA 1
ATOM 3001 C C . THR A 1 372 ? 93.644 -38.194 168.709 1.00 42.56 372 THR A C 1
ATOM 3002 O O . THR A 1 372 ? 93.787 -36.990 168.469 1.00 42.18 372 THR A O 1
ATOM 3006 N N . GLN A 1 373 ? 94.495 -38.881 169.452 1.00 41.76 373 GLN A N 1
ATOM 3007 C CA . GLN A 1 373 ? 95.634 -38.220 170.059 1.00 41.94 373 GLN A CA 1
ATOM 3008 C C . GLN A 1 373 ? 96.930 -39.024 169.923 1.00 41.88 373 GLN A C 1
ATOM 3009 O O . GLN A 1 373 ? 96.913 -40.252 169.964 1.00 41.93 373 GLN A O 1
ATOM 3015 N N . PRO A 1 374 ? 98.065 -38.338 169.731 1.00 41.09 374 PRO A N 1
ATOM 3016 C CA . PRO A 1 374 ? 98.136 -36.879 169.635 1.00 41.22 374 PRO A CA 1
ATOM 3017 C C . PRO A 1 374 ? 97.795 -36.535 168.183 1.00 42.36 374 PRO A C 1
ATOM 3018 O O . PRO A 1 374 ? 97.424 -37.428 167.421 1.00 42.30 374 PRO A O 1
ATOM 3022 N N . GLN A 1 375 ? 97.905 -35.273 167.782 1.00 42.24 375 GLN A N 1
ATOM 3023 C CA . GLN A 1 375 ? 97.572 -34.931 166.396 1.00 40.96 375 GLN A CA 1
ATOM 3024 C C . GLN A 1 375 ? 98.514 -35.604 165.394 1.00 39.76 375 GLN A C 1
ATOM 3025 O O . GLN A 1 375 ? 99.724 -35.391 165.426 1.00 40.85 375 GLN A O 1
ATOM 3031 N N . PRO A 1 376 ? 97.967 -36.429 164.484 1.00 39.37 376 PRO A N 1
ATOM 3032 C CA . PRO A 1 376 ? 98.838 -37.097 163.506 1.00 38.23 376 PRO A CA 1
ATOM 3033 C C . PRO A 1 376 ? 99.544 -36.077 162.618 1.00 38.39 376 PRO A C 1
ATOM 3034 O O . PRO A 1 376 ? 98.985 -35.021 162.314 1.00 36.86 376 PRO A O 1
ATOM 3038 N N . SER A 1 377 ? 100.767 -36.387 162.206 1.00 38.60 377 SER A N 1
ATOM 3039 C CA . SER A 1 377 ? 101.520 -35.460 161.384 1.00 40.16 377 SER A CA 1
ATOM 3040 C C . SER A 1 377 ? 100.827 -35.119 160.066 1.00 40.48 377 SER A C 1
ATOM 3041 O O . SER A 1 377 ? 101.080 -34.057 159.495 1.00 41.52 377 SER A O 1
ATOM 3044 N N . TYR A 1 378 ? 99.949 -35.985 159.573 1.00 39.90 378 TYR A N 1
ATOM 3045 C CA . TYR A 1 378 ? 99.281 -35.672 158.314 1.00 39.49 378 TYR A CA 1
ATOM 3046 C C . TYR A 1 378 ? 98.224 -34.588 158.473 1.00 38.50 378 TYR A C 1
ATOM 3047 O O . TYR A 1 378 ? 97.728 -34.048 157.491 1.00 38.28 378 TYR A O 1
ATOM 3056 N N . SER A 1 379 ? 97.892 -34.260 159.716 1.00 40.16 379 SER A N 1
ATOM 3057 C CA . SER A 1 379 ? 96.880 -33.241 160.003 1.00 40.95 379 SER A CA 1
ATOM 3058 C C . SER A 1 379 ? 97.533 -31.902 160.334 1.00 41.27 379 SER A C 1
ATOM 3059 O O . SER A 1 379 ? 98.358 -31.821 161.239 1.00 41.76 379 SER A O 1
ATOM 3062 N N . ALA A 1 380 ? 97.154 -30.851 159.608 1.00 41.41 380 ALA A N 1
ATOM 3063 C CA . ALA A 1 380 ? 97.738 -29.532 159.821 1.00 39.93 380 ALA A CA 1
ATOM 3064 C C . ALA A 1 380 ? 96.946 -28.651 160.768 1.00 40.11 380 ALA A C 1
ATOM 3065 O O . ALA A 1 380 ? 97.516 -27.840 161.493 1.00 40.14 380 ALA A O 1
ATOM 3067 N N . PHE A 1 381 ? 95.631 -28.809 160.771 1.00 40.66 381 PHE A N 1
ATOM 3068 C CA . PHE A 1 381 ? 94.787 -27.980 161.618 1.00 41.79 381 PHE A CA 1
ATOM 3069 C C . PHE A 1 381 ? 93.461 -28.687 161.861 1.00 42.43 381 PHE A C 1
ATOM 3070 O O . PHE A 1 381 ? 92.848 -29.210 160.938 1.00 41.54 381 PHE A O 1
ATOM 3078 N N . ARG A 1 382 ? 93.023 -28.702 163.113 1.00 42.84 382 ARG A N 1
ATOM 3079 C CA . ARG A 1 382 ? 91.767 -29.352 163.468 1.00 43.04 382 ARG A CA 1
ATOM 3080 C C . ARG A 1 382 ? 91.102 -28.631 164.622 1.00 42.89 382 ARG A C 1
ATOM 3081 O O . ARG A 1 382 ? 91.699 -28.454 165.683 1.00 42.54 382 ARG A O 1
ATOM 3089 N N . GLU A 1 383 ? 89.864 -28.205 164.414 1.00 42.40 383 GLU A N 1
ATOM 3090 C CA . GLU A 1 383 ? 89.128 -27.535 165.475 1.00 42.58 383 GLU A CA 1
ATOM 3091 C C . GLU A 1 383 ? 87.650 -27.831 165.339 1.00 42.05 383 GLU A C 1
ATOM 3092 O O . GLU A 1 383 ? 87.106 -27.847 164.236 1.00 42.61 383 GLU A O 1
ATOM 3098 N N . ALA A 1 384 ? 87.007 -28.069 166.474 1.00 42.17 384 ALA A N 1
ATOM 3099 C CA . ALA A 1 384 ? 85.585 -28.347 166.498 1.00 41.13 384 ALA A CA 1
ATOM 3100 C C . ALA A 1 384 ? 84.822 -27.049 166.745 1.00 41.48 384 ALA A C 1
ATOM 3101 O O . ALA A 1 384 ? 84.658 -26.628 167.889 1.00 41.65 384 ALA A O 1
ATOM 3103 N N . SER A 1 385 ? 84.376 -26.417 165.659 1.00 41.23 385 SER A N 1
ATOM 3104 C CA . SER A 1 385 ? 83.603 -25.177 165.720 1.00 41.02 385 SER A CA 1
ATOM 3105 C C . SER A 1 385 ? 82.754 -25.058 164.470 1.00 41.72 385 SER A C 1
ATOM 3106 O O . SER A 1 385 ? 83.179 -25.449 163.383 1.00 42.11 385 SER A O 1
ATOM 3109 N N . PHE A 1 386 ? 81.548 -24.524 164.624 1.00 41.32 386 PHE A N 1
ATOM 3110 C CA . PHE A 1 386 ? 80.658 -24.364 163.489 1.00 40.38 386 PHE A CA 1
ATOM 3111 C C . PHE A 1 386 ? 81.242 -23.312 162.552 1.00 39.77 386 PHE A C 1
ATOM 3112 O O . PHE A 1 386 ? 81.969 -22.426 162.981 1.00 39.60 386 PHE A O 1
ATOM 3120 N N . GLY A 1 387 ? 80.929 -23.418 161.268 1.00 40.02 387 GLY A N 1
ATOM 3121 C CA . GLY A 1 387 ? 81.440 -22.446 160.329 1.00 40.27 387 GLY A CA 1
ATOM 3122 C C . GLY A 1 387 ? 81.268 -22.833 158.878 1.00 40.34 387 GLY A C 1
ATOM 3123 O O . GLY A 1 387 ? 80.596 -23.817 158.551 1.00 40.49 387 GLY A O 1
ATOM 3124 N N . HIS A 1 388 ? 81.877 -22.037 158.008 1.00 40.29 388 HIS A N 1
ATOM 3125 C CA . HIS A 1 388 ? 81.839 -22.279 156.578 1.00 40.28 388 HIS A CA 1
ATOM 3126 C C . HIS A 1 388 ? 83.233 -21.962 156.022 1.00 40.11 388 HIS A C 1
ATOM 3127 O O . HIS A 1 388 ? 84.079 -21.399 156.718 1.00 40.72 388 HIS A O 1
ATOM 3134 N N . GLY A 1 389 ? 83.479 -22.332 154.772 1.00 40.54 389 GLY A N 1
ATOM 3135 C CA . GLY A 1 389 ? 84.784 -22.079 154.195 1.00 39.45 389 GLY A CA 1
ATOM 3136 C C . GLY A 1 389 ? 84.691 -21.378 152.857 1.00 40.44 389 GLY A C 1
ATOM 3137 O O . GLY A 1 389 ? 83.620 -21.311 152.232 1.00 40.39 389 GLY A O 1
ATOM 3138 N N . ILE A 1 390 ? 85.824 -20.846 152.419 1.00 38.22 390 ILE A N 1
ATOM 3139 C CA . ILE A 1 390 ? 85.903 -20.142 151.153 1.00 37.10 390 ILE A CA 1
ATOM 3140 C C . ILE A 1 390 ? 87.107 -20.643 150.360 1.00 37.07 390 ILE A C 1
ATOM 3141 O O . ILE A 1 390 ? 88.195 -20.844 150.916 1.00 36.63 390 ILE A O 1
ATOM 3146 N N . PHE A 1 391 ? 86.903 -20.857 149.065 1.00 36.48 391 PHE A N 1
ATOM 3147 C CA . PHE A 1 391 ? 87.990 -21.270 148.200 1.00 37.14 391 PHE A CA 1
ATOM 3148 C C . PHE A 1 391 ? 88.016 -20.147 147.179 1.00 38.28 391 PHE A C 1
ATOM 3149 O O . PHE A 1 391 ? 87.159 -20.074 146.302 1.00 39.39 391 PHE A O 1
ATOM 3157 N N . ASP A 1 392 ? 89.002 -19.270 147.307 1.00 39.48 392 ASP A N 1
ATOM 3158 C CA . ASP A 1 392 ? 89.122 -18.112 146.441 1.00 41.58 392 ASP A CA 1
ATOM 3159 C C . ASP A 1 392 ? 90.163 -18.277 145.347 1.00 41.74 392 ASP A C 1
ATOM 3160 O O . ASP A 1 392 ? 91.354 -18.139 145.605 1.00 42.64 392 ASP A O 1
ATOM 3165 N N . ILE A 1 393 ? 89.725 -18.567 144.127 1.00 41.96 393 ILE A N 1
ATOM 3166 C CA . ILE A 1 393 ? 90.671 -18.737 143.019 1.00 42.87 393 ILE A CA 1
ATOM 3167 C C . ILE A 1 393 ? 91.058 -17.390 142.406 1.00 44.36 393 ILE A C 1
ATOM 3168 O O . ILE A 1 393 ? 90.197 -16.636 141.934 1.00 44.06 393 ILE A O 1
ATOM 3173 N N . LYS A 1 394 ? 92.355 -17.089 142.424 1.00 45.28 394 LYS A N 1
ATOM 3174 C CA . LYS A 1 394 ? 92.858 -15.835 141.869 1.00 45.90 394 LYS A CA 1
ATOM 3175 C C . LYS A 1 394 ? 93.346 -16.025 140.430 1.00 47.07 394 LYS A C 1
ATOM 3176 O O . LYS A 1 394 ? 93.046 -15.213 139.551 1.00 48.71 394 LYS A O 1
ATOM 3182 N N . ASN A 1 395 ? 94.094 -17.097 140.192 1.00 46.80 395 ASN A N 1
ATOM 3183 C CA . ASN A 1 395 ? 94.621 -17.376 138.862 1.00 47.12 395 ASN A CA 1
ATOM 3184 C C . ASN A 1 395 ? 95.055 -18.838 138.756 1.00 46.55 395 ASN A C 1
ATOM 3185 O O . ASN A 1 395 ? 94.855 -19.618 139.693 1.00 46.84 395 ASN A O 1
ATOM 3190 N N . ARG A 1 396 ? 95.652 -19.209 137.627 1.00 44.21 396 ARG A N 1
ATOM 3191 C CA . ARG A 1 396 ? 96.066 -20.594 137.422 1.00 43.67 396 ARG A CA 1
ATOM 3192 C C . ARG A 1 396 ? 97.070 -21.124 138.440 1.00 42.94 396 ARG A C 1
ATOM 3193 O O . ARG A 1 396 ? 97.263 -22.331 138.529 1.00 43.73 396 ARG A O 1
ATOM 3201 N N . THR A 1 397 ? 97.716 -20.252 139.205 1.00 41.16 397 THR A N 1
ATOM 3202 C CA . THR A 1 397 ? 98.691 -20.752 140.165 1.00 41.08 397 THR A CA 1
ATOM 3203 C C . THR A 1 397 ? 98.312 -20.550 141.620 1.00 42.02 397 THR A C 1
ATOM 3204 O O . THR A 1 397 ? 98.780 -21.287 142.485 1.00 43.66 397 THR A O 1
ATOM 3208 N N . HIS A 1 398 ? 97.480 -19.552 141.897 1.00 41.62 398 HIS A N 1
ATOM 3209 C CA . HIS A 1 398 ? 97.090 -19.272 143.265 1.00 41.41 398 HIS A CA 1
ATOM 3210 C C . HIS A 1 398 ? 95.609 -19.371 143.534 1.00 41.42 398 HIS A C 1
ATOM 3211 O O . HIS A 1 398 ? 94.773 -18.986 142.710 1.00 42.07 398 HIS A O 1
ATOM 3218 N N . ALA A 1 399 ? 95.305 -19.884 144.718 1.00 40.96 399 ALA A N 1
ATOM 3219 C CA . ALA A 1 399 ? 93.943 -20.035 145.193 1.00 40.66 399 ALA A CA 1
ATOM 3220 C C . ALA A 1 399 ? 94.066 -19.919 146.706 1.00 39.84 399 ALA A C 1
ATOM 3221 O O . ALA A 1 399 ? 94.979 -20.492 147.305 1.00 39.09 399 ALA A O 1
ATOM 3223 N N . HIS A 1 400 ? 93.165 -19.175 147.326 1.00 39.79 400 HIS A N 1
ATOM 3224 C CA . HIS A 1 400 ? 93.230 -19.001 148.766 1.00 41.33 400 HIS A CA 1
ATOM 3225 C C . HIS A 1 400 ? 92.054 -19.650 149.500 1.00 41.64 400 HIS A C 1
ATOM 3226 O O . HIS A 1 400 ? 90.884 -19.309 149.266 1.00 40.66 400 HIS A O 1
ATOM 3233 N N . PHE A 1 401 ? 92.369 -20.589 150.386 1.00 40.75 401 PHE A N 1
ATOM 3234 C CA . PHE A 1 401 ? 91.337 -21.249 151.172 1.00 41.64 401 PHE A CA 1
ATOM 3235 C C . PHE A 1 401 ? 91.311 -20.636 152.569 1.00 41.93 401 PHE A C 1
ATOM 3236 O O . PHE A 1 401 ? 92.352 -20.223 153.093 1.00 41.94 401 PHE A O 1
ATOM 3244 N N . SER A 1 402 ? 90.125 -20.574 153.169 1.00 42.01 402 SER A N 1
ATOM 3245 C CA . SER A 1 402 ? 90.000 -20.032 154.523 1.00 42.62 402 SER A CA 1
ATOM 3246 C C . SER A 1 402 ? 88.777 -20.595 155.231 1.00 42.07 402 SER A C 1
ATOM 3247 O O . SER A 1 402 ? 87.761 -20.898 154.604 1.00 42.49 402 SER A O 1
ATOM 3250 N N . TRP A 1 403 ? 88.894 -20.729 156.546 1.00 41.24 403 TRP A N 1
ATOM 3251 C CA . TRP A 1 403 ? 87.823 -21.254 157.373 1.00 42.43 403 TRP A CA 1
ATOM 3252 C C . TRP A 1 403 ? 87.258 -20.117 158.229 1.00 43.81 403 TRP A C 1
ATOM 3253 O O . TRP A 1 403 ? 88.017 -19.341 158.816 1.00 43.76 403 TRP A O 1
ATOM 3264 N N . HIS A 1 404 ? 85.927 -20.020 158.289 1.00 44.46 404 HIS A N 1
ATOM 3265 C CA . HIS A 1 404 ? 85.260 -18.973 159.063 1.00 45.01 404 HIS A CA 1
ATOM 3266 C C . HIS A 1 404 ? 84.357 -19.546 160.154 1.00 46.63 404 HIS A C 1
ATOM 3267 O O . HIS A 1 404 ? 83.365 -20.219 159.859 1.00 48.10 404 HIS A O 1
ATOM 3274 N N . ARG A 1 405 ? 84.707 -19.271 161.410 1.00 47.23 405 ARG A N 1
ATOM 3275 C CA . ARG A 1 405 ? 83.947 -19.754 162.562 1.00 47.12 405 ARG A CA 1
ATOM 3276 C C . ARG A 1 405 ? 82.793 -18.822 162.912 1.00 48.23 405 ARG A C 1
ATOM 3277 O O . ARG A 1 405 ? 82.899 -17.604 162.759 1.00 49.57 405 ARG A O 1
ATOM 3285 N N . ASN A 1 406 ? 81.699 -19.392 163.404 1.00 49.95 406 ASN A N 1
ATOM 3286 C CA . ASN A 1 406 ? 80.537 -18.596 163.774 1.00 50.62 406 ASN A CA 1
ATOM 3287 C C . ASN A 1 406 ? 80.773 -17.664 164.963 1.00 50.54 406 ASN A C 1
ATOM 3288 O O . ASN A 1 406 ? 80.064 -16.673 165.114 1.00 50.39 406 ASN A O 1
ATOM 3293 N N . GLN A 1 407 ? 81.760 -17.970 165.804 1.00 49.99 407 GLN A N 1
ATOM 3294 C CA . GLN A 1 407 ? 82.052 -17.107 166.949 1.00 49.83 407 GLN A CA 1
ATOM 3295 C C . GLN A 1 407 ? 82.706 -15.820 166.454 1.00 49.76 407 GLN A C 1
ATOM 3296 O O . GLN A 1 407 ? 82.584 -14.772 167.081 1.00 49.24 407 GLN A O 1
ATOM 3302 N N . ASP A 1 408 ? 83.408 -15.917 165.325 1.00 51.14 408 ASP A N 1
ATOM 3303 C CA . ASP A 1 408 ? 84.110 -14.778 164.729 1.00 50.99 408 ASP A CA 1
ATOM 3304 C C . ASP A 1 408 ? 83.267 -14.000 163.733 1.00 51.02 408 ASP A C 1
ATOM 3305 O O . ASP A 1 408 ? 82.143 -14.384 163.403 1.00 50.50 408 ASP A O 1
ATOM 3310 N N . GLY A 1 409 ? 83.836 -12.899 163.252 1.00 50.90 409 GLY A N 1
ATOM 3311 C CA . GLY A 1 409 ? 83.147 -12.076 162.279 1.00 50.34 409 GLY A CA 1
ATOM 3312 C C . GLY A 1 409 ? 83.063 -12.827 160.968 1.00 49.91 409 GLY A C 1
ATOM 3313 O O . GLY A 1 409 ? 83.985 -13.568 160.620 1.00 48.75 409 GLY A O 1
ATOM 3314 N N . ALA A 1 410 ? 81.962 -12.637 160.247 1.00 49.31 410 ALA A N 1
ATOM 3315 C CA . ALA A 1 410 ? 81.757 -13.304 158.969 1.00 50.53 410 ALA A CA 1
ATOM 3316 C C . ALA A 1 410 ? 83.026 -13.342 158.122 1.00 51.51 410 ALA A C 1
ATOM 3317 O O . ALA A 1 410 ? 83.267 -14.309 157.400 1.00 52.48 410 ALA A O 1
ATOM 3319 N N . SER A 1 411 ? 83.838 -12.293 158.224 1.00 51.76 411 SER A N 1
ATOM 3320 C CA . SER A 1 411 ? 85.056 -12.194 157.430 1.00 51.68 411 SER A CA 1
ATOM 3321 C C . SER A 1 411 ? 86.349 -12.655 158.105 1.00 50.89 411 SER A C 1
ATOM 3322 O O . SER A 1 411 ? 87.391 -12.757 157.450 1.00 50.33 411 SER A O 1
ATOM 3325 N N . VAL A 1 412 ? 86.294 -12.935 159.404 1.00 50.36 412 VAL A N 1
ATOM 3326 C CA . VAL A 1 412 ? 87.490 -13.380 160.117 1.00 49.17 412 VAL A CA 1
ATOM 3327 C C . VAL A 1 412 ? 87.877 -14.807 159.732 1.00 49.20 412 VAL A C 1
ATOM 3328 O O . VAL A 1 412 ? 87.034 -15.711 159.705 1.00 48.20 412 VAL A O 1
ATOM 3332 N N . GLU A 1 413 ? 89.160 -14.998 159.437 1.00 48.02 413 GLU A N 1
ATOM 3333 C CA . GLU A 1 413 ? 89.684 -16.306 159.049 1.00 47.25 413 GLU A CA 1
ATOM 3334 C C . GLU A 1 413 ? 90.462 -16.957 160.185 1.00 46.90 413 GLU A C 1
ATOM 3335 O O . GLU A 1 413 ? 91.558 -16.510 160.516 1.00 48.79 413 GLU A O 1
ATOM 3341 N N . ALA A 1 414 ? 89.899 -18.012 160.775 1.00 46.22 414 ALA A N 1
ATOM 3342 C CA . ALA A 1 414 ? 90.553 -18.731 161.874 1.00 44.12 414 ALA A CA 1
ATOM 3343 C C . ALA A 1 414 ? 91.649 -19.648 161.342 1.00 42.56 414 ALA A C 1
ATOM 3344 O O . ALA A 1 414 ? 92.526 -20.100 162.092 1.00 42.20 414 ALA A O 1
ATOM 3346 N N . ASP A 1 415 ? 91.588 -19.930 160.048 1.00 40.28 415 ASP A N 1
ATOM 3347 C CA . ASP A 1 415 ? 92.595 -20.760 159.416 1.00 39.97 415 ASP A CA 1
ATOM 3348 C C . ASP A 1 415 ? 92.541 -20.462 157.944 1.00 38.55 415 ASP A C 1
ATOM 3349 O O . ASP A 1 415 ? 91.495 -20.052 157.424 1.00 37.96 415 ASP A O 1
ATOM 3354 N N . SER A 1 416 ? 93.664 -20.662 157.263 1.00 37.53 416 SER A N 1
ATOM 3355 C CA . SER A 1 416 ? 93.710 -20.379 155.838 1.00 38.19 416 SER A CA 1
ATOM 3356 C C . SER A 1 416 ? 94.939 -20.984 155.213 1.00 38.40 416 SER A C 1
ATOM 3357 O O . SER A 1 416 ? 95.872 -21.379 155.900 1.00 38.63 416 SER A O 1
ATOM 3360 N N . LEU A 1 417 ? 94.938 -21.038 153.892 1.00 39.04 417 LEU A N 1
ATOM 3361 C CA . LEU A 1 417 ? 96.055 -21.613 153.184 1.00 39.32 417 LEU A CA 1
ATOM 3362 C C . LEU A 1 417 ? 96.069 -21.111 151.758 1.00 40.40 417 LEU A C 1
ATOM 3363 O O . LEU A 1 417 ? 95.041 -21.103 151.072 1.00 39.55 417 LEU A O 1
ATOM 3368 N N . TRP A 1 418 ? 97.240 -20.673 151.321 1.00 40.39 418 TRP A N 1
ATOM 3369 C CA . TRP A 1 418 ? 97.384 -20.226 149.955 1.00 40.48 418 TRP A CA 1
ATOM 3370 C C . TRP A 1 418 ? 97.864 -21.475 149.237 1.00 40.68 418 TRP A C 1
ATOM 3371 O O . TRP A 1 418 ? 98.934 -22.005 149.545 1.00 39.97 418 TRP A O 1
ATOM 3382 N N . LEU A 1 419 ? 97.062 -21.958 148.299 1.00 40.40 419 LEU A N 1
ATOM 3383 C CA . LEU A 1 419 ? 97.433 -23.147 147.561 1.00 40.70 419 LEU A CA 1
ATOM 3384 C C . LEU A 1 419 ? 98.144 -22.790 146.267 1.00 41.54 419 LEU A C 1
ATOM 3385 O O . LEU A 1 419 ? 97.826 -21.795 145.624 1.00 41.31 419 LEU A O 1
ATOM 3390 N N . LEU A 1 420 ? 99.117 -23.617 145.904 1.00 42.40 420 LEU A N 1
ATOM 3391 C CA . LEU A 1 420 ? 99.858 -23.472 144.660 1.00 42.98 420 LEU A CA 1
ATOM 3392 C C . LEU A 1 420 ? 99.314 -24.594 143.789 1.00 43.33 420 LEU A C 1
ATOM 3393 O O . LEU A 1 420 ? 99.355 -25.757 144.184 1.00 43.53 420 LEU A O 1
ATOM 3398 N N . ASN A 1 421 ? 98.796 -24.252 142.616 1.00 43.44 421 ASN A N 1
ATOM 3399 C CA . ASN A 1 421 ? 98.251 -25.257 141.717 1.00 43.68 421 ASN A CA 1
ATOM 3400 C C . ASN A 1 421 ? 99.279 -26.367 141.548 1.00 44.25 421 ASN A C 1
ATOM 3401 O O . ASN A 1 421 ? 100.475 -26.100 141.494 1.00 43.44 421 ASN A O 1
ATOM 3406 N N . ARG A 1 422 ? 98.817 -27.610 141.479 1.00 45.27 422 ARG A N 1
ATOM 3407 C CA . ARG A 1 422 ? 99.724 -28.747 141.329 1.00 47.53 422 ARG A CA 1
ATOM 3408 C C . ARG A 1 422 ? 100.242 -28.909 139.901 1.00 49.25 422 ARG A C 1
ATOM 3409 O O . ARG A 1 422 ? 101.262 -29.563 139.674 1.00 49.20 422 ARG A O 1
ATOM 3417 N N . TYR A 1 423 ? 99.540 -28.317 138.942 1.00 51.34 423 TYR A N 1
ATOM 3418 C CA . TYR A 1 423 ? 99.932 -28.438 137.543 1.00 53.39 423 TYR A CA 1
ATOM 3419 C C . TYR A 1 423 ? 100.774 -27.255 137.058 1.00 53.92 423 TYR A C 1
ATOM 3420 O O . TYR A 1 423 ? 101.679 -27.436 136.249 1.00 53.43 423 TYR A O 1
ATOM 3429 N N . TRP A 1 424 ? 100.471 -26.053 137.551 1.00 55.33 424 TRP A N 1
ATOM 3430 C CA . TRP A 1 424 ? 101.206 -24.836 137.167 1.00 55.83 424 TRP A CA 1
ATOM 3431 C C . TRP A 1 424 ? 101.948 -24.245 138.369 1.00 55.28 424 TRP A C 1
ATOM 3432 O O . TRP A 1 424 ? 103.054 -24.659 138.698 1.00 56.21 424 TRP A O 1
ATOM 3443 N N . LEU B 1 1 ? 93.254 -60.563 125.634 1.00 54.82 501 LEU B N 1
ATOM 3444 C CA . LEU B 1 1 ? 92.293 -61.570 126.067 1.00 55.48 501 LEU B CA 1
ATOM 3445 C C . LEU B 1 1 ? 91.533 -62.106 124.851 1.00 55.65 501 LEU B C 1
ATOM 3446 O O . LEU B 1 1 ? 91.127 -61.345 123.972 1.00 56.91 501 LEU B O 1
ATOM 3448 N N . PRO B 1 2 ? 91.332 -63.428 124.786 1.00 55.46 502 PRO B N 1
ATOM 3449 C CA . PRO B 1 2 ? 90.630 -64.113 123.694 1.00 55.81 502 PRO B CA 1
ATOM 3450 C C . PRO B 1 2 ? 89.299 -63.479 123.280 1.00 56.74 502 PRO B C 1
ATOM 3451 O O . PRO B 1 2 ? 88.582 -62.899 124.098 1.00 56.18 502 PRO B O 1
ATOM 3455 N N . ASN B 1 3 ? 88.971 -63.602 122.000 1.00 56.92 503 ASN B N 1
ATOM 3456 C CA . ASN B 1 3 ? 87.731 -63.056 121.475 1.00 56.96 503 ASN B CA 1
ATOM 3457 C C . ASN B 1 3 ? 86.584 -64.018 121.784 1.00 55.92 503 ASN B C 1
ATOM 3458 O O . ASN B 1 3 ? 86.625 -65.185 121.399 1.00 54.84 503 ASN B O 1
ATOM 3463 N N . ALA B 1 4 ? 85.562 -63.525 122.475 1.00 55.50 504 ALA B N 1
ATOM 3464 C CA . ALA B 1 4 ? 84.416 -64.347 122.846 1.00 55.56 504 ALA B CA 1
ATOM 3465 C C . ALA B 1 4 ? 83.781 -65.065 121.658 1.00 55.89 504 ALA B C 1
ATOM 3466 O O . ALA B 1 4 ? 83.358 -66.215 121.764 1.00 55.73 504 ALA B O 1
ATOM 3468 N N . GLU B 1 5 ? 83.717 -64.379 120.524 1.00 56.92 505 GLU B N 1
ATOM 3469 C CA . GLU B 1 5 ? 83.110 -64.935 119.322 1.00 56.23 505 GLU B CA 1
ATOM 3470 C C . GLU B 1 5 ? 83.894 -66.091 118.725 1.00 55.51 505 GLU B C 1
ATOM 3471 O O . GLU B 1 5 ? 83.393 -66.799 117.849 1.00 55.42 505 GLU B O 1
ATOM 3477 N N . ASP B 1 6 ? 85.119 -66.287 119.197 1.00 53.85 506 ASP B N 1
ATOM 3478 C CA . ASP B 1 6 ? 85.967 -67.346 118.666 1.00 51.64 506 ASP B CA 1
ATOM 3479 C C . ASP B 1 6 ? 86.087 -68.555 119.579 1.00 50.63 506 ASP B C 1
ATOM 3480 O O . ASP B 1 6 ? 86.432 -69.643 119.119 1.00 50.90 506 ASP B O 1
ATOM 3485 N N . VAL B 1 7 ? 85.805 -68.377 120.866 1.00 48.98 507 VAL B N 1
ATOM 3486 C CA . VAL B 1 7 ? 85.951 -69.480 121.807 1.00 47.32 507 VAL B CA 1
ATOM 3487 C C . VAL B 1 7 ? 84.663 -69.970 122.460 1.00 46.11 507 VAL B C 1
ATOM 3488 O O . VAL B 1 7 ? 84.577 -71.135 122.877 1.00 44.08 507 VAL B O 1
ATOM 3492 N N . ASP B 1 8 ? 83.666 -69.097 122.561 1.00 45.00 508 ASP B N 1
ATOM 3493 C CA . ASP B 1 8 ? 82.399 -69.516 123.143 1.00 45.37 508 ASP B CA 1
ATOM 3494 C C . ASP B 1 8 ? 81.821 -70.602 122.231 1.00 44.82 508 ASP B C 1
ATOM 3495 O O . ASP B 1 8 ? 82.143 -70.654 121.042 1.00 43.90 508 ASP B O 1
ATOM 3500 N N . MET B 1 9 ? 80.983 -71.475 122.777 1.00 44.67 509 MET B N 1
ATOM 3501 C CA . MET B 1 9 ? 80.390 -72.526 121.954 1.00 46.68 509 MET B CA 1
ATOM 3502 C C . MET B 1 9 ? 79.517 -71.890 120.862 1.00 47.27 509 MET B C 1
ATOM 3503 O O . MET B 1 9 ? 78.887 -70.845 121.083 1.00 47.36 509 MET B O 1
ATOM 3508 N N . PRO B 1 10 ? 79.479 -72.509 119.667 1.00 47.44 510 PRO B N 1
ATOM 3509 C CA . PRO B 1 10 ? 78.694 -72.027 118.521 1.00 47.14 510 PRO B CA 1
ATOM 3510 C C . PRO B 1 10 ? 77.213 -71.895 118.853 1.00 46.18 510 PRO B C 1
ATOM 3511 O O . PRO B 1 10 ? 76.713 -72.598 119.724 1.00 46.27 510 PRO B O 1
ATOM 3515 N N . TRP B 1 11 ? 76.517 -71.001 118.155 1.00 45.60 511 TRP B N 1
ATOM 3516 C CA . TRP B 1 11 ? 75.091 -70.798 118.396 1.00 45.24 511 TRP B CA 1
ATOM 3517 C C . TRP B 1 11 ? 74.277 -72.078 118.192 1.00 45.29 511 TRP B C 1
ATOM 3518 O O . TRP B 1 11 ? 73.279 -72.297 118.885 1.00 44.72 511 TRP B O 1
ATOM 3529 N N . ASP B 1 12 ? 74.708 -72.910 117.243 1.00 45.67 512 ASP B N 1
ATOM 3530 C CA . ASP B 1 12 ? 74.031 -74.169 116.910 1.00 47.01 512 ASP B CA 1
ATOM 3531 C C . ASP B 1 12 ? 74.420 -75.356 117.807 1.00 46.82 512 ASP B C 1
ATOM 3532 O O . ASP B 1 12 ? 73.940 -76.479 117.618 1.00 46.53 512 ASP B O 1
ATOM 3537 N N . SER B 1 13 ? 75.289 -75.114 118.776 1.00 45.63 513 SER B N 1
ATOM 3538 C CA . SER B 1 13 ? 75.705 -76.177 119.676 1.00 46.10 513 SER B CA 1
ATOM 3539 C C . SER B 1 13 ? 74.503 -76.910 120.273 1.00 46.08 513 SER B C 1
ATOM 3540 O O . SER B 1 13 ? 73.486 -76.303 120.604 1.00 46.30 513 SER B O 1
ATOM 3543 N N . ASP B 1 14 ? 74.621 -78.222 120.411 1.00 45.33 514 ASP B N 1
ATOM 3544 C CA . ASP B 1 14 ? 73.532 -79.023 120.954 1.00 45.01 514 ASP B CA 1
ATOM 3545 C C . ASP B 1 14 ? 73.060 -78.491 122.296 1.00 44.21 514 ASP B C 1
ATOM 3546 O O . ASP B 1 14 ? 71.866 -78.440 122.584 1.00 41.65 514 ASP B O 1
ATOM 3551 N N . VAL B 1 15 ? 74.014 -78.082 123.117 1.00 44.60 515 VAL B N 1
ATOM 3552 C CA . VAL B 1 15 ? 73.707 -77.568 124.440 1.00 42.89 515 VAL B CA 1
ATOM 3553 C C . VAL B 1 15 ? 72.856 -76.286 124.409 1.00 42.32 515 VAL B C 1
ATOM 3554 O O . VAL B 1 15 ? 72.347 -75.852 125.437 1.00 42.98 515 VAL B O 1
ATOM 3558 N N . PHE B 1 16 ? 72.702 -75.687 123.229 1.00 41.41 516 PHE B N 1
ATOM 3559 C CA . PHE B 1 16 ? 71.893 -74.474 123.082 1.00 42.11 516 PHE B CA 1
ATOM 3560 C C . PHE B 1 16 ? 70.567 -74.747 122.368 1.00 42.04 516 PHE B C 1
ATOM 3561 O O . PHE B 1 16 ? 69.790 -73.832 122.114 1.00 41.82 516 PHE B O 1
ATOM 3569 N N . ALA B 1 17 ? 70.317 -76.007 122.043 1.00 42.53 517 ALA B N 1
ATOM 3570 C CA . ALA B 1 17 ? 69.097 -76.390 121.345 1.00 43.52 517 ALA B CA 1
ATOM 3571 C C . ALA B 1 17 ? 67.806 -75.943 122.046 1.00 44.49 517 ALA B C 1
ATOM 3572 O O . ALA B 1 17 ? 67.662 -76.057 123.265 1.00 44.81 517 ALA B O 1
ATOM 3574 N N . VAL B 1 18 ? 66.868 -75.430 121.256 1.00 44.15 518 VAL B N 1
ATOM 3575 C CA . VAL B 1 18 ? 65.580 -74.989 121.769 1.00 42.25 518 VAL B CA 1
ATOM 3576 C C . VAL B 1 18 ? 64.639 -76.189 121.877 1.00 42.12 518 VAL B C 1
ATOM 3577 O O . VAL B 1 18 ? 64.500 -76.971 120.940 1.00 43.34 518 VAL B O 1
ATOM 3581 N N . PRO B 1 19 ? 63.985 -76.359 123.027 1.00 41.64 519 PRO B N 1
ATOM 3582 C CA . PRO B 1 19 ? 63.068 -77.494 123.169 1.00 40.81 519 PRO B CA 1
ATOM 3583 C C . PRO B 1 19 ? 61.925 -77.396 122.158 1.00 41.12 519 PRO B C 1
ATOM 3584 O O . PRO B 1 19 ? 61.365 -76.319 121.954 1.00 41.52 519 PRO B O 1
ATOM 3588 N N . SER B 1 20 ? 61.582 -78.515 121.524 1.00 40.86 520 SER B N 1
ATOM 3589 C CA . SER B 1 20 ? 60.518 -78.529 120.520 1.00 42.04 520 SER B CA 1
ATOM 3590 C C . SER B 1 20 ? 59.103 -78.361 121.087 1.00 42.40 520 SER B C 1
ATOM 3591 O O . SER B 1 20 ? 58.870 -78.512 122.286 1.00 42.47 520 SER B O 1
ATOM 3594 N N 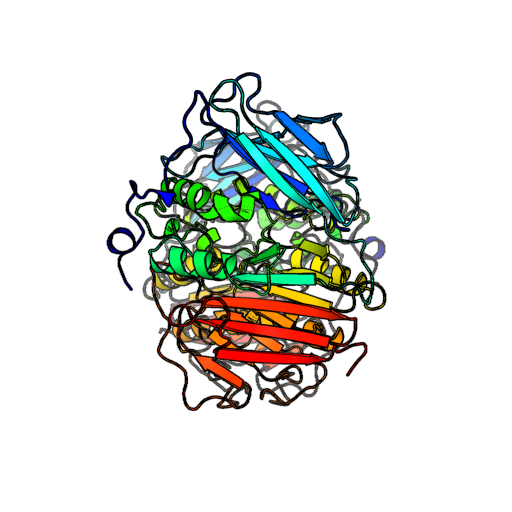. GLY B 1 21 ? 58.163 -78.047 120.200 1.00 42.26 521 GLY B N 1
ATOM 3595 C CA . GLY B 1 21 ? 56.783 -77.846 120.603 1.00 41.91 521 GLY B CA 1
ATOM 3596 C C . GLY B 1 21 ? 56.410 -76.370 120.568 1.00 42.79 521 GLY B C 1
ATOM 3597 O O . GLY B 1 21 ? 57.274 -75.498 120.723 1.00 43.64 521 GLY B O 1
ATOM 3598 N N . TYR B 1 22 ? 55.130 -76.085 120.359 1.00 41.38 522 TYR B N 1
ATOM 3599 C CA . TYR B 1 22 ? 54.661 -74.709 120.316 1.00 40.40 522 TYR B CA 1
ATOM 3600 C C . TYR B 1 22 ? 54.852 -74.023 121.664 1.00 39.46 522 TYR B C 1
ATOM 3601 O O . TYR B 1 22 ? 54.471 -74.571 122.700 1.00 37.94 522 TYR B O 1
ATOM 3610 N N . ASN B 1 23 ? 55.436 -72.820 121.629 1.00 38.45 523 ASN B N 1
ATOM 3611 C CA . ASN B 1 23 ? 55.693 -71.998 122.819 1.00 38.10 523 ASN B CA 1
ATOM 3612 C C . ASN B 1 23 ? 56.367 -72.770 123.965 1.00 37.80 523 ASN B C 1
ATOM 3613 O O . ASN B 1 23 ? 56.037 -72.581 125.146 1.00 36.41 523 ASN B O 1
ATOM 3618 N N . ALA B 1 24 ? 57.312 -73.628 123.607 1.00 36.31 524 ALA B N 1
ATOM 3619 C CA . ALA B 1 24 ? 57.996 -74.459 124.582 1.00 36.21 524 ALA B CA 1
ATOM 3620 C C . ALA B 1 24 ? 58.654 -73.673 125.713 1.00 36.16 524 ALA B C 1
ATOM 3621 O O . ALA B 1 24 ? 59.334 -72.675 125.480 1.00 34.62 524 ALA B O 1
ATOM 3623 N N . PRO B 1 25 ? 58.438 -74.116 126.965 1.00 35.82 525 PRO B N 1
ATOM 3624 C CA . PRO B 1 25 ? 59.030 -73.449 128.122 1.00 35.44 525 PRO B CA 1
ATOM 3625 C C . PRO B 1 25 ? 60.515 -73.747 128.048 1.00 35.75 525 PRO B C 1
ATOM 3626 O O . PRO B 1 25 ? 60.899 -74.904 127.906 1.00 34.85 525 PRO B O 1
ATOM 3630 N N . GLN B 1 26 ? 61.347 -72.714 128.126 1.00 36.04 526 GLN B N 1
ATOM 3631 C CA . GLN B 1 26 ? 62.790 -72.913 128.049 1.00 34.82 526 GLN B CA 1
ATOM 3632 C C . GLN B 1 26 ? 63.563 -72.112 129.107 1.00 34.22 526 GLN B C 1
ATOM 3633 O O . GLN B 1 26 ? 62.966 -71.392 129.916 1.00 32.27 526 GLN B O 1
ATOM 3639 N N . GLN B 1 27 ? 64.890 -72.242 129.089 1.00 34.85 527 GLN B N 1
ATOM 3640 C CA . GLN B 1 27 ? 65.753 -71.554 130.055 1.00 33.76 527 GLN B CA 1
ATOM 3641 C C . GLN B 1 27 ? 65.159 -71.736 131.455 1.00 33.04 527 GLN B C 1
ATOM 3642 O O . GLN B 1 27 ? 64.995 -70.782 132.221 1.00 32.61 527 GLN B O 1
ATOM 3648 N N . VAL B 1 28 ? 64.838 -72.984 131.769 1.00 31.46 528 VAL B N 1
ATOM 3649 C CA . VAL B 1 28 ? 64.254 -73.338 133.053 1.00 31.37 528 VAL B CA 1
ATOM 3650 C C . VAL B 1 28 ? 65.318 -73.403 134.149 1.00 30.97 528 VAL B C 1
ATOM 3651 O O . VAL B 1 28 ? 66.363 -74.013 133.963 1.00 32.98 528 VAL B O 1
ATOM 3655 N N . HIS B 1 29 ? 65.051 -72.765 135.284 1.00 30.03 529 HIS B N 1
ATOM 3656 C CA . HIS B 1 29 ? 65.978 -72.787 136.410 1.00 30.42 529 HIS B CA 1
ATOM 3657 C C . HIS B 1 29 ? 65.277 -72.512 137.741 1.00 29.63 529 HIS B C 1
ATOM 3658 O O . HIS B 1 29 ? 64.229 -71.861 137.787 1.00 28.00 529 HIS B O 1
ATOM 3665 N N . ILE B 1 30 ? 65.851 -73.023 138.825 1.00 28.50 530 ILE B N 1
ATOM 3666 C CA . ILE B 1 30 ? 65.257 -72.821 140.138 1.00 28.96 530 ILE B CA 1
ATOM 3667 C C . ILE B 1 30 ? 66.284 -72.359 141.166 1.00 29.39 530 ILE B C 1
ATOM 3668 O O . ILE B 1 30 ? 67.483 -72.477 140.965 1.00 31.84 530 ILE B O 1
ATOM 3673 N N . THR B 1 31 ? 65.800 -71.834 142.277 1.00 28.01 531 THR B N 1
ATOM 3674 C CA . THR B 1 31 ? 66.676 -71.409 143.335 1.00 26.83 531 THR B CA 1
ATOM 3675 C C . THR B 1 31 ? 65.824 -71.419 144.597 1.00 28.12 531 THR B C 1
ATOM 3676 O O . THR B 1 31 ? 64.589 -71.420 144.511 1.00 27.36 531 THR B O 1
ATOM 3680 N N . GLN B 1 32 ? 66.470 -71.439 145.763 1.00 28.50 532 GLN B N 1
ATOM 3681 C CA . GLN B 1 32 ? 65.727 -71.467 147.013 1.00 29.19 532 GLN B CA 1
ATOM 3682 C C . GLN B 1 32 ? 64.787 -70.270 147.073 1.00 29.58 532 GLN B C 1
ATOM 3683 O O . GLN B 1 32 ? 65.177 -69.158 146.718 1.00 29.44 532 GLN B O 1
ATOM 3689 N N . GLY B 1 33 ? 63.549 -70.508 147.513 1.00 30.18 533 GLY B N 1
ATOM 3690 C CA . GLY B 1 33 ? 62.552 -69.455 147.575 1.00 31.04 533 GLY B CA 1
ATOM 3691 C C . GLY B 1 33 ? 62.223 -68.893 148.943 1.00 32.68 533 GLY B C 1
ATOM 3692 O O . GLY B 1 33 ? 61.477 -67.915 149.053 1.00 33.48 533 GLY B O 1
ATOM 3693 N N . ASP B 1 34 ? 62.758 -69.490 150.001 1.00 33.00 534 ASP B N 1
ATOM 3694 C CA . ASP B 1 34 ? 62.481 -68.969 151.329 1.00 33.39 534 ASP B CA 1
ATOM 3695 C C . ASP B 1 34 ? 63.742 -68.986 152.166 1.00 33.56 534 ASP B C 1
ATOM 3696 O O . ASP B 1 34 ? 64.806 -69.404 151.702 1.00 32.29 534 ASP B O 1
ATOM 3701 N N . TYR B 1 35 ? 63.608 -68.531 153.403 1.00 34.17 535 TYR B N 1
ATOM 3702 C CA . TYR B 1 35 ? 64.710 -68.471 154.352 1.00 36.97 535 TYR B CA 1
ATOM 3703 C C . TYR B 1 35 ? 65.073 -69.842 154.954 1.00 40.41 535 TYR B C 1
ATOM 3704 O O . TYR B 1 35 ? 66.249 -70.118 155.208 1.00 40.49 535 TYR B O 1
ATOM 3713 N N . GLU B 1 36 ? 64.062 -70.690 155.169 1.00 43.58 536 GLU B N 1
ATOM 3714 C CA . GLU B 1 36 ? 64.235 -72.015 155.784 1.00 45.93 536 GLU B CA 1
ATOM 3715 C C . GLU B 1 36 ? 64.637 -73.155 154.849 1.00 44.83 536 GLU B C 1
ATOM 3716 O O . GLU B 1 36 ? 65.403 -74.039 155.233 1.00 43.86 536 GLU B O 1
ATOM 3722 N N . GLY B 1 37 ? 64.102 -73.152 153.634 1.00 44.52 537 GLY B N 1
ATOM 3723 C CA . GLY B 1 37 ? 64.428 -74.207 152.692 1.00 43.97 537 GLY B CA 1
ATOM 3724 C C . GLY B 1 37 ? 63.217 -74.906 152.091 1.00 44.18 537 GLY B C 1
ATOM 3725 O O . GLY B 1 37 ? 63.338 -75.617 151.091 1.00 43.47 537 GLY B O 1
ATOM 3726 N N . ARG B 1 38 ? 62.046 -74.719 152.687 1.00 43.37 538 ARG B N 1
ATOM 3727 C CA . ARG B 1 38 ? 60.861 -75.366 152.149 1.00 44.43 538 ARG B CA 1
ATOM 3728 C C . ARG B 1 38 ? 60.225 -74.480 151.087 1.00 43.98 538 ARG B C 1
ATOM 3729 O O . ARG B 1 38 ? 59.037 -74.584 150.804 1.00 44.48 538 ARG B O 1
ATOM 3737 N N . GLY B 1 39 ? 61.051 -73.617 150.498 1.00 41.99 539 GLY B N 1
ATOM 3738 C CA . GLY B 1 39 ? 60.596 -72.714 149.458 1.00 40.45 539 GLY B CA 1
ATOM 3739 C C . GLY B 1 39 ? 61.442 -72.846 148.207 1.00 39.06 539 GLY B C 1
ATOM 3740 O O . GLY B 1 39 ? 62.578 -73.305 148.267 1.00 39.58 539 GLY B O 1
ATOM 3741 N N . VAL B 1 40 ? 60.888 -72.439 147.072 1.00 38.62 540 VAL B N 1
ATOM 3742 C CA . VAL B 1 40 ? 61.577 -72.532 145.791 1.00 37.56 540 VAL B CA 1
ATOM 3743 C C . VAL B 1 40 ? 61.051 -71.495 144.805 1.00 37.84 540 VAL B C 1
ATOM 3744 O O . VAL B 1 40 ? 59.871 -71.120 144.850 1.00 38.73 540 VAL B O 1
ATOM 3748 N N . ILE B 1 41 ? 61.932 -71.017 143.931 1.00 36.88 541 ILE B N 1
ATOM 3749 C CA . ILE B 1 41 ? 61.532 -70.076 142.888 1.00 37.38 541 ILE B CA 1
ATOM 3750 C C . ILE B 1 41 ? 61.812 -70.757 141.559 1.00 36.77 541 ILE B C 1
ATOM 3751 O O . ILE B 1 41 ? 62.971 -70.995 141.208 1.00 37.01 541 ILE B O 1
ATOM 3756 N N . ILE B 1 42 ? 60.758 -71.082 140.822 1.00 36.41 542 ILE B N 1
ATOM 3757 C CA . ILE B 1 42 ? 60.930 -71.739 139.535 1.00 36.01 542 ILE B CA 1
ATOM 3758 C C . ILE B 1 42 ? 60.825 -70.694 138.435 1.00 35.66 542 ILE B C 1
ATOM 3759 O O . ILE B 1 42 ? 59.883 -69.900 138.404 1.00 36.16 542 ILE B O 1
ATOM 3764 N N . SER B 1 43 ? 61.802 -70.699 137.540 1.00 34.28 543 SER B N 1
ATOM 3765 C CA . SER B 1 43 ? 61.835 -69.770 136.431 1.00 34.35 543 SER B CA 1
ATOM 3766 C C . SER B 1 43 ? 61.896 -70.485 135.091 1.00 35.38 543 SER B C 1
ATOM 3767 O O . SER B 1 43 ? 62.599 -71.489 134.924 1.00 35.30 543 SER B O 1
ATOM 3770 N N . TRP B 1 44 ? 61.150 -69.955 134.130 1.00 35.79 544 TRP B N 1
ATOM 3771 C CA . TRP B 1 44 ? 61.122 -70.519 132.786 1.00 35.30 544 TRP B CA 1
ATOM 3772 C C . TRP B 1 44 ? 60.736 -69.407 131.830 1.00 34.27 544 TRP B C 1
ATOM 3773 O O . TRP B 1 44 ? 60.047 -68.457 132.205 1.00 32.74 544 TRP B O 1
ATOM 3784 N N . THR B 1 45 ? 61.201 -69.523 130.596 1.00 34.48 545 THR B N 1
ATOM 3785 C CA . THR B 1 45 ? 60.923 -68.518 129.591 1.00 35.68 545 THR B CA 1
ATOM 3786 C C . THR B 1 45 ? 60.133 -69.074 128.420 1.00 36.67 545 THR B C 1
ATOM 3787 O O . THR B 1 45 ? 60.374 -70.190 127.945 1.00 36.99 545 THR B O 1
ATOM 3791 N N . THR B 1 46 ? 59.188 -68.275 127.951 1.00 36.24 546 THR B N 1
ATOM 3792 C CA . THR B 1 46 ? 58.343 -68.683 126.849 1.00 37.21 546 THR B CA 1
ATOM 3793 C C . THR B 1 46 ? 58.278 -67.589 125.791 1.00 37.10 546 THR B C 1
ATOM 3794 O O . THR B 1 46 ? 58.129 -66.409 126.115 1.00 35.37 546 THR B O 1
ATOM 3798 N N . PRO B 1 47 ? 58.397 -67.961 124.505 1.00 38.35 547 PRO B N 1
ATOM 3799 C CA . PRO B 1 47 ? 58.347 -66.980 123.407 1.00 39.04 547 PRO B CA 1
ATOM 3800 C C . PRO B 1 47 ? 57.026 -66.223 123.265 1.00 39.81 547 PRO B C 1
ATOM 3801 O O . PRO B 1 47 ? 56.998 -65.125 122.710 1.00 40.03 547 PRO B O 1
ATOM 3805 N N . TYR B 1 48 ? 55.938 -66.807 123.760 1.00 40.36 548 TYR B N 1
ATOM 3806 C CA . TYR B 1 48 ? 54.624 -66.171 123.683 1.00 41.24 548 TYR B CA 1
ATOM 3807 C C . TYR B 1 48 ? 53.936 -66.235 125.039 1.00 42.99 548 TYR B C 1
ATOM 3808 O O . TYR B 1 48 ? 54.167 -67.156 125.813 1.00 42.15 548 TYR B O 1
ATOM 3817 N N . ASP B 1 49 ? 53.082 -65.259 125.320 1.00 45.29 549 ASP B N 1
ATOM 3818 C CA . ASP B 1 49 ? 52.383 -65.218 126.592 1.00 46.61 549 ASP B CA 1
ATOM 3819 C C . ASP B 1 49 ? 50.923 -65.614 126.439 1.00 46.94 549 ASP B C 1
ATOM 3820 O O . ASP B 1 49 ? 50.024 -64.829 126.725 1.00 46.65 549 ASP B O 1
ATOM 3825 N N . LYS B 1 50 ? 50.686 -66.839 125.994 1.00 47.29 550 LYS B N 1
ATOM 3826 C CA . LYS B 1 50 ? 49.321 -67.314 125.807 1.00 48.32 550 LYS B CA 1
ATOM 3827 C C . LYS B 1 50 ? 48.878 -68.268 126.921 1.00 49.35 550 LYS B C 1
ATOM 3828 O O . LYS B 1 50 ? 49.701 -68.899 127.580 1.00 50.17 550 LYS B O 1
ATOM 3834 N N . ALA B 1 51 ? 47.568 -68.360 127.122 1.00 49.31 551 ALA B N 1
ATOM 3835 C CA . ALA B 1 51 ? 47.013 -69.214 128.157 1.00 49.91 551 ALA B CA 1
ATOM 3836 C C . ALA B 1 51 ? 47.755 -70.518 128.366 1.00 49.28 551 ALA B C 1
ATOM 3837 O O . ALA B 1 51 ? 47.944 -71.288 127.430 1.00 49.49 551 ALA B O 1
ATOM 3838 N N . GLY B 1 52 ? 48.180 -70.765 129.600 1.00 47.86 552 GLY B N 1
ATOM 3839 C CA . GLY B 1 52 ? 48.896 -71.988 129.901 1.00 47.19 552 GLY B CA 1
ATOM 3840 C C . GLY B 1 52 ? 50.396 -71.823 130.082 1.00 46.82 552 GLY B C 1
ATOM 3841 O O . GLY B 1 52 ? 51.008 -72.544 130.864 1.00 48.01 552 GLY B O 1
ATOM 3842 N N . ALA B 1 53 ? 50.991 -70.875 129.365 1.00 45.61 553 ALA B N 1
ATOM 3843 C CA . ALA B 1 53 ? 52.426 -70.641 129.444 1.00 44.86 553 ALA B CA 1
ATOM 3844 C C . ALA B 1 53 ? 52.881 -70.142 130.812 1.00 44.09 553 ALA B C 1
ATOM 3845 O O . ALA B 1 53 ? 54.064 -70.209 131.142 1.00 42.75 553 ALA B O 1
ATOM 3847 N N . ASN B 1 54 ? 51.941 -69.657 131.611 1.00 43.07 554 ASN B N 1
ATOM 3848 C CA . ASN B 1 54 ? 52.269 -69.116 132.924 1.00 42.69 554 ASN B CA 1
ATOM 3849 C C . ASN B 1 54 ? 51.834 -70.023 134.087 1.00 43.32 554 ASN B C 1
ATOM 3850 O O . ASN B 1 54 ? 51.546 -69.541 135.185 1.00 43.93 554 ASN B O 1
ATOM 3855 N N . LYS B 1 55 ? 51.791 -71.333 133.856 1.00 43.67 555 LYS B N 1
ATOM 3856 C CA . LYS B 1 55 ? 51.366 -72.257 134.904 1.00 44.06 555 LYS B CA 1
ATOM 3857 C C . LYS B 1 55 ? 52.350 -73.387 135.173 1.00 43.82 555 LYS B C 1
ATOM 3858 O O . LYS B 1 55 ? 52.892 -73.992 134.243 1.00 43.00 555 LYS B O 1
ATOM 3864 N N . VAL B 1 56 ? 52.579 -73.654 136.453 1.00 43.16 556 VAL B N 1
ATOM 3865 C CA . VAL B 1 56 ? 53.460 -74.735 136.872 1.00 43.71 556 VAL B CA 1
ATOM 3866 C C . VAL B 1 56 ? 52.623 -75.751 137.601 1.00 43.70 556 VAL B C 1
ATOM 3867 O O . VAL B 1 56 ? 51.770 -75.397 138.421 1.00 43.95 556 VAL B O 1
ATOM 3871 N N . PHE B 1 57 ? 52.866 -77.016 137.298 1.00 43.56 557 PHE B N 1
ATOM 3872 C CA . PHE B 1 57 ? 52.167 -78.102 137.962 1.00 43.98 557 PHE B CA 1
ATOM 3873 C C . PHE B 1 57 ? 53.259 -78.809 138.743 1.00 43.94 557 PHE B C 1
ATOM 3874 O O . PHE B 1 57 ? 54.279 -79.191 138.176 1.00 44.14 557 PHE B O 1
ATOM 3882 N N . TYR B 1 58 ? 53.064 -78.963 140.045 1.00 43.88 558 TYR B N 1
ATOM 3883 C CA . TYR B 1 58 ? 54.058 -79.630 140.871 1.00 44.99 558 TYR B CA 1
ATOM 3884 C C . TYR B 1 58 ? 53.404 -80.572 141.866 1.00 46.86 558 TYR B C 1
ATOM 3885 O O . TYR B 1 58 ? 52.279 -80.339 142.302 1.00 47.19 558 TYR B O 1
ATOM 3894 N N . TRP B 1 59 ? 54.116 -81.637 142.227 1.00 48.45 559 TRP B N 1
ATOM 3895 C CA . TRP B 1 59 ? 53.583 -82.612 143.171 1.00 50.72 559 TRP B CA 1
ATOM 3896 C C . TRP B 1 59 ? 54.689 -83.441 143.837 1.00 52.69 559 TRP B C 1
ATOM 3897 O O . TRP B 1 59 ? 55.826 -83.473 143.360 1.00 52.41 559 TRP B O 1
ATOM 3908 N N . SER B 1 60 ? 54.336 -84.105 144.940 1.00 56.48 560 SER B N 1
ATOM 3909 C CA . SER B 1 60 ? 55.263 -84.952 145.701 1.00 59.96 560 SER B CA 1
ATOM 3910 C C . SER B 1 60 ? 55.410 -86.298 145.029 1.00 61.98 560 SER B C 1
ATOM 3911 O O . SER B 1 60 ? 54.452 -86.824 144.466 1.00 62.09 560 SER B O 1
ATOM 3914 N N . GLU B 1 61 ? 56.609 -86.858 145.094 1.00 65.02 561 GLU B N 1
ATOM 3915 C CA . GLU B 1 61 ? 56.860 -88.157 144.491 1.00 67.60 561 GLU B CA 1
ATOM 3916 C C . GLU B 1 61 ? 55.832 -89.126 145.050 1.00 69.41 561 GLU B C 1
ATOM 3917 O O . GLU B 1 61 ? 55.242 -89.926 144.316 1.00 69.69 561 GLU B O 1
ATOM 3923 N N . ASN B 1 62 ? 55.620 -89.029 146.360 1.00 71.55 562 ASN B N 1
ATOM 3924 C CA . ASN B 1 62 ? 54.666 -89.876 147.070 1.00 73.82 562 ASN B CA 1
ATOM 3925 C C . ASN B 1 62 ? 53.230 -89.658 146.589 1.00 75.25 562 ASN B C 1
ATOM 3926 O O . ASN B 1 62 ? 52.481 -90.620 146.390 1.00 75.39 562 ASN B O 1
ATOM 3928 N N . SER B 1 63 ? 52.853 -88.394 146.403 1.00 76.15 563 SER B N 1
ATOM 3929 C CA . SER B 1 63 ? 51.506 -88.047 145.960 1.00 76.71 563 SER B CA 1
ATOM 3930 C C . SER B 1 63 ? 51.244 -88.354 144.490 1.00 77.40 563 SER B C 1
ATOM 3931 O O . SER B 1 63 ? 52.151 -88.689 143.722 1.00 76.95 563 SER B O 1
ATOM 3933 N N . LYS B 1 64 ? 49.974 -88.236 144.122 1.00 77.87 564 LYS B N 1
ATOM 3934 C CA . LYS B 1 64 ? 49.506 -88.462 142.761 1.00 77.89 564 LYS B CA 1
ATOM 3935 C C . LYS B 1 64 ? 48.713 -87.206 142.434 1.00 77.49 564 LYS B C 1
ATOM 3936 O O . LYS B 1 64 ? 48.443 -86.889 141.272 1.00 77.31 564 LYS B O 1
ATOM 3938 N N . SER B 1 65 ? 48.353 -86.502 143.502 1.00 76.61 565 SER B N 1
ATOM 3939 C CA . SER B 1 65 ? 47.586 -85.264 143.438 1.00 75.49 565 SER B CA 1
ATOM 3940 C C . SER B 1 65 ? 48.533 -84.106 143.118 1.00 73.32 565 SER B C 1
ATOM 3941 O O . SER B 1 65 ? 49.330 -83.686 143.967 1.00 73.84 565 SER B O 1
ATOM 3944 N N . GLN B 1 66 ? 48.449 -83.593 141.895 1.00 69.33 566 GLN B N 1
ATOM 3945 C CA . GLN B 1 66 ? 49.320 -82.503 141.497 1.00 65.64 566 GLN B CA 1
ATOM 3946 C C . GLN B 1 66 ? 48.678 -81.137 141.680 1.00 62.93 566 GLN B C 1
ATOM 3947 O O . GLN B 1 66 ? 47.500 -80.948 141.380 1.00 63.10 566 GLN B O 1
ATOM 3953 N N . LYS B 1 67 ? 49.472 -80.194 142.184 1.00 59.05 567 LYS B N 1
ATOM 3954 C CA . LYS B 1 67 ? 49.039 -78.820 142.414 1.00 55.26 567 LYS B CA 1
ATOM 3955 C C . LYS B 1 67 ? 49.461 -77.956 141.234 1.00 54.14 567 LYS B C 1
ATOM 3956 O O . LYS B 1 67 ? 50.300 -78.363 140.433 1.00 52.60 567 LYS B O 1
ATOM 3962 N N . ARG B 1 68 ? 48.869 -76.769 141.119 1.00 54.84 568 ARG B N 1
ATOM 3963 C CA . ARG B 1 68 ? 49.220 -75.865 140.032 1.00 54.38 568 ARG B CA 1
ATOM 3964 C C . ARG B 1 68 ? 49.386 -74.465 140.571 1.00 52.82 568 ARG B C 1
ATOM 3965 O O . ARG B 1 68 ? 48.647 -74.040 141.459 1.00 51.63 568 ARG B O 1
ATOM 3973 N N . ALA B 1 69 ? 50.370 -73.753 140.031 1.00 51.26 569 ALA B N 1
ATOM 3974 C CA . ALA B 1 69 ? 50.642 -72.390 140.453 1.00 49.89 569 ALA B CA 1
ATOM 3975 C C . ALA B 1 69 ? 50.846 -71.506 139.241 1.00 49.28 569 ALA B C 1
ATOM 3976 O O . ALA B 1 69 ? 51.203 -71.980 138.166 1.00 49.23 569 ALA B O 1
ATOM 3978 N N . MET B 1 70 ? 50.612 -70.213 139.423 1.00 48.94 570 MET B N 1
ATOM 3979 C CA . MET B 1 70 ? 50.776 -69.246 138.349 1.00 47.88 570 MET B CA 1
ATOM 3980 C C . MET B 1 70 ? 52.020 -68.426 138.647 1.00 46.28 570 MET B C 1
ATOM 3981 O O . MET B 1 70 ? 52.325 -68.156 139.806 1.00 46.17 570 MET B O 1
ATOM 3986 N N . GLY B 1 71 ? 52.747 -68.039 137.609 1.00 44.45 571 GLY B N 1
ATOM 3987 C CA . GLY B 1 71 ? 53.941 -67.252 137.831 1.00 42.72 571 GLY B CA 1
ATOM 3988 C C . GLY B 1 71 ? 53.719 -65.779 137.560 1.00 42.29 571 GLY B C 1
ATOM 3989 O O . GLY B 1 71 ? 52.653 -65.377 137.111 1.00 43.24 571 GLY B O 1
ATOM 3990 N N . THR B 1 72 ? 54.725 -64.969 137.856 1.00 41.45 572 THR B N 1
ATOM 3991 C CA . THR B 1 72 ? 54.673 -63.538 137.608 1.00 39.65 572 THR B CA 1
ATOM 3992 C C . THR B 1 72 ? 55.533 -63.402 136.375 1.00 39.61 572 THR B C 1
ATOM 3993 O O . THR B 1 72 ? 56.619 -63.979 136.317 1.00 41.14 572 THR B O 1
ATOM 3997 N N . VAL B 1 73 ? 55.070 -62.656 135.384 1.00 38.77 573 VAL B N 1
ATOM 3998 C CA . VAL B 1 73 ? 55.838 -62.535 134.165 1.00 38.08 573 VAL B CA 1
ATOM 3999 C C . VAL B 1 73 ? 56.435 -61.161 133.920 1.00 37.06 573 VAL B C 1
ATOM 4000 O O . VAL B 1 73 ? 55.872 -60.137 134.290 1.00 35.89 573 VAL B O 1
ATOM 4004 N N . VAL B 1 74 ? 57.601 -61.152 133.288 1.00 36.23 574 VAL B N 1
ATOM 4005 C CA . VAL B 1 74 ? 58.257 -59.907 132.991 1.00 35.90 574 VAL B CA 1
ATOM 4006 C C . VAL B 1 74 ? 59.037 -59.981 131.683 1.00 35.22 574 VAL B C 1
ATOM 4007 O O . VAL B 1 74 ? 59.375 -61.059 131.195 1.00 34.86 574 VAL B O 1
ATOM 4011 N N . THR B 1 75 ? 59.300 -58.816 131.107 1.00 34.37 575 THR B N 1
ATOM 4012 C CA . THR B 1 75 ? 60.059 -58.719 129.868 1.00 34.02 575 THR B CA 1
ATOM 4013 C C . THR B 1 75 ? 60.915 -57.483 130.054 1.00 32.12 575 THR B C 1
ATOM 4014 O O . THR B 1 75 ? 60.629 -56.647 130.904 1.00 30.90 575 THR B O 1
ATOM 4018 N N . TYR B 1 76 ? 61.983 -57.377 129.284 1.00 32.49 576 TYR B N 1
ATOM 4019 C CA . TYR B 1 76 ? 62.838 -56.217 129.394 1.00 33.32 576 TYR B CA 1
ATOM 4020 C C . TYR B 1 76 ? 63.496 -55.948 128.058 1.00 33.85 576 TYR B C 1
ATOM 4021 O O . TYR B 1 76 ? 63.521 -56.808 127.179 1.00 34.30 576 TYR B O 1
ATOM 4030 N N . LYS B 1 77 ? 64.018 -54.742 127.912 1.00 34.76 577 LYS B N 1
ATOM 4031 C CA . LYS B 1 77 ? 64.703 -54.331 126.696 1.00 37.37 577 LYS B CA 1
ATOM 4032 C C . LYS B 1 77 ? 66.101 -53.839 127.068 1.00 37.57 577 LYS B C 1
ATOM 4033 O O . LYS B 1 77 ? 66.313 -53.309 128.161 1.00 37.80 577 LYS B O 1
ATOM 4039 N N . TYR B 1 78 ? 67.050 -54.029 126.162 1.00 37.19 578 TYR B N 1
ATOM 4040 C CA . TYR B 1 78 ? 68.432 -53.604 126.379 1.00 38.33 578 TYR B CA 1
ATOM 4041 C C . TYR B 1 78 ? 68.952 -53.248 124.990 1.00 39.78 578 TYR B C 1
ATOM 4042 O O . TYR B 1 78 ? 69.182 -54.133 124.150 1.00 38.93 578 TYR B O 1
ATOM 4051 N N . TYR B 1 79 ? 69.146 -51.957 124.750 1.00 41.04 579 TYR B N 1
ATOM 4052 C CA . TYR B 1 79 ? 69.581 -51.499 123.436 1.00 42.51 579 TYR B CA 1
ATOM 4053 C C . TYR B 1 79 ? 68.526 -52.068 122.463 1.00 43.27 579 TYR B C 1
ATOM 4054 O O . TYR B 1 79 ? 67.330 -51.998 122.763 1.00 42.44 579 TYR B O 1
ATOM 4063 N N . ASN B 1 80 ? 68.932 -52.632 121.327 1.00 44.36 580 ASN B N 1
ATOM 4064 C CA . ASN B 1 80 ? 67.954 -53.177 120.383 1.00 46.49 580 ASN B CA 1
ATOM 4065 C C . ASN B 1 80 ? 67.535 -54.614 120.686 1.00 45.65 580 ASN B C 1
ATOM 4066 O O . ASN B 1 80 ? 67.197 -55.376 119.778 1.00 46.08 580 ASN B O 1
ATOM 4071 N N . TYR B 1 81 ? 67.548 -54.987 121.959 1.00 43.06 581 TYR B N 1
ATOM 4072 C CA . TYR B 1 81 ? 67.161 -56.332 122.337 1.00 39.41 581 TYR B CA 1
ATOM 4073 C C . TYR B 1 81 ? 65.883 -56.356 123.164 1.00 37.71 581 TYR B C 1
ATOM 4074 O O . TYR B 1 81 ? 65.652 -55.482 123.998 1.00 36.52 581 TYR B O 1
ATOM 4083 N N . THR B 1 82 ? 65.055 -57.368 122.926 1.00 37.00 582 THR B N 1
ATOM 4084 C CA . THR B 1 82 ? 63.816 -57.531 123.674 1.00 38.35 582 THR B CA 1
ATOM 4085 C C . THR B 1 82 ? 63.711 -58.976 124.122 1.00 37.79 582 THR B C 1
ATOM 4086 O O . THR B 1 82 ? 63.897 -59.890 123.330 1.00 37.19 582 THR B O 1
ATOM 4090 N N . SER B 1 83 ? 63.411 -59.185 125.396 1.00 38.27 583 SER B N 1
ATOM 4091 C CA . SER B 1 83 ? 63.312 -60.540 125.926 1.00 37.92 583 SER B CA 1
ATOM 4092 C C . SER B 1 83 ? 61.961 -61.147 125.624 1.00 37.42 583 SER B C 1
ATOM 4093 O O . SER B 1 83 ? 61.026 -60.448 125.221 1.00 38.55 583 SER B O 1
ATOM 4096 N N . ALA B 1 84 ? 61.868 -62.456 125.826 1.00 36.40 584 ALA B N 1
ATOM 4097 C CA . ALA B 1 84 ? 60.626 -63.174 125.620 1.00 33.60 584 ALA B CA 1
ATOM 4098 C C . ALA B 1 84 ? 59.893 -62.997 126.928 1.00 33.85 584 ALA B C 1
ATOM 4099 O O . ALA B 1 84 ? 60.223 -62.104 127.706 1.00 33.91 584 ALA B O 1
ATOM 4101 N N . PHE B 1 85 ? 58.903 -63.844 127.176 1.00 34.90 585 PHE B N 1
ATOM 4102 C CA . PHE B 1 85 ? 58.140 -63.765 128.413 1.00 34.63 585 PHE B CA 1
ATOM 4103 C C . PHE B 1 85 ? 58.809 -64.644 129.456 1.00 35.24 585 PHE B C 1
ATOM 4104 O O . PHE B 1 85 ? 58.835 -65.871 129.351 1.00 34.86 585 PHE B O 1
ATOM 4112 N N . ILE B 1 86 ? 59.371 -63.979 130.460 1.00 36.56 586 ILE B N 1
ATOM 4113 C CA . ILE B 1 86 ? 60.066 -64.630 131.557 1.00 36.21 586 ILE B CA 1
ATOM 4114 C C . ILE B 1 86 ? 59.113 -64.811 132.730 1.00 37.25 586 ILE B C 1
ATOM 4115 O O . ILE B 1 86 ? 58.507 -63.846 133.195 1.00 37.55 586 ILE B O 1
ATOM 4120 N N . HIS B 1 87 ? 58.984 -66.047 133.203 1.00 37.32 587 HIS B N 1
ATOM 4121 C CA . HIS B 1 87 ? 58.107 -66.343 134.327 1.00 36.81 587 HIS B CA 1
ATOM 4122 C C . HIS B 1 87 ? 58.876 -66.716 135.586 1.00 36.45 587 HIS B C 1
ATOM 4123 O O . HIS B 1 87 ? 59.872 -67.437 135.536 1.00 36.88 587 HIS B O 1
ATOM 4130 N N . HI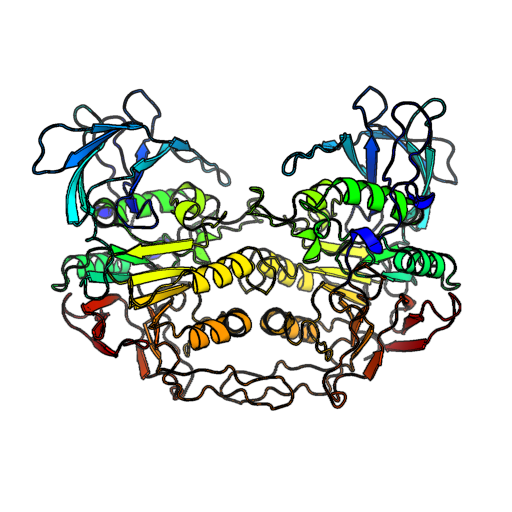S B 1 88 ? 58.400 -66.227 136.719 1.00 36.01 588 HIS B N 1
ATOM 4131 C CA . HIS B 1 88 ? 59.025 -66.535 137.994 1.00 35.34 588 HIS B CA 1
ATOM 4132 C C . HIS B 1 88 ? 57.924 -66.930 138.961 1.00 34.84 588 HIS B C 1
ATOM 4133 O O . HIS B 1 88 ? 57.023 -66.142 139.235 1.00 34.80 588 HIS B O 1
ATOM 4140 N N . CYS B 1 89 ? 57.987 -68.152 139.470 1.00 33.82 589 CYS B N 1
ATOM 4141 C CA . CYS B 1 89 ? 56.975 -68.618 140.398 1.00 34.09 589 CYS B CA 1
ATOM 4142 C C . CYS B 1 89 ? 57.596 -69.013 141.728 1.00 34.81 589 CYS B C 1
ATOM 4143 O O . CYS B 1 89 ? 58.480 -69.863 141.789 1.00 33.39 589 CYS B O 1
ATOM 4146 N N . THR B 1 90 ? 57.125 -68.380 142.797 1.00 37.13 590 THR B N 1
ATOM 4147 C CA . THR B 1 90 ? 57.626 -68.655 144.136 1.00 37.67 590 THR B CA 1
ATOM 4148 C C . THR B 1 90 ? 56.663 -69.550 144.908 1.00 38.03 590 THR B C 1
ATOM 4149 O O . THR B 1 90 ? 55.594 -69.115 145.329 1.00 37.35 590 THR B O 1
ATOM 4153 N N . ILE B 1 91 ? 57.059 -70.806 145.085 1.00 39.63 591 ILE B N 1
ATOM 4154 C CA . ILE B 1 91 ? 56.249 -71.780 145.804 1.00 40.80 591 ILE B CA 1
ATOM 4155 C C . ILE B 1 91 ? 56.812 -71.933 147.219 1.00 43.26 591 ILE B C 1
ATOM 4156 O O . ILE B 1 91 ? 57.997 -72.222 147.412 1.00 43.39 591 ILE B O 1
ATOM 4161 N N . LYS B 1 92 ? 55.957 -71.740 148.211 1.00 44.68 592 LYS B N 1
ATOM 4162 C CA . LYS B 1 92 ? 56.398 -71.829 149.587 1.00 46.86 592 LYS B CA 1
ATOM 4163 C C . LYS B 1 92 ? 55.781 -73.009 150.325 1.00 47.94 592 LYS B C 1
ATOM 4164 O O . LYS B 1 92 ? 55.015 -73.780 149.755 1.00 47.73 592 LYS B O 1
ATOM 4170 N N . ASP B 1 93 ? 56.142 -73.149 151.596 1.00 48.49 593 ASP B N 1
ATOM 4171 C CA . ASP B 1 93 ? 55.604 -74.200 152.453 1.00 49.67 593 ASP B CA 1
ATOM 4172 C C . ASP B 1 93 ? 55.657 -75.642 151.953 1.00 50.06 593 ASP B C 1
ATOM 4173 O O . ASP B 1 93 ? 54.770 -76.439 152.269 1.00 50.99 593 ASP B O 1
ATOM 4178 N N . LEU B 1 94 ? 56.673 -75.995 151.177 1.00 48.99 594 LEU B N 1
ATOM 4179 C CA . LEU B 1 94 ? 56.776 -77.375 150.726 1.00 47.73 594 LEU B CA 1
ATOM 4180 C C . LEU B 1 94 ? 57.194 -78.193 151.954 1.00 48.11 594 LEU B C 1
ATOM 4181 O O . LEU B 1 94 ? 57.278 -77.654 153.063 1.00 47.89 594 LEU B O 1
ATOM 4186 N N . GLU B 1 95 ? 57.443 -79.486 151.761 1.00 47.63 595 GLU B N 1
ATOM 4187 C CA . GLU B 1 95 ? 57.874 -80.355 152.854 1.00 47.65 595 GLU B CA 1
ATOM 4188 C C . GLU B 1 95 ? 59.390 -80.532 152.772 1.00 46.70 595 GLU B C 1
ATOM 4189 O O . GLU B 1 95 ? 59.959 -80.570 151.682 1.00 45.33 595 GLU B O 1
ATOM 4195 N N . TYR B 1 96 ? 60.046 -80.635 153.923 1.00 45.48 596 TYR B N 1
ATOM 4196 C CA . TYR B 1 96 ? 61.493 -80.809 153.939 1.00 44.12 596 TYR B CA 1
ATOM 4197 C C . TYR B 1 96 ? 61.886 -82.191 153.435 1.00 45.16 596 TYR B C 1
ATOM 4198 O O . TYR B 1 96 ? 61.117 -83.147 153.533 1.00 45.42 596 TYR B O 1
ATOM 4207 N N . ASP B 1 97 ? 63.093 -82.277 152.890 1.00 46.34 597 ASP B N 1
ATOM 4208 C CA . ASP B 1 97 ? 63.649 -83.533 152.416 1.00 47.28 597 ASP B CA 1
ATOM 4209 C C . ASP B 1 97 ? 62.680 -84.420 151.628 1.00 47.97 597 ASP B C 1
ATOM 4210 O O . ASP B 1 97 ? 62.547 -85.613 151.913 1.00 47.06 597 ASP B O 1
ATOM 4215 N N . THR B 1 98 ? 62.001 -83.847 150.643 1.00 47.21 598 THR B N 1
ATOM 4216 C CA . THR B 1 98 ? 61.087 -84.637 149.834 1.00 47.25 598 THR B CA 1
ATOM 4217 C C . THR B 1 98 ? 61.264 -84.242 148.372 1.00 46.70 598 THR B C 1
ATOM 4218 O O . THR B 1 98 ? 61.468 -83.065 148.055 1.00 47.30 598 THR B O 1
ATOM 4222 N N . LYS B 1 99 ? 61.194 -85.234 147.490 1.00 45.15 599 LYS B N 1
ATOM 4223 C CA . LYS B 1 99 ? 61.348 -85.012 146.061 1.00 44.38 599 LYS B CA 1
ATOM 4224 C C . LYS B 1 99 ? 60.057 -84.477 145.466 1.00 43.61 599 LYS B C 1
ATOM 4225 O O . LYS B 1 99 ? 58.971 -84.932 145.804 1.00 44.28 599 LYS B O 1
ATOM 4231 N N . TYR B 1 100 ? 60.183 -83.510 144.572 1.00 43.11 600 TYR B N 1
ATOM 4232 C CA . TYR B 1 100 ? 59.025 -82.911 143.926 1.00 42.81 600 TYR B CA 1
ATOM 4233 C C . TYR B 1 100 ? 59.189 -82.914 142.420 1.00 42.56 600 TYR B C 1
ATOM 4234 O O . TYR B 1 100 ? 60.288 -82.731 141.888 1.00 42.31 600 TYR B O 1
ATOM 4243 N N . TYR B 1 101 ? 58.082 -83.124 141.731 1.00 43.10 601 TYR B N 1
ATOM 4244 C CA . TYR B 1 101 ? 58.082 -83.111 140.278 1.00 44.03 601 TYR B CA 1
ATOM 4245 C C . TYR B 1 101 ? 57.291 -81.886 139.853 1.00 43.12 601 TYR B C 1
ATOM 4246 O O . TYR B 1 101 ? 56.314 -81.522 140.503 1.00 43.87 601 TYR B O 1
ATOM 4255 N N . TYR B 1 102 ? 57.712 -81.242 138.777 1.00 42.29 602 TYR B N 1
ATOM 4256 C CA . TYR B 1 102 ? 56.979 -80.087 138.283 1.00 42.88 602 TYR B CA 1
ATOM 4257 C C . TYR B 1 102 ? 57.081 -80.095 136.771 1.00 43.21 602 TYR B C 1
ATOM 4258 O O . TYR B 1 102 ? 58.067 -80.583 136.219 1.00 42.03 602 TYR B O 1
ATOM 4267 N N . ARG B 1 103 ? 56.055 -79.583 136.098 1.00 44.50 603 ARG B N 1
ATOM 4268 C CA . ARG B 1 103 ? 56.079 -79.549 134.644 1.00 47.01 603 ARG B CA 1
ATOM 4269 C C . ARG B 1 103 ? 55.552 -78.240 134.081 1.00 46.00 603 ARG B C 1
ATOM 4270 O O . ARG B 1 103 ? 54.730 -77.573 134.692 1.00 44.31 603 ARG B O 1
ATOM 4278 N N . LEU B 1 104 ? 56.056 -77.888 132.903 1.00 47.32 604 LEU B N 1
ATOM 4279 C CA . LEU B 1 104 ? 55.670 -76.673 132.195 1.00 47.78 604 LEU B CA 1
ATOM 4280 C C . LEU B 1 104 ? 55.237 -77.053 130.788 1.00 48.97 604 LEU B C 1
ATOM 4281 O O . LEU B 1 104 ? 55.606 -78.112 130.287 1.00 48.50 604 LEU B O 1
ATOM 4286 N N . GLY B 1 105 ? 54.459 -76.179 130.159 1.00 50.95 605 GLY B N 1
ATOM 4287 C CA . GLY B 1 105 ? 54.010 -76.418 128.800 1.00 53.40 605 GLY B CA 1
ATOM 4288 C C . GLY B 1 105 ? 52.840 -77.365 128.634 1.00 54.83 605 GLY B C 1
ATOM 4289 O O . GLY B 1 105 ? 52.337 -77.926 129.607 1.00 54.23 605 GLY B O 1
ATOM 4290 N N . PHE B 1 106 ? 52.404 -77.531 127.386 1.00 57.12 606 PHE B N 1
ATOM 4291 C CA . PHE B 1 106 ? 51.291 -78.418 127.052 1.00 58.36 606 PHE B CA 1
ATOM 4292 C C . PHE B 1 106 ? 51.498 -79.087 125.704 1.00 57.29 606 PHE B C 1
ATOM 4293 O O . PHE B 1 106 ? 52.383 -78.706 124.937 1.00 56.61 606 PHE B O 1
ATOM 4301 N N . GLY B 1 107 ? 50.673 -80.087 125.421 1.00 57.02 607 GLY B N 1
ATOM 4302 C CA . GLY B 1 107 ? 50.786 -80.791 124.160 1.00 57.33 607 GLY B CA 1
ATOM 4303 C C . GLY B 1 107 ? 52.139 -81.453 124.066 1.00 57.26 607 GLY B C 1
ATOM 4304 O O . GLY B 1 107 ? 52.598 -82.069 125.021 1.00 58.17 607 GLY B O 1
ATOM 4305 N N . ASP B 1 108 ? 52.791 -81.331 122.921 1.00 57.61 608 ASP B N 1
ATOM 4306 C CA . ASP B 1 108 ? 54.102 -81.939 122.764 1.00 58.78 608 ASP B CA 1
ATOM 4307 C C . ASP B 1 108 ? 55.227 -80.955 123.064 1.00 56.54 608 ASP B C 1
ATOM 4308 O O . ASP B 1 108 ? 56.336 -81.087 122.546 1.00 56.12 608 ASP B O 1
ATOM 4313 N N . ALA B 1 109 ? 54.928 -79.968 123.901 1.00 54.05 609 ALA B N 1
ATOM 4314 C CA . ALA B 1 109 ? 55.907 -78.973 124.314 1.00 51.95 609 ALA B CA 1
ATOM 4315 C C . ALA B 1 109 ? 56.079 -79.145 125.827 1.00 51.03 609 ALA B C 1
ATOM 4316 O O . ALA B 1 109 ? 56.946 -78.538 126.453 1.00 51.24 609 ALA B O 1
ATOM 4318 N N . LYS B 1 110 ? 55.231 -79.994 126.397 1.00 49.66 610 LYS B N 1
ATOM 4319 C CA . LYS B 1 110 ? 55.225 -80.298 127.821 1.00 48.47 610 LYS B CA 1
ATOM 4320 C C . LYS B 1 110 ? 56.595 -80.805 128.282 1.00 47.93 610 LYS B C 1
ATOM 4321 O O . LYS B 1 110 ? 57.218 -81.641 127.619 1.00 47.30 610 LYS B O 1
ATOM 4327 N N . ARG B 1 111 ? 57.066 -80.287 129.413 1.00 46.29 611 ARG B N 1
ATOM 4328 C CA . ARG B 1 111 ? 58.352 -80.699 129.964 1.00 44.62 611 ARG B CA 1
ATOM 4329 C C . ARG B 1 111 ? 58.254 -80.913 131.475 1.00 44.38 611 ARG B C 1
ATOM 4330 O O . ARG B 1 111 ? 57.644 -80.117 132.198 1.00 43.10 611 ARG B O 1
ATOM 4338 N N . GLN B 1 112 ? 58.867 -81.994 131.946 1.00 44.23 612 GLN B N 1
ATOM 4339 C CA . GLN B 1 112 ? 58.842 -82.324 133.366 1.00 44.39 612 GLN B CA 1
ATOM 4340 C C . GLN B 1 112 ? 60.242 -82.349 133.984 1.00 42.44 612 GLN B C 1
ATOM 4341 O O . GLN B 1 112 ? 61.201 -82.850 133.388 1.00 40.64 612 GLN B O 1
ATOM 4347 N N . PHE B 1 113 ? 60.340 -81.787 135.185 1.00 41.13 613 PHE B N 1
ATOM 4348 C CA . PHE B 1 113 ? 61.592 -81.737 135.920 1.00 40.82 613 PHE B CA 1
ATOM 4349 C C . PHE B 1 113 ? 61.320 -82.147 137.363 1.00 40.78 613 PHE B C 1
ATOM 4350 O O . PHE B 1 113 ? 60.189 -82.462 137.731 1.00 40.82 613 PHE B O 1
ATOM 4358 N N . TRP B 1 114 ? 62.366 -82.149 138.179 1.00 41.05 614 TRP B N 1
ATOM 4359 C CA . TRP B 1 114 ? 62.222 -82.490 139.582 1.00 41.59 614 TRP B CA 1
ATOM 4360 C C . TRP B 1 114 ? 63.335 -81.857 140.402 1.00 40.21 614 TRP B C 1
ATOM 4361 O O . TRP B 1 114 ? 64.347 -81.400 139.867 1.00 38.91 614 TRP B O 1
ATOM 4372 N N . PHE B 1 115 ? 63.122 -81.823 141.708 1.00 39.19 615 PHE B N 1
ATOM 4373 C CA . PHE B 1 115 ? 64.096 -81.280 142.629 1.00 39.02 615 PHE B CA 1
ATOM 4374 C C . PHE B 1 115 ? 63.796 -81.851 144.006 1.00 38.89 615 PHE B C 1
ATOM 4375 O O . PHE B 1 115 ? 62.743 -82.447 144.224 1.00 38.88 615 PHE B O 1
ATOM 4383 N N . VAL B 1 116 ? 64.725 -81.679 144.931 1.00 39.36 616 VAL B N 1
ATOM 4384 C CA . VAL B 1 116 ? 64.553 -82.215 146.266 1.00 38.79 616 VAL B CA 1
ATOM 4385 C C . VAL B 1 116 ? 64.784 -81.152 147.310 1.00 38.15 616 VAL B C 1
ATOM 4386 O O . VAL B 1 116 ? 65.895 -80.653 147.450 1.00 38.19 616 VAL B O 1
ATOM 4390 N N . THR B 1 117 ? 63.743 -80.804 148.049 1.00 38.04 617 THR B N 1
ATOM 4391 C CA . THR B 1 117 ? 63.896 -79.803 149.089 1.00 37.64 617 THR B CA 1
ATOM 4392 C C . THR B 1 117 ? 64.907 -80.310 150.112 1.00 37.67 617 THR B C 1
ATOM 4393 O O . THR B 1 117 ? 65.046 -81.521 150.333 1.00 35.61 617 THR B O 1
ATOM 4397 N N . PRO B 1 118 ? 65.639 -79.389 150.746 1.00 37.21 618 PRO B N 1
ATOM 4398 C CA . PRO B 1 118 ? 66.633 -79.781 151.743 1.00 37.78 618 PRO B CA 1
ATOM 4399 C C . PRO B 1 118 ? 65.992 -80.234 153.043 1.00 38.19 618 PRO B C 1
ATOM 4400 O O . PRO B 1 118 ? 64.809 -80.000 153.289 1.00 36.51 618 PRO B O 1
ATOM 4404 N N . PRO B 1 119 ? 66.769 -80.902 153.890 1.00 39.38 619 PRO B N 1
ATOM 4405 C CA . PRO B 1 119 ? 66.211 -81.350 155.167 1.00 40.24 619 PRO B CA 1
ATOM 4406 C C . PRO B 1 119 ? 66.034 -80.148 156.081 1.00 40.20 619 PRO B C 1
ATOM 4407 O O . PRO B 1 119 ? 66.651 -79.117 155.865 1.00 40.41 619 PRO B O 1
ATOM 4411 N N . LYS B 1 120 ? 65.182 -80.273 157.089 1.00 40.66 620 LYS B N 1
ATOM 4412 C CA . LYS B 1 120 ? 64.963 -79.186 158.033 1.00 42.26 620 LYS B CA 1
ATOM 4413 C C . LYS B 1 120 ? 66.308 -78.718 158.616 1.00 43.27 620 LYS B C 1
ATOM 4414 O O . LYS B 1 120 ? 67.199 -79.529 158.877 1.00 42.38 620 LYS B O 1
ATOM 4420 N N . PRO B 1 121 ? 66.468 -77.400 158.824 1.00 43.35 621 PRO B N 1
ATOM 4421 C CA . PRO B 1 121 ? 67.704 -76.828 159.374 1.00 42.69 621 PRO B CA 1
ATOM 4422 C C . PRO B 1 121 ? 68.035 -77.406 160.748 1.00 42.88 621 PRO B C 1
ATOM 4423 O O . PRO B 1 121 ? 67.205 -77.377 161.656 1.00 42.16 621 PRO B O 1
ATOM 4427 N N . GLY B 1 122 ? 69.251 -77.927 160.889 1.00 42.17 622 GLY B N 1
ATOM 4428 C CA . GLY B 1 122 ? 69.676 -78.504 162.147 1.00 41.35 622 GLY B CA 1
ATOM 4429 C C . GLY B 1 122 ? 71.188 -78.531 162.242 1.00 42.04 622 GLY B C 1
ATOM 4430 O O . GLY B 1 122 ? 71.875 -78.590 161.218 1.00 43.11 622 GLY B O 1
ATOM 4431 N N . PRO B 1 123 ? 71.741 -78.505 163.465 1.00 40.80 623 PRO B N 1
ATOM 4432 C CA . PRO B 1 123 ? 73.187 -78.518 163.700 1.00 39.79 623 PRO B CA 1
ATOM 4433 C C . PRO B 1 123 ? 74.002 -79.629 163.045 1.00 39.32 623 PRO B C 1
ATOM 4434 O O . PRO B 1 123 ? 75.089 -79.379 162.533 1.00 38.43 623 PRO B O 1
ATOM 4438 N N . ASP B 1 124 ? 73.493 -80.853 163.045 1.00 38.93 624 ASP B N 1
ATOM 4439 C CA . ASP B 1 124 ? 74.268 -81.945 162.470 1.00 37.59 624 ASP B CA 1
ATOM 4440 C C . ASP B 1 124 ? 73.740 -82.476 161.150 1.00 36.75 624 ASP B C 1
ATOM 4441 O O . ASP B 1 124 ? 74.120 -83.560 160.722 1.00 35.94 624 ASP B O 1
ATOM 4446 N N . VAL B 1 125 ? 72.877 -81.708 160.495 1.00 36.67 625 VAL B N 1
ATOM 4447 C CA . VAL B 1 125 ? 72.313 -82.133 159.220 1.00 37.35 625 VAL B CA 1
ATOM 4448 C C . VAL B 1 125 ? 73.331 -82.027 158.094 1.00 36.40 625 VAL B C 1
ATOM 4449 O O . VAL B 1 125 ? 73.725 -80.937 157.715 1.00 37.45 625 VAL B O 1
ATOM 4453 N N . PRO B 1 126 ? 73.772 -83.169 157.542 1.00 36.56 626 PRO B N 1
ATOM 4454 C CA . PRO B 1 126 ? 74.755 -83.146 156.449 1.00 36.31 626 PRO B CA 1
ATOM 4455 C C . PRO B 1 126 ? 74.176 -82.623 155.127 1.00 36.82 626 PRO B C 1
ATOM 4456 O O . PRO B 1 126 ? 72.970 -82.708 154.882 1.00 35.99 626 PRO B O 1
ATOM 4460 N N . TYR B 1 127 ? 75.044 -82.078 154.283 1.00 37.37 627 TYR B N 1
ATOM 4461 C CA . TYR B 1 127 ? 74.630 -81.543 152.992 1.00 37.32 627 TYR B CA 1
ATOM 4462 C C . TYR B 1 127 ? 75.863 -81.326 152.107 1.00 36.12 627 TYR B C 1
ATOM 4463 O O . TYR B 1 127 ? 76.930 -80.959 152.603 1.00 34.08 627 TYR B O 1
ATOM 4472 N N . VAL B 1 128 ? 75.710 -81.558 150.803 1.00 35.97 628 VAL B N 1
ATOM 4473 C CA . VAL B 1 128 ? 76.811 -81.384 149.861 1.00 36.73 628 VAL B CA 1
ATOM 4474 C C . VAL B 1 128 ? 76.558 -80.248 148.866 1.00 38.06 628 VAL B C 1
ATOM 4475 O O . VAL B 1 128 ? 75.642 -80.319 148.051 1.00 39.39 628 VAL B O 1
ATOM 4479 N N . PHE B 1 129 ? 77.378 -79.201 148.935 1.00 37.46 629 PHE B N 1
ATOM 4480 C CA . PHE B 1 129 ? 77.252 -78.044 148.044 1.00 34.77 629 PHE B CA 1
ATOM 4481 C C . PHE B 1 129 ? 78.265 -78.068 146.916 1.00 34.14 629 PHE B C 1
ATOM 4482 O O . PHE B 1 129 ? 79.440 -78.368 147.122 1.00 35.15 629 PHE B O 1
ATOM 4490 N N . GLY B 1 130 ? 77.809 -77.737 145.722 1.00 33.97 630 GLY B N 1
ATOM 4491 C CA . GLY B 1 130 ? 78.713 -77.662 144.601 1.00 33.51 630 GLY B CA 1
ATOM 4492 C C . GLY B 1 130 ? 79.230 -76.228 144.602 1.00 35.06 630 GLY B C 1
ATOM 4493 O O . GLY B 1 130 ? 78.560 -75.320 145.111 1.00 34.47 630 GLY B O 1
ATOM 4494 N N . LEU B 1 131 ? 80.419 -76.014 144.044 1.00 35.09 631 LEU B N 1
ATOM 4495 C CA . LEU B 1 131 ? 81.012 -74.687 143.990 1.00 34.13 631 LEU B CA 1
ATOM 4496 C C . LEU B 1 131 ? 81.465 -74.355 142.572 1.00 34.83 631 LEU B C 1
ATOM 4497 O O . LEU B 1 131 ? 82.309 -75.049 141.997 1.00 34.35 631 LEU B O 1
ATOM 4502 N N . ILE B 1 132 ? 80.894 -73.291 142.011 1.00 34.62 632 ILE B N 1
ATOM 4503 C CA . ILE B 1 132 ? 81.240 -72.858 140.666 1.00 33.58 632 ILE B CA 1
ATOM 4504 C C . ILE B 1 132 ? 81.254 -71.338 140.563 1.00 34.07 632 ILE B C 1
ATOM 4505 O O . ILE B 1 132 ? 80.474 -70.638 141.234 1.00 33.56 632 ILE B O 1
ATOM 4510 N N . GLY B 1 133 ? 82.146 -70.830 139.717 1.00 33.98 633 GLY B N 1
ATOM 4511 C CA . GLY B 1 133 ? 82.238 -69.395 139.524 1.00 33.16 633 GLY B CA 1
ATOM 4512 C C . GLY B 1 133 ? 82.806 -69.006 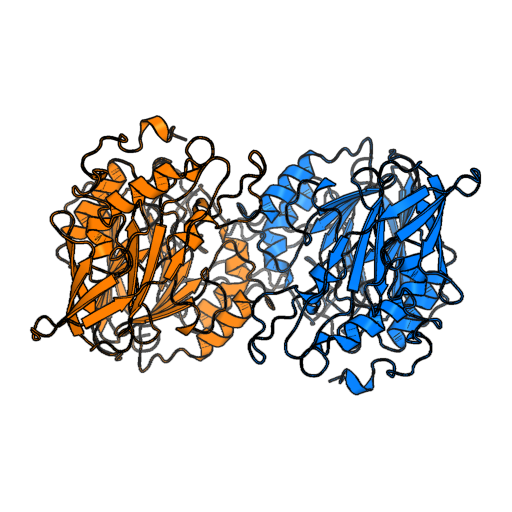138.171 1.00 32.66 633 GLY B C 1
ATOM 4513 O O . GLY B 1 133 ? 83.698 -69.679 137.652 1.00 28.90 633 GLY B O 1
ATOM 4514 N N . ASP B 1 134 ? 82.276 -67.926 137.596 1.00 31.44 634 ASP B N 1
ATOM 4515 C CA . ASP B 1 134 ? 82.753 -67.415 136.316 1.00 32.99 634 ASP B CA 1
ATOM 4516 C C . ASP B 1 134 ? 82.771 -68.492 135.232 1.00 33.99 634 ASP B C 1
ATOM 4517 O O . ASP B 1 134 ? 83.754 -68.633 134.508 1.00 33.92 634 ASP B O 1
ATOM 4522 N N . ILE B 1 135 ? 81.681 -69.240 135.108 1.00 35.56 635 ILE B N 1
ATOM 4523 C CA . ILE B 1 135 ? 81.626 -70.310 134.125 1.00 37.32 635 ILE B CA 1
ATOM 4524 C C . ILE B 1 135 ? 81.514 -69.870 132.662 1.00 38.26 635 ILE B C 1
ATOM 4525 O O . ILE B 1 135 ? 82.265 -70.343 131.811 1.00 37.92 635 ILE B O 1
ATOM 4530 N N . GLY B 1 136 ? 80.594 -68.961 132.360 1.00 39.88 636 GLY B N 1
ATOM 4531 C CA . GLY B 1 136 ? 80.452 -68.517 130.985 1.00 38.96 636 GLY B CA 1
ATOM 4532 C C . GLY B 1 136 ? 79.882 -69.620 130.117 1.00 39.44 636 GLY B C 1
ATOM 4533 O O . GLY B 1 136 ? 79.136 -70.466 130.613 1.00 39.60 636 GLY B O 1
ATOM 4534 N N . GLN B 1 137 ? 80.232 -69.626 128.832 1.00 39.35 637 GLN B N 1
ATOM 4535 C CA . GLN B 1 137 ? 79.716 -70.638 127.920 1.00 40.39 637 GLN B CA 1
ATOM 4536 C C . GLN B 1 137 ? 80.699 -71.091 126.851 1.00 42.04 637 GLN B C 1
ATOM 4537 O O . GLN B 1 137 ? 80.391 -71.084 125.657 1.00 43.22 637 GLN B O 1
ATOM 4543 N N . THR B 1 138 ? 81.885 -71.497 127.291 1.00 43.67 638 THR B N 1
ATOM 4544 C CA . THR B 1 138 ? 82.925 -71.966 126.390 1.00 44.15 638 THR B CA 1
ATOM 4545 C C . THR B 1 138 ? 82.924 -73.482 126.449 1.00 44.99 638 THR B C 1
ATOM 4546 O O . THR B 1 138 ? 82.113 -74.070 127.153 1.00 45.81 638 THR B O 1
ATOM 4550 N N . HIS B 1 139 ? 83.824 -74.124 125.715 1.00 46.41 639 HIS B N 1
ATOM 4551 C CA . HIS B 1 139 ? 83.883 -75.583 125.747 1.00 45.16 639 HIS B CA 1
ATOM 4552 C C . HIS B 1 139 ? 84.388 -76.059 127.109 1.00 43.41 639 HIS B C 1
ATOM 4553 O O . HIS B 1 139 ? 84.004 -77.129 127.573 1.00 44.06 639 HIS B O 1
ATOM 4560 N N . ASP B 1 140 ? 85.239 -75.262 127.752 1.00 41.58 640 ASP B N 1
ATOM 4561 C CA . ASP B 1 140 ? 85.747 -75.603 129.077 1.00 40.62 640 ASP B CA 1
ATOM 4562 C C . ASP B 1 140 ? 84.566 -75.531 130.045 1.00 40.03 640 ASP B C 1
ATOM 4563 O O . ASP B 1 140 ? 84.423 -76.356 130.950 1.00 38.52 640 ASP B O 1
ATOM 4568 N N . SER B 1 141 ? 83.717 -74.530 129.837 1.00 40.16 641 SER B N 1
ATOM 4569 C CA . SER B 1 141 ? 82.543 -74.320 130.670 1.00 38.66 641 SER B CA 1
ATOM 4570 C C . SER B 1 141 ? 81.690 -75.580 130.680 1.00 38.84 641 SER B C 1
ATOM 4571 O O . SER B 1 141 ? 81.135 -75.967 131.716 1.00 37.99 641 SER B O 1
ATOM 4574 N N . ASN B 1 142 ? 81.582 -76.213 129.517 1.00 37.77 642 ASN B N 1
ATOM 4575 C CA . ASN B 1 142 ? 80.783 -77.414 129.395 1.00 38.61 642 ASN B CA 1
ATOM 4576 C C . ASN B 1 142 ? 81.434 -78.558 130.155 1.00 37.94 642 ASN B C 1
ATOM 4577 O O . ASN B 1 142 ? 80.750 -79.341 130.808 1.00 38.32 642 ASN B O 1
ATOM 4582 N N . THR B 1 143 ? 82.759 -78.645 130.072 1.00 36.71 643 THR B N 1
ATOM 4583 C CA . THR B 1 143 ? 83.507 -79.690 130.761 1.00 35.51 643 THR B CA 1
ATOM 4584 C C . THR B 1 143 ? 83.347 -79.562 132.270 1.00 35.11 643 THR B C 1
ATOM 4585 O O . THR B 1 143 ? 83.069 -80.548 132.958 1.00 34.29 643 THR B O 1
ATOM 4589 N N . THR B 1 144 ? 83.529 -78.339 132.772 1.00 35.29 644 THR B N 1
ATOM 4590 C CA . THR B 1 144 ? 83.403 -78.043 134.195 1.00 34.74 644 THR B CA 1
ATOM 4591 C C . THR B 1 144 ? 82.065 -78.568 134.711 1.00 36.07 644 THR B C 1
ATOM 4592 O O . THR B 1 144 ? 82.006 -79.326 135.687 1.00 34.76 644 THR B O 1
ATOM 4596 N N . LEU B 1 145 ? 80.990 -78.158 134.043 1.00 36.60 645 LEU B N 1
ATOM 4597 C CA . LEU B 1 145 ? 79.652 -78.576 134.425 1.00 36.79 645 LEU B CA 1
ATOM 4598 C C . LEU B 1 145 ? 79.492 -80.097 134.349 1.00 37.57 645 LEU B C 1
ATOM 4599 O O . LEU B 1 145 ? 78.890 -80.718 135.244 1.00 37.21 645 LEU B O 1
ATOM 4604 N N . THR B 1 146 ? 80.024 -80.697 133.286 1.00 36.37 646 THR B N 1
ATOM 4605 C CA . THR B 1 146 ? 79.926 -82.139 133.120 1.00 36.74 646 THR B CA 1
ATOM 4606 C C . THR B 1 146 ? 80.584 -82.812 134.320 1.00 37.33 646 THR B C 1
ATOM 4607 O O . THR B 1 146 ? 80.022 -83.728 134.927 1.00 35.94 646 THR B O 1
ATOM 4611 N N . HIS B 1 147 ? 81.779 -82.344 134.662 1.00 38.66 647 HIS B N 1
ATOM 4612 C CA . HIS B 1 147 ? 82.500 -82.911 135.783 1.00 40.33 647 HIS B CA 1
ATOM 4613 C C . HIS B 1 147 ? 81.731 -82.773 137.089 1.00 41.38 647 HIS B C 1
ATOM 4614 O O . HIS B 1 147 ? 81.734 -83.691 137.915 1.00 43.41 647 HIS B O 1
ATOM 4621 N N . TYR B 1 148 ? 81.070 -81.641 137.294 1.00 40.64 648 TYR B N 1
ATOM 4622 C CA . TYR B 1 148 ? 80.313 -81.481 138.520 1.00 40.24 648 TYR B CA 1
ATOM 4623 C C . TYR B 1 148 ? 79.215 -82.523 138.592 1.00 41.04 648 TYR B C 1
ATOM 4624 O O . TYR B 1 148 ? 78.983 -83.119 139.641 1.00 41.45 648 TYR B O 1
ATOM 4633 N N . GLU B 1 149 ? 78.538 -82.732 137.467 1.00 42.33 649 GLU B N 1
ATOM 4634 C CA . GLU B 1 149 ? 77.437 -83.686 137.401 1.00 42.84 649 GLU B CA 1
ATOM 4635 C C . GLU B 1 149 ? 77.872 -85.119 137.672 1.00 42.43 649 GLU B C 1
ATOM 4636 O O . GLU B 1 149 ? 77.120 -85.897 138.253 1.00 41.12 649 GLU B O 1
ATOM 4642 N N . GLN B 1 150 ? 79.087 -85.466 137.265 1.00 43.21 650 GLN B N 1
ATOM 4643 C CA . GLN B 1 150 ? 79.588 -86.820 137.466 1.00 44.31 650 GLN B CA 1
ATOM 4644 C C . GLN B 1 150 ? 80.343 -87.000 138.783 1.00 45.32 650 GLN B C 1
ATOM 4645 O O . GLN B 1 150 ? 80.654 -88.121 139.176 1.00 44.62 650 GLN B O 1
ATOM 4651 N N . ASN B 1 151 ? 80.639 -85.897 139.462 1.00 46.90 651 ASN B N 1
ATOM 4652 C CA . ASN B 1 151 ? 81.360 -85.960 140.730 1.00 47.26 651 ASN B CA 1
ATOM 4653 C C . ASN B 1 151 ? 80.628 -86.882 141.709 1.00 46.16 651 ASN B C 1
ATOM 4654 O O . ASN B 1 151 ? 79.484 -86.637 142.086 1.00 45.94 651 ASN B O 1
ATOM 4659 N N . SER B 1 152 ? 81.308 -87.943 142.119 1.00 44.67 652 SER B N 1
ATOM 4660 C CA . SER B 1 152 ? 80.723 -88.916 143.023 1.00 43.38 652 SER B CA 1
ATOM 4661 C C . SER B 1 152 ? 80.232 -88.342 144.337 1.00 42.66 652 SER B C 1
ATOM 4662 O O . SER B 1 152 ? 79.535 -89.024 145.077 1.00 44.72 652 SER B O 1
ATOM 4665 N N . ALA B 1 153 ? 80.593 -87.099 144.628 1.00 42.40 653 ALA B N 1
ATOM 4666 C CA . ALA B 1 153 ? 80.169 -86.435 145.868 1.00 42.64 653 ALA B CA 1
ATOM 4667 C C . ALA B 1 153 ? 78.682 -86.064 145.831 1.00 42.27 653 ALA B C 1
ATOM 4668 O O . ALA B 1 153 ? 78.070 -85.803 146.868 1.00 40.22 653 ALA B O 1
ATOM 4670 N N . LYS B 1 154 ? 78.122 -86.035 144.624 1.00 42.73 654 LYS B N 1
ATOM 4671 C CA . LYS B 1 154 ? 76.718 -85.725 144.406 1.00 42.66 654 LYS B CA 1
ATOM 4672 C C . LYS B 1 154 ? 76.198 -84.444 145.058 1.00 42.49 654 LYS B C 1
ATOM 4673 O O . LYS B 1 154 ? 75.482 -84.489 146.062 1.00 41.74 654 LYS B O 1
ATOM 4679 N N . GLY B 1 155 ? 76.553 -83.303 144.470 1.00 43.18 655 GLY B N 1
ATOM 4680 C CA . GLY B 1 155 ? 76.103 -82.015 144.984 1.00 42.85 655 GLY B CA 1
ATOM 4681 C C . GLY B 1 155 ? 74.598 -81.825 144.829 1.00 42.17 655 GLY B C 1
ATOM 4682 O O . GLY B 1 155 ? 74.014 -82.172 143.803 1.00 40.94 655 GLY B O 1
ATOM 4683 N N . GLN B 1 156 ? 73.970 -81.258 145.853 1.00 42.53 656 GLN B N 1
ATOM 4684 C CA . GLN B 1 156 ? 72.530 -81.050 145.859 1.00 42.17 656 GLN B CA 1
ATOM 4685 C C . GLN B 1 156 ? 72.109 -79.622 145.514 1.00 40.65 656 GLN B C 1
ATOM 4686 O O . GLN B 1 156 ? 70.946 -79.362 145.213 1.00 39.06 656 GLN B O 1
ATOM 4692 N N . ALA B 1 157 ? 73.062 -78.703 145.572 1.00 39.47 657 ALA B N 1
ATOM 4693 C CA . ALA B 1 157 ? 72.806 -77.305 145.269 1.00 37.83 657 ALA B CA 1
ATOM 4694 C C . ALA B 1 157 ? 74.137 -76.679 144.899 1.00 37.73 657 ALA B C 1
ATOM 4695 O O . ALA B 1 157 ? 75.182 -77.095 145.390 1.00 36.56 657 ALA B O 1
ATOM 4697 N N . VAL B 1 158 ? 74.099 -75.682 144.026 1.00 37.17 658 VAL B N 1
ATOM 4698 C CA . VAL B 1 158 ? 75.321 -75.011 143.620 1.00 36.72 658 VAL B CA 1
ATOM 4699 C C . VAL B 1 158 ? 75.409 -73.586 144.164 1.00 35.57 658 VAL B C 1
ATOM 4700 O O . VAL B 1 158 ? 74.479 -72.786 144.008 1.00 34.91 658 VAL B O 1
ATOM 4704 N N . LEU B 1 159 ? 76.523 -73.287 144.827 1.00 34.35 659 LEU B N 1
ATOM 4705 C CA . LEU B 1 159 ? 76.773 -71.946 145.347 1.00 33.11 659 LEU B CA 1
ATOM 4706 C C . LEU B 1 159 ? 77.545 -71.327 144.188 1.00 31.82 659 LEU B C 1
ATOM 4707 O O . LEU B 1 159 ? 78.632 -71.793 143.849 1.00 32.71 659 LEU B O 1
ATOM 4712 N N . PHE B 1 160 ? 76.973 -70.301 143.561 1.00 30.87 660 PHE B N 1
ATOM 4713 C CA . PHE B 1 160 ? 77.618 -69.675 142.408 1.00 30.82 660 PHE B CA 1
ATOM 4714 C C . PHE B 1 160 ? 78.281 -68.343 142.756 1.00 29.96 660 PHE B C 1
ATOM 4715 O O . PHE B 1 160 ? 77.649 -67.419 143.280 1.00 27.82 660 PHE B O 1
ATOM 4723 N N . MET B 1 161 ? 79.567 -68.242 142.437 1.00 31.23 661 MET B N 1
ATOM 4724 C CA . MET B 1 161 ? 80.323 -67.048 142.806 1.00 33.13 661 MET B CA 1
ATOM 4725 C C . MET B 1 161 ? 80.308 -65.827 141.908 1.00 34.05 661 MET B C 1
ATOM 4726 O O . MET B 1 161 ? 81.064 -64.882 142.150 1.00 34.72 661 MET B O 1
ATOM 4731 N N . GLY B 1 162 ? 79.461 -65.828 140.882 1.00 34.26 662 GLY B N 1
ATOM 4732 C CA . GLY B 1 162 ? 79.378 -64.661 140.021 1.00 34.94 662 GLY B CA 1
ATOM 4733 C C . GLY B 1 162 ? 79.924 -64.802 138.620 1.00 35.63 662 GLY B C 1
ATOM 4734 O O . GLY B 1 162 ? 80.727 -65.688 138.345 1.00 36.40 662 GLY B O 1
ATOM 4735 N N . ASP B 1 163 ? 79.487 -63.895 137.747 1.00 36.66 663 ASP B N 1
ATOM 4736 C CA . ASP B 1 163 ? 79.858 -63.880 136.338 1.00 36.96 663 ASP B CA 1
ATOM 4737 C C . ASP B 1 163 ? 79.254 -65.123 135.686 1.00 37.79 663 ASP B C 1
ATOM 4738 O O . ASP B 1 163 ? 79.915 -66.154 135.517 1.00 38.71 663 ASP B O 1
ATOM 4743 N N . LEU B 1 164 ? 77.979 -65.003 135.324 1.00 37.48 664 LEU B N 1
ATOM 4744 C CA . LEU B 1 164 ? 77.230 -66.100 134.725 1.00 37.13 664 LEU B CA 1
ATOM 4745 C C . LEU B 1 164 ? 77.480 -66.409 133.257 1.00 37.76 664 LEU B C 1
ATOM 4746 O O . LEU B 1 164 ? 78.150 -67.391 132.937 1.00 36.05 664 LEU B O 1
ATOM 4751 N N . SER B 1 165 ? 76.942 -65.568 132.376 1.00 39.52 665 SER B N 1
ATOM 4752 C CA . SER B 1 165 ? 77.030 -65.778 130.931 1.00 40.95 665 SER B CA 1
ATOM 4753 C C . SER B 1 165 ? 78.158 -65.129 130.127 1.00 42.84 665 SER B C 1
ATOM 4754 O O . SER B 1 165 ? 78.479 -65.598 129.041 1.00 46.77 665 SER B O 1
ATOM 4757 N N . TYR B 1 166 ? 78.750 -64.057 130.634 1.00 41.27 666 TYR B N 1
ATOM 4758 C CA . TYR B 1 166 ? 79.810 -63.366 129.894 1.00 40.93 666 TYR B CA 1
ATOM 4759 C C . TYR B 1 166 ? 79.318 -62.937 128.517 1.00 41.04 666 TYR B C 1
ATOM 4760 O O . TYR B 1 166 ? 80.101 -62.820 127.571 1.00 40.55 666 TYR B O 1
ATOM 4769 N N . SER B 1 167 ? 78.016 -62.699 128.402 1.00 39.71 667 SER B N 1
ATOM 4770 C CA . SER B 1 167 ? 77.471 -62.270 127.127 1.00 40.95 667 SER B CA 1
ATOM 4771 C C . SER B 1 167 ? 77.812 -60.807 126.905 1.00 38.88 667 SER B C 1
ATOM 4772 O O . SER B 1 167 ? 77.779 -60.316 125.774 1.00 38.63 667 SER B O 1
ATOM 4775 N N . ASN B 1 168 ? 78.140 -60.108 127.987 1.00 37.37 668 ASN B N 1
ATOM 4776 C CA . ASN B 1 168 ? 78.497 -58.703 127.868 1.00 35.98 668 ASN B CA 1
ATOM 4777 C C . ASN B 1 168 ? 79.798 -58.586 127.077 1.00 36.75 668 ASN B C 1
ATOM 4778 O O . ASN B 1 168 ? 80.220 -57.486 126.730 1.00 36.89 668 ASN B O 1
ATOM 4783 N N . ARG B 1 169 ? 80.428 -59.726 126.782 1.00 36.81 669 ARG B N 1
ATOM 4784 C CA . ARG B 1 169 ? 81.672 -59.715 126.011 1.00 39.00 669 ARG B CA 1
ATOM 4785 C C . ARG B 1 169 ? 81.388 -59.744 124.511 1.00 38.76 669 ARG B C 1
ATOM 4786 O O . ARG B 1 169 ? 82.293 -59.574 123.692 1.00 37.90 669 ARG B O 1
ATOM 4794 N N . TRP B 1 170 ? 80.129 -59.959 124.151 1.00 38.18 670 TRP B N 1
ATOM 4795 C CA . TRP B 1 170 ? 79.758 -59.963 122.747 1.00 39.63 670 TRP B CA 1
ATOM 4796 C C . TRP B 1 170 ? 79.378 -58.550 122.305 1.00 39.74 670 TRP B C 1
ATOM 4797 O O . TRP B 1 170 ? 79.173 -57.658 123.137 1.00 39.80 670 TRP B O 1
ATOM 4808 N N . PRO B 1 171 ? 79.293 -58.320 120.987 1.00 40.21 671 PRO B N 1
ATOM 4809 C CA . PRO B 1 171 ? 78.928 -56.976 120.540 1.00 41.03 671 PRO B CA 1
ATOM 4810 C C . PRO B 1 171 ? 77.637 -56.510 121.201 1.00 40.23 671 PRO B C 1
ATOM 4811 O O . PRO B 1 171 ? 76.671 -57.259 121.271 1.00 39.82 671 PRO B O 1
ATOM 4815 N N . ASN B 1 172 ? 77.642 -55.282 121.708 1.00 39.77 672 ASN B N 1
ATOM 4816 C CA . ASN B 1 172 ? 76.468 -54.725 122.357 1.00 39.95 672 ASN B CA 1
ATOM 4817 C C . ASN B 1 172 ? 75.985 -55.601 123.519 1.00 39.61 672 ASN B C 1
ATOM 4818 O O . ASN B 1 172 ? 74.797 -55.594 123.846 1.00 38.52 672 ASN B O 1
ATOM 4823 N N . HIS B 1 173 ? 76.890 -56.347 124.145 1.00 38.06 673 HIS B N 1
ATOM 4824 C CA . HIS B 1 173 ? 76.488 -57.214 125.248 1.00 37.61 673 HIS B CA 1
ATOM 4825 C C . HIS B 1 173 ? 75.355 -58.143 124.805 1.00 36.52 673 HIS B C 1
ATOM 4826 O O . HIS B 1 173 ? 74.491 -58.486 125.598 1.00 36.41 673 HIS B O 1
ATOM 4833 N N . ASP B 1 174 ? 75.368 -58.533 123.538 1.00 37.69 674 ASP B N 1
ATOM 4834 C CA . ASP B 1 174 ? 74.350 -59.403 122.950 1.00 37.16 674 ASP B CA 1
ATOM 4835 C C . ASP B 1 174 ? 73.577 -60.252 123.969 1.00 37.15 674 ASP B C 1
ATOM 4836 O O . ASP B 1 174 ? 74.050 -61.299 124.397 1.00 36.34 674 ASP B O 1
ATOM 4841 N N . ASN B 1 175 ? 72.383 -59.808 124.344 1.00 36.55 675 ASN B N 1
ATOM 4842 C CA . ASN B 1 175 ? 71.587 -60.545 125.315 1.00 36.21 675 ASN B CA 1
ATOM 4843 C C . ASN B 1 175 ? 71.100 -61.897 124.783 1.00 36.74 675 ASN B C 1
ATOM 4844 O O . ASN B 1 175 ? 70.473 -62.684 125.516 1.00 35.42 675 ASN B O 1
ATOM 4849 N N . ASN B 1 176 ? 71.377 -62.173 123.512 1.00 36.56 676 ASN B N 1
ATOM 4850 C CA . ASN B 1 176 ? 70.989 -63.461 122.954 1.00 37.20 676 ASN B CA 1
ATOM 4851 C C . ASN B 1 176 ? 71.886 -64.509 123.600 1.00 37.60 676 ASN B C 1
ATOM 4852 O O . ASN B 1 176 ? 71.517 -65.677 123.684 1.00 37.54 676 ASN B O 1
ATOM 4857 N N . ARG B 1 177 ? 73.061 -64.085 124.066 1.00 37.42 677 ARG B N 1
ATOM 4858 C CA . ARG B 1 177 ? 73.982 -65.004 124.726 1.00 38.08 677 ARG B CA 1
ATOM 4859 C C . ARG B 1 177 ? 73.585 -65.273 126.176 1.00 37.47 677 ARG B C 1
ATOM 4860 O O . ARG B 1 177 ? 74.139 -66.156 126.824 1.00 37.73 677 ARG B O 1
ATOM 4868 N N . TRP B 1 178 ? 72.627 -64.505 126.684 1.00 36.35 678 TRP B N 1
ATOM 4869 C CA . TRP B 1 178 ? 72.123 -64.748 128.032 1.00 36.65 678 TRP B CA 1
ATOM 4870 C C . TRP B 1 178 ? 71.153 -65.917 127.854 1.00 36.01 678 TRP B C 1
ATOM 4871 O O . TRP B 1 178 ? 71.094 -66.823 128.688 1.00 35.97 678 TRP B O 1
ATOM 4882 N N . ASP B 1 179 ? 70.402 -65.887 126.752 1.00 34.97 679 ASP B N 1
ATOM 4883 C CA . ASP B 1 179 ? 69.425 -66.932 126.438 1.00 35.17 679 ASP B CA 1
ATOM 4884 C C . ASP B 1 179 ? 70.114 -68.282 126.219 1.00 34.22 679 ASP B C 1
ATOM 4885 O O . ASP B 1 179 ? 69.647 -69.316 126.702 1.00 31.31 679 ASP B O 1
ATOM 4890 N N . THR B 1 180 ? 71.224 -68.264 125.488 1.00 34.59 680 THR B N 1
ATOM 4891 C CA . THR B 1 180 ? 71.961 -69.484 125.231 1.00 35.55 680 THR B CA 1
ATOM 4892 C C . THR B 1 180 ? 72.456 -70.025 126.560 1.00 35.15 680 THR B C 1
ATOM 4893 O O . THR B 1 180 ? 72.296 -71.206 126.856 1.00 36.12 680 THR B O 1
ATOM 4897 N N . TRP B 1 181 ? 73.048 -69.161 127.370 1.00 34.03 681 TRP B N 1
ATOM 4898 C CA . TRP B 1 181 ? 73.547 -69.601 128.658 1.00 34.42 681 TRP B CA 1
ATOM 4899 C C . TRP B 1 181 ? 72.417 -70.228 129.478 1.00 34.95 681 TRP B C 1
ATOM 4900 O O . TRP B 1 181 ? 72.631 -71.189 130.225 1.00 34.29 681 TRP B O 1
ATOM 4911 N N . GLY B 1 182 ? 71.215 -69.681 129.329 1.00 34.08 682 GLY B N 1
ATOM 4912 C CA . GLY B 1 182 ? 70.068 -70.198 130.056 1.00 34.44 682 GLY B CA 1
ATOM 4913 C C . GLY B 1 182 ? 69.709 -71.615 129.645 1.00 35.77 682 GLY B C 1
ATOM 4914 O O . GLY B 1 182 ? 69.296 -72.424 130.480 1.00 35.93 682 GLY B O 1
ATOM 4915 N N . ARG B 1 183 ? 69.859 -71.918 128.358 1.00 36.03 683 ARG B N 1
ATOM 4916 C CA . ARG B 1 183 ? 69.562 -73.256 127.856 1.00 38.07 683 ARG B CA 1
ATOM 4917 C C . ARG B 1 183 ? 70.665 -74.219 128.263 1.00 38.16 683 ARG B C 1
ATOM 4918 O O . ARG B 1 183 ? 70.399 -75.355 128.658 1.00 39.20 683 ARG B O 1
ATOM 4926 N N . PHE B 1 184 ? 71.901 -73.745 128.173 1.00 36.29 684 PHE B N 1
ATOM 4927 C CA . PHE B 1 184 ? 73.059 -74.546 128.520 1.00 36.19 684 PHE B CA 1
ATOM 4928 C C . PHE B 1 184 ? 73.042 -74.995 129.987 1.00 35.46 684 PHE B C 1
ATOM 4929 O O . PHE B 1 184 ? 73.130 -76.188 130.282 1.00 35.48 684 PHE B O 1
ATOM 4937 N N . SER B 1 185 ? 72.909 -74.043 130.900 1.00 34.27 685 SER B N 1
ATOM 4938 C CA . SER B 1 185 ? 72.911 -74.347 132.325 1.00 33.99 685 SER B CA 1
ATOM 4939 C C . SER B 1 185 ? 71.683 -75.102 132.819 1.00 35.01 685 SER B C 1
ATOM 4940 O O . SER B 1 185 ? 71.717 -75.760 133.860 1.00 34.71 685 SER B O 1
ATOM 4943 N N . GLU B 1 186 ? 70.598 -75.006 132.069 1.00 35.43 686 GLU B N 1
ATOM 4944 C CA . GLU B 1 186 ? 69.358 -75.647 132.464 1.00 36.49 686 GLU B CA 1
ATOM 4945 C C . GLU B 1 186 ? 69.451 -77.102 132.915 1.00 36.87 686 GLU B C 1
ATOM 4946 O O . GLU B 1 186 ? 68.767 -77.497 133.860 1.00 37.02 686 GLU B O 1
ATOM 4952 N N . ARG B 1 187 ? 70.284 -77.898 132.248 1.00 36.45 687 ARG B N 1
ATOM 4953 C CA . ARG B 1 187 ? 70.388 -79.313 132.593 1.00 36.85 687 ARG B CA 1
ATOM 4954 C C . ARG B 1 187 ? 70.745 -79.545 134.054 1.00 37.59 687 ARG B C 1
ATOM 4955 O O . ARG B 1 187 ? 70.549 -80.643 134.580 1.00 37.31 687 ARG B O 1
ATOM 4963 N N . SER B 1 188 ? 71.261 -78.507 134.706 1.00 36.74 688 SER B N 1
ATOM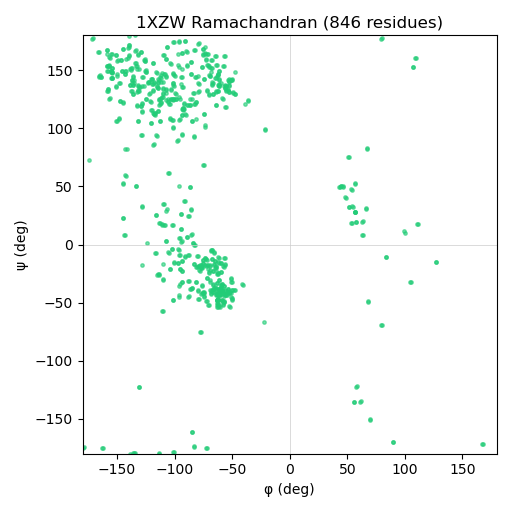 4964 C CA . SER B 1 188 ? 71.608 -78.597 136.112 1.00 35.23 688 SER B CA 1
ATOM 4965 C C . SER B 1 188 ? 70.673 -77.774 137.000 1.00 34.36 688 SER B C 1
ATOM 4966 O O . SER B 1 188 ? 70.051 -78.313 137.900 1.00 34.65 688 SER B O 1
ATOM 4969 N N . VAL B 1 189 ? 70.574 -76.473 136.733 1.00 34.36 689 VAL B N 1
ATOM 4970 C CA . VAL B 1 189 ? 69.753 -75.552 137.526 1.00 34.93 689 VAL B CA 1
ATOM 4971 C C . VAL B 1 189 ? 68.267 -75.846 137.525 1.00 36.39 689 VAL B C 1
ATOM 4972 O O . VAL B 1 189 ? 67.510 -75.310 138.350 1.00 35.13 689 VAL B O 1
ATOM 4976 N N . ALA B 1 190 ? 67.844 -76.680 136.584 1.00 37.63 690 ALA B N 1
ATOM 4977 C CA . ALA B 1 190 ? 66.444 -77.050 136.492 1.00 38.70 690 ALA B CA 1
ATOM 4978 C C . ALA B 1 190 ? 66.141 -78.133 137.532 1.00 39.19 690 ALA B C 1
ATOM 4979 O O . ALA B 1 190 ? 64.979 -78.358 137.895 1.00 39.81 690 ALA B O 1
ATOM 4981 N N . TYR B 1 191 ? 67.192 -78.792 138.015 1.00 38.00 691 TYR B N 1
ATOM 4982 C CA . TYR B 1 191 ? 67.039 -79.875 138.977 1.00 38.57 691 TYR B CA 1
ATOM 4983 C C . TYR B 1 191 ? 67.516 -79.581 140.392 1.00 38.33 691 TYR B C 1
ATOM 4984 O O . TYR B 1 191 ? 66.998 -80.149 141.359 1.00 38.53 691 TYR B O 1
ATOM 4993 N N . GLN B 1 192 ? 68.509 -78.711 140.521 1.00 38.43 692 GLN B N 1
ATOM 4994 C CA . GLN B 1 192 ? 68.996 -78.323 141.843 1.00 38.25 692 GLN B CA 1
ATOM 4995 C C . GLN B 1 192 ? 69.199 -76.818 141.823 1.00 38.01 692 GLN B C 1
ATOM 4996 O O . GLN B 1 192 ? 69.695 -76.257 140.851 1.00 39.39 692 GLN B O 1
ATOM 5002 N N . PRO B 1 193 ? 68.819 -76.139 142.900 1.00 36.51 693 PRO B N 1
ATOM 5003 C CA . PRO B 1 193 ? 68.986 -74.689 142.923 1.00 36.32 693 PRO B CA 1
ATOM 5004 C C . PRO B 1 193 ? 70.416 -74.179 142.878 1.00 35.74 693 PRO B C 1
ATOM 5005 O O . PRO B 1 193 ? 71.314 -74.785 143.456 1.00 36.08 693 PRO B O 1
ATOM 5009 N N . TRP B 1 194 ? 70.616 -73.066 142.176 1.00 33.73 694 TRP B N 1
ATOM 5010 C CA . TRP B 1 194 ? 71.916 -72.415 142.132 1.00 32.42 694 TRP B CA 1
ATOM 5011 C C . TRP B 1 194 ? 71.672 -71.142 142.928 1.00 33.16 694 TRP B C 1
ATOM 5012 O O . TRP B 1 194 ? 70.708 -70.420 142.684 1.00 31.59 694 TRP B O 1
ATOM 5023 N N . ILE B 1 195 ? 72.539 -70.886 143.899 1.00 33.77 695 ILE B N 1
ATOM 5024 C CA . ILE B 1 195 ? 72.415 -69.712 144.752 1.00 34.85 695 ILE B CA 1
ATOM 5025 C C . ILE B 1 195 ? 73.304 -68.650 144.148 1.00 35.28 695 ILE B C 1
ATOM 5026 O O . ILE B 1 195 ? 74.531 -68.733 144.206 1.00 35.13 695 ILE B O 1
ATOM 5031 N N . TRP B 1 196 ? 72.654 -67.654 143.560 1.00 34.73 696 TRP B N 1
ATOM 5032 C CA . TRP B 1 196 ? 73.343 -66.588 142.845 1.00 33.82 696 TRP B CA 1
ATOM 5033 C C . TRP B 1 196 ? 74.072 -65.517 143.623 1.00 33.31 696 TRP B C 1
ATOM 5034 O O . TRP B 1 196 ? 73.629 -65.072 144.678 1.00 34.14 696 TRP B O 1
ATOM 5045 N N . THR B 1 197 ? 75.206 -65.120 143.056 1.00 32.71 697 THR B N 1
ATOM 5046 C CA . THR B 1 197 ? 76.053 -64.051 143.569 1.00 31.75 697 THR B CA 1
ATOM 5047 C C . THR B 1 197 ? 76.294 -63.201 142.333 1.00 29.75 697 THR B C 1
ATOM 5048 O O . THR B 1 197 ? 76.632 -63.739 141.281 1.00 27.79 697 THR B O 1
ATOM 5052 N N . ALA B 1 198 ? 76.116 -61.889 142.448 1.00 28.99 698 ALA B N 1
ATOM 5053 C CA . ALA B 1 198 ? 76.304 -61.007 141.293 1.00 28.74 698 ALA B CA 1
ATOM 5054 C C . ALA B 1 198 ? 77.747 -60.576 141.081 1.00 28.74 698 ALA B C 1
ATOM 5055 O O . ALA B 1 198 ? 78.382 -60.030 141.990 1.00 28.16 698 ALA B O 1
ATOM 5057 N N . GLY B 1 199 ? 78.255 -60.825 139.876 1.00 29.58 699 GLY B N 1
ATOM 5058 C CA . GLY B 1 199 ? 79.620 -60.431 139.531 1.00 30.37 699 GLY B CA 1
ATOM 5059 C C . GLY B 1 199 ? 79.651 -59.232 138.578 1.00 31.31 699 GLY B C 1
ATOM 5060 O O . GLY B 1 199 ? 78.619 -58.831 138.041 1.00 31.92 699 GLY B O 1
ATOM 5061 N N . ASN B 1 200 ? 80.825 -58.655 138.358 1.00 31.55 700 ASN B N 1
ATOM 5062 C CA . ASN B 1 200 ? 80.940 -57.500 137.467 1.00 33.52 700 ASN B CA 1
ATOM 5063 C C . ASN B 1 200 ? 80.422 -57.779 136.032 1.00 34.39 700 ASN B C 1
ATOM 5064 O O . ASN B 1 200 ? 80.108 -56.854 135.274 1.00 32.64 700 ASN B O 1
ATOM 5069 N N . HIS B 1 201 ? 80.315 -59.045 135.648 1.00 34.06 701 HIS B N 1
ATOM 5070 C CA . HIS B 1 201 ? 79.800 -59.326 134.319 1.00 35.43 701 HIS B CA 1
ATOM 5071 C C . HIS B 1 201 ? 78.278 -59.300 134.300 1.00 35.09 701 HIS B C 1
ATOM 5072 O O . HIS B 1 201 ? 77.658 -59.502 133.262 1.00 35.33 701 HIS B O 1
ATOM 5079 N N . GLU B 1 202 ? 77.681 -59.041 135.457 1.00 34.22 702 GLU B N 1
ATOM 5080 C CA . GLU B 1 202 ? 76.239 -58.922 135.527 1.00 34.39 702 GLU B CA 1
ATOM 5081 C C . GLU B 1 202 ? 75.902 -57.436 135.601 1.00 33.52 702 GLU B C 1
ATOM 5082 O O . GLU B 1 202 ? 74.730 -57.054 135.598 1.00 35.09 702 GLU B O 1
ATOM 5088 N N . ILE B 1 203 ? 76.926 -56.591 135.664 1.00 32.11 703 ILE B N 1
ATOM 5089 C CA . ILE B 1 203 ? 76.682 -55.156 135.727 1.00 31.76 703 ILE B CA 1
ATOM 5090 C C . ILE B 1 203 ? 76.053 -54.623 134.441 1.00 32.04 703 ILE B C 1
ATOM 5091 O O . ILE B 1 203 ? 75.152 -53.783 134.492 1.00 32.82 703 ILE B O 1
ATOM 5096 N N . ASP B 1 204 ? 76.525 -55.110 133.294 1.00 31.92 704 ASP B N 1
ATOM 5097 C CA . ASP B 1 204 ? 75.993 -54.688 132.003 1.00 32.19 704 ASP B CA 1
ATOM 5098 C C . ASP B 1 204 ? 75.781 -53.184 131.860 1.00 32.55 704 ASP B C 1
ATOM 5099 O O . ASP B 1 204 ? 74.712 -52.725 131.459 1.00 31.42 704 ASP B O 1
ATOM 5104 N N . TYR B 1 205 ? 76.821 -52.433 132.193 1.00 34.50 705 TYR B N 1
ATOM 5105 C CA . TYR B 1 205 ? 76.817 -50.982 132.103 1.00 36.26 705 TYR B CA 1
ATOM 5106 C C . TYR B 1 205 ? 77.381 -50.626 130.736 1.00 37.29 705 TYR B C 1
ATOM 5107 O O . TYR B 1 205 ? 78.535 -50.929 130.435 1.00 37.35 705 TYR B O 1
ATOM 5116 N N . ALA B 1 206 ? 76.571 -49.983 129.904 1.00 40.08 706 ALA B N 1
ATOM 5117 C CA . ALA B 1 206 ? 77.032 -49.624 128.569 1.00 42.48 706 ALA B CA 1
ATOM 5118 C C . ALA B 1 206 ? 76.512 -48.275 128.107 1.00 43.08 706 ALA B C 1
ATOM 5119 O O . ALA B 1 206 ? 75.521 -48.200 127.371 1.00 42.91 706 ALA B O 1
ATOM 5121 N N . PRO B 1 207 ? 77.176 -47.185 128.531 1.00 44.50 707 PRO B N 1
ATOM 5122 C CA . PRO B 1 207 ? 76.793 -45.813 128.163 1.00 44.32 707 PRO B CA 1
ATOM 5123 C C . PRO B 1 207 ? 76.825 -45.646 126.646 1.00 44.25 707 PRO B C 1
ATOM 5124 O O . PRO B 1 207 ? 75.972 -44.996 126.060 1.00 44.72 707 PRO B O 1
ATOM 5128 N N . ASP B 1 208 ? 77.831 -46.250 126.030 1.00 44.40 708 ASP B N 1
ATOM 5129 C CA . ASP B 1 208 ? 78.016 -46.209 124.590 1.00 46.12 708 ASP B CA 1
ATOM 5130 C C . ASP B 1 208 ? 76.741 -46.587 123.835 1.00 45.28 708 ASP B C 1
ATOM 5131 O O . ASP B 1 208 ? 76.500 -46.081 122.740 1.00 46.02 708 ASP B O 1
ATOM 5136 N N . ILE B 1 209 ? 75.928 -47.475 124.401 1.00 42.31 709 ILE B N 1
ATOM 5137 C CA . ILE B 1 209 ? 74.680 -47.850 123.742 1.00 40.41 709 ILE B CA 1
ATOM 5138 C C . ILE B 1 209 ? 73.481 -47.432 124.582 1.00 39.34 709 ILE B C 1
ATOM 5139 O O . ILE B 1 209 ? 72.392 -48.014 124.498 1.00 36.31 709 ILE B O 1
ATOM 5144 N N . GLY B 1 210 ? 73.711 -46.402 125.394 1.00 38.68 710 GLY B N 1
ATOM 5145 C CA . GLY B 1 210 ? 72.674 -45.842 126.239 1.00 37.18 710 GLY B CA 1
ATOM 5146 C C . GLY B 1 210 ? 72.110 -46.675 127.371 1.00 37.37 710 GLY B C 1
ATOM 5147 O O . GLY B 1 210 ? 70.941 -46.507 127.716 1.00 37.96 710 GLY B O 1
ATOM 5148 N N . GLU B 1 211 ? 72.907 -47.565 127.954 1.00 37.25 711 GLU B N 1
ATOM 5149 C CA . GLU B 1 211 ? 72.430 -48.377 129.077 1.00 37.04 711 GLU B CA 1
ATOM 5150 C C . GLU B 1 211 ? 73.250 -47.998 130.324 1.00 35.23 711 GLU B C 1
ATOM 5151 O O . GLU B 1 211 ? 74.328 -48.533 130.548 1.00 34.00 711 GLU B O 1
ATOM 5157 N N . TYR B 1 212 ? 72.727 -47.062 131.116 1.00 34.88 712 TYR B N 1
ATOM 5158 C CA . TYR B 1 212 ? 73.409 -46.567 132.308 1.00 35.94 712 TYR B CA 1
ATOM 5159 C C . TYR B 1 212 ? 73.016 -47.246 133.624 1.00 36.98 712 TYR B C 1
ATOM 5160 O O . TYR B 1 212 ? 73.771 -47.189 134.595 1.00 37.26 712 TYR B O 1
ATOM 5169 N N . GLN B 1 213 ? 71.841 -47.875 133.667 1.00 35.63 713 GLN B N 1
ATOM 5170 C CA . GLN B 1 213 ? 71.410 -48.555 134.884 1.00 34.93 713 GLN B CA 1
ATOM 5171 C C . GLN B 1 213 ? 71.861 -50.024 134.827 1.00 32.99 713 GLN B C 1
ATOM 5172 O O . GLN B 1 213 ? 71.492 -50.778 133.928 1.00 32.01 713 GLN B O 1
ATOM 5178 N N . PRO B 1 214 ? 72.666 -50.444 135.809 1.00 31.84 714 PRO B N 1
ATOM 5179 C CA . PRO B 1 214 ? 73.198 -51.812 135.887 1.00 30.81 714 PRO B CA 1
ATOM 5180 C C . PRO B 1 214 ? 72.280 -52.943 136.327 1.00 30.68 714 PRO B C 1
ATOM 5181 O O . PRO B 1 214 ? 71.199 -52.722 136.885 1.00 29.35 714 PRO B O 1
ATOM 5185 N N . PHE B 1 215 ? 72.743 -54.161 136.047 1.00 30.07 715 PHE B N 1
ATOM 5186 C CA . PHE B 1 215 ? 72.057 -55.394 136.427 1.00 31.46 715 PHE B CA 1
ATOM 5187 C C . PHE B 1 215 ? 70.678 -55.610 135.819 1.00 31.73 715 PHE B C 1
ATOM 5188 O O . PHE B 1 215 ? 69.885 -56.417 136.342 1.00 31.13 715 PHE B O 1
ATOM 5196 N N . VAL B 1 216 ? 70.376 -54.916 134.724 1.00 31.43 716 VAL B N 1
ATOM 5197 C CA . VAL B 1 216 ? 69.054 -55.067 134.138 1.00 32.23 716 VAL B CA 1
ATOM 5198 C C . VAL B 1 216 ? 68.771 -56.481 133.654 1.00 32.90 716 VAL B C 1
ATOM 5199 O O . VAL B 1 216 ? 67.769 -57.071 134.052 1.00 35.44 716 VAL B O 1
ATOM 5203 N N . PRO B 1 217 ? 69.644 -57.049 132.802 1.00 32.48 717 PRO B N 1
ATOM 5204 C CA . PRO B 1 217 ? 69.414 -58.413 132.314 1.00 31.85 717 PRO B CA 1
ATOM 5205 C C . PRO B 1 217 ? 69.439 -59.460 133.441 1.00 34.12 717 PRO B C 1
ATOM 5206 O O . PRO B 1 217 ? 68.512 -60.268 133.576 1.00 35.01 717 PRO B O 1
ATOM 5210 N N . PHE B 1 218 ? 70.497 -59.445 134.248 1.00 34.53 718 PHE B N 1
ATOM 5211 C CA . PHE B 1 218 ? 70.633 -60.401 135.348 1.00 35.41 718 PHE B CA 1
ATOM 5212 C C . PHE B 1 218 ? 69.463 -60.344 136.326 1.00 37.32 718 PHE B C 1
ATOM 5213 O O . PHE B 1 218 ? 68.881 -61.377 136.688 1.00 38.20 718 PHE B O 1
ATOM 5221 N N . THR B 1 219 ? 69.123 -59.135 136.754 1.00 37.86 719 THR B N 1
ATOM 5222 C CA . THR B 1 219 ? 68.038 -58.942 137.700 1.00 37.95 719 THR B CA 1
ATOM 5223 C C . THR B 1 219 ? 66.685 -59.417 137.169 1.00 38.53 719 THR B C 1
ATOM 5224 O O . THR B 1 219 ? 65.836 -59.859 137.944 1.00 39.12 719 THR B O 1
ATOM 5228 N N . ASN B 1 220 ? 66.483 -59.339 135.857 1.00 37.62 720 ASN B N 1
ATOM 5229 C CA . ASN B 1 220 ? 65.223 -59.774 135.275 1.00 38.42 720 ASN B CA 1
ATOM 5230 C C . ASN B 1 220 ? 65.156 -61.281 135.068 1.00 38.30 720 ASN B C 1
ATOM 5231 O O . ASN B 1 220 ? 64.089 -61.877 135.170 1.00 39.04 720 ASN B O 1
ATOM 5236 N N . ARG B 1 221 ? 66.303 -61.894 134.787 1.00 38.25 721 ARG B N 1
ATOM 5237 C CA . ARG B 1 221 ? 66.371 -63.330 134.552 1.00 34.86 721 ARG B CA 1
ATOM 5238 C C . ARG B 1 221 ? 66.535 -64.188 135.800 1.00 34.88 721 ARG B C 1
ATOM 5239 O O . ARG B 1 221 ? 65.944 -65.270 135.897 1.00 35.82 721 ARG B O 1
ATOM 5247 N N . TYR B 1 222 ? 67.327 -63.710 136.759 1.00 32.55 722 TYR B N 1
ATOM 5248 C CA . TYR B 1 222 ? 67.585 -64.493 137.958 1.00 30.25 722 TYR B CA 1
ATOM 5249 C C . TYR B 1 222 ? 67.136 -63.885 139.273 1.00 30.53 722 TYR B C 1
ATOM 5250 O O . TYR B 1 222 ? 67.901 -63.223 139.968 1.00 29.95 722 TYR B O 1
ATOM 5259 N N . PRO B 1 223 ? 65.868 -64.110 139.636 1.00 30.86 723 PRO B N 1
ATOM 5260 C CA . PRO B 1 223 ? 65.366 -63.567 140.890 1.00 31.43 723 PRO B CA 1
ATOM 5261 C C . PRO B 1 223 ? 66.090 -64.191 142.088 1.00 32.65 723 PRO B C 1
ATOM 5262 O O . PRO B 1 223 ? 66.721 -65.247 141.995 1.00 33.10 723 PRO B O 1
ATOM 5266 N N . THR B 1 224 ? 65.979 -63.524 143.222 1.00 34.83 724 THR B N 1
ATOM 5267 C CA . THR B 1 224 ? 66.637 -63.958 144.433 1.00 34.76 724 THR B CA 1
ATOM 5268 C C . THR B 1 224 ? 65.653 -63.923 145.607 1.00 34.04 724 THR B C 1
ATOM 5269 O O . THR B 1 224 ? 64.690 -63.158 145.604 1.00 34.23 724 THR B O 1
ATOM 5273 N N . PRO B 1 225 ? 65.874 -64.760 146.627 1.00 35.07 725 PRO B N 1
ATOM 5274 C CA . PRO B 1 225 ? 64.943 -64.749 147.769 1.00 33.58 725 PRO B CA 1
ATOM 5275 C C . PRO B 1 225 ? 65.336 -63.694 148.792 1.00 33.34 725 PRO B C 1
ATOM 5276 O O . PRO B 1 225 ? 65.414 -63.987 149.982 1.00 34.80 725 PRO B O 1
ATOM 5280 N N . HIS B 1 226 ? 65.577 -62.467 148.336 1.00 32.17 726 HIS B N 1
ATOM 5281 C CA . HIS B 1 226 ? 66.007 -61.427 149.252 1.00 32.93 726 HIS B CA 1
ATOM 5282 C C . HIS B 1 226 ? 64.984 -60.954 150.273 1.00 33.99 726 HIS B C 1
ATOM 5283 O O . HIS B 1 226 ? 65.330 -60.746 151.433 1.00 34.73 726 HIS B O 1
ATOM 5290 N N . GLU B 1 227 ? 63.734 -60.783 149.867 1.00 35.43 727 GLU B N 1
ATOM 5291 C CA . GLU B 1 227 ? 62.696 -60.308 150.789 1.00 37.09 727 GLU B CA 1
ATOM 5292 C C . GLU B 1 227 ? 62.552 -61.213 152.016 1.00 36.84 727 GLU B C 1
ATOM 5293 O O . GLU B 1 227 ? 62.440 -60.730 153.144 1.00 35.46 727 GLU B O 1
ATOM 5299 N N . ALA B 1 228 ? 62.553 -62.522 151.797 1.00 35.55 728 ALA B N 1
ATOM 5300 C CA . ALA B 1 228 ? 62.411 -63.464 152.897 1.00 36.29 728 ALA B CA 1
ATOM 5301 C C . ALA B 1 228 ? 63.606 -63.372 153.844 1.00 36.29 728 ALA B C 1
ATOM 5302 O O . ALA B 1 228 ? 63.572 -63.878 154.964 1.00 37.18 728 ALA B O 1
ATOM 5304 N N . SER B 1 229 ? 64.658 -62.714 153.380 1.00 35.50 729 SER B N 1
ATOM 5305 C CA . SER B 1 229 ? 65.884 -62.548 154.137 1.00 35.26 729 SER B CA 1
ATOM 5306 C C . SER B 1 229 ? 65.917 -61.198 154.850 1.00 35.72 729 SER B C 1
ATOM 5307 O O . SER B 1 229 ? 66.730 -60.998 155.754 1.00 34.86 729 SER B O 1
ATOM 5310 N N . GLY B 1 230 ? 65.033 -60.285 154.427 1.00 35.95 730 GLY B N 1
ATOM 5311 C CA . GLY B 1 230 ? 64.897 -58.933 154.988 1.00 34.39 730 GLY B CA 1
ATOM 5312 C C . GLY B 1 230 ? 65.611 -57.874 154.153 1.00 34.02 730 GLY B C 1
ATOM 5313 O O . GLY B 1 230 ? 65.789 -56.731 154.583 1.00 30.07 730 GLY B O 1
ATOM 5314 N N . SER B 1 231 ? 66.023 -58.264 152.955 1.00 34.04 731 SER B N 1
ATOM 5315 C CA . SER B 1 231 ? 66.720 -57.356 152.063 1.00 33.25 731 SER B CA 1
ATOM 5316 C C . SER B 1 231 ? 65.792 -56.821 150.976 1.00 33.56 731 SER B C 1
ATOM 5317 O O . SER B 1 231 ? 64.976 -57.564 150.411 1.00 33.58 731 SER B O 1
ATOM 5320 N N . GLY B 1 232 ? 65.926 -55.526 150.690 1.00 31.91 732 GLY B N 1
ATOM 5321 C CA . GLY B 1 232 ? 65.108 -54.907 149.669 1.00 29.96 732 GLY B CA 1
ATOM 5322 C C . GLY B 1 232 ? 65.795 -54.885 148.317 1.00 30.15 732 GLY B C 1
ATOM 5323 O O . GLY B 1 232 ? 65.351 -54.181 147.407 1.00 30.23 732 GLY B O 1
ATOM 5324 N N . ASP B 1 233 ? 66.874 -55.648 148.177 1.00 28.32 733 ASP B N 1
ATOM 5325 C CA . ASP B 1 233 ? 67.606 -55.690 146.926 1.00 30.42 733 ASP B CA 1
ATOM 5326 C C . ASP B 1 233 ? 68.020 -57.118 146.611 1.00 31.51 733 ASP B C 1
ATOM 5327 O O . ASP B 1 233 ? 68.470 -57.843 147.485 1.00 34.73 733 ASP B O 1
ATOM 5332 N N . PRO B 1 234 ? 67.878 -57.542 145.349 1.00 32.21 734 PRO B N 1
ATOM 5333 C CA . PRO B 1 234 ? 68.263 -58.910 144.991 1.00 31.28 734 PRO B CA 1
ATOM 5334 C C . PRO B 1 234 ? 69.764 -59.230 145.015 1.00 31.73 734 PRO B C 1
ATOM 5335 O O . PRO B 1 234 ? 70.140 -60.402 145.062 1.00 31.14 734 PRO B O 1
ATOM 5339 N N . LEU B 1 235 ? 70.626 -58.217 144.996 1.00 31.78 735 LEU B N 1
ATOM 5340 C CA . LEU B 1 235 ? 72.066 -58.488 144.976 1.00 31.79 735 LEU B CA 1
ATOM 5341 C C . LEU B 1 235 ? 72.659 -58.933 146.307 1.00 31.82 735 LEU B C 1
ATOM 5342 O O . LEU B 1 235 ? 73.771 -59.465 146.347 1.00 32.97 735 LEU B O 1
ATOM 5347 N N . TRP B 1 236 ? 71.931 -58.713 147.396 1.00 31.59 736 TRP B N 1
ATOM 5348 C CA . TRP B 1 236 ? 72.406 -59.161 148.696 1.00 31.73 736 TRP B CA 1
ATOM 5349 C C . TRP B 1 236 ? 71.265 -59.779 149.490 1.00 32.67 736 TRP B C 1
ATOM 5350 O O . TRP B 1 236 ? 70.162 -59.216 149.572 1.00 31.25 736 TRP B O 1
ATOM 5361 N N . TYR B 1 237 ? 71.535 -60.951 150.061 1.00 31.12 737 TYR B N 1
ATOM 5362 C CA . TYR B 1 237 ? 70.523 -61.673 150.829 1.00 31.55 737 TYR B CA 1
ATOM 5363 C C . TYR B 1 237 ? 71.146 -62.861 151.551 1.00 31.93 737 TYR B C 1
ATOM 5364 O O . TYR B 1 237 ? 72.342 -63.146 151.405 1.00 30.28 737 TYR B O 1
ATOM 5373 N N . ALA B 1 238 ? 70.316 -63.556 152.322 1.00 32.37 738 ALA B N 1
ATOM 5374 C CA . ALA B 1 238 ? 70.765 -64.724 153.066 1.00 34.62 738 ALA B CA 1
ATOM 5375 C C . ALA B 1 238 ? 69.703 -65.815 153.108 1.00 34.74 738 ALA B C 1
ATOM 5376 O O . ALA B 1 238 ? 68.500 -65.533 153.080 1.00 35.44 738 ALA B O 1
ATOM 5378 N N . ILE B 1 239 ? 70.159 -67.060 153.172 1.00 34.65 739 ILE B N 1
ATOM 5379 C CA . ILE B 1 239 ? 69.260 -68.204 153.273 1.00 36.12 739 ILE B CA 1
ATOM 5380 C C . ILE B 1 239 ? 69.854 -69.209 154.253 1.00 37.90 739 ILE B C 1
ATOM 5381 O O . ILE B 1 239 ? 71.054 -69.173 154.583 1.00 37.49 739 ILE B O 1
ATOM 5386 N N . LYS B 1 240 ? 68.996 -70.104 154.720 1.00 37.64 740 LYS B N 1
ATOM 5387 C CA . LYS B 1 240 ? 69.420 -71.150 155.617 1.00 37.35 740 LYS B CA 1
ATOM 5388 C C . LYS B 1 240 ? 69.117 -72.417 154.846 1.00 36.00 740 LYS B C 1
ATOM 5389 O O . LYS B 1 240 ? 68.049 -72.554 154.263 1.00 35.93 740 LYS B O 1
ATOM 5395 N N . ARG B 1 241 ? 70.071 -73.332 154.805 1.00 36.01 741 ARG B N 1
ATOM 5396 C CA . ARG B 1 241 ? 69.844 -74.595 154.134 1.00 35.61 741 ARG B CA 1
ATOM 5397 C C . ARG B 1 241 ? 70.591 -75.652 154.921 1.00 35.28 741 ARG B C 1
ATOM 5398 O O . ARG B 1 241 ? 71.801 -75.558 155.116 1.00 34.47 741 ARG B O 1
ATOM 5406 N N . ALA B 1 242 ? 69.848 -76.654 155.384 1.00 36.07 742 ALA B N 1
ATOM 5407 C CA . ALA B 1 242 ? 70.415 -77.732 156.176 1.00 36.43 742 ALA B CA 1
ATOM 5408 C C . ALA B 1 242 ? 71.084 -77.136 157.424 1.00 36.71 742 ALA B C 1
ATOM 5409 O O . ALA B 1 242 ? 70.448 -76.444 158.223 1.00 35.50 742 ALA B O 1
ATOM 5411 N N . SER B 1 243 ? 72.369 -77.400 157.586 1.00 37.13 743 SER B N 1
ATOM 5412 C CA . SER B 1 243 ? 73.094 -76.892 158.738 1.00 38.22 743 SER B CA 1
ATOM 5413 C C . SER B 1 243 ? 73.844 -75.587 158.460 1.00 37.50 743 SER B C 1
ATOM 5414 O O . SER B 1 243 ? 74.575 -75.090 159.318 1.00 37.56 743 SER B O 1
ATOM 5417 N N . ALA B 1 244 ? 73.657 -75.029 157.268 1.00 37.01 744 ALA B N 1
ATOM 5418 C CA . ALA B 1 244 ? 74.358 -73.799 156.899 1.00 37.02 744 ALA B CA 1
ATOM 5419 C C . ALA B 1 244 ? 73.522 -72.524 156.812 1.00 35.78 744 ALA B C 1
ATOM 5420 O O . ALA B 1 244 ? 72.342 -72.543 156.457 1.00 33.99 744 ALA B O 1
ATOM 5422 N N . HIS B 1 245 ? 74.161 -71.413 157.156 1.00 35.31 745 HIS B N 1
ATOM 5423 C CA . HIS B 1 245 ? 73.541 -70.089 157.070 1.00 35.37 745 HIS B CA 1
ATOM 5424 C C . HIS B 1 245 ? 74.431 -69.395 156.050 1.00 35.80 745 HIS B C 1
ATOM 5425 O O . HIS B 1 245 ? 75.608 -69.129 156.313 1.00 36.57 745 HIS B O 1
ATOM 5432 N N . ILE B 1 246 ? 73.867 -69.128 154.879 1.00 34.65 746 ILE B N 1
ATOM 5433 C CA . ILE B 1 246 ? 74.606 -68.514 153.788 1.00 33.57 746 ILE B CA 1
ATOM 5434 C C . ILE B 1 246 ? 74.250 -67.053 153.554 1.00 33.56 746 ILE B C 1
ATOM 5435 O O . ILE B 1 246 ? 73.088 -66.706 153.358 1.00 34.91 746 ILE B O 1
ATOM 5440 N N . ILE B 1 247 ? 75.271 -66.208 153.580 1.00 33.54 747 ILE B N 1
ATOM 5441 C CA . ILE B 1 247 ? 75.110 -64.784 153.344 1.00 33.64 747 ILE B CA 1
ATOM 5442 C C . ILE B 1 247 ? 75.785 -64.462 152.005 1.00 34.63 747 ILE B C 1
ATOM 5443 O O . ILE B 1 247 ? 76.982 -64.720 151.816 1.00 34.02 747 ILE B O 1
ATOM 5448 N N . VAL B 1 248 ? 74.997 -63.920 151.079 1.00 34.70 748 VAL B N 1
ATOM 5449 C CA . VAL B 1 248 ? 75.480 -63.547 149.755 1.00 34.40 748 VAL B CA 1
ATOM 5450 C C . VAL B 1 248 ? 75.623 -62.022 149.727 1.00 34.50 748 VAL B C 1
ATOM 5451 O O . VAL B 1 248 ? 74.650 -61.303 149.948 1.00 35.73 748 VAL B O 1
ATOM 5455 N N . LEU B 1 249 ? 76.835 -61.537 149.468 1.00 33.14 749 LEU B N 1
ATOM 5456 C CA . LEU B 1 249 ? 77.103 -60.102 149.424 1.00 32.87 749 LEU B CA 1
ATOM 5457 C C . LEU B 1 249 ? 77.333 -59.599 147.997 1.00 32.51 749 LEU B C 1
ATOM 5458 O O . LEU B 1 249 ? 77.653 -60.374 147.099 1.00 32.33 749 LEU B O 1
ATOM 5463 N N . SER B 1 250 ? 77.174 -58.290 147.801 1.00 31.96 750 SER B N 1
ATOM 5464 C CA . SER B 1 250 ? 77.330 -57.666 146.487 1.00 30.16 750 SER B CA 1
ATOM 5465 C C . SER B 1 250 ? 78.531 -56.734 146.397 1.00 29.57 750 SER B C 1
ATOM 5466 O O . SER B 1 250 ? 78.511 -55.620 146.929 1.00 26.42 750 SER B O 1
ATOM 5469 N N . SER B 1 251 ? 79.559 -57.208 145.694 1.00 29.97 751 SER B N 1
ATOM 5470 C CA . SER B 1 251 ? 80.807 -56.490 145.491 1.00 29.47 751 SER B CA 1
ATOM 5471 C C . SER B 1 251 ? 80.684 -55.151 144.787 1.00 31.29 751 SER B C 1
ATOM 5472 O O . SER B 1 251 ? 81.429 -54.217 145.088 1.00 31.72 751 SER B O 1
ATOM 5475 N N . TYR B 1 252 ? 79.752 -55.044 143.847 1.00 32.31 752 TYR B N 1
ATOM 5476 C CA . TYR B 1 252 ? 79.627 -53.808 143.095 1.00 31.21 752 TYR B CA 1
ATOM 5477 C C . TYR B 1 252 ? 78.489 -52.903 143.520 1.00 30.95 752 TYR B C 1
ATOM 5478 O O . TYR B 1 252 ? 78.093 -51.993 142.796 1.00 32.67 752 TYR B O 1
ATOM 5487 N N . SER B 1 253 ? 77.972 -53.146 144.714 1.00 30.17 753 SER B N 1
ATOM 5488 C CA . SER B 1 253 ? 76.918 -52.301 145.264 1.00 29.65 753 SER B CA 1
ATOM 5489 C C . SER B 1 253 ? 77.589 -51.551 146.408 1.00 29.53 753 SER B C 1
ATOM 5490 O O . SER B 1 253 ? 78.662 -51.958 146.855 1.00 29.74 753 SER B O 1
ATOM 5493 N N . GLY B 1 254 ? 76.975 -50.467 146.879 1.00 28.40 754 GLY B N 1
ATOM 5494 C CA . GLY B 1 254 ? 77.569 -49.742 147.990 1.00 27.85 754 GLY B CA 1
ATOM 5495 C C . GLY B 1 254 ? 77.650 -50.664 149.198 1.00 28.58 754 GLY B C 1
ATOM 5496 O O . GLY B 1 254 ? 76.728 -51.448 149.430 1.00 30.36 754 GLY B O 1
ATOM 5497 N N . PHE B 1 255 ? 78.727 -50.592 149.971 1.00 28.04 755 PHE B N 1
ATOM 5498 C CA . PHE B 1 255 ? 78.841 -51.471 151.131 1.00 28.12 755 PHE B CA 1
ATOM 5499 C C . PHE B 1 255 ? 79.501 -50.873 152.367 1.00 29.31 755 PHE B C 1
ATOM 5500 O O . PHE B 1 255 ? 79.766 -51.608 153.331 1.00 29.88 755 PHE B O 1
ATOM 5508 N N . VAL B 1 256 ? 79.768 -49.564 152.351 1.00 27.23 756 VAL B N 1
ATOM 5509 C CA . VAL B 1 256 ? 80.381 -48.908 153.499 1.00 26.93 756 VAL B CA 1
ATOM 5510 C C . VAL B 1 256 ? 79.347 -48.724 154.597 1.00 29.88 756 VAL B C 1
ATOM 5511 O O . VAL B 1 256 ? 78.148 -48.903 154.374 1.00 30.42 756 VAL B O 1
ATOM 5515 N N . LYS B 1 257 ? 79.811 -48.358 155.786 1.00 32.44 757 LYS B N 1
ATOM 5516 C CA . LYS B 1 257 ? 78.909 -48.151 156.910 1.00 34.99 757 LYS B CA 1
ATOM 5517 C C . LYS B 1 257 ? 77.787 -47.171 156.517 1.00 35.51 757 LYS B C 1
ATOM 5518 O O . LYS B 1 257 ? 78.028 -46.190 155.808 1.00 36.21 757 LYS B O 1
ATOM 5524 N N . TYR B 1 258 ? 76.571 -47.468 156.978 1.00 35.17 758 TYR B N 1
ATOM 5525 C CA . TYR B 1 258 ? 75.347 -46.685 156.722 1.00 33.22 758 TYR B CA 1
ATOM 5526 C C . TYR B 1 258 ? 74.662 -47.009 155.394 1.00 32.23 758 TYR B C 1
ATOM 5527 O O . TYR B 1 258 ? 73.541 -46.569 155.150 1.00 31.77 758 TYR B O 1
ATOM 5536 N N . SER B 1 259 ? 75.324 -47.768 154.528 1.00 31.90 759 SER B N 1
ATOM 5537 C CA . SER B 1 259 ? 74.703 -48.126 153.257 1.00 32.97 759 SER B CA 1
ATOM 5538 C C . SER B 1 259 ? 73.657 -49.218 153.499 1.00 34.16 759 SER B C 1
ATOM 5539 O O . SER B 1 259 ? 73.757 -50.000 154.452 1.00 33.53 759 SER B O 1
ATOM 5542 N N . PRO B 1 260 ? 72.635 -49.287 152.637 1.00 34.37 760 PRO B N 1
ATOM 5543 C CA . PRO B 1 260 ? 71.597 -50.305 152.809 1.00 34.07 760 PRO B CA 1
ATOM 5544 C C . PRO B 1 260 ? 72.175 -51.720 152.988 1.00 34.44 760 PRO B C 1
ATOM 5545 O O . PRO B 1 260 ? 71.783 -52.451 153.906 1.00 33.52 760 PRO B O 1
ATOM 5549 N N . GLN B 1 261 ? 73.113 -52.102 152.120 1.00 34.27 761 GLN B N 1
ATOM 5550 C CA . GLN B 1 261 ? 73.698 -53.431 152.205 1.00 34.01 761 GLN B CA 1
ATOM 5551 C C . GLN B 1 261 ? 74.419 -53.650 153.511 1.00 34.91 761 GLN B C 1
ATOM 5552 O O . GLN B 1 261 ? 74.315 -54.712 154.112 1.00 35.46 761 GLN B O 1
ATOM 5558 N N . TYR B 1 262 ? 75.160 -52.642 153.947 1.00 35.42 762 TYR B N 1
ATOM 5559 C CA . TYR B 1 262 ? 75.900 -52.737 155.193 1.00 34.01 762 TYR B CA 1
ATOM 5560 C C . TYR B 1 262 ? 74.927 -52.916 156.349 1.00 33.32 762 TYR B C 1
ATOM 5561 O O . TYR B 1 262 ? 75.118 -53.771 157.202 1.00 33.98 762 TYR B O 1
ATOM 5570 N N . LYS B 1 263 ? 73.875 -52.114 156.387 1.00 33.17 763 LYS B N 1
ATOM 5571 C CA . LYS B 1 263 ? 72.917 -52.254 157.470 1.00 33.75 763 LYS B CA 1
ATOM 5572 C C . LYS B 1 263 ? 72.275 -53.620 157.434 1.00 34.28 763 LYS B C 1
ATOM 5573 O O . LYS B 1 263 ? 72.106 -54.261 158.474 1.00 34.31 763 LYS B O 1
ATOM 5579 N N . TRP B 1 264 ? 71.922 -54.076 156.235 1.00 34.02 764 TRP B N 1
ATOM 5580 C CA . TRP B 1 264 ? 71.300 -55.381 156.118 1.00 32.40 764 TRP B CA 1
ATOM 5581 C C . TRP B 1 264 ? 72.267 -56.459 156.605 1.00 31.76 764 TRP B C 1
ATOM 5582 O O . TRP B 1 264 ? 71.897 -57.327 157.397 1.00 32.88 764 TRP B O 1
ATOM 5593 N N . PHE B 1 265 ? 73.506 -56.393 156.133 1.00 31.32 765 PHE B N 1
ATOM 5594 C CA . PHE B 1 265 ? 74.515 -57.369 156.511 1.00 31.86 765 PHE B CA 1
ATOM 5595 C C . PHE B 1 265 ? 74.748 -57.456 158.020 1.00 31.95 765 PHE B C 1
ATOM 5596 O O . PHE B 1 265 ? 74.750 -58.538 158.586 1.00 30.51 765 PHE B O 1
ATOM 5604 N N . THR B 1 266 ? 74.939 -56.323 158.679 1.00 32.86 766 THR B N 1
ATOM 5605 C CA . THR B 1 266 ? 75.172 -56.370 160.114 1.00 33.22 766 THR B CA 1
ATOM 5606 C C . THR B 1 266 ? 73.973 -56.951 160.864 1.00 34.48 766 THR B C 1
ATOM 5607 O O . THR B 1 266 ? 74.148 -57.762 161.780 1.00 35.18 766 THR B O 1
ATOM 5611 N N . SER B 1 267 ? 72.759 -56.559 160.481 1.00 34.40 767 SER B N 1
ATOM 5612 C CA . SER B 1 267 ? 71.571 -57.106 161.134 1.00 35.88 767 SER B CA 1
ATOM 5613 C C . SER B 1 267 ? 71.537 -58.631 160.937 1.00 36.37 767 SER B C 1
ATOM 5614 O O . SER B 1 267 ? 71.253 -59.387 161.866 1.00 36.23 767 SER B O 1
ATOM 5617 N N . GLU B 1 268 ? 71.839 -59.061 159.716 1.00 36.23 768 GLU B N 1
ATOM 5618 C CA . GLU B 1 268 ? 71.853 -60.473 159.360 1.00 36.02 768 GLU B CA 1
ATOM 5619 C C . GLU B 1 268 ? 72.846 -61.251 160.212 1.00 37.71 768 GLU B C 1
ATOM 5620 O O . GLU B 1 268 ? 72.579 -62.389 160.593 1.00 36.45 768 GLU B O 1
ATOM 5626 N N . LEU B 1 269 ? 73.991 -60.647 160.520 1.00 37.54 769 LEU B N 1
ATOM 5627 C CA . LEU B 1 269 ? 74.964 -61.362 161.328 1.00 38.31 769 LEU B CA 1
ATOM 5628 C C . LEU B 1 269 ? 74.373 -61.690 162.688 1.00 38.72 769 LEU B C 1
ATOM 5629 O O . LEU B 1 269 ? 74.602 -62.773 163.223 1.00 39.77 769 LEU B O 1
ATOM 5634 N N . GLU B 1 270 ? 73.598 -60.768 163.241 1.00 40.40 770 GLU B N 1
ATOM 5635 C CA . GLU B 1 270 ? 72.986 -60.992 164.544 1.00 43.60 770 GLU B CA 1
ATOM 5636 C C . GLU B 1 270 ? 71.855 -62.020 164.516 1.00 43.60 770 GLU B C 1
ATOM 5637 O O . GLU B 1 270 ? 71.472 -62.546 165.560 1.00 45.43 770 GLU B O 1
ATOM 5643 N N . LYS B 1 271 ? 71.321 -62.310 163.333 1.00 41.78 771 LYS B N 1
ATOM 5644 C CA . LYS B 1 271 ? 70.244 -63.293 163.210 1.00 40.68 771 LYS B CA 1
ATOM 5645 C C . LYS B 1 271 ? 70.806 -64.719 163.157 1.00 40.05 771 LYS B C 1
ATOM 5646 O O . LYS B 1 271 ? 70.084 -65.696 163.363 1.00 38.74 771 LYS B O 1
ATOM 5652 N N . VAL B 1 272 ? 72.097 -64.829 162.879 1.00 40.06 772 VAL B N 1
ATOM 5653 C CA . VAL B 1 272 ? 72.751 -66.122 162.794 1.00 41.83 772 VAL B CA 1
ATOM 5654 C C . VAL B 1 272 ? 72.706 -66.895 164.112 1.00 42.79 772 VAL B C 1
ATOM 5655 O O . VAL B 1 272 ? 72.912 -66.325 165.177 1.00 43.79 772 VAL B O 1
ATOM 5659 N N . ASN B 1 273 ? 72.426 -68.195 164.022 1.00 43.04 773 ASN B N 1
ATOM 5660 C CA . ASN B 1 273 ? 72.366 -69.074 165.179 1.00 42.39 773 ASN B CA 1
ATOM 5661 C C . ASN B 1 273 ? 73.191 -70.307 164.827 1.00 41.03 773 ASN B C 1
ATOM 5662 O O . ASN B 1 273 ? 72.773 -71.144 164.029 1.00 39.92 773 ASN B O 1
ATOM 5667 N N . ARG B 1 274 ? 74.372 -70.408 165.423 1.00 40.09 774 ARG B N 1
ATOM 5668 C CA . ARG B 1 274 ? 75.271 -71.520 165.163 1.00 39.43 774 ARG B CA 1
ATOM 5669 C C . ARG B 1 274 ? 74.802 -72.824 165.789 1.00 39.32 774 ARG B C 1
ATOM 5670 O O . ARG B 1 274 ? 75.321 -73.889 165.469 1.00 38.90 774 ARG B O 1
ATOM 5678 N N . SER B 1 275 ? 73.822 -72.740 166.679 1.00 40.36 775 SER B N 1
ATOM 5679 C CA . SER B 1 275 ? 73.269 -73.934 167.308 1.00 42.82 775 SER B CA 1
ATOM 5680 C C . SER B 1 275 ? 72.247 -74.580 166.377 1.00 42.49 775 SER B C 1
ATOM 5681 O O . SER B 1 275 ? 71.917 -75.752 166.519 1.00 43.22 775 SER B O 1
ATOM 5684 N N . GLU B 1 276 ? 71.748 -73.806 165.421 1.00 42.90 776 GLU B N 1
ATOM 5685 C CA . GLU B 1 276 ? 70.779 -74.312 164.456 1.00 43.11 776 GLU B CA 1
ATOM 5686 C C . GLU B 1 276 ? 71.534 -74.593 163.165 1.00 41.53 776 GLU B C 1
ATOM 5687 O O . GLU B 1 276 ? 71.400 -75.655 162.564 1.00 40.94 776 GLU B O 1
ATOM 5693 N N . THR B 1 277 ? 72.343 -73.630 162.749 1.00 39.97 777 THR B N 1
ATOM 5694 C CA . THR B 1 277 ? 73.126 -73.779 161.532 1.00 38.31 777 THR B CA 1
ATOM 5695 C C . THR B 1 277 ? 74.585 -73.452 161.834 1.00 37.17 777 THR B C 1
ATOM 5696 O O . THR B 1 277 ? 75.001 -72.300 161.799 1.00 36.68 777 THR B O 1
ATOM 5700 N N . PRO B 1 278 ? 75.376 -74.481 162.144 1.00 36.34 778 PRO B N 1
ATOM 5701 C CA . PRO B 1 278 ? 76.798 -74.397 162.469 1.00 34.89 778 PRO B CA 1
ATOM 5702 C C . PRO B 1 278 ? 77.664 -73.734 161.408 1.00 33.42 778 PRO B C 1
ATOM 5703 O O . PRO B 1 278 ? 78.533 -72.939 161.724 1.00 31.49 778 PRO B O 1
ATOM 5707 N N . TRP B 1 279 ? 77.421 -74.070 160.152 1.00 33.20 779 TRP B N 1
ATOM 5708 C CA . TRP B 1 279 ? 78.235 -73.543 159.077 1.00 34.21 779 TRP B CA 1
ATOM 5709 C C . TRP B 1 279 ? 77.851 -72.188 158.523 1.00 33.75 779 TRP B C 1
ATOM 5710 O O . TRP B 1 279 ? 76.861 -72.055 157.803 1.00 35.20 779 TRP B O 1
ATOM 5721 N N . LEU B 1 280 ? 78.647 -71.182 158.870 1.00 32.08 780 LEU B N 1
ATOM 5722 C CA . LEU B 1 280 ? 78.415 -69.818 158.403 1.00 32.95 780 LEU B CA 1
ATOM 5723 C C . LEU B 1 280 ? 79.254 -69.618 157.146 1.00 32.86 780 LEU B C 1
ATOM 5724 O O . LEU B 1 280 ? 80.483 -69.599 157.216 1.00 32.86 780 LEU B O 1
ATOM 5729 N N . ILE B 1 281 ? 78.577 -69.492 156.003 1.00 32.55 781 ILE B N 1
ATOM 5730 C CA . ILE B 1 281 ? 79.235 -69.328 154.707 1.00 32.04 781 ILE B CA 1
ATOM 5731 C C . ILE B 1 281 ? 78.964 -67.958 154.071 1.00 32.43 781 ILE B C 1
ATOM 5732 O O . ILE B 1 281 ? 77.850 -67.431 154.147 1.00 31.56 781 ILE B O 1
ATOM 5737 N N . VAL B 1 282 ? 79.986 -67.374 153.453 1.00 31.10 782 VAL B N 1
ATOM 5738 C CA . VAL B 1 282 ? 79.808 -66.089 152.795 1.00 31.22 782 VAL B CA 1
ATOM 5739 C C . VAL B 1 282 ? 80.181 -66.173 151.326 1.00 31.83 782 VAL B C 1
ATOM 5740 O O . VAL B 1 282 ? 81.160 -66.834 150.950 1.00 29.94 782 VAL B O 1
ATOM 5744 N N . LEU B 1 283 ? 79.390 -65.501 150.495 1.00 31.02 783 LEU B N 1
ATOM 5745 C CA . LEU B 1 283 ? 79.669 -65.463 149.068 1.00 32.26 783 LEU B CA 1
ATOM 5746 C C . LEU B 1 283 ? 79.831 -64.014 148.600 1.00 31.31 783 LEU B C 1
ATOM 5747 O O . LEU B 1 283 ? 79.000 -63.166 148.897 1.00 32.19 783 LEU B O 1
ATOM 5752 N N . VAL B 1 284 ? 80.915 -63.743 147.889 1.00 30.64 784 VAL B N 1
ATOM 5753 C CA . VAL B 1 284 ? 81.182 -62.430 147.303 1.00 29.98 784 VAL B CA 1
ATOM 5754 C C . VAL B 1 284 ? 81.989 -62.723 146.056 1.00 28.36 784 VAL B C 1
ATOM 5755 O O . VAL B 1 284 ? 82.770 -63.672 146.033 1.00 27.60 784 VAL B O 1
ATOM 5759 N N . HIS B 1 285 ? 81.801 -61.916 145.022 1.00 27.66 785 HIS B N 1
ATOM 5760 C CA . HIS B 1 285 ? 82.494 -62.151 143.771 1.00 27.90 785 HIS B CA 1
ATOM 5761 C C . HIS B 1 285 ? 83.998 -61.870 143.813 1.00 28.60 785 HIS B C 1
ATOM 5762 O O . HIS B 1 285 ? 84.808 -62.718 143.417 1.00 25.96 785 HIS B O 1
ATOM 5769 N N . ALA B 1 286 ? 84.349 -60.673 144.289 1.00 28.38 786 ALA B N 1
ATOM 5770 C CA . ALA B 1 286 ? 85.739 -60.233 144.373 1.00 28.18 786 ALA B CA 1
ATOM 5771 C C . ALA B 1 286 ? 86.356 -60.702 145.685 1.00 28.94 786 ALA B C 1
ATOM 5772 O O . ALA B 1 286 ? 85.884 -60.347 146.775 1.00 27.51 786 ALA B O 1
ATOM 5774 N N . PRO B 1 287 ? 87.424 -61.509 145.596 1.00 29.56 787 PRO B N 1
ATOM 5775 C CA . PRO B 1 287 ? 88.111 -62.044 146.774 1.00 29.14 787 PRO B CA 1
ATOM 5776 C C . PRO B 1 287 ? 88.834 -61.000 147.602 1.00 29.88 787 PRO B C 1
ATOM 5777 O O . PRO B 1 287 ? 89.479 -60.105 147.063 1.00 30.31 787 PRO B O 1
ATOM 5781 N N . LEU B 1 288 ? 88.714 -61.119 148.922 1.00 31.23 788 LEU B N 1
ATOM 5782 C CA . LEU B 1 288 ? 89.371 -60.195 149.837 1.00 30.76 788 LEU B CA 1
ATOM 5783 C C . LEU B 1 288 ? 90.830 -60.613 149.928 1.00 30.98 788 LEU B C 1
ATOM 5784 O O . LEU B 1 288 ? 91.683 -59.817 150.292 1.00 29.59 788 LEU B O 1
ATOM 5789 N N . TYR B 1 289 ? 91.101 -61.874 149.596 1.00 30.59 789 TYR B N 1
ATOM 5790 C CA . TYR B 1 289 ? 92.468 -62.393 149.585 1.00 30.89 789 TYR B CA 1
ATOM 5791 C C . TYR B 1 289 ? 92.684 -63.052 148.231 1.00 29.99 789 TYR B C 1
ATOM 5792 O O . TYR B 1 289 ? 91.968 -63.968 147.849 1.00 28.27 789 TYR B O 1
ATOM 5801 N N . ASN B 1 290 ? 93.682 -62.562 147.515 1.00 31.08 790 ASN B N 1
ATOM 5802 C CA . ASN B 1 290 ? 94.008 -63.042 146.181 1.00 31.13 790 ASN B CA 1
ATOM 5803 C C . ASN B 1 290 ? 95.459 -62.694 145.918 1.00 31.13 790 ASN B C 1
ATOM 5804 O O . ASN B 1 290 ? 95.843 -61.533 146.041 1.00 33.42 790 ASN B O 1
ATOM 5809 N N . SER B 1 291 ? 96.277 -63.678 145.567 1.00 31.84 791 SER B N 1
ATOM 5810 C CA . SER B 1 291 ? 97.676 -63.368 145.318 1.00 32.14 791 SER B CA 1
ATOM 5811 C C . SER B 1 291 ? 98.024 -63.502 143.851 1.00 32.57 791 SER B C 1
ATOM 5812 O O . SER B 1 291 ? 99.197 -63.591 143.487 1.00 32.68 791 SER B O 1
ATOM 5815 N N . TYR B 1 292 ? 96.999 -63.514 143.003 1.00 34.03 792 TYR B N 1
ATOM 5816 C CA . TYR B 1 292 ? 97.231 -63.583 141.564 1.00 35.76 792 TYR B CA 1
ATOM 5817 C C . TYR B 1 292 ? 97.436 -62.166 141.071 1.00 36.73 792 TYR B C 1
ATOM 5818 O O . TYR B 1 292 ? 97.004 -61.207 141.713 1.00 37.72 792 TYR B O 1
ATOM 5827 N N . GLU B 1 293 ? 98.104 -62.032 139.935 1.00 37.72 793 GLU B N 1
ATOM 5828 C CA . GLU B 1 293 ? 98.354 -60.717 139.362 1.00 37.66 793 GLU B CA 1
ATOM 5829 C C . GLU B 1 293 ? 97.005 -60.078 139.027 1.00 36.50 793 GLU B C 1
ATOM 5830 O O . GLU B 1 293 ? 96.720 -58.949 139.423 1.00 34.56 793 GLU B O 1
ATOM 5836 N N . ALA B 1 294 ? 96.177 -60.827 138.303 1.00 35.92 794 ALA B N 1
ATOM 5837 C CA . ALA B 1 294 ? 94.851 -60.368 137.902 1.00 34.96 794 ALA B CA 1
ATOM 5838 C C . ALA B 1 294 ? 94.032 -59.882 139.089 1.00 35.07 794 ALA B C 1
ATOM 5839 O O . ALA B 1 294 ? 93.947 -60.567 140.115 1.00 36.00 794 ALA B O 1
ATOM 5841 N N . HIS B 1 295 ? 93.435 -58.700 138.945 1.00 34.60 795 HIS B N 1
ATOM 5842 C CA . HIS B 1 295 ? 92.584 -58.110 139.981 1.00 34.31 795 HIS B CA 1
ATOM 5843 C C . HIS B 1 295 ? 93.208 -57.996 141.355 1.00 33.17 795 HIS B C 1
ATOM 5844 O O . HIS B 1 295 ? 92.491 -57.836 142.357 1.00 30.79 795 HIS B O 1
ATOM 5851 N N . TYR B 1 296 ? 94.535 -58.070 141.403 1.00 31.50 796 TYR B N 1
ATOM 5852 C CA . TYR B 1 296 ? 95.246 -57.955 142.665 1.00 31.83 796 TYR B CA 1
ATOM 5853 C C . TYR B 1 296 ? 94.754 -56.766 143.491 1.00 32.09 796 TYR B C 1
ATOM 5854 O O . TYR B 1 296 ? 94.660 -55.654 142.994 1.00 33.77 796 TYR B O 1
ATOM 5863 N N . MET B 1 297 ? 94.437 -57.023 144.753 1.00 32.54 797 MET B N 1
ATOM 5864 C CA . MET B 1 297 ? 93.973 -56.003 145.691 1.00 32.93 797 MET B CA 1
ATOM 5865 C C . MET B 1 297 ? 92.652 -55.308 145.356 1.00 32.21 797 MET B C 1
ATOM 5866 O O . MET B 1 297 ? 92.279 -54.336 146.025 1.00 31.63 797 MET B O 1
ATOM 5871 N N . GLU B 1 298 ? 91.937 -55.790 144.341 1.00 31.64 798 GLU B N 1
ATOM 5872 C CA . GLU B 1 298 ? 90.651 -55.164 144.003 1.00 32.29 798 GLU B CA 1
ATOM 5873 C C . GLU B 1 298 ? 89.662 -55.297 145.151 1.00 30.74 798 GLU B C 1
ATOM 5874 O O . GLU B 1 298 ? 88.748 -54.486 145.295 1.00 30.54 798 GLU B O 1
ATOM 5880 N N . GLY B 1 299 ? 89.855 -56.323 145.972 1.00 29.79 799 GLY B N 1
ATOM 5881 C CA . GLY B 1 299 ? 88.967 -56.536 147.098 1.00 30.27 799 GLY B CA 1
ATOM 5882 C C . GLY B 1 299 ? 89.378 -55.823 148.379 1.00 29.57 799 GLY B C 1
ATOM 5883 O O . GLY B 1 299 ? 88.774 -56.030 149.429 1.00 30.82 799 GLY B O 1
ATOM 5884 N N . GLU B 1 300 ? 90.399 -54.984 148.314 1.00 29.68 800 GLU B N 1
ATOM 5885 C CA . GLU B 1 300 ? 90.851 -54.283 149.509 1.00 30.76 800 GLU B CA 1
ATOM 5886 C C . GLU B 1 300 ? 89.780 -53.390 150.136 1.00 30.87 800 GLU B C 1
ATOM 5887 O O . GLU B 1 300 ? 89.652 -53.343 151.363 1.00 32.10 800 GLU B O 1
ATOM 5893 N N . ALA B 1 301 ? 89.007 -52.689 149.310 1.00 30.49 801 ALA B N 1
ATOM 5894 C CA . ALA B 1 301 ? 87.965 -51.811 149.840 1.00 32.46 801 ALA B CA 1
ATOM 5895 C C . ALA B 1 301 ? 86.983 -52.591 150.709 1.00 33.12 801 ALA B C 1
ATOM 5896 O O . ALA B 1 301 ? 86.715 -52.211 151.858 1.00 34.84 801 ALA B O 1
ATOM 5898 N N . MET B 1 302 ? 86.446 -53.685 150.179 1.00 32.33 802 MET B N 1
ATOM 5899 C CA . MET B 1 302 ? 85.510 -54.456 150.970 1.00 32.43 802 MET B CA 1
ATOM 5900 C C . MET B 1 302 ? 86.168 -55.117 152.183 1.00 31.97 802 MET B C 1
ATOM 5901 O O . MET B 1 302 ? 85.548 -55.257 153.233 1.00 30.11 802 MET B O 1
ATOM 5906 N N . ARG B 1 303 ? 87.419 -55.534 152.048 1.00 32.33 803 ARG B N 1
ATOM 5907 C CA . ARG B 1 303 ? 88.087 -56.162 153.176 1.00 33.40 803 ARG B CA 1
ATOM 5908 C C . ARG B 1 303 ? 88.155 -55.195 154.359 1.00 34.76 803 ARG B C 1
ATOM 5909 O O . ARG B 1 303 ? 87.948 -55.576 155.514 1.00 35.22 803 ARG B O 1
ATOM 5917 N N . ALA B 1 304 ? 88.439 -53.934 154.058 1.00 35.67 804 ALA B N 1
ATOM 5918 C CA . ALA B 1 304 ? 88.535 -52.913 155.083 1.00 36.31 804 ALA B CA 1
ATOM 5919 C C . ALA B 1 304 ? 87.274 -52.819 155.929 1.00 37.39 804 ALA B C 1
ATOM 5920 O O . ALA B 1 304 ? 87.353 -52.695 157.148 1.00 37.66 804 ALA B O 1
ATOM 5922 N N . ILE B 1 305 ? 86.110 -52.875 155.289 1.00 37.80 805 ILE B N 1
ATOM 5923 C CA . ILE B 1 305 ? 84.857 -52.753 156.028 1.00 37.89 805 ILE B CA 1
ATOM 5924 C C . ILE B 1 305 ? 84.321 -54.073 156.566 1.00 38.33 805 ILE B C 1
ATOM 5925 O O . ILE B 1 305 ? 83.890 -54.145 157.726 1.00 37.87 805 ILE B O 1
ATOM 5930 N N . PHE B 1 306 ? 84.350 -55.115 155.735 1.00 36.94 806 PHE B N 1
ATOM 5931 C CA . PHE B 1 306 ? 83.809 -56.414 156.134 1.00 35.59 806 PHE B CA 1
ATOM 5932 C C . PHE B 1 306 ? 84.706 -57.428 156.851 1.00 35.44 806 PHE B C 1
ATOM 5933 O O . PHE B 1 306 ? 84.209 -58.203 157.673 1.00 33.34 806 PHE B O 1
ATOM 5941 N N . GLU B 1 307 ? 86.007 -57.449 156.564 1.00 35.46 807 GLU B N 1
ATOM 5942 C CA . GLU B 1 307 ? 86.863 -58.427 157.226 1.00 35.21 807 GLU B CA 1
ATOM 5943 C C . GLU B 1 307 ? 86.678 -58.423 158.748 1.00 35.50 807 GLU B C 1
ATOM 5944 O O . GLU B 1 307 ? 86.549 -59.482 159.375 1.00 34.83 807 GLU B O 1
ATOM 5950 N N . PRO B 1 308 ? 86.658 -57.234 159.369 1.00 35.11 808 PRO B N 1
ATOM 5951 C CA . PRO B 1 308 ? 86.480 -57.204 160.826 1.00 35.49 808 PRO B CA 1
ATOM 5952 C C . PRO B 1 308 ? 85.281 -58.040 161.306 1.00 35.05 808 PRO B C 1
ATOM 5953 O O . PRO B 1 308 ? 85.351 -58.703 162.343 1.00 34.75 808 PRO B O 1
ATOM 5957 N N . TYR B 1 309 ? 84.185 -58.009 160.554 1.00 34.01 809 TYR B N 1
ATOM 5958 C CA . TYR B 1 309 ? 83.007 -58.774 160.929 1.00 33.27 809 TYR B CA 1
ATOM 5959 C C . TYR B 1 309 ? 83.173 -60.265 160.659 1.00 33.41 809 TYR B C 1
ATOM 5960 O O . TYR B 1 309 ? 82.772 -61.095 161.486 1.00 33.76 809 TYR B O 1
ATOM 5969 N N . PHE B 1 310 ? 83.752 -60.604 159.511 1.00 33.19 810 PHE B N 1
ATOM 5970 C CA . PHE B 1 310 ? 83.974 -61.999 159.160 1.00 35.10 810 PHE B CA 1
ATOM 5971 C C . PHE B 1 310 ? 84.685 -62.689 160.322 1.00 37.14 810 PHE B C 1
ATOM 5972 O O . PHE B 1 310 ? 84.378 -63.830 160.691 1.00 37.46 810 PHE B O 1
ATOM 5980 N N . VAL B 1 311 ? 85.647 -61.982 160.896 1.00 36.54 811 VAL B N 1
ATOM 5981 C CA . VAL B 1 311 ? 86.426 -62.515 161.993 1.00 36.24 811 VAL B CA 1
ATOM 5982 C C . VAL B 1 311 ? 85.683 -62.515 163.324 1.00 36.78 811 VAL B C 1
ATOM 5983 O O . VAL B 1 311 ? 85.759 -63.484 164.077 1.00 36.47 811 VAL B O 1
ATOM 5987 N N . TYR B 1 312 ? 84.964 -61.439 163.621 1.00 37.54 812 TYR B N 1
ATOM 5988 C CA . TYR B 1 312 ? 84.254 -61.365 164.892 1.00 40.29 812 TYR B CA 1
ATOM 5989 C C . TYR B 1 312 ? 83.151 -62.408 165.054 1.00 40.57 812 TYR B C 1
ATOM 5990 O O . TYR B 1 312 ? 82.968 -62.943 166.146 1.00 40.47 812 TYR B O 1
ATOM 5999 N N . TYR B 1 313 ? 82.417 -62.685 163.974 1.00 40.57 813 TYR B N 1
ATOM 6000 C CA . TYR B 1 313 ? 81.333 -63.675 163.999 1.00 39.21 813 TYR B CA 1
ATOM 6001 C C . TYR B 1 313 ? 81.833 -65.039 163.549 1.00 40.06 813 TYR B C 1
ATOM 6002 O O . TYR B 1 313 ? 81.071 -66.000 163.435 1.00 41.59 813 TYR B O 1
ATOM 6011 N N . LYS B 1 314 ? 83.128 -65.106 163.281 1.00 39.19 814 LYS B N 1
ATOM 6012 C CA . LYS B 1 314 ? 83.774 -66.340 162.880 1.00 39.74 814 LYS B CA 1
ATOM 6013 C C . LYS B 1 314 ? 83.238 -67.074 161.659 1.00 38.24 814 LYS B C 1
ATOM 6014 O O . LYS B 1 314 ? 82.952 -68.263 161.722 1.00 38.40 814 LYS B O 1
ATOM 6020 N N . VAL B 1 315 ? 83.110 -66.375 160.540 1.00 37.52 815 VAL B N 1
ATOM 6021 C CA . VAL B 1 315 ? 82.673 -67.027 159.318 1.00 35.71 815 VAL B CA 1
ATOM 6022 C C . VAL B 1 315 ? 83.602 -68.234 159.127 1.00 35.18 815 VAL B C 1
ATOM 6023 O O . VAL B 1 315 ? 84.808 -68.138 159.330 1.00 34.54 815 VAL B O 1
ATOM 6027 N N . ASP B 1 316 ? 83.040 -69.374 158.753 1.00 34.32 816 ASP B N 1
ATOM 6028 C CA . ASP B 1 316 ? 83.838 -70.582 158.561 1.00 34.99 816 ASP B CA 1
ATOM 6029 C C . ASP B 1 316 ? 84.646 -70.543 157.277 1.00 34.42 816 ASP B C 1
ATOM 6030 O O . ASP B 1 316 ? 85.833 -70.898 157.252 1.00 31.28 816 ASP B O 1
ATOM 6035 N N . ILE B 1 317 ? 83.987 -70.105 156.211 1.00 33.28 817 ILE B N 1
ATOM 6036 C CA . ILE B 1 317 ? 84.632 -70.058 154.921 1.00 32.17 817 ILE B CA 1
ATOM 6037 C C . ILE B 1 317 ? 83.974 -69.009 154.012 1.00 32.67 817 ILE B C 1
ATOM 6038 O O . ILE B 1 317 ? 82.775 -68.727 154.110 1.00 30.59 817 ILE B O 1
ATOM 6043 N N . VAL B 1 318 ? 84.783 -68.430 153.136 1.00 32.43 818 VAL B N 1
ATOM 6044 C CA . VAL B 1 318 ? 84.332 -67.416 152.194 1.00 31.57 818 VAL B CA 1
ATOM 6045 C C . VAL B 1 318 ? 84.684 -67.865 150.782 1.00 31.99 818 VAL B C 1
ATOM 6046 O O . VAL B 1 318 ? 85.836 -68.162 150.495 1.00 32.57 818 VAL B O 1
ATOM 6050 N N . PHE B 1 319 ? 83.679 -67.921 149.913 1.00 32.32 819 PHE B N 1
ATOM 6051 C CA . PHE B 1 319 ? 83.864 -68.328 148.522 1.00 32.32 819 PHE B CA 1
ATOM 6052 C C . PHE B 1 319 ? 83.741 -67.119 147.580 1.00 32.73 819 PHE B C 1
ATOM 6053 O O . PHE B 1 319 ? 82.810 -66.313 147.696 1.00 32.94 819 PHE B O 1
ATOM 6061 N N . SER B 1 320 ? 84.682 -66.997 146.652 1.00 31.76 820 SER B N 1
ATOM 6062 C CA . SER B 1 320 ? 84.672 -65.908 145.683 1.00 30.66 820 SER B CA 1
ATOM 6063 C C . SER B 1 320 ? 85.072 -66.438 144.312 1.00 30.44 820 SER B C 1
ATOM 6064 O O . SER B 1 320 ? 85.486 -67.587 144.178 1.00 30.93 820 SER B O 1
ATOM 6067 N N . GLY B 1 321 ? 84.946 -65.590 143.298 1.00 29.89 821 GLY B N 1
ATOM 6068 C CA . GLY B 1 321 ? 85.344 -65.952 141.945 1.00 29.03 821 GLY B CA 1
ATOM 6069 C C . GLY B 1 321 ? 86.217 -64.823 141.417 1.00 28.39 821 GLY B C 1
ATOM 6070 O O . GLY B 1 321 ? 87.245 -64.496 142.026 1.00 27.01 821 GLY B O 1
ATOM 6071 N N . HIS B 1 322 ? 85.809 -64.235 140.294 1.00 28.62 822 HIS B N 1
ATOM 6072 C CA . HIS B 1 322 ? 86.501 -63.106 139.682 1.00 30.63 822 HIS B CA 1
ATOM 6073 C C . HIS B 1 322 ? 87.877 -63.413 139.102 1.00 31.86 822 HIS B C 1
ATOM 6074 O O . HIS B 1 322 ? 88.154 -63.038 137.960 1.00 32.79 822 HIS B O 1
ATOM 6081 N N . VAL B 1 323 ? 88.742 -64.074 139.878 1.00 31.59 823 VAL B N 1
ATOM 6082 C CA . VAL B 1 323 ? 90.073 -64.442 139.391 1.00 32.74 823 VAL B CA 1
ATOM 6083 C C . VAL B 1 323 ? 89.919 -65.802 138.735 1.00 33.67 823 VAL B C 1
ATOM 6084 O O . VAL B 1 323 ? 89.530 -66.771 139.377 1.00 33.71 823 VAL B O 1
ATOM 6088 N N . HIS B 1 324 ? 90.229 -65.870 137.452 1.00 35.59 824 HIS B N 1
ATOM 6089 C CA . HIS B 1 324 ? 90.073 -67.103 136.691 1.00 37.92 824 HIS B CA 1
ATOM 6090 C C . HIS B 1 324 ? 91.114 -68.164 136.973 1.00 39.24 824 HIS B C 1
ATOM 6091 O O . HIS B 1 324 ? 91.947 -68.484 136.129 1.00 40.50 824 HIS B O 1
ATOM 6098 N N . SER B 1 325 ? 91.048 -68.710 138.177 1.00 39.75 825 SER B N 1
ATOM 6099 C CA . SER B 1 325 ? 91.961 -69.746 138.615 1.00 39.95 825 SER B CA 1
ATOM 6100 C C . SER B 1 325 ? 91.552 -70.116 140.026 1.00 39.59 825 SER B C 1
ATOM 6101 O O . SER B 1 325 ? 90.543 -69.618 140.530 1.00 40.45 825 SER B O 1
ATOM 6104 N N . TYR B 1 326 ? 92.330 -70.980 140.666 1.00 38.81 826 TYR B N 1
ATOM 6105 C CA . TYR B 1 326 ? 92.007 -71.429 142.003 1.00 37.80 826 TYR B CA 1
ATOM 6106 C C . TYR B 1 326 ? 93.016 -71.015 143.060 1.00 38.24 826 TYR B C 1
ATOM 6107 O O . TYR B 1 326 ? 94.217 -70.900 142.796 1.00 39.12 826 TYR B O 1
ATOM 6116 N N . GLU B 1 327 ? 92.511 -70.792 144.269 1.00 37.61 827 GLU B N 1
ATOM 6117 C CA . GLU B 1 327 ? 93.348 -70.422 145.393 1.00 37.37 827 GLU B CA 1
ATOM 6118 C C . GLU B 1 327 ? 92.618 -70.613 146.702 1.00 37.53 827 GLU B C 1
ATOM 6119 O O . GLU B 1 327 ? 91.408 -70.399 146.808 1.00 36.86 827 GLU B O 1
ATOM 6125 N N . ARG B 1 328 ? 93.384 -71.028 147.702 1.00 37.07 828 ARG B N 1
ATOM 6126 C CA . ARG B 1 328 ? 92.872 -71.291 149.036 1.00 36.03 828 ARG B CA 1
ATOM 6127 C C . ARG B 1 328 ? 93.845 -70.689 150.047 1.00 35.56 828 ARG B C 1
ATOM 6128 O O . ARG B 1 328 ? 95.047 -70.927 149.986 1.00 35.92 828 ARG B O 1
ATOM 6136 N N . SER B 1 329 ? 93.320 -69.907 150.976 1.00 34.54 829 SER B N 1
ATOM 6137 C CA . SER B 1 329 ? 94.160 -69.258 151.973 1.00 35.26 829 SER B CA 1
ATOM 6138 C C . SER B 1 329 ? 94.237 -70.023 153.281 1.00 36.39 829 SER B C 1
ATOM 6139 O O . SER B 1 329 ? 93.562 -71.034 153.474 1.00 37.92 829 SER B O 1
ATOM 6142 N N . GLU B 1 330 ? 95.080 -69.519 154.173 1.00 36.23 830 GLU B N 1
ATOM 6143 C CA . GLU B 1 330 ? 95.238 -70.078 155.504 1.00 36.37 830 GLU B CA 1
ATOM 6144 C C . GLU B 1 330 ? 94.260 -69.230 156.298 1.00 36.21 830 GLU B C 1
ATOM 6145 O O . GLU B 1 330 ? 93.830 -68.191 155.820 1.00 36.71 830 GLU B O 1
ATOM 6151 N N . ARG B 1 331 ? 93.895 -69.649 157.497 1.00 37.10 831 ARG B N 1
ATOM 6152 C CA . ARG B 1 331 ? 92.987 -68.831 158.295 1.00 38.58 831 ARG B CA 1
ATOM 6153 C C . ARG B 1 331 ? 93.792 -67.636 158.790 1.00 39.79 831 ARG B C 1
ATOM 6154 O O . ARG B 1 331 ? 94.565 -67.748 159.734 1.00 41.11 831 ARG B O 1
ATOM 6162 N N . VAL B 1 332 ? 93.615 -66.491 158.140 1.00 40.58 832 VAL B N 1
ATOM 6163 C CA . VAL B 1 332 ? 94.363 -65.288 158.496 1.00 41.57 832 VAL B CA 1
ATOM 6164 C C . VAL B 1 332 ? 93.467 -64.041 158.603 1.00 40.80 832 VAL B C 1
ATOM 6165 O O . VAL B 1 332 ? 92.306 -64.062 158.190 1.00 40.98 832 VAL B O 1
ATOM 6169 N N . SER B 1 333 ? 94.005 -62.964 159.170 1.00 39.89 833 SER B N 1
ATOM 6170 C CA . SER B 1 333 ? 93.258 -61.707 159.286 1.00 39.88 833 SER B CA 1
ATOM 6171 C C . SER B 1 333 ? 94.208 -60.522 159.252 1.00 39.33 833 SER B C 1
ATOM 6172 O O . SER B 1 333 ? 95.399 -60.664 159.539 1.00 38.30 833 SER B O 1
ATOM 6175 N N . ASN B 1 334 ? 93.671 -59.358 158.898 1.00 38.05 834 ASN B N 1
ATOM 6176 C CA . ASN B 1 334 ? 94.450 -58.122 158.836 1.00 36.31 834 ASN B CA 1
ATOM 6177 C C . ASN B 1 334 ? 93.511 -57.029 159.341 1.00 36.76 834 ASN B C 1
ATOM 6178 O O . ASN B 1 334 ? 93.214 -56.065 158.633 1.00 38.38 834 ASN B O 1
ATOM 6183 N N . VAL B 1 335 ? 93.040 -57.182 160.575 1.00 35.52 835 VAL B N 1
ATOM 6184 C CA . VAL B 1 335 ? 92.098 -56.227 161.142 1.00 35.29 835 VAL B CA 1
ATOM 6185 C C . VAL B 1 335 ? 92.626 -55.398 162.300 1.00 36.87 835 VAL B C 1
ATOM 6186 O O . VAL B 1 335 ? 91.842 -54.819 163.046 1.00 38.34 835 VAL B O 1
ATOM 6190 N N . ALA B 1 336 ? 93.942 -55.325 162.449 1.00 36.44 836 ALA B N 1
ATOM 6191 C CA . ALA B 1 336 ? 94.518 -54.590 163.554 1.00 36.00 836 ALA B CA 1
ATOM 6192 C C . ALA B 1 336 ? 94.881 -53.143 163.221 1.00 37.44 836 ALA B C 1
ATOM 6193 O O . ALA B 1 336 ? 95.119 -52.332 164.120 1.00 36.73 836 ALA B O 1
ATOM 6195 N N . TYR B 1 337 ? 94.908 -52.822 161.931 1.00 37.54 837 TYR B N 1
ATOM 6196 C CA . TYR B 1 337 ? 95.277 -51.490 161.449 1.00 37.31 837 TYR B CA 1
ATOM 6197 C C . TYR B 1 337 ? 94.418 -50.336 161.921 1.00 38.78 837 TYR B C 1
ATOM 6198 O O . TYR B 1 337 ? 93.190 -50.444 161.970 1.00 39.28 837 TYR B O 1
ATOM 6207 N N . ASN B 1 338 ? 95.073 -49.223 162.257 1.00 38.93 838 ASN B N 1
ATOM 6208 C CA . ASN B 1 338 ? 94.374 -48.008 162.676 1.00 38.52 838 ASN B CA 1
ATOM 6209 C C . ASN B 1 338 ? 95.155 -46.798 162.166 1.00 39.06 838 ASN B C 1
ATOM 6210 O O . ASN B 1 338 ? 95.031 -45.693 162.695 1.00 40.00 838 ASN B O 1
ATOM 6215 N N . ILE B 1 339 ? 95.951 -47.029 161.124 1.00 38.70 839 ILE B N 1
ATOM 6216 C CA . ILE B 1 339 ? 96.810 -46.008 160.510 1.00 38.68 839 ILE B CA 1
ATOM 6217 C C . ILE B 1 339 ? 98.095 -45.801 161.316 1.00 39.49 839 ILE B C 1
ATOM 6218 O O . ILE B 1 339 ? 99.185 -46.153 160.874 1.00 40.10 839 ILE B O 1
ATOM 6223 N N . VAL B 1 340 ? 97.945 -45.224 162.506 1.00 39.25 840 VAL B N 1
ATOM 6224 C CA . VAL B 1 340 ? 99.063 -44.915 163.383 1.00 37.86 840 VAL B CA 1
ATOM 6225 C C . VAL B 1 340 ? 99.939 -46.086 163.826 1.00 39.18 840 VAL B C 1
ATOM 6226 O O . VAL B 1 340 ? 101.162 -45.951 163.898 1.00 40.28 840 VAL B O 1
ATOM 6230 N N . ASN B 1 341 ? 99.332 -47.227 164.129 1.00 37.82 841 ASN B N 1
ATOM 6231 C CA . ASN B 1 341 ? 100.103 -48.386 164.567 1.00 37.57 841 ASN B CA 1
ATOM 6232 C C . ASN B 1 341 ? 100.844 -49.076 163.423 1.00 37.72 841 ASN B C 1
ATOM 6233 O O . ASN B 1 341 ? 101.711 -49.927 163.657 1.00 38.15 841 ASN B O 1
ATOM 6238 N N . ALA B 1 342 ? 100.497 -48.727 162.188 1.00 36.34 842 ALA B N 1
ATOM 6239 C CA . ALA B 1 342 ? 101.134 -49.328 161.019 1.00 36.33 842 ALA B CA 1
ATOM 6240 C C . ALA B 1 342 ? 101.013 -50.855 160.983 1.00 36.16 842 ALA B C 1
ATOM 6241 O O . ALA B 1 342 ? 101.779 -51.529 160.286 1.00 35.92 842 ALA B O 1
ATOM 6243 N N . LYS B 1 343 ? 100.063 -51.412 161.728 1.00 37.29 843 LYS B N 1
ATOM 6244 C CA . LYS B 1 343 ? 99.897 -52.868 161.733 1.00 37.98 843 LYS B CA 1
ATOM 6245 C C . LYS B 1 343 ? 99.064 -53.265 160.525 1.00 38.06 843 LYS B C 1
ATOM 6246 O O . LYS B 1 343 ? 97.827 -53.275 160.583 1.00 36.50 843 LYS B O 1
ATOM 6252 N N . CYS B 1 344 ? 99.750 -53.586 159.427 1.00 37.93 844 CYS B N 1
ATOM 6253 C CA . CYS B 1 344 ? 99.063 -53.946 158.196 1.00 37.32 844 CYS B CA 1
ATOM 6254 C C . CYS B 1 344 ? 99.523 -55.259 157.564 1.00 36.42 844 CYS B C 1
ATOM 6255 O O . CYS B 1 344 ? 99.512 -55.407 156.343 1.00 37.25 844 CYS B O 1
ATOM 6258 N N . THR B 1 345 ? 99.911 -56.218 158.395 1.00 37.08 845 THR B N 1
ATOM 6259 C CA . THR B 1 345 ? 100.374 -57.511 157.899 1.00 37.17 845 THR B CA 1
ATOM 6260 C C . THR B 1 345 ? 99.408 -58.627 158.272 1.00 37.91 845 THR B C 1
ATOM 6261 O O . THR B 1 345 ? 99.066 -58.801 159.442 1.00 37.43 845 THR B O 1
ATOM 6265 N N . PRO B 1 346 ? 98.941 -59.395 157.278 1.00 39.18 846 PRO B N 1
ATOM 6266 C CA . PRO B 1 346 ? 98.014 -60.477 157.619 1.00 39.60 846 PRO B CA 1
ATOM 6267 C C . PRO B 1 346 ? 98.718 -61.475 158.530 1.00 39.67 846 PRO B C 1
ATOM 6268 O O . PRO B 1 346 ? 99.842 -61.883 158.260 1.00 39.70 846 PRO B O 1
ATOM 6272 N N . VAL B 1 347 ? 98.051 -61.850 159.615 1.00 40.59 847 VAL B N 1
ATOM 6273 C CA . VAL B 1 347 ? 98.621 -62.779 160.587 1.00 40.82 847 VAL B CA 1
ATOM 6274 C C . VAL B 1 347 ? 97.715 -63.971 160.834 1.00 40.70 847 VAL B C 1
ATOM 6275 O O . VAL B 1 347 ? 96.488 -63.862 160.737 1.00 41.57 847 VAL B O 1
ATOM 6279 N N . SER B 1 348 ? 98.329 -65.106 161.149 1.00 40.37 848 SER B N 1
ATOM 6280 C CA . SER B 1 348 ? 97.598 -66.332 161.440 1.00 40.54 848 SER B CA 1
ATOM 6281 C C . SER B 1 348 ? 96.498 -66.004 162.450 1.00 39.94 848 SER B C 1
ATOM 6282 O O . SER B 1 348 ? 96.760 -65.368 163.465 1.00 40.09 848 SER B O 1
ATOM 6285 N N . ASP B 1 349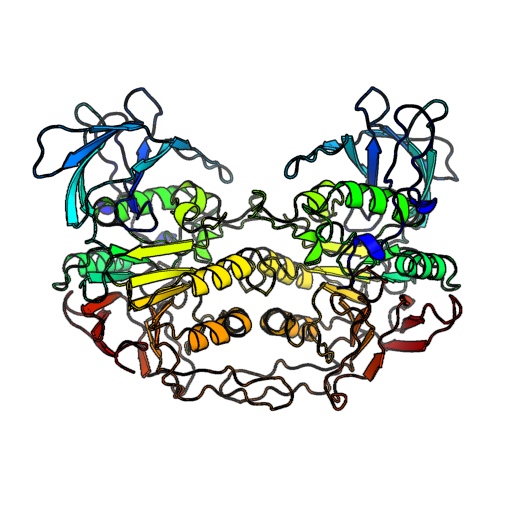 ? 95.271 -66.432 162.166 1.00 39.20 849 ASP B N 1
ATOM 6286 C CA . ASP B 1 349 ? 94.142 -66.146 163.046 1.00 39.08 849 ASP B CA 1
ATOM 6287 C C . ASP B 1 349 ? 93.082 -67.264 162.971 1.00 39.79 849 ASP B C 1
ATOM 6288 O O . ASP B 1 349 ? 92.343 -67.376 161.991 1.00 40.27 849 ASP B O 1
ATOM 6293 N N . GLU B 1 350 ? 93.014 -68.083 164.014 1.00 39.23 850 GLU B N 1
ATOM 6294 C CA . GLU B 1 350 ? 92.061 -69.191 164.070 1.00 39.97 850 GLU B CA 1
ATOM 6295 C C . GLU B 1 350 ? 90.600 -68.732 164.186 1.00 38.85 850 GLU B C 1
ATOM 6296 O O . GLU B 1 350 ? 89.674 -69.551 164.164 1.00 38.99 850 GLU B O 1
ATOM 6302 N N . SER B 1 351 ? 90.389 -67.432 164.310 1.00 36.49 851 SER B N 1
ATOM 6303 C CA . SER B 1 351 ? 89.037 -66.920 164.403 1.00 36.54 851 SER B CA 1
ATOM 6304 C C . SER B 1 351 ? 88.579 -66.455 163.018 1.00 37.29 851 SER B C 1
ATOM 6305 O O . SER B 1 351 ? 87.432 -66.056 162.825 1.00 38.28 851 SER B O 1
ATOM 6308 N N . ALA B 1 352 ? 89.488 -66.521 162.051 1.00 36.65 852 ALA B N 1
ATOM 6309 C CA . ALA B 1 352 ? 89.188 -66.097 160.694 1.00 36.02 852 ALA B CA 1
ATOM 6310 C C . ALA B 1 352 ? 88.812 -67.269 159.804 1.00 36.75 852 ALA B C 1
ATOM 6311 O O . ALA B 1 352 ? 89.220 -68.409 160.051 1.00 36.71 852 ALA B O 1
ATOM 6313 N N . PRO B 1 353 ? 88.028 -67.003 158.747 1.00 35.98 853 PRO B N 1
ATOM 6314 C CA . PRO B 1 353 ? 87.613 -68.053 157.821 1.00 35.67 853 PRO B CA 1
ATOM 6315 C C . PRO B 1 353 ? 88.708 -68.402 156.831 1.00 36.09 853 PRO B C 1
ATOM 6316 O O . PRO B 1 353 ? 89.758 -67.754 156.783 1.00 35.59 853 PRO B O 1
ATOM 6320 N N . VAL B 1 354 ? 88.456 -69.443 156.050 1.00 35.64 854 VAL B N 1
ATOM 6321 C CA . VAL B 1 354 ? 89.377 -69.840 155.010 1.00 35.96 854 VAL B CA 1
ATOM 6322 C C . VAL B 1 354 ? 88.829 -69.118 153.790 1.00 36.72 854 VAL B C 1
ATOM 6323 O O . VAL B 1 354 ? 87.609 -69.107 153.571 1.00 37.54 854 VAL B O 1
ATOM 6327 N N . TYR B 1 355 ? 89.707 -68.505 153.002 1.00 35.42 855 TYR B N 1
ATOM 6328 C CA . TYR B 1 355 ? 89.252 -67.802 151.812 1.00 34.17 855 TYR B CA 1
ATOM 6329 C C . TYR B 1 355 ? 89.485 -68.608 150.543 1.00 33.92 855 TYR B C 1
ATOM 6330 O O . TYR B 1 355 ? 90.606 -69.030 150.253 1.00 34.78 855 TYR B O 1
ATOM 6339 N N . ILE B 1 356 ? 88.411 -68.812 149.785 1.00 33.86 856 ILE B N 1
ATOM 6340 C CA . ILE B 1 356 ? 88.468 -69.583 148.547 1.00 34.55 856 ILE B CA 1
ATOM 6341 C C . ILE B 1 356 ? 88.178 -68.784 147.275 1.00 34.81 856 ILE B C 1
ATOM 6342 O O . ILE B 1 356 ? 87.216 -68.007 147.211 1.00 33.43 856 ILE B O 1
ATOM 6347 N N . THR B 1 357 ? 89.019 -68.997 146.265 1.00 34.51 857 THR B N 1
ATOM 6348 C CA . THR B 1 357 ? 88.868 -68.360 144.965 1.00 35.77 857 THR B CA 1
ATOM 6349 C C . THR B 1 357 ? 88.634 -69.486 143.974 1.00 35.58 857 THR B C 1
ATOM 6350 O O . THR B 1 357 ? 89.535 -70.293 143.736 1.00 35.57 857 THR B O 1
ATOM 6354 N N . ILE B 1 358 ? 87.431 -69.539 143.403 1.00 35.17 858 ILE B N 1
ATOM 6355 C CA . ILE B 1 358 ? 87.080 -70.573 142.432 1.00 35.92 858 ILE B CA 1
ATOM 6356 C C . ILE B 1 358 ? 86.403 -69.964 141.226 1.00 35.55 858 ILE B C 1
ATOM 6357 O O . ILE B 1 358 ? 85.329 -70.407 140.832 1.00 35.26 858 ILE B O 1
ATOM 6362 N N . GLY B 1 359 ? 87.019 -68.937 140.652 1.00 37.28 859 GLY B N 1
ATOM 6363 C CA . GLY B 1 359 ? 86.452 -68.312 139.468 1.00 36.44 859 GLY B CA 1
ATOM 6364 C C . GLY B 1 359 ? 87.013 -68.967 138.219 1.00 35.75 859 GLY B C 1
ATOM 6365 O O . GLY B 1 359 ? 87.262 -68.301 137.220 1.00 37.73 859 GLY B O 1
ATOM 6366 N N . ASP B 1 360 ? 87.203 -70.282 138.270 1.00 35.32 860 ASP B N 1
ATOM 6367 C CA . ASP B 1 360 ? 87.778 -71.006 137.146 1.00 34.52 860 ASP B CA 1
ATOM 6368 C C . ASP B 1 360 ? 86.810 -71.915 136.401 1.00 34.58 860 ASP B C 1
ATOM 6369 O O . ASP B 1 360 ? 87.199 -72.976 135.921 1.00 34.13 860 ASP B O 1
ATOM 6374 N N . GLY B 1 361 ? 85.556 -71.488 136.301 1.00 34.69 861 GLY B N 1
ATOM 6375 C CA . GLY B 1 361 ? 84.548 -72.272 135.609 1.00 34.93 861 GLY B CA 1
ATOM 6376 C C . GLY B 1 361 ? 84.807 -72.460 134.120 1.00 36.65 861 GLY B C 1
ATOM 6377 O O . GLY B 1 361 ? 84.234 -73.357 133.494 1.00 34.41 861 GLY B O 1
ATOM 6378 N N . GLY B 1 362 ? 85.655 -71.606 133.545 1.00 36.90 862 GLY B N 1
ATOM 6379 C CA . GLY B 1 362 ? 85.990 -71.739 132.140 1.00 37.08 862 GLY B CA 1
ATOM 6380 C C . GLY B 1 362 ? 85.512 -70.692 131.149 1.00 38.81 862 GLY B C 1
ATOM 6381 O O . GLY B 1 362 ? 85.526 -70.972 129.955 1.00 40.02 862 GLY B O 1
ATOM 6382 N N . ASN B 1 363 ? 85.106 -69.503 131.600 1.00 38.02 863 ASN B N 1
ATOM 6383 C CA . ASN B 1 363 ? 84.628 -68.478 130.672 1.00 37.26 863 ASN B CA 1
ATOM 6384 C C . ASN B 1 363 ? 85.665 -68.137 129.589 1.00 37.32 863 ASN B C 1
ATOM 6385 O O . ASN B 1 363 ? 86.858 -68.437 129.728 1.00 36.94 863 ASN B O 1
ATOM 6390 N N . SER B 1 364 ? 85.190 -67.507 128.517 1.00 36.48 864 SER B N 1
ATOM 6391 C CA . SER B 1 364 ? 86.012 -67.130 127.363 1.00 36.33 864 SER B CA 1
ATOM 6392 C C . SER B 1 364 ? 87.304 -66.351 127.600 1.00 35.22 864 SER B C 1
ATOM 6393 O O . SER B 1 364 ? 88.232 -66.469 126.812 1.00 33.25 864 SER B O 1
ATOM 6396 N N . GLU B 1 365 ? 87.364 -65.553 128.663 1.00 35.70 865 GLU B N 1
ATOM 6397 C CA . GLU B 1 365 ? 88.555 -64.762 128.935 1.00 37.30 865 GLU B CA 1
ATOM 6398 C C . GLU B 1 365 ? 89.765 -65.629 129.242 1.00 37.13 865 GLU B C 1
ATOM 6399 O O . GLU B 1 365 ? 90.905 -65.186 129.132 1.00 35.45 865 GLU B O 1
ATOM 6405 N N . GLY B 1 366 ? 89.520 -66.875 129.624 1.00 38.28 866 GLY B N 1
ATOM 6406 C CA . GLY B 1 366 ? 90.629 -67.772 129.895 1.00 38.70 866 GLY B CA 1
ATOM 6407 C C . GLY B 1 366 ? 91.176 -67.799 131.309 1.00 38.98 866 GLY B C 1
ATOM 6408 O O . GLY B 1 366 ? 90.596 -67.231 132.245 1.00 39.07 866 GLY B O 1
ATOM 6409 N N . LEU B 1 367 ? 92.315 -68.472 131.450 1.00 39.06 867 LEU B N 1
ATOM 6410 C CA . LEU B 1 367 ? 92.981 -68.621 132.739 1.00 39.78 867 LEU B CA 1
ATOM 6411 C C . LEU B 1 367 ? 93.836 -67.433 133.158 1.00 39.52 867 LEU B C 1
ATOM 6412 O O . LEU B 1 367 ? 94.472 -66.784 132.334 1.00 38.77 867 LEU B O 1
ATOM 6417 N N . ALA B 1 368 ? 93.834 -67.178 134.461 1.00 40.72 868 ALA B N 1
ATOM 6418 C CA . ALA B 1 368 ? 94.611 -66.117 135.072 1.00 42.40 868 ALA B CA 1
ATOM 6419 C C . ALA B 1 368 ? 95.855 -66.822 135.584 1.00 42.85 868 ALA B C 1
ATOM 6420 O O . ALA B 1 368 ? 95.892 -67.278 136.725 1.00 43.15 868 ALA B O 1
ATOM 6422 N N . SER B 1 369 ? 96.870 -66.901 134.729 1.00 43.70 869 SER B N 1
ATOM 6423 C CA . SER B 1 369 ? 98.120 -67.587 135.038 1.00 45.25 869 SER B CA 1
ATOM 6424 C C . SER B 1 369 ? 99.173 -66.900 135.905 1.00 44.65 869 SER B C 1
ATOM 6425 O O . SER B 1 369 ? 99.698 -67.520 136.829 1.00 43.86 869 SER B O 1
ATOM 6428 N N . GLU B 1 370 ? 99.494 -65.642 135.620 1.00 44.91 870 GLU B N 1
ATOM 6429 C CA . GLU B 1 370 ? 100.524 -64.965 136.394 1.00 45.59 870 GLU B CA 1
ATOM 6430 C C . GLU B 1 370 ? 100.142 -64.727 137.852 1.00 44.61 870 GLU B C 1
ATOM 6431 O O . GLU B 1 370 ? 99.070 -64.197 138.156 1.00 43.45 870 GLU B O 1
ATOM 6437 N N . MET B 1 371 ? 101.036 -65.120 138.755 1.00 42.50 871 MET B N 1
ATOM 6438 C CA . MET B 1 371 ? 100.793 -64.963 140.183 1.00 41.77 871 MET B CA 1
ATOM 6439 C C . MET B 1 371 ? 101.852 -64.046 140.786 1.00 42.25 871 MET B C 1
ATOM 6440 O O . MET B 1 371 ? 102.949 -63.911 140.237 1.00 41.00 871 MET B O 1
ATOM 6445 N N . THR B 1 372 ? 101.524 -63.410 141.909 1.00 41.72 872 THR B N 1
ATOM 6446 C CA . THR B 1 372 ? 102.492 -62.552 142.568 1.00 42.08 872 THR B CA 1
ATOM 6447 C C . THR B 1 372 ? 103.547 -63.514 143.076 1.00 42.88 872 THR B C 1
ATOM 6448 O O . THR B 1 372 ? 103.279 -64.704 143.238 1.00 43.49 872 THR B O 1
ATOM 6452 N N . GLN B 1 373 ? 104.746 -63.012 143.333 1.00 43.33 873 GLN B N 1
ATOM 6453 C CA . GLN B 1 373 ? 105.826 -63.881 143.770 1.00 42.25 873 GLN B CA 1
ATOM 6454 C C . GLN B 1 373 ? 106.625 -63.271 144.920 1.00 41.78 873 GLN B C 1
ATOM 6455 O O . GLN B 1 373 ? 106.792 -62.056 144.996 1.00 42.89 873 GLN B O 1
ATOM 6461 N N . PRO B 1 374 ? 107.097 -64.107 145.853 1.00 41.03 874 PRO B N 1
ATOM 6462 C CA . PRO B 1 374 ? 106.876 -65.554 145.836 1.00 40.93 874 PRO B CA 1
ATOM 6463 C C . PRO B 1 374 ? 105.493 -65.763 146.473 1.00 40.83 874 PRO B C 1
ATOM 6464 O O . PRO B 1 374 ? 104.797 -64.788 146.754 1.00 41.16 874 PRO B O 1
ATOM 6468 N N . GLN B 1 375 ? 105.079 -67.000 146.705 1.00 40.21 875 GLN B N 1
ATOM 6469 C CA . GLN B 1 375 ? 103.758 -67.212 147.291 1.00 39.87 875 GLN B CA 1
ATOM 6470 C C . GLN B 1 375 ? 103.653 -66.633 148.701 1.00 38.90 875 GLN B C 1
ATOM 6471 O O . GLN B 1 375 ? 104.390 -67.028 149.600 1.00 40.42 875 GLN B O 1
ATOM 6477 N N . PRO B 1 376 ? 102.725 -65.689 148.917 1.00 36.62 876 PRO B N 1
ATOM 6478 C CA . PRO B 1 376 ? 102.597 -65.110 150.260 1.00 36.54 876 PRO B CA 1
ATOM 6479 C C . PRO B 1 376 ? 102.203 -66.175 151.289 1.00 36.61 876 PRO B C 1
ATOM 6480 O O . PRO B 1 376 ? 101.472 -67.117 150.982 1.00 35.81 876 PRO B O 1
ATOM 6484 N N . SER B 1 377 ? 102.688 -66.027 152.513 1.00 37.85 877 SER B N 1
ATOM 6485 C CA . SER B 1 377 ? 102.386 -67.010 153.535 1.00 39.92 877 SER B CA 1
ATOM 6486 C C . SER B 1 377 ? 100.895 -67.169 153.810 1.00 40.30 877 SER B C 1
ATOM 6487 O O . SER B 1 377 ? 100.471 -68.220 154.294 1.00 41.92 877 SER B O 1
ATOM 6490 N N . TYR B 1 378 ? 100.087 -66.154 153.509 1.00 39.22 878 TYR B N 1
ATOM 6491 C CA . TYR B 1 378 ? 98.655 -66.299 153.755 1.00 38.53 878 TYR B CA 1
ATOM 6492 C C . TYR B 1 378 ? 97.970 -67.225 152.744 1.00 38.53 878 TYR B C 1
ATOM 6493 O O . TYR B 1 378 ? 96.825 -67.630 152.937 1.00 39.30 878 TYR B O 1
ATOM 6502 N N . SER B 1 379 ? 98.680 -67.565 151.675 1.00 37.79 879 SER B N 1
ATOM 6503 C CA . SER B 1 379 ? 98.139 -68.431 150.643 1.00 38.98 879 SER B CA 1
ATOM 6504 C C . SER B 1 379 ? 98.613 -69.864 150.837 1.00 41.02 879 SER B C 1
ATOM 6505 O O . SER B 1 379 ? 99.812 -70.118 150.904 1.00 43.01 879 SER B O 1
ATOM 6508 N N . ALA B 1 380 ? 97.677 -70.803 150.916 1.00 40.39 880 ALA B N 1
ATOM 6509 C CA . ALA B 1 380 ? 98.026 -72.206 151.113 1.00 38.83 880 ALA B CA 1
ATOM 6510 C C . ALA B 1 380 ? 98.160 -73.015 149.830 1.00 38.06 880 ALA B C 1
ATOM 6511 O O . ALA B 1 380 ? 98.957 -73.937 149.753 1.00 34.73 880 ALA B O 1
ATOM 6513 N N . PHE B 1 381 ? 97.376 -72.669 148.821 1.00 39.44 881 PHE B N 1
ATOM 6514 C CA . PHE B 1 381 ? 97.395 -73.404 147.563 1.00 40.47 881 PHE B CA 1
ATOM 6515 C C . PHE B 1 381 ? 96.852 -72.512 146.446 1.00 41.47 881 PHE B C 1
ATOM 6516 O O . PHE B 1 381 ? 95.824 -71.854 146.604 1.00 42.48 881 PHE B O 1
ATOM 6524 N N . ARG B 1 382 ? 97.548 -72.489 145.320 1.00 41.41 882 ARG B N 1
ATOM 6525 C CA . ARG B 1 382 ? 97.130 -71.681 144.189 1.00 41.61 882 ARG B CA 1
ATOM 6526 C C . ARG B 1 382 ? 97.513 -72.359 142.883 1.00 42.38 882 ARG B C 1
ATOM 6527 O O . ARG B 1 382 ? 98.687 -72.677 142.657 1.00 42.18 882 ARG B O 1
ATOM 6535 N N . GLU B 1 383 ? 96.522 -72.593 142.027 1.00 41.78 883 GLU B N 1
ATOM 6536 C CA . GLU B 1 383 ? 96.794 -73.192 140.731 1.00 41.27 883 GLU B CA 1
ATOM 6537 C C . GLU B 1 383 ? 95.821 -72.664 139.699 1.00 41.23 883 GLU B C 1
ATOM 6538 O O . GLU B 1 383 ? 94.641 -72.513 139.975 1.00 40.72 883 GLU B O 1
ATOM 6544 N N . ALA B 1 384 ? 96.335 -72.385 138.509 1.00 41.68 884 ALA B N 1
ATOM 6545 C CA . ALA B 1 384 ? 95.517 -71.902 137.415 1.00 40.89 884 ALA B CA 1
ATOM 6546 C C . ALA B 1 384 ? 95.057 -73.086 136.552 1.00 41.38 884 ALA B C 1
ATOM 6547 O O . ALA B 1 384 ? 95.767 -73.536 135.655 1.00 40.52 884 ALA B O 1
ATOM 6549 N N . SER B 1 385 ? 93.860 -73.586 136.847 1.00 41.32 885 SER B N 1
ATOM 6550 C CA . SER B 1 385 ? 93.265 -74.695 136.111 1.00 40.87 885 SER B CA 1
ATOM 6551 C C . SER B 1 385 ? 91.750 -74.620 136.228 1.00 41.27 885 SER B C 1
ATOM 6552 O O . SER B 1 385 ? 91.218 -74.244 137.278 1.00 42.24 885 SER B O 1
ATOM 6555 N N . PHE B 1 386 ? 91.054 -74.976 135.155 1.00 39.49 886 PHE B N 1
ATOM 6556 C CA . PHE B 1 386 ? 89.600 -74.941 135.176 1.00 39.17 886 PHE B CA 1
ATOM 6557 C C . PHE B 1 386 ? 89.086 -76.014 136.125 1.00 39.34 886 PHE B C 1
ATOM 6558 O O . PHE B 1 386 ? 89.742 -77.031 136.335 1.00 38.42 886 PHE B O 1
ATOM 6566 N N . GLY B 1 387 ? 87.913 -75.786 136.700 1.00 38.71 887 GLY B N 1
ATOM 6567 C CA . GLY B 1 387 ? 87.364 -76.775 137.600 1.00 38.48 887 GLY B CA 1
ATOM 6568 C C . GLY B 1 387 ? 86.197 -76.287 138.425 1.00 37.04 887 GLY B C 1
ATOM 6569 O O . GLY B 1 387 ? 85.675 -75.195 138.199 1.00 36.97 887 GLY B O 1
ATOM 6570 N N . HIS B 1 388 ? 85.790 -77.119 139.381 1.00 36.53 888 HIS B N 1
ATOM 6571 C CA . HIS B 1 388 ? 84.697 -76.798 140.280 1.00 36.28 888 HIS B CA 1
ATOM 6572 C C . HIS B 1 388 ? 85.083 -77.283 141.679 1.00 35.92 888 HIS B C 1
ATOM 6573 O O . HIS B 1 388 ? 86.075 -77.986 141.849 1.00 37.17 888 HIS B O 1
ATOM 6580 N N . GLY B 1 389 ? 84.312 -76.899 142.683 1.00 34.88 889 GLY B N 1
ATOM 6581 C CA . GLY B 1 389 ? 84.633 -77.316 144.027 1.00 35.23 889 GLY B CA 1
ATOM 6582 C C . GLY B 1 389 ? 83.452 -77.925 144.742 1.00 35.93 889 GLY B C 1
ATOM 6583 O O . GLY B 1 389 ? 82.305 -77.794 144.311 1.00 36.29 889 GLY B O 1
ATOM 6584 N N . ILE B 1 390 ? 83.741 -78.597 145.848 1.00 35.88 890 ILE B N 1
ATOM 6585 C CA . ILE B 1 390 ? 82.713 -79.232 146.652 1.00 33.24 890 ILE B CA 1
ATOM 6586 C C . ILE B 1 390 ? 82.913 -78.866 148.114 1.00 32.99 890 ILE B C 1
ATOM 6587 O O . ILE B 1 390 ? 84.038 -78.848 148.605 1.00 33.27 890 ILE B O 1
ATOM 6592 N N . PHE B 1 391 ? 81.822 -78.555 148.799 1.00 33.66 891 PHE B N 1
ATOM 6593 C CA . PHE B 1 391 ? 81.876 -78.270 150.223 1.00 33.07 891 PHE B CA 1
ATOM 6594 C C . PHE B 1 391 ? 80.942 -79.326 150.792 1.00 34.22 891 PHE B C 1
ATOM 6595 O O . PHE B 1 391 ? 79.722 -79.218 150.677 1.00 33.41 891 PHE B O 1
ATOM 6603 N N . ASP B 1 392 ? 81.529 -80.352 151.393 1.00 34.88 892 ASP B N 1
ATOM 6604 C CA . ASP B 1 392 ? 80.780 -81.470 151.941 1.00 36.05 892 ASP B CA 1
ATOM 6605 C C . ASP B 1 392 ? 80.604 -81.408 153.456 1.00 35.68 892 ASP B C 1
ATOM 6606 O O . ASP B 1 392 ? 81.511 -81.754 154.200 1.00 35.60 892 ASP B O 1
ATOM 6611 N N . ILE B 1 393 ? 79.441 -80.975 153.916 1.00 36.43 893 ILE B N 1
ATOM 6612 C CA . ILE B 1 393 ? 79.188 -80.898 155.350 1.00 37.85 893 ILE B CA 1
ATOM 6613 C C . ILE B 1 393 ? 78.767 -82.257 155.917 1.00 39.36 893 ILE B C 1
ATOM 6614 O O . ILE B 1 393 ? 77.773 -82.840 155.494 1.00 38.69 893 ILE B O 1
ATOM 6619 N N . LYS B 1 394 ? 79.532 -82.753 156.882 1.00 41.04 894 LYS B N 1
ATOM 6620 C CA . LYS B 1 394 ? 79.240 -84.035 157.519 1.00 41.32 894 LYS B CA 1
ATOM 6621 C C . LYS B 1 394 ? 78.458 -83.845 158.820 1.00 42.88 894 LYS B C 1
ATOM 6622 O O . LYS B 1 394 ? 77.495 -84.560 159.092 1.00 43.81 894 LYS B O 1
ATOM 6628 N N . ASN B 1 395 ? 78.874 -82.877 159.626 1.00 43.63 895 ASN B N 1
ATOM 6629 C CA . ASN B 1 395 ? 78.210 -82.613 160.898 1.00 43.99 895 ASN B CA 1
ATOM 6630 C C . ASN B 1 395 ? 78.592 -81.232 161.421 1.00 42.17 895 ASN B C 1
ATOM 6631 O O . ASN B 1 395 ? 79.289 -80.490 160.733 1.00 41.61 895 ASN B O 1
ATOM 6636 N N . ARG B 1 396 ? 78.146 -80.897 162.630 1.00 40.16 896 ARG B N 1
ATOM 6637 C CA . ARG B 1 396 ? 78.436 -79.587 163.203 1.00 40.15 896 ARG B CA 1
ATOM 6638 C C . ARG B 1 396 ? 79.918 -79.269 163.378 1.00 39.26 896 ARG B C 1
ATOM 6639 O O . ARG B 1 396 ? 80.274 -78.114 163.571 1.00 39.35 896 ARG B O 1
ATOM 6647 N N . THR B 1 397 ? 80.791 -80.268 163.313 1.00 38.11 897 THR B N 1
ATOM 6648 C CA . THR B 1 397 ? 82.209 -79.976 163.497 1.00 36.72 897 THR B CA 1
ATOM 6649 C C . THR B 1 397 ? 83.065 -80.185 162.268 1.00 35.79 897 THR B C 1
ATOM 6650 O O . THR B 1 397 ? 84.105 -79.555 162.129 1.00 35.03 897 THR B O 1
ATOM 6654 N N . HIS B 1 398 ? 82.634 -81.069 161.380 1.00 35.29 898 HIS B N 1
ATOM 6655 C CA . HIS B 1 398 ? 83.410 -81.359 160.190 1.00 37.89 898 HIS B CA 1
ATOM 6656 C C . HIS B 1 398 ? 82.722 -81.061 158.879 1.00 39.43 898 HIS B C 1
ATOM 6657 O O . HIS B 1 398 ? 81.517 -81.278 158.717 1.00 41.55 898 HIS B O 1
ATOM 6664 N N . ALA B 1 399 ? 83.523 -80.568 157.943 1.00 38.71 899 ALA B N 1
ATOM 6665 C CA . ALA B 1 399 ? 83.068 -80.239 156.607 1.00 38.75 899 ALA B CA 1
ATOM 6666 C C . ALA B 1 399 ? 84.296 -80.447 155.737 1.00 37.73 899 ALA B C 1
ATOM 6667 O O . ALA B 1 399 ? 85.399 -80.044 156.104 1.00 37.16 899 ALA B O 1
ATOM 6669 N N . HIS B 1 400 ? 84.116 -81.085 154.590 1.00 37.15 900 HIS B N 1
ATOM 6670 C CA . HIS B 1 400 ? 85.250 -81.339 153.714 1.00 37.98 900 HIS B CA 1
ATOM 6671 C C . HIS B 1 400 ? 85.181 -80.561 152.404 1.00 38.05 900 HIS B C 1
ATOM 6672 O O . HIS B 1 400 ? 84.233 -80.705 151.633 1.00 38.12 900 HIS B O 1
ATOM 6679 N N . PHE B 1 401 ? 86.187 -79.731 152.159 1.00 37.69 901 PHE B N 1
ATOM 6680 C CA . PHE B 1 401 ? 86.238 -78.965 150.927 1.00 38.70 901 PHE B CA 1
ATOM 6681 C C . PHE B 1 401 ? 87.220 -79.640 149.979 1.00 39.34 901 PHE B C 1
ATOM 6682 O O . PHE B 1 401 ? 88.205 -80.233 150.426 1.00 40.53 901 PHE B O 1
ATOM 6690 N N . SER B 1 402 ? 86.957 -79.555 148.677 1.00 39.11 902 SER B N 1
ATOM 6691 C CA . SER B 1 402 ? 87.851 -80.140 147.683 1.00 38.68 902 SER B CA 1
ATOM 6692 C C . SER B 1 402 ? 87.713 -79.443 146.342 1.00 39.54 902 SER B C 1
ATOM 6693 O O . SER B 1 402 ? 86.635 -78.965 145.980 1.00 39.73 902 SER B O 1
ATOM 6696 N N . TRP B 1 403 ? 88.819 -79.391 145.611 1.00 39.37 903 TRP B N 1
ATOM 6697 C CA . TRP B 1 403 ? 88.867 -78.755 144.305 1.00 39.69 903 TRP B CA 1
ATOM 6698 C C . TRP B 1 403 ? 89.026 -79.835 143.234 1.00 39.10 903 TRP B C 1
ATOM 6699 O O . TRP B 1 403 ? 89.837 -80.753 143.386 1.00 38.59 903 TRP B O 1
ATOM 6710 N N . HIS B 1 404 ? 88.245 -79.729 142.162 1.00 39.43 904 HIS B N 1
ATOM 6711 C CA . HIS B 1 404 ? 88.288 -80.706 141.073 1.00 40.37 904 HIS B CA 1
ATOM 6712 C C . HIS B 1 404 ? 88.653 -80.060 139.737 1.00 41.83 904 HIS B C 1
ATOM 6713 O O . HIS B 1 404 ? 87.911 -79.226 139.214 1.00 40.46 904 HIS B O 1
ATOM 6720 N N . ARG B 1 405 ? 89.799 -80.460 139.191 1.00 43.10 905 ARG B N 1
ATOM 6721 C CA . ARG B 1 405 ? 90.291 -79.936 137.919 1.00 44.02 905 ARG B CA 1
ATOM 6722 C C . ARG B 1 405 ? 89.721 -80.695 136.726 1.00 45.51 905 ARG B C 1
ATOM 6723 O O . ARG B 1 405 ? 89.499 -81.903 136.801 1.00 46.30 905 ARG B O 1
ATOM 6731 N N . ASN B 1 406 ? 89.509 -79.990 135.618 1.00 46.88 906 ASN B N 1
ATOM 6732 C CA . ASN B 1 406 ? 88.962 -80.618 134.423 1.00 47.42 906 ASN B CA 1
ATOM 6733 C C . ASN B 1 406 ? 89.895 -81.634 133.780 1.00 47.89 906 ASN B C 1
ATOM 6734 O O . ASN B 1 406 ? 89.432 -82.513 133.058 1.00 49.77 906 ASN B O 1
ATOM 6739 N N . GLN B 1 407 ? 91.199 -81.527 134.029 1.00 47.35 907 GLN B N 1
ATOM 6740 C CA . GLN B 1 407 ? 92.147 -82.491 133.465 1.00 47.54 907 GLN B CA 1
ATOM 6741 C C . GLN B 1 407 ? 91.992 -83.834 134.177 1.00 47.34 907 GLN B C 1
ATOM 6742 O O . GLN B 1 407 ? 92.256 -84.882 133.597 1.00 47.58 907 GLN B O 1
ATOM 6748 N N . ASP B 1 408 ? 91.566 -83.785 135.439 1.00 47.79 908 ASP B N 1
ATOM 6749 C CA . ASP B 1 408 ? 91.383 -84.982 136.255 1.00 47.90 908 ASP B CA 1
ATOM 6750 C C . ASP B 1 408 ? 89.981 -85.565 136.172 1.00 47.44 908 ASP B C 1
ATOM 6751 O O . ASP B 1 408 ? 89.089 -84.997 135.556 1.00 46.33 908 ASP B O 1
ATOM 6756 N N . GLY B 1 409 ? 89.805 -86.710 136.819 1.00 47.54 909 GLY B N 1
ATOM 6757 C CA . GLY B 1 409 ? 88.515 -87.365 136.836 1.00 46.65 909 GLY B CA 1
ATOM 6758 C C . GLY B 1 409 ? 87.555 -86.545 137.662 1.00 46.97 909 GLY B C 1
ATOM 6759 O O . GLY B 1 409 ? 87.950 -85.930 138.653 1.00 46.00 909 GLY B O 1
ATOM 6760 N N . ALA B 1 410 ? 86.292 -86.531 137.252 1.00 47.42 910 ALA B N 1
ATOM 6761 C CA . ALA B 1 410 ? 85.271 -85.775 137.959 1.00 49.13 910 ALA B CA 1
ATOM 6762 C C . ALA B 1 410 ? 85.408 -85.882 139.476 1.00 50.15 910 ALA B C 1
ATOM 6763 O O . ALA B 1 410 ? 85.137 -84.924 140.209 1.00 51.22 910 ALA B O 1
ATOM 6765 N N . SER B 1 411 ? 85.838 -87.047 139.944 1.00 50.46 911 SER B N 1
ATOM 6766 C CA . SER B 1 411 ? 85.967 -87.287 141.375 1.00 49.86 911 SER B CA 1
ATOM 6767 C C . SER B 1 411 ? 87.350 -87.058 141.986 1.00 48.05 911 SER B C 1
ATOM 6768 O O . SER B 1 411 ? 87.496 -87.069 143.205 1.00 47.14 911 SER B O 1
ATOM 6771 N N . VAL B 1 412 ? 88.360 -86.848 141.151 1.00 46.80 912 VAL B N 1
ATOM 6772 C CA . VAL B 1 412 ? 89.706 -86.625 141.664 1.00 45.90 912 VAL B CA 1
ATOM 6773 C C . VAL B 1 412 ? 89.843 -85.257 142.328 1.00 44.97 912 VAL B C 1
ATOM 6774 O O . VAL B 1 412 ? 89.420 -84.240 141.781 1.00 44.26 912 VAL B O 1
ATOM 6778 N N . GLU B 1 413 ? 90.435 -85.248 143.516 1.00 44.38 913 GLU B N 1
ATOM 6779 C CA . GLU B 1 413 ? 90.642 -84.017 144.273 1.00 44.04 913 GLU B CA 1
ATOM 6780 C C . GLU B 1 413 ? 92.102 -83.542 144.213 1.00 43.25 913 GLU B C 1
ATOM 6781 O O . GLU B 1 413 ? 92.978 -84.156 144.819 1.00 43.73 913 GLU B O 1
ATOM 6787 N N . ALA B 1 414 ? 92.360 -82.456 143.483 1.00 41.31 914 ALA B N 1
ATOM 6788 C CA . ALA B 1 414 ? 93.712 -81.909 143.363 1.00 39.62 914 ALA B CA 1
ATOM 6789 C C . ALA B 1 414 ? 94.092 -81.134 144.622 1.00 39.09 914 ALA B C 1
ATOM 6790 O O . ALA B 1 414 ? 95.258 -80.847 144.864 1.00 39.98 914 ALA B O 1
ATOM 6792 N N . ASP B 1 415 ? 93.097 -80.776 145.415 1.00 38.20 915 ASP B N 1
ATOM 6793 C CA . ASP B 1 415 ? 93.342 -80.071 146.658 1.00 37.58 915 ASP B CA 1
ATOM 6794 C C . ASP B 1 415 ? 92.125 -80.289 147.522 1.00 37.01 915 ASP B C 1
ATOM 6795 O O . ASP B 1 415 ? 91.036 -80.533 147.005 1.00 36.44 915 ASP B O 1
ATOM 6800 N N . SER B 1 416 ? 92.307 -80.216 148.834 1.00 34.61 916 SER B N 1
ATOM 6801 C CA . SER B 1 416 ? 91.197 -80.423 149.743 1.00 35.61 916 SER B CA 1
ATOM 6802 C C . SER B 1 416 ? 91.552 -79.976 151.131 1.00 36.40 916 SER B C 1
ATOM 6803 O O . SER B 1 416 ? 92.710 -79.760 151.448 1.00 37.50 916 SER B O 1
ATOM 6806 N N . LEU B 1 417 ? 90.538 -79.846 151.968 1.00 36.52 917 LEU B N 1
ATOM 6807 C CA . LEU B 1 417 ? 90.763 -79.417 153.322 1.00 36.69 917 LEU B CA 1
ATOM 6808 C C . LEU B 1 417 ? 89.606 -79.852 154.197 1.00 36.85 917 LEU B C 1
ATOM 6809 O O . LEU B 1 417 ? 88.439 -79.673 153.842 1.00 36.07 917 LEU B O 1
ATOM 6814 N N . TRP B 1 418 ? 89.934 -80.444 155.335 1.00 36.56 918 TRP B N 1
ATOM 6815 C CA . TRP B 1 418 ? 88.906 -80.820 156.273 1.00 37.70 918 TRP B CA 1
ATOM 6816 C C . TRP B 1 418 ? 88.813 -79.616 157.200 1.00 38.58 918 TRP B C 1
ATOM 6817 O O . TRP B 1 418 ? 89.788 -79.262 157.874 1.00 38.66 918 TRP B O 1
ATOM 6828 N N . LEU B 1 419 ? 87.654 -78.971 157.218 1.00 37.88 919 LEU B N 1
ATOM 6829 C CA . LEU B 1 419 ? 87.472 -77.813 158.066 1.00 37.93 919 LEU B CA 1
ATOM 6830 C C . LEU B 1 419 ? 86.860 -78.202 159.396 1.00 39.80 919 LEU B C 1
ATOM 6831 O O . LEU B 1 419 ? 86.028 -79.111 159.470 1.00 38.94 919 LEU B O 1
ATOM 6836 N N . LEU B 1 420 ? 87.296 -77.510 160.445 1.00 41.76 920 LEU B N 1
ATOM 6837 C CA . LEU B 1 420 ? 86.769 -77.698 161.792 1.00 42.41 920 LEU B CA 1
ATOM 6838 C C . LEU B 1 420 ? 85.907 -76.464 162.022 1.00 41.84 920 LEU B C 1
ATOM 6839 O O . LEU B 1 420 ? 86.392 -75.335 161.905 1.00 42.31 920 LEU B O 1
ATOM 6844 N N . ASN B 1 421 ? 84.633 -76.667 162.328 1.00 41.09 921 ASN B N 1
ATOM 6845 C CA . ASN B 1 421 ? 83.747 -75.542 162.559 1.00 41.44 921 ASN B CA 1
ATOM 6846 C C . ASN B 1 421 ? 84.402 -74.592 163.561 1.00 42.27 921 ASN B C 1
ATOM 6847 O O . ASN B 1 421 ? 85.053 -75.033 164.494 1.00 41.56 921 ASN B O 1
ATOM 6852 N N . ARG B 1 422 ? 84.236 -73.288 163.355 1.00 43.94 922 ARG B N 1
ATOM 6853 C CA . ARG B 1 422 ? 84.833 -72.293 164.242 1.00 45.19 922 ARG B CA 1
ATOM 6854 C C . ARG B 1 422 ? 84.066 -72.137 165.547 1.00 47.32 922 ARG B C 1
ATOM 6855 O O . ARG B 1 422 ? 84.604 -71.646 166.533 1.00 48.97 922 ARG B O 1
ATOM 6863 N N . TYR B 1 423 ? 82.809 -72.553 165.557 1.00 49.23 923 TYR B N 1
ATOM 6864 C CA . TYR B 1 423 ? 81.999 -72.417 166.751 1.00 51.10 923 TYR B CA 1
ATOM 6865 C C . TYR B 1 423 ? 81.983 -73.683 167.612 1.00 52.18 923 TYR B C 1
ATOM 6866 O O . TYR B 1 423 ? 81.937 -73.586 168.834 1.00 53.17 923 TYR B O 1
ATOM 6875 N N . TRP B 1 424 ? 82.034 -74.863 166.994 1.00 51.78 924 TRP B N 1
ATOM 6876 C CA . TRP B 1 424 ? 81.980 -76.106 167.767 1.00 51.43 924 TRP B CA 1
ATOM 6877 C C . TRP B 1 424 ? 83.262 -76.944 167.832 1.00 52.74 924 TRP B C 1
ATOM 6878 O O . TRP B 1 424 ? 83.377 -77.822 168.696 1.00 51.02 924 TRP B O 1
ATOM 6889 N N . ALA B 1 425 ? 84.211 -76.686 166.932 1.00 53.43 925 ALA B N 1
ATOM 6890 C CA . ALA B 1 425 ? 85.452 -77.447 166.900 1.00 54.56 925 ALA B CA 1
ATOM 6891 C C . ALA B 1 425 ? 86.708 -76.588 167.001 1.00 56.63 925 ALA B C 1
ATOM 6892 O O . ALA B 1 425 ? 87.820 -77.099 166.954 1.00 56.88 925 ALA B O 1
ATOM 6894 N N . SER B 1 426 ? 86.541 -75.281 167.137 1.00 59.02 926 SER B N 1
ATOM 6895 C CA . SER B 1 426 ? 87.692 -74.395 167.249 1.00 60.10 926 SER B CA 1
ATOM 6896 C C . SER B 1 426 ? 87.849 -73.901 168.678 1.00 61.00 926 SER B C 1
ATOM 6897 O O . SER B 1 426 ? 88.967 -73.719 169.158 1.00 62.31 926 SER B O 1
#

Foldseek 3Di:
DLQQVVFFDDCPDPLLDDQDDAFAWALWFKAAQFFWFQKMKIKTFTQDDDPQQQKKWKDFPVGPDIDMDGWDWDWDAAQPDIGGIMTIDMDGDHAAQTKMKMWGDDDSSIDIAIETTHHTFAFFFWAKEWEEEQLAGGPLLLLQVVLLCPAPLDHREYEYFENQHLCCSPVSSPCVSVSSSSSNCCVPRNYHPYADAYDPSQQSDDVVSPRHHGNPSVCNHDAANAVSQVAPDRNWGWHGGHQEIETHHEPPDDAAPPDRRVVSVVVSLVVDDCRRRLAYEYHYADFCDFQFPPCPNVNVVVCQHCVVVQLVSQHAEYEYERAQWKWKFAFWHQHPDDPVVPRGDIDHDLSGYMYIYQNNSPHSVAWRPGGHPDDDNRTDDTDTAHHMKMWIRRGSFWIKIFTDGSVDRSHDGPDIDITGRSVD/DFQQVVFFDDCPDPLLDDQDDAFAWALWFKAAQAFWFQKMKIKTFTQDDDPQQQKKWKDFPPDPDIDMDGWDWDWDDAQPDIGGIMTIDMDGDHAAQTKMKMWGDDDSSIDIAIETTHHTFAFFFWAKEWEEEQLAGGPLLLLQVVLLCVAPLDHREYEYFENQHLCCSPVSSPCVSVSSSSSNCCVPRNYHPYADAYDPSQQSDDVVSPRHHGNPSVCNHDAANAVSQVAPDRNWGWHGGHQEIETHHEPPDDAAPPDRRVVSVVVSLVVDDCRRRLAYEYHHAQFCDFQFPPCPNVNVVVCQHCVVVQLVSQHAEYEYERAQWKWKFAFWHQHPDDPVVPRGDIDHDLSGYMYIYQNNSPHSVAWRPGGHPDDDNRTDDTDTAHHMKMWIRRGSFWIKIFTDGSVDRSHDGPDMDITGRSVPGD

CATH classification: 2.60.40.380 (+1 more: 3.60.21.10)

Radius of gyration: 28.73 Å; Cα contacts (8 Å, |Δi|>4): 2333; chains: 2; bounding box: 60×84×55 Å

Solvent-accessible surface area: 29451 Å² total; per-residue (Å²): 132,61,78,2,91,111,53,11,4,66,115,130,15,126,23,4,70,91,29,96,34,147,17,5,4,16,9,0,15,2,7,1,2,12,38,60,0,71,0,3,9,0,1,2,12,1,56,115,63,133,83,13,15,14,29,0,27,38,43,30,102,101,49,98,106,86,49,156,23,114,13,103,59,52,63,16,142,2,103,123,25,76,11,33,67,6,0,29,5,72,9,106,106,9,102,48,94,42,55,13,49,0,31,1,8,94,60,129,4,101,51,99,6,104,3,61,2,2,31,142,12,10,38,67,33,80,4,20,0,0,0,1,0,0,1,0,0,6,118,54,0,44,48,0,1,44,25,6,85,121,4,76,33,160,14,76,0,0,0,0,0,0,1,0,0,0,0,31,73,27,77,68,30,28,2,72,2,1,20,4,1,2,51,1,3,19,82,5,1,0,67,30,5,1,2,5,1,4,0,21,19,0,6,2,22,1,43,127,28,49,32,74,99,43,17,36,0,8,56,28,12,6,29,8,3,34,104,39,1,34,2,18,34,35,11,23,3,0,1,24,3,0,0,0,1,0,0,0,0,1,4,10,14,13,5,10,78,52,0,10,0,22,93,11,0,28,64,1,2,135,102,27,76,16,58,52,1,0,0,0,0,0,0,0,0,9,11,8,17,10,0,0,80,38,45,52,56,28,5,22,0,7,22,42,20,0,1,54,61,0,15,170,63,83,0,0,0,2,0,2,0,3,0,18,0,0,5,33,4,87,28,5,11,16,63,62,45,56,17,111,48,47,129,6,82,21,93,93,33,122,31,0,0,4,9,3,2,1,0,1,0,1,4,4,56,17,70,15,72,119,46,26,134,114,76,19,108,17,8,33,54,30,46,24,12,36,1,0,0,3,0,19,0,98,56,61,43,72,0,28,1,2,0,2,57,24,112,29,40,15,51,78,81,35,17,45,45,125,2,85,7,47,126,124,120,62,85,3,93,113,52,12,4,68,116,130,18,128,24,4,70,92,29,96,34,151,17,5,4,16,10,0,15,1,7,0,2,14,37,59,0,71,0,2,9,0,2,2,11,1,56,113,64,132,84,12,16,14,27,0,27,27,38,31,104,106,44,102,91,84,132,153,23,113,13,103,59,54,63,16,143,2,102,123,26,77,11,35,66,5,0,29,5,75,8,106,106,9,101,48,93,42,54,12,46,0,28,1,10,95,61,131,3,102,53,97,6,103,4,62,2,1,31,142,12,9,38,66,33,79,4,19,0,0,0,1,0,0,1,0,0,7,117,55,0,45,49,0,0,46,27,5,85,121,4,77,34,158,13,74,0,0,0,0,0,0,1,0,0,1,0,30,70,25,78,69,30,27,1,70,2,1,20,4,0,2,51,2,4,20,82,6,0,0,66,30,5,1,2,5,1,3,0,19,18,0,5,2,22,1,42,126,28,50,32,70,98,43,17,37,0,7,58,28,12,6,29,8,3,34,105,41,1,40,3,24,34,35,12,22,2,0,1,24,2,0,0,0,2,0,0,0,0,1,5,10,15,13,5,11,81,59,0,12,0,22,91,12,0,27,64,1,1,134,102,26,75,16,58,53,1,0,0,0,0,0,0,0,0,11,11,8,15,9,0,0,80,38,44,52,55,23,5,23,0,8,21,41,22,0,1,55,62,0,15,172,65,81,0,0,0,2,0,1,0,4,0,18,0,0,6,32,5,87,27,5,12,15,62,62,48,58,19,111,50,45,128,6,80,20,94,93,32,113,32,0,0,3,8,3,2,1,0,1,0,1,4,5,50,18,71,14,74,120,46,27,135,113,76,16,108,15,8,32,56,29,45,24,12,36,1,0,0,3,0,20,1,97,56,68,35,72,0,28,0,3,0,3,58,24,112,28,40,16,51,77,81,34,16,44,46,122,2,65,0,17,120,92,39,86

Secondary structure (DSSP, 8-state):
---HHHHBPPTT-GGGPPPPSTT--EEEEEEE-SSSSS-EEEEEEESS--TTTTEEEEEETT----EEEE-EEE--EETTEE--EEEEEEE----TT-EEEEEE--GGG-EEEEEEPPPPP-TT--EEEEEE-S-TTBHHHHHHHHHHHH-TT--SEEEE-S----GGGSGGG-THHHHHHHHHHHHHHTTS-EE----GGG---BGGGTB-STTHHHHHHS----GGGT-SSTTSEEEEETTEEEEE--TTS--STTSHHHHHHHHHHHH--TTT--EEEEE-SS-SS--BSTTTTTTHHHHHHHHHHHHHTT-SEEEE-SSSSEEEE-SEE-----STT-----EE-TTSPEEEEE--S--TT-----B-SS--TTEEEEE---EEEEEEE-SSSEEEEEEEETTS-TT--SEEEEEE-S--/---HHHHBPPTT-GGGPPPPSTT--EEEEEEE-SSSSS-EEEEEEESS--TTTTEEEEEESS----EEEE-EEE--EETTEE--EEEEEEE----TT-EEEEEE--GGG-EEEEEEPPPPP-TT--EEEEEE-S-TTBHHHHHHHHHHHH-TT--SEEEE-S----GGGSGGG-THHHHHHHHHHHHHHTTS-EE----GGG---BGGGTB-STTHHHHHHS----GGGT-SSTTSEEEEETTEEEEE--TTS--STTSHHHHHHHHHHHH--TTT--EEEEE-SS-SS--BSTTTTTTHHHHHHHHHHHHHTT-SEEEE-SSSSEEEE-SEE-----STT-----EE-TTSPEEEEE--S--TT-----B-SS--TTEEEEE---EEEEEEE-SSSEEEEEEEETTS-TT--SEEEEEE-TTT--

Organism: Ipomoea batatas (NCBI:txid4120)

Sequence (850 aa):
LPNAEDVDMPWDSDVFAVPSGYNAPQQVHITQGDYEGRGVIISWTTPYDKAGANKVFYWSENSKSQKRAMGTVVTYKYYNYTSAFIHHCTIKDLEYDTKYYYRLGFGDAKRQFWFVTPPKPGPDVPYVFGLIGDIGQTHDSNTTLTHYEQNSAKGQAVLFMGDLSYSNRWPNHDNNRWDTWGRFSERSVAYQPWIWTAGNHEIDYAPDIGEYQPFVPFTNRYPTPHEASGSGDPLWYAIKRASAHIIVLSSYSGFVKYSPQYKWFTSELEKVNRSETPWLIVLVHAPLYNSYEAHYMEGEAMRAIFEPYFVYYKVDIVFSGHVHSYERSERVSNVAYNIVNAKCTPVSDESAPVYITIGDGGNSEGLASEMTQPQPSYSAFREASFGHGIFDIKNRTHAHFSWHRNQDGASVEADSLWLLNRYWLPNAEDVDMPWDSDVFAVPSGYNAPQQVHITQGDYEGRGVIISWTTPYDKAGANKVFYWSENSKSQKRAMGTVVTYKYYNYTSAFIHHCTIKDLEYDTKYYYRLGFGDAKRQFWFVTPPKPGPDVPYVFGLIGDIGQTHDSNTTLTHYEQNSAKGQAVLFMGDLSYSNRWPNHDNNRWDTWGRFSERSVAYQPWIWTAGNHEIDYAPDIGEYQPFVPFTNRYPTPHEASGSGDPLWYAIKRASAHIIVLSSYSGFVKYSPQYKWFTSELEKVNRSETPWLIVLVHAPLYNSYEAHYMEGEAMRAIFEPYFVYYKVDIVFSGHVHSYERSERVSNVAYNIVNAKCTPVSDESAPVYITIGDGGNSEGLASEMTQPQPSYSAFREASFGHGIFDIKNRTHAHFSWHRNQDGASVEADSLWLLNRYWAS

Nearest PDB structures (foldseek):
  1xzw-assembly1_A  TM=1.002E+00  e=1.276E-100  Ipomoea batatas
  8brn-assembly1_C  TM=9.895E-01  e=1.285E-76  Phaseolus vulgaris
  6hwr-assembly1_D  TM=9.896E-01  e=3.691E-76  Phaseolus vulgaris
  1kbp-assembly1_B  TM=9.896E-01  e=1.457E-73  Phaseolus vulgaris
  6giz-assembly1_A  TM=8.955E-01  e=1.887E-43  Triticum aestivum